Protein AF-0000000080785583 (afdb_homodimer)

Sequence (856 aa):
MGLNGSRRPHVKSRNGCAQCKARRIKCDELPPRCRNCQKRRIRCDYEDLFGLTSQVPTSAKPPEPNLKIYIHPLSGVTSGVSSKTQEQALSRAVSQAACLNVPLERSLGPSPFSSEDMELIHHYATITSLTLAEDGRKRKLWQHAIPQQAQLFPFLLNNLLSLAALHLAHLRPSEQERFTYLAAKHQSQCIKAAQRRKPGITHENCSAVIVCSGLLLLHELAVLHPSYFVHARSTDPLDEFLDKVLLMRRILILWKMGMPMFKTGPVRDLVLHSYKMHGARSPVLRDARAATEQLRELNACLTGGENERAAYAAAIDRLWECYEEALCIPSDWVMTISWPFYVPELYIELLTQKRPLALVIIAHFVTLLSFPANRWWANGWPGPVVRALARNVEGPWRVALEWPARMVGVEICKEGFGTEEKQSLIVIMGLNGSRRPHVKSRNGCAQCKARRIKCDELPPRCRNCQKRRIRCDYEDLFGLTSQVPTSAKPPEPNLKIYIHPLSGVTSGVSSKTQEQALSRAVSQAACLNVPLERSLGPSPFSSEDMELIHHYATITSLTLAEDGRKRKLWQHAIPQQAQLFPFLLNNLLSLAALHLAHLRPSEQERFTYLAAKHQSQCIKAAQRRKPGITHENCSAVIVCSGLLLLHELAVLHPSYFVHARSTDPLDEFLDKVLLMRRILILWKMGMPMFKTGPVRDLVLHSYKMHGARSPVLRDARAATEQLRELNACLTGGENERAAYAAAIDRLWECYEEALCIPSDWVMTISWPFYVPELYIELLTQKRPLALVIIAHFVTLLSFPANRWWANGWPGPVVRALARNVEGPWRVALEWPARMVGVEICKEGFGTEEKQSLIVI

Secondary structure (DSSP, 8-state):
-------------TT--HHHHHTT------SSS-HHHHHHT---TTSBTT-------TT-----S------SGGG-SS------GGGHHHHHHHHHHTTS-----S--S---B-HHHHHHHHHHHHTGGGGS-SSHHHHHIIIIIHHHHHHH-HHHHHHHHHHHHHHHHHH-GGGHHHHHHHHHHHHHHHHHHHHHSPSS--TTTHHHHHHHHHHHHHHHHHTT-TTTTTTT--S-HHHHHHHHHHHHHHHHHHHHHHHHHHTTSTTGGGGBPPP-------HHHHHHHHHHHHHHHHHHHH---HHHHHHHHHHHHHHHHHHHHHHHSTT-HHHHHTHHHHS-HHHHHHHHTT-HHHHHHHHHHHHHHT-STT-GGGSSSHHHHHHHHHHT--GGGGGGGHHHHHHHT-------------------/-------------TT--HHHHHTT------SSS-HHHHHHT---TTSBTT-------TTS----S------SGGG--S------GGGHHHHHHHHHHTTS-----S--S---B-HHHHHHHHHHHHTGGGGS-SSHHHHHIIIIIHHHHHHH-HHHHHHHHHHHHHHHHHH-GGGHHHHHHHHHHHHHHHHHHHHHSPSS--TTTHHHHHHHHHHHHHHHHHTT-TTTTTTT--S-HHHHHHHHHHHHHHHHHHHHHHHHHHTTSTTGGGGBPPP-------HHHHHHHHHHHHHHHHHHHH---HHHHHHHHHHHHHHHHHHHHHHHSTT-HHHHHTHHHHS-HHHHHHHHTT-HHHHHHHHHHHHHHT-STT-GGGSSSHHHHHHHHHHT--GGGGGGGHHHHHHHT-------------------

Nearest PDB structures (foldseek):
  7vpu-assembly1_A  TM=6.423E-01  e=1.027E-04  Lachancea thermotolerans CBS 6340
  7vpu-assembly2_C  TM=6.369E-01  e=2.341E-04  Lachancea thermotolerans CBS 6340
  7vpr-assembly1_B  TM=5.992E-01  e=1.616E-04  Nakaseomyces glabratus CBS 138
  4n9n-assembly1_B  TM=4.649E-01  e=4.370E-03  Saccharomyces cerevisiae S288C
  7vpu-assembly1_A  TM=6.433E-01  e=1.096E-04  Lachancea thermotolerans CBS 6340

Organism: Coccidioides immitis (strain RS) (NCBI:txid246410)

InterPro domains:
  IPR001138 Zn(2)Cys(6) fungal-type DNA-binding domain [PF00172] (16-48)
  IPR001138 Zn(2)Cys(6) fungal-type DNA-binding domain [PS00463] (16-44)
  IPR001138 Zn(2)Cys(6) fungal-type DNA-binding domain [PS50048] (16-46)
  IPR001138 Zn(2)Cys(6) fungal-type DNA-binding domain [SM00066] (11-55)
  IPR001138 Zn(2)Cys(6) fungal-type DNA-binding domain [cd00067] (12-46)
  IPR036864 Zn(2)-C6 fungal-type DNA-binding domain superfamily [G3DSA:4.10.240.10] (10-71)
  IPR036864 Zn(2)-C6 fungal-type DNA-binding domain superfamily [SSF57701] (7-49)
  IPR053157 Sterol Uptake Control Transcription Regulator [PTHR47784] (5-409)

Foldseek 3Di:
DDDPPPPPPPDADPQAWPVCVVVVHHFPNDPDATPVCVVVVHDTLNNFLPPPPDPLPPPPPQPDLCCVLVQPLVPPPDDPDDDPDPVPVSVVLNVPVVPPPPPPPPDPPPPDDDVLLVVLLVQQLPPVLCLLFPDPVSSCCSNPVQVVLCVVQVLLSLLSSLLSLLVVLLVPVVCVQVSLVSNVVSNVVSVVSVVPDDGDDDLSCLQSVLVSLVSSLLSLLLCLACVHPVVSDPDQLQVSVLVSLVSLQSSVSSCVVSLVSLCPHDSNSNRRDDPQQQDDPPPVLVLLVVLLVVLLVCLVPPPDDPVVSVLLNQLSVLLNVLSVVCVRRVSNLNSLSNSSNRGDPVLSVCVVVLPQSSLLSVLSSLLSNCPPVPSSSSPRNSQSNLQSSLVSHDDPNNVSSVSSNVSVPHDRDDPPPPPPPPPPPPPD/DDPPPDPPPPDADPQAWPVCVVVVHHFPNDPPATPVCVVVVHDTLNNFLPPPPDPLPPPPPQPDLCLVLCQPLVPVPDDPDDDPDPVPPSVVLNVVVVPPPPPPPPDPPPPDDDVLLVVLLVQQQPPVLCLLFPDPVSSCCSNPVQVVLCVVQVLLSLLSSLLSLLVVLLVPVVCVQVSLVSNVVSNVVSVVSVVPDDGDDDLSCLQSVLVSLVSSLLSLLLCLACVHPVVSDPDQLQVSVLVSLVSLQSSVSSCVVSLVSLCPHDSNSNRRDDPQQQDDPPPVLVVLVVLLVVLLVCLVPPPDDPVVSVLSNQLSVLLNVLSVVCRRRVSNLNSLSNSSNRGDPVLSVCVVVLPQSSLLSVLSSLLSNCPPVPSSSSPRNSQSNLQSSLVSHDDPNNVSSVSSNVSVVHDRDDPPPPPPPPPPPPDD

pLDDT: mean 75.41, std 24.4, range [24.88, 98.25]

Solvent-accessible surface area (backbone atoms only — not comparable to full-atom values): 48387 Å² total; per-residue (Å²): 134,77,81,74,74,75,77,70,80,77,72,74,46,89,73,35,33,56,60,28,56,74,66,70,44,76,35,75,58,39,75,51,49,23,65,68,27,55,75,64,71,45,87,28,32,44,29,52,65,80,60,62,77,72,76,66,73,84,76,66,68,73,71,64,88,73,65,69,72,74,54,68,80,80,64,66,66,69,80,75,82,72,84,73,73,84,56,56,70,63,51,53,56,54,49,63,73,55,57,66,78,67,83,77,75,67,81,85,56,84,71,50,39,51,70,66,48,52,51,22,43,35,42,20,48,69,49,51,22,55,72,69,28,72,52,67,69,46,21,47,38,50,40,48,53,46,56,56,50,19,70,77,34,63,27,37,37,24,41,50,36,13,45,23,19,44,50,46,19,70,76,35,65,92,48,25,69,62,23,47,48,49,16,52,52,25,42,53,50,15,52,55,44,52,64,72,43,78,84,76,82,43,73,84,46,28,46,52,52,51,50,38,52,53,53,47,52,47,42,61,46,33,59,53,18,68,84,45,61,55,88,64,63,80,66,54,54,44,62,55,47,54,51,50,46,54,47,39,22,55,52,48,52,51,42,64,72,42,38,75,48,25,65,71,33,94,63,31,65,68,46,37,44,68,72,66,44,82,53,71,88,46,70,62,57,56,52,48,50,53,51,49,48,51,50,51,50,48,39,70,72,66,46,80,50,68,69,58,33,51,27,49,48,51,35,51,53,48,47,50,50,32,51,56,49,24,65,31,32,56,55,42,59,66,53,43,60,42,49,58,54,73,37,45,70,64,37,54,52,40,40,75,67,55,37,43,66,48,43,43,53,46,35,48,48,46,45,49,54,39,53,56,80,84,40,75,42,45,45,76,28,51,35,59,32,43,51,42,43,53,73,62,36,68,73,86,59,50,70,69,40,50,62,35,28,56,74,54,69,40,86,77,85,73,79,72,78,81,75,80,74,82,77,76,84,75,77,122,134,78,82,75,75,74,77,70,80,77,73,73,45,88,70,34,35,58,60,28,57,74,66,70,46,76,34,76,59,39,74,51,49,23,66,69,28,54,74,64,71,45,84,28,33,44,28,52,64,79,60,63,77,73,76,65,73,84,77,65,67,72,72,62,90,74,64,67,72,73,52,74,72,82,69,63,67,69,83,74,83,73,84,72,74,86,55,55,71,65,52,51,60,53,47,62,74,54,58,65,77,69,83,75,76,66,81,84,57,86,72,49,37,51,69,66,51,52,51,23,42,36,43,22,47,70,48,51,24,56,72,69,28,72,51,68,70,47,21,46,37,49,40,48,53,47,55,57,50,20,69,78,33,61,26,36,37,24,40,50,36,14,45,23,20,44,51,45,19,67,77,35,65,94,48,25,69,61,22,46,49,49,16,51,52,25,42,53,48,15,51,54,44,50,63,72,42,78,86,76,82,41,72,86,46,28,46,53,51,51,50,38,53,53,52,46,51,46,40,60,45,35,58,54,19,66,83,48,62,56,90,67,61,80,66,56,55,43,62,54,48,53,50,52,46,54,48,41,22,55,51,47,51,50,43,63,72,41,39,75,48,25,63,72,30,95,63,32,66,67,47,35,41,69,73,67,44,82,51,70,88,47,70,63,55,56,52,48,49,53,52,50,49,50,49,52,52,48,40,71,72,67,46,80,51,69,69,58,33,51,27,49,49,51,34,50,55,48,48,51,51,32,51,55,50,25,64,30,31,56,55,43,59,65,52,45,59,41,49,58,55,76,37,45,71,65,38,54,53,39,39,76,68,55,35,44,67,48,44,45,51,47,35,49,49,46,43,48,54,39,53,56,80,83,39,75,41,45,44,76,29,50,35,60,31,42,53,44,41,52,73,62,36,68,72,84,60,48,68,67,41,49,61,36,28,55,73,53,70,42,85,76,85,73,78,72,76,84,75,80,74,79,77,75,79,75,84,121

Radius of gyration: 34.78 Å; Cα contacts (8 Å, |Δi|>4): 963; chains: 2; bounding box: 86×132×92 Å

Structure (mmCIF, N/CA/C/O backbone):
data_AF-0000000080785583-model_v1
#
loop_
_entity.id
_entity.type
_entity.pdbx_description
1 polymer 'Fungal Zn binuclear cluster domain-containing protein'
#
loop_
_atom_site.group_PDB
_atom_site.id
_atom_site.type_symbol
_atom_site.label_atom_id
_atom_site.label_alt_id
_atom_site.label_comp_id
_atom_site.label_asym_id
_atom_site.label_entity_id
_atom_site.label_seq_id
_atom_site.pdbx_PDB_ins_code
_atom_site.Cartn_x
_atom_site.Cartn_y
_atom_site.Cartn_z
_atom_site.occupancy
_atom_site.B_iso_or_equiv
_atom_site.auth_seq_id
_atom_site.auth_comp_id
_atom_site.auth_asym_id
_atom_site.auth_atom_id
_atom_site.pdbx_PDB_model_num
ATOM 1 N N . MET A 1 1 ? -17.734 -31.359 50.625 1 28.64 1 MET A N 1
ATOM 2 C CA . MET A 1 1 ? -17 -31.156 49.375 1 28.64 1 MET A CA 1
ATOM 3 C C . MET A 1 1 ? -17.641 -30.047 48.531 1 28.64 1 MET A C 1
ATOM 5 O O . MET A 1 1 ? -18.781 -30.172 48.094 1 28.64 1 MET A O 1
ATOM 9 N N . GLY A 1 2 ? -17.359 -28.812 48.812 1 33.47 2 GLY A N 1
ATOM 10 C CA . GLY A 1 2 ? -18.031 -27.578 48.406 1 33.47 2 GLY A CA 1
ATOM 11 C C . GLY A 1 2 ? -18.016 -27.375 46.906 1 33.47 2 GLY A C 1
ATOM 12 O O . GLY A 1 2 ? -17.172 -27.938 46.188 1 33.47 2 GLY A O 1
ATOM 13 N N . LEU A 1 3 ? -19.25 -27.25 46.281 1 36.94 3 LEU A N 1
ATOM 14 C CA . LEU A 1 3 ? -19.547 -27.016 44.875 1 36.94 3 LEU A CA 1
ATOM 15 C C . LEU A 1 3 ? -18.641 -25.953 44.281 1 36.94 3 LEU A C 1
ATOM 17 O O . LEU A 1 3 ? -18.531 -24.859 44.812 1 36.94 3 LEU A O 1
ATOM 21 N N . ASN A 1 4 ? -17.438 -26.422 43.812 1 34.19 4 ASN A N 1
ATOM 22 C CA . ASN A 1 4 ? -16.484 -25.562 43.125 1 34.19 4 ASN A CA 1
ATOM 23 C C . ASN A 1 4 ? -17.156 -24.703 42.062 1 34.19 4 ASN A C 1
ATOM 25 O O . ASN A 1 4 ? -17.844 -25.219 41.188 1 34.19 4 ASN A O 1
ATOM 29 N N . GLY A 1 5 ? -17.766 -23.594 42.469 1 39.06 5 GLY A N 1
ATOM 30 C CA . GLY A 1 5 ? -18.375 -22.562 41.656 1 39.06 5 GLY A CA 1
ATOM 31 C C . GLY A 1 5 ? -17.641 -22.328 40.344 1 39.06 5 GLY A C 1
ATOM 32 O O . GLY A 1 5 ? -16.422 -22.141 40.344 1 39.06 5 GLY A O 1
ATOM 33 N N . SER A 1 6 ? -18.047 -23.062 39.312 1 38.09 6 SER A N 1
ATOM 34 C CA . SER A 1 6 ? -17.562 -22.938 37.938 1 38.09 6 SER A CA 1
ATOM 35 C C . SER A 1 6 ? -17.453 -21.469 37.531 1 38.09 6 SER A C 1
ATOM 37 O O . SER A 1 6 ? -18.406 -20.703 37.656 1 38.09 6 SER A O 1
ATOM 39 N N . ARG A 1 7 ? -16.25 -20.859 37.688 1 41.38 7 ARG A N 1
ATOM 40 C CA . ARG A 1 7 ? -16 -19.516 37.188 1 41.38 7 ARG A CA 1
ATOM 41 C C . ARG A 1 7 ? -16.547 -19.344 35.75 1 41.38 7 ARG A C 1
ATOM 43 O O . ARG A 1 7 ? -16.234 -20.141 34.875 1 41.38 7 ARG A O 1
ATOM 50 N N . ARG A 1 8 ? -17.703 -18.766 35.625 1 44.31 8 ARG A N 1
ATOM 51 C CA . ARG A 1 8 ? -18.281 -18.391 34.312 1 44.31 8 ARG A CA 1
ATOM 52 C C . ARG A 1 8 ? -17.234 -17.734 33.438 1 44.31 8 ARG A C 1
ATOM 54 O O . ARG A 1 8 ? -16.438 -16.922 33.875 1 44.31 8 ARG A O 1
ATOM 61 N N . PRO A 1 9 ? -16.953 -18.406 32.281 1 44.66 9 PRO A N 1
ATOM 62 C CA . PRO A 1 9 ? -15.977 -17.828 31.375 1 44.66 9 PRO A CA 1
ATOM 63 C C . PRO A 1 9 ? -16.312 -16.375 31 1 44.66 9 PRO A C 1
ATOM 65 O O . PRO A 1 9 ? -17.484 -16.031 30.828 1 44.66 9 PRO A O 1
ATOM 68 N N . HIS A 1 10 ? -15.719 -15.422 31.609 1 47.59 10 HIS A N 1
ATOM 69 C CA . HIS A 1 10 ? -15.906 -14.008 31.297 1 47.59 10 HIS A CA 1
ATOM 70 C C . HIS A 1 10 ? -15.742 -13.758 29.797 1 47.59 10 HIS A C 1
ATOM 72 O O . HIS A 1 10 ? -14.75 -14.172 29.203 1 47.59 10 HIS A O 1
ATOM 78 N N . VAL A 1 11 ? -16.75 -13.656 29.047 1 48.88 11 VAL A N 1
ATOM 79 C CA . VAL A 1 11 ? -16.75 -13.25 27.656 1 48.88 11 VAL A CA 1
ATOM 80 C C . VAL A 1 11 ? -16.109 -11.875 27.5 1 48.88 11 VAL A C 1
ATOM 82 O O . VAL A 1 11 ? -16.562 -10.898 28.109 1 48.88 11 VAL A O 1
ATOM 85 N N . LYS A 1 12 ? -14.891 -11.812 27.047 1 54.09 12 LYS A N 1
ATOM 86 C CA . LYS A 1 12 ? -14.156 -10.578 26.781 1 54.09 12 LYS A CA 1
ATOM 87 C C . LYS A 1 12 ? -14.852 -9.734 25.719 1 54.09 12 LYS A C 1
ATOM 89 O O . LYS A 1 12 ? -15.391 -10.273 24.75 1 54.09 12 LYS A O 1
ATOM 94 N N . SER A 1 13 ? -15.242 -8.57 26.125 1 58.81 13 SER A N 1
ATOM 95 C CA . SER A 1 13 ? -15.82 -7.656 25.141 1 58.81 13 SER A CA 1
ATOM 96 C C . SER A 1 13 ? -14.836 -7.336 24.031 1 58.81 13 SER A C 1
ATOM 98 O O . SER A 1 13 ? -13.703 -6.945 24.281 1 58.81 13 SER A O 1
ATOM 100 N N . ARG A 1 14 ? -15.016 -7.785 22.859 1 63.03 14 ARG A N 1
ATOM 101 C CA . ARG A 1 14 ? -14.117 -7.672 21.719 1 63.03 14 ARG A CA 1
ATOM 102 C C . ARG A 1 14 ? -13.875 -6.211 21.359 1 63.03 14 ARG A C 1
ATOM 104 O O . ARG A 1 14 ? -12.766 -5.844 20.938 1 63.03 14 ARG A O 1
ATOM 111 N N . ASN A 1 15 ? -14.859 -5.336 21.547 1 61.62 15 ASN A N 1
ATOM 112 C CA . ASN A 1 15 ? -14.773 -3.932 21.141 1 61.62 15 ASN A CA 1
ATOM 113 C C . ASN A 1 15 ? -14.789 -3.008 22.359 1 61.62 15 ASN A C 1
ATOM 115 O O . ASN A 1 15 ? -15.32 -1.897 22.297 1 61.62 15 ASN A O 1
ATOM 119 N N . GLY A 1 16 ? -14.289 -3.504 23.375 1 69.31 16 GLY A N 1
ATOM 120 C CA . GLY A 1 16 ? -14.281 -2.699 24.594 1 69.31 16 GLY A CA 1
ATOM 121 C C . GLY A 1 16 ? -13.32 -1.526 24.531 1 69.31 16 GLY A C 1
ATOM 122 O O . GLY A 1 16 ? -12.359 -1.546 23.75 1 69.31 16 GLY A O 1
ATOM 123 N N . CYS A 1 17 ? -13.719 -0.432 25.344 1 68.31 17 CYS A N 1
ATOM 124 C CA . CYS A 1 17 ? -12.859 0.745 25.391 1 68.31 17 CYS A CA 1
ATOM 125 C C . CYS A 1 17 ? -11.508 0.411 26.016 1 68.31 17 CYS A C 1
ATOM 127 O O . CYS A 1 17 ? -11.391 -0.569 26.766 1 68.31 17 CYS A O 1
ATOM 129 N N . ALA A 1 18 ? -10.484 1.098 25.688 1 72.12 18 ALA A N 1
ATOM 130 C CA . ALA A 1 18 ? -9.133 0.813 26.141 1 72.12 18 ALA A CA 1
ATOM 131 C C . ALA A 1 18 ? -9.062 0.828 27.672 1 72.12 18 ALA A C 1
ATOM 133 O O . ALA A 1 18 ? -8.297 0.063 28.266 1 72.12 18 ALA A O 1
ATOM 134 N N . GLN A 1 19 ? -9.852 1.617 28.328 1 73.31 19 GLN A N 1
ATOM 135 C CA . GLN A 1 19 ? -9.852 1.712 29.781 1 73.31 19 GLN A CA 1
ATOM 136 C C . GLN A 1 19 ? -10.375 0.426 30.422 1 73.31 19 GLN A C 1
ATOM 138 O O . GLN A 1 19 ? -9.797 -0.073 31.375 1 73.31 19 GLN A O 1
ATOM 143 N N . CYS A 1 20 ? -11.328 -0.08 29.781 1 75.56 20 CYS A N 1
ATOM 144 C CA . CYS A 1 20 ? -11.914 -1.31 30.297 1 75.56 20 CYS A CA 1
ATOM 145 C C . CYS A 1 20 ? -11.008 -2.506 30.031 1 75.56 20 CYS A C 1
ATOM 147 O O . CYS A 1 20 ? -10.844 -3.377 30.875 1 75.56 20 CYS A O 1
ATOM 149 N N . LYS A 1 21 ? -10.352 -2.443 28.891 1 74.69 21 LYS A N 1
ATOM 150 C CA . LYS A 1 21 ? -9.43 -3.518 28.547 1 74.69 21 LYS A CA 1
ATOM 151 C C . LYS A 1 21 ? -8.211 -3.516 29.453 1 74.69 21 LYS A C 1
ATOM 153 O O . LYS A 1 21 ? -7.77 -4.57 29.922 1 74.69 21 LYS A O 1
ATOM 158 N N . ALA A 1 22 ? -7.77 -2.324 29.766 1 72.75 22 ALA A N 1
ATOM 159 C CA . ALA A 1 22 ? -6.629 -2.174 30.672 1 72.75 22 ALA A CA 1
ATOM 160 C C . ALA A 1 22 ? -6.965 -2.672 32.062 1 72.75 22 ALA A C 1
ATOM 162 O O . ALA A 1 22 ? -6.117 -3.248 32.75 1 72.75 22 ALA A O 1
ATOM 163 N N . ARG A 1 23 ? -8.148 -2.518 32.406 1 75.31 23 ARG A N 1
ATOM 164 C CA . ARG A 1 23 ? -8.602 -2.869 33.75 1 75.31 23 ARG A CA 1
ATOM 165 C C . ARG A 1 23 ? -9.18 -4.281 33.781 1 75.31 23 ARG A C 1
ATOM 167 O O . ARG A 1 23 ? -9.555 -4.781 34.844 1 75.31 23 ARG A O 1
ATOM 174 N N . ARG A 1 24 ? -9.156 -4.828 32.562 1 74.06 24 ARG A N 1
ATOM 175 C CA . ARG A 1 24 ? -9.594 -6.211 32.406 1 74.06 24 ARG A CA 1
ATOM 176 C C . ARG A 1 24 ? -11.008 -6.402 32.906 1 74.06 24 ARG A C 1
ATOM 178 O O . ARG A 1 24 ? -11.289 -7.383 33.625 1 74.06 24 ARG A O 1
ATOM 185 N N . ILE A 1 25 ? -11.828 -5.367 32.781 1 80.5 25 ILE A N 1
ATOM 186 C CA . ILE A 1 25 ? -13.242 -5.465 33.125 1 80.5 25 ILE A CA 1
ATOM 187 C C . ILE A 1 25 ? -14.078 -5.492 31.859 1 80.5 25 ILE A C 1
ATOM 189 O O . ILE A 1 25 ? -13.641 -5.027 30.812 1 80.5 25 ILE A O 1
ATOM 193 N N . LYS A 1 26 ? -15.18 -6.117 31.859 1 77.12 26 LYS A N 1
ATOM 194 C CA . LYS A 1 26 ? -16.078 -6.195 30.719 1 77.12 26 LYS A CA 1
ATOM 195 C C . LYS A 1 26 ? -16.625 -4.816 30.344 1 77.12 26 LYS A C 1
ATOM 197 O O . LYS A 1 26 ? -17.109 -4.082 31.219 1 77.12 26 LYS A O 1
ATOM 202 N N . CYS A 1 27 ? -16.469 -4.352 29.125 1 74.44 27 CYS A N 1
ATOM 203 C CA . CYS A 1 27 ? -16.969 -3.092 28.578 1 74.44 27 CYS A CA 1
ATOM 204 C C . CYS A 1 27 ? -18.344 -3.281 27.938 1 74.44 27 CYS A C 1
ATOM 206 O O . CYS A 1 27 ? -18.594 -4.309 27.312 1 74.44 27 CYS A O 1
ATOM 208 N N . ASP A 1 28 ? -19.266 -2.514 28.203 1 76 28 ASP A N 1
ATOM 209 C CA . ASP A 1 28 ? -20.578 -2.615 27.594 1 76 28 ASP A CA 1
ATOM 210 C C . ASP A 1 28 ? -20.562 -2.104 26.156 1 76 28 ASP A C 1
ATOM 212 O O . ASP A 1 28 ? -21.578 -2.164 25.469 1 76 28 ASP A O 1
ATOM 216 N N . GLU A 1 29 ? -19.484 -1.515 25.672 1 70.12 29 GLU A N 1
ATOM 217 C CA . GLU A 1 29 ? -19.203 -1.101 24.312 1 70.12 29 GLU A CA 1
ATOM 218 C C . GLU A 1 29 ? -20.219 -0.07 23.812 1 70.12 29 GLU A C 1
ATOM 220 O O . GLU A 1 29 ? -20.5 0.005 22.625 1 70.12 29 GLU A O 1
ATOM 225 N N . LEU A 1 30 ? -20.75 0.736 24.719 1 67.94 30 LEU A N 1
ATOM 226 C CA . LEU A 1 30 ? -21.781 1.698 24.344 1 67.94 30 LEU A CA 1
ATOM 227 C C . LEU A 1 30 ? -21.219 3.111 24.281 1 67.94 30 LEU A C 1
ATOM 229 O O . LEU A 1 30 ? -20.656 3.604 25.266 1 67.94 30 LEU A O 1
ATOM 233 N N . PRO A 1 31 ? -21.188 3.791 23.062 1 64.25 31 PRO A N 1
ATOM 234 C CA . PRO A 1 31 ? -20.859 5.219 23 1 64.25 31 PRO A CA 1
ATOM 235 C C . PRO A 1 31 ? -21.922 6.094 23.656 1 64.25 31 PRO A C 1
ATOM 237 O O . PRO A 1 31 ? -23.031 5.633 23.938 1 64.25 31 PRO A O 1
ATOM 240 N N . PRO A 1 32 ? -21.609 7.324 24.203 1 64.06 32 PRO A N 1
ATOM 241 C CA . PRO A 1 32 ? -20.328 8.008 24.031 1 64.06 32 PRO A CA 1
ATOM 242 C C . PRO A 1 32 ? -19.312 7.625 25.109 1 64.06 32 PRO A C 1
ATOM 244 O O . PRO A 1 32 ? -18.109 7.816 24.938 1 64.06 32 PRO A O 1
ATOM 247 N N . ARG A 1 33 ? -19.797 7.137 26.25 1 71.88 33 ARG A N 1
ATOM 248 C CA . ARG A 1 33 ? -18.984 6.668 27.359 1 71.88 33 ARG A CA 1
ATOM 249 C C . ARG A 1 33 ? -19.484 5.32 27.875 1 71.88 33 ARG A C 1
ATOM 251 O O . ARG A 1 33 ? -20.672 5.156 28.156 1 71.88 33 ARG A O 1
ATOM 258 N N . CYS A 1 34 ? -18.578 4.34 27.875 1 73.69 34 CYS A N 1
ATOM 259 C CA . CYS A 1 34 ? -19.031 3.074 28.438 1 73.69 34 CYS A CA 1
ATOM 260 C C . CYS A 1 34 ? -19.391 3.227 29.906 1 73.69 34 CYS A C 1
ATOM 262 O O . CYS A 1 34 ? -18.953 4.172 30.562 1 73.69 34 CYS A O 1
ATOM 264 N N . ARG A 1 35 ? -20.297 2.422 30.359 1 77.31 35 ARG A N 1
ATOM 265 C CA . ARG A 1 35 ? -20.828 2.496 31.719 1 77.31 35 ARG A CA 1
ATOM 266 C C . ARG A 1 35 ? -19.703 2.484 32.75 1 77.31 35 ARG A C 1
ATOM 268 O O . ARG A 1 35 ? -19.766 3.195 33.75 1 77.31 35 ARG A O 1
ATOM 275 N N . ASN A 1 36 ? -18.703 1.771 32.406 1 77.62 36 ASN A N 1
ATOM 276 C CA . ASN A 1 36 ? -17.609 1.643 33.344 1 77.62 36 ASN A CA 1
ATOM 277 C C . ASN A 1 36 ? -16.797 2.936 33.438 1 77.62 36 ASN A C 1
ATOM 279 O O . ASN A 1 36 ? -16.453 3.367 34.531 1 77.62 36 ASN A O 1
ATOM 283 N N . CYS A 1 37 ? -16.625 3.523 32.375 1 73.25 37 CYS A N 1
ATOM 284 C CA . CYS A 1 37 ? -15.867 4.77 32.344 1 73.25 37 CYS A CA 1
ATOM 285 C C . CYS A 1 37 ? -16.688 5.93 32.875 1 73.25 37 CYS A C 1
ATOM 287 O O . CYS A 1 37 ? -16.156 6.824 33.531 1 73.25 37 CYS A O 1
ATOM 289 N N . GLN A 1 38 ? -17.922 5.895 32.719 1 76.06 38 GLN A N 1
ATOM 290 C CA . GLN A 1 38 ? -18.844 6.883 33.25 1 76.06 38 GLN A CA 1
ATOM 291 C C . GLN A 1 38 ? -18.875 6.844 34.781 1 76.06 38 GLN A C 1
ATOM 293 O O . GLN A 1 38 ? -18.844 7.891 35.438 1 76.06 38 GLN A O 1
ATOM 298 N N . LYS A 1 39 ? -18.938 5.684 35.25 1 76.5 39 LYS A N 1
ATOM 299 C CA . LYS A 1 39 ? -19 5.516 36.688 1 76.5 39 LYS A CA 1
ATOM 300 C C . LYS A 1 39 ? -17.75 6.043 37.375 1 76.5 39 LYS A C 1
ATOM 302 O O . LYS A 1 39 ? -17.812 6.641 38.469 1 76.5 39 LYS A O 1
ATOM 307 N N . ARG A 1 40 ? -16.734 5.926 36.656 1 72.94 40 ARG A N 1
ATOM 308 C CA . ARG A 1 40 ? -15.461 6.309 37.25 1 72.94 40 ARG A CA 1
ATOM 309 C C . ARG A 1 40 ? -15.039 7.699 36.781 1 72.94 40 ARG A C 1
ATOM 311 O O . ARG A 1 40 ? -13.984 8.195 37.188 1 72.94 40 ARG A O 1
ATOM 318 N N . ARG A 1 41 ? -15.797 8.273 35.938 1 64.5 41 ARG A N 1
ATOM 319 C CA . ARG A 1 41 ? -15.555 9.617 35.438 1 64.5 41 ARG A CA 1
ATOM 320 C C . ARG A 1 41 ? -14.164 9.719 34.812 1 64.5 41 ARG A C 1
ATOM 322 O O . ARG A 1 41 ? -13.438 10.68 35.062 1 64.5 41 ARG A O 1
ATOM 329 N N . ILE A 1 42 ? -13.82 8.609 34.156 1 68.81 42 ILE A N 1
ATOM 330 C CA . ILE A 1 42 ? -12.555 8.602 33.438 1 68.81 42 ILE A CA 1
ATOM 331 C C . ILE A 1 42 ? -12.836 8.695 31.938 1 68.81 42 ILE A C 1
ATOM 333 O O . ILE A 1 42 ? -13.945 8.422 31.484 1 68.81 42 ILE A O 1
ATOM 337 N N . ARG A 1 43 ? -11.914 9.109 31.297 1 62.97 43 ARG A N 1
ATOM 338 C CA . ARG A 1 43 ? -12.047 9.273 29.859 1 62.97 43 ARG A CA 1
ATOM 339 C C . ARG A 1 43 ? -12.219 7.93 29.156 1 62.97 43 ARG A C 1
ATOM 341 O O . ARG A 1 43 ? -11.484 6.98 29.438 1 62.97 43 ARG A O 1
ATOM 348 N N . CYS A 1 44 ? -13.32 7.84 28.391 1 65.31 44 CYS A N 1
ATOM 349 C CA . CYS A 1 44 ? -13.68 6.613 27.688 1 65.31 44 CYS A CA 1
ATOM 350 C C . CYS A 1 44 ? -13.273 6.691 26.219 1 65.31 44 CYS A C 1
ATOM 352 O O . CYS A 1 44 ? -13.312 7.762 25.625 1 65.31 44 CYS A O 1
ATOM 354 N N . ASP A 1 45 ? -12.742 5.641 25.75 1 61.34 45 ASP A N 1
ATOM 355 C CA . ASP A 1 45 ? -12.289 5.551 24.375 1 61.34 45 ASP A CA 1
ATOM 356 C C . ASP A 1 45 ? -13.414 5.902 23.391 1 61.34 45 ASP A C 1
ATOM 358 O O . ASP A 1 45 ? -13.156 6.305 22.266 1 61.34 45 ASP A O 1
ATOM 362 N N . TYR A 1 46 ? -14.609 5.82 23.938 1 56.53 46 TYR A N 1
ATOM 363 C CA . TYR A 1 46 ? -15.773 6.09 23.094 1 56.53 46 TYR A CA 1
ATOM 364 C C . TYR A 1 46 ? -16.094 7.578 23.078 1 56.53 46 TYR A C 1
ATOM 366 O O . TYR A 1 46 ? -16.953 8.023 22.297 1 56.53 46 TYR A O 1
ATOM 374 N N . GLU A 1 47 ? -15.523 8.258 23.953 1 53.53 47 GLU A N 1
ATOM 375 C CA . GLU A 1 47 ? -15.789 9.688 24.031 1 53.53 47 GLU A CA 1
ATOM 376 C C . GLU A 1 47 ? -15.219 10.43 22.828 1 53.53 47 GLU A C 1
ATOM 378 O O . GLU A 1 47 ? -14.102 10.133 22.391 1 53.53 47 GLU A O 1
ATOM 383 N N . ASP A 1 48 ? -16.125 11.047 22.156 1 50.06 48 ASP A N 1
ATOM 384 C CA . ASP A 1 48 ? -15.82 11.82 20.953 1 50.06 48 ASP A CA 1
ATOM 385 C C . ASP A 1 48 ? -14.734 12.859 21.219 1 50.06 48 ASP A C 1
ATOM 387 O O . ASP A 1 48 ? -14.719 13.484 22.281 1 50.06 48 ASP A O 1
ATOM 391 N N . LEU A 1 49 ? -13.672 12.82 20.609 1 46 49 LEU A N 1
ATOM 392 C CA . LEU A 1 49 ? -12.617 13.82 20.656 1 46 49 LEU A CA 1
ATOM 393 C C . LEU A 1 49 ? -13.203 15.227 20.734 1 46 49 LEU A C 1
ATOM 395 O O . LEU A 1 49 ? -12.633 16.109 21.375 1 46 49 LEU A O 1
ATOM 399 N N . PHE A 1 50 ? -14.219 15.547 20 1 43.84 50 PHE A N 1
ATOM 400 C CA . PHE A 1 50 ? -14.758 16.891 19.859 1 43.84 50 PHE A CA 1
ATOM 401 C C . PHE A 1 50 ? -15.891 17.125 20.859 1 43.84 50 PHE A C 1
ATOM 403 O O . PHE A 1 50 ? -16.531 18.188 20.844 1 43.84 50 PHE A O 1
ATOM 410 N N . GLY A 1 51 ? -16.281 16.141 21.594 1 40.88 51 GLY A N 1
ATOM 411 C CA . GLY A 1 51 ? -17.266 16.375 22.641 1 40.88 51 GLY A CA 1
ATOM 412 C C . GLY A 1 51 ? -16.766 17.297 23.734 1 40.88 51 GLY A C 1
ATOM 413 O O . GLY A 1 51 ? -17.312 17.297 24.844 1 40.88 51 GLY A O 1
ATOM 414 N N . LEU A 1 52 ? -15.633 17.734 23.656 1 36.69 52 LEU A N 1
ATOM 415 C CA . LEU A 1 52 ? -15.281 18.641 24.734 1 36.69 52 LEU A CA 1
ATOM 416 C C . LEU A 1 52 ? -16.406 19.625 25.016 1 36.69 52 LEU A C 1
ATOM 418 O O . LEU A 1 52 ? -17 20.188 24.078 1 36.69 52 LEU A O 1
ATOM 422 N N . THR A 1 53 ? -17.094 19.5 26.062 1 35.62 53 THR A N 1
ATOM 423 C CA . THR A 1 53 ? -18.078 20.328 26.734 1 35.62 53 THR A CA 1
ATOM 424 C C . THR A 1 53 ? -17.812 21.812 26.484 1 35.62 53 THR A C 1
ATOM 426 O O . THR A 1 53 ? -18.484 22.672 27.047 1 35.62 53 THR A O 1
ATOM 429 N N . SER A 1 54 ? -16.578 22.312 26.281 1 35.72 54 SER A N 1
ATOM 430 C CA . SER A 1 54 ? -16.484 23.75 26.484 1 35.72 54 SER A CA 1
ATOM 431 C C . SER A 1 54 ? -17.344 24.5 25.469 1 35.72 54 SER A C 1
ATOM 433 O O . SER A 1 54 ? -17.359 24.156 24.281 1 35.72 54 SER A O 1
ATOM 435 N N . GLN A 1 55 ? -18.312 25.375 25.844 1 33.97 55 GLN A N 1
ATOM 436 C CA . GLN A 1 55 ? -19.188 26.359 25.219 1 33.97 55 GLN A CA 1
ATOM 437 C C . GLN A 1 55 ? -18.5 27.062 24.047 1 33.97 55 GLN A C 1
ATOM 439 O O . GLN A 1 55 ? -17.438 27.672 24.219 1 33.97 55 GLN A O 1
ATOM 444 N N . VAL A 1 56 ? -18.469 26.516 22.906 1 38.59 56 VAL A N 1
ATOM 445 C CA . VAL A 1 56 ? -18.203 27.375 21.75 1 38.59 56 VAL A CA 1
ATOM 446 C C . VAL A 1 56 ? -18.766 28.781 22.016 1 38.59 56 VAL A C 1
ATOM 448 O O . VAL A 1 56 ? -19.891 28.938 22.5 1 38.59 56 VAL A O 1
ATOM 451 N N . PRO A 1 57 ? -18.062 29.781 22.234 1 33.91 57 PRO A N 1
ATOM 452 C CA . PRO A 1 57 ? -18.781 31.047 22.359 1 33.91 57 PRO A CA 1
ATOM 453 C C . PRO A 1 57 ? -19.922 31.188 21.359 1 33.91 57 PRO A C 1
ATOM 455 O O . PRO A 1 57 ? -19.812 30.734 20.219 1 33.91 57 PRO A O 1
ATOM 458 N N . THR A 1 58 ? -21.234 31.188 21.781 1 33.91 58 THR A N 1
ATOM 459 C CA . THR A 1 58 ? -22.531 31.406 21.141 1 33.91 58 THR A CA 1
ATOM 460 C C . THR A 1 58 ? -22.375 32.344 19.953 1 33.91 58 THR A C 1
ATOM 462 O O . THR A 1 58 ? -23.266 32.406 19.094 1 33.91 58 THR A O 1
ATOM 465 N N . SER A 1 59 ? -21.547 33.406 20 1 33.69 59 SER A N 1
ATOM 466 C CA . SER A 1 59 ? -21.641 34.5 19.031 1 33.69 59 SER A CA 1
ATOM 467 C C . SER A 1 59 ? -21.047 34.094 17.688 1 33.69 59 SER A C 1
ATOM 469 O O . SER A 1 59 ? -20.859 34.938 16.812 1 33.69 59 SER A O 1
ATOM 471 N N . ALA A 1 60 ? -20.344 33.031 17.594 1 37.31 60 ALA A N 1
ATOM 472 C CA . ALA A 1 60 ? -19.734 32.875 16.266 1 37.31 60 ALA A CA 1
ATOM 473 C C . ALA A 1 60 ? -20.781 32.562 15.211 1 37.31 60 ALA A C 1
ATOM 475 O O . ALA A 1 60 ? -21.531 31.594 15.344 1 37.31 60 ALA A O 1
ATOM 476 N N . LYS A 1 61 ? -21.375 33.531 14.531 1 35.34 61 LYS A N 1
ATOM 477 C CA . LYS A 1 61 ? -22.266 33.375 13.383 1 35.34 61 LYS A CA 1
ATOM 478 C C . LYS A 1 61 ? -21.812 32.25 12.469 1 35.34 61 LYS A C 1
ATOM 480 O O . LYS A 1 61 ? -20.625 32.094 12.211 1 35.34 61 LYS A O 1
ATOM 485 N N . PRO A 1 62 ? -22.656 31.234 12.328 1 34.78 62 PRO A N 1
ATOM 486 C CA . PRO A 1 62 ? -22.328 30.172 11.367 1 34.78 62 PRO A CA 1
ATOM 487 C C . PRO A 1 62 ? -21.641 30.719 10.117 1 34.78 62 PRO A C 1
ATOM 489 O O . PRO A 1 62 ? -21.969 31.812 9.648 1 34.78 62 PRO A O 1
ATOM 492 N N . PRO A 1 63 ? -20.406 30.406 9.914 1 33 63 PRO A N 1
ATOM 493 C CA . PRO A 1 63 ? -19.891 30.938 8.656 1 33 63 PRO A CA 1
ATOM 494 C C . PRO A 1 63 ? -20.891 30.844 7.512 1 33 63 PRO A C 1
ATOM 496 O O . PRO A 1 63 ? -21.797 30 7.539 1 33 63 PRO A O 1
ATOM 499 N N . GLU A 1 64 ? -21.281 31.875 6.879 1 31.89 64 GLU A N 1
ATOM 500 C CA . GLU A 1 64 ? -22.109 31.812 5.668 1 31.89 64 GLU A CA 1
ATOM 501 C C . GLU A 1 64 ? -21.844 30.531 4.891 1 31.89 64 GLU A C 1
ATOM 503 O O . GLU A 1 64 ? -20.719 30.016 4.902 1 31.89 64 GLU A O 1
ATOM 508 N N . PRO A 1 65 ? -22.906 29.719 4.699 1 34.12 65 PRO A N 1
ATOM 509 C CA . PRO A 1 65 ? -22.875 28.438 3.99 1 34.12 65 PRO A CA 1
ATOM 510 C C . PRO A 1 65 ? -21.766 28.359 2.955 1 34.12 65 PRO A C 1
ATOM 512 O O . PRO A 1 65 ? -21.5 27.281 2.406 1 34.12 65 PRO A O 1
ATOM 515 N N . ASN A 1 66 ? -21.5 29.453 2.215 1 30.14 66 ASN A N 1
ATOM 516 C CA . ASN A 1 66 ? -20.531 29.406 1.124 1 30.14 66 ASN A CA 1
ATOM 517 C C . ASN A 1 66 ? -19.109 29.266 1.646 1 30.14 66 ASN A C 1
ATOM 519 O O . ASN A 1 66 ? -18.406 30.266 1.818 1 30.14 66 ASN A O 1
ATOM 523 N N . LEU A 1 67 ? -19.047 28.609 2.635 1 32.94 67 LEU A N 1
ATOM 524 C CA . LEU A 1 67 ? -17.672 28.359 3.053 1 32.94 67 LEU A CA 1
ATOM 525 C C . LEU A 1 67 ? -16.766 28.141 1.844 1 32.94 67 LEU A C 1
ATOM 527 O O . LEU A 1 67 ? -16.828 27.078 1.211 1 32.94 67 LEU A O 1
ATOM 531 N N . LYS A 1 68 ? -16.609 29.156 1.13 1 32 68 LYS A N 1
ATOM 532 C CA . LYS A 1 68 ? -15.57 29.078 0.103 1 32 68 LYS A CA 1
ATOM 533 C C . LYS A 1 68 ? -14.242 28.625 0.697 1 32 68 LYS A C 1
ATOM 535 O O . LYS A 1 68 ? -13.609 29.359 1.46 1 32 68 LYS A O 1
ATOM 540 N N . ILE A 1 69 ? -14.297 27.469 1.154 1 32.03 69 ILE A N 1
ATOM 541 C CA . ILE A 1 69 ? -12.992 26.922 1.498 1 32.03 69 ILE A CA 1
ATOM 542 C C . ILE A 1 69 ? -11.969 27.312 0.435 1 32.03 69 ILE A C 1
ATOM 544 O O . ILE A 1 69 ? -12.055 26.875 -0.715 1 32.03 69 ILE A O 1
ATOM 548 N N . TYR A 1 70 ? -11.602 28.578 0.407 1 29.08 70 TYR A N 1
ATOM 549 C CA . TYR A 1 70 ? -10.469 28.953 -0.435 1 29.08 70 TYR A CA 1
ATOM 550 C C . TYR A 1 70 ? -9.281 28.031 -0.182 1 29.08 70 TYR A C 1
ATOM 552 O O . TYR A 1 70 ? -8.68 28.062 0.895 1 29.08 70 TYR A O 1
ATOM 560 N N . ILE A 1 71 ? -9.477 26.859 -0.387 1 30.89 71 ILE A N 1
ATOM 561 C CA . ILE A 1 71 ? -8.367 25.922 -0.288 1 30.89 71 ILE A CA 1
ATOM 562 C C . ILE A 1 71 ? -7.094 26.578 -0.826 1 30.89 71 ILE A C 1
ATOM 564 O O . ILE A 1 71 ? -7.148 27.656 -1.431 1 30.89 71 ILE A O 1
ATOM 568 N N . HIS A 1 72 ? -6.203 25.969 -1.452 1 30.58 72 HIS A N 1
ATOM 569 C CA . HIS A 1 72 ? -4.926 26.5 -1.915 1 30.58 72 HIS A CA 1
ATOM 570 C C . HIS A 1 72 ? -5.129 27.719 -2.811 1 30.58 72 HIS A C 1
ATOM 572 O O . HIS A 1 72 ? -6.094 27.766 -3.576 1 30.58 72 HIS A O 1
ATOM 578 N N . PRO A 1 73 ? -4.582 28.922 -2.41 1 31.08 73 PRO A N 1
ATOM 579 C CA . PRO A 1 73 ? -4.547 30.156 -3.205 1 31.08 73 PRO A CA 1
ATOM 580 C C . PRO A 1 73 ? -4.527 29.891 -4.707 1 31.08 73 PRO A C 1
ATOM 582 O O . PRO A 1 73 ? -4.594 30.828 -5.508 1 31.08 73 PRO A O 1
ATOM 585 N N . LEU A 1 74 ? -4.059 28.75 -5.18 1 28.48 74 LEU A N 1
ATOM 586 C CA . LEU A 1 74 ? -4.055 28.734 -6.637 1 28.48 74 LEU A CA 1
ATOM 587 C C . LEU A 1 74 ? -5.477 28.734 -7.184 1 28.48 74 LEU A C 1
ATOM 589 O O . LEU A 1 74 ? -5.68 28.812 -8.398 1 28.48 74 LEU A O 1
ATOM 593 N N . SER A 1 75 ? -6.43 28.25 -6.426 1 29.59 75 SER A N 1
ATOM 594 C CA . SER A 1 75 ? -7.723 28.281 -7.102 1 29.59 75 SER A CA 1
ATOM 595 C C . SER A 1 75 ? -8.391 29.641 -6.965 1 29.59 75 SER A C 1
ATOM 597 O O . SER A 1 75 ? -9.328 29.797 -6.176 1 29.59 75 SER A O 1
ATOM 599 N N . GLY A 1 76 ? -7.676 30.703 -6.73 1 28.78 76 GLY A N 1
ATOM 600 C CA . GLY A 1 76 ? -8.305 31.984 -7 1 28.78 76 GLY A CA 1
ATOM 601 C C . GLY A 1 76 ? -9.117 31.984 -8.281 1 28.78 76 GLY A C 1
ATOM 602 O O . GLY A 1 76 ? -9.469 33.062 -8.797 1 28.78 76 GLY A O 1
ATOM 603 N N . VAL A 1 77 ? -9.055 30.938 -9.148 1 25.66 77 VAL A N 1
ATOM 604 C CA . VAL A 1 77 ? -9.633 31.25 -10.445 1 25.66 77 VAL A CA 1
ATOM 605 C C . VAL A 1 77 ? -11.133 31.484 -10.305 1 25.66 77 VAL A C 1
ATOM 607 O O . VAL A 1 77 ? -11.75 32.156 -11.141 1 25.66 77 VAL A O 1
ATOM 610 N N . THR A 1 78 ? -11.898 30.656 -9.703 1 25.53 78 THR A N 1
ATOM 611 C CA . THR A 1 78 ? -13.211 30.75 -10.336 1 25.53 78 THR A CA 1
ATOM 612 C C . THR A 1 78 ? -13.969 31.969 -9.82 1 25.53 78 THR A C 1
ATOM 614 O O . THR A 1 78 ? -14.844 32.5 -10.508 1 25.53 78 THR A O 1
ATOM 617 N N . SER A 1 79 ? -14.273 32.156 -8.562 1 26.14 79 SER A N 1
ATOM 618 C CA . SER A 1 79 ? -15.531 32.906 -8.477 1 26.14 79 SER A CA 1
ATOM 619 C C . SER A 1 79 ? -15.305 34.375 -8.734 1 26.14 79 SER A C 1
ATOM 621 O O . SER A 1 79 ? -14.25 34.906 -8.391 1 26.14 79 SER A O 1
ATOM 623 N N . GLY A 1 80 ? -15.953 35.062 -9.656 1 25.42 80 GLY A N 1
ATOM 624 C CA . GLY A 1 80 ? -16.297 36.406 -10.086 1 25.42 80 GLY A CA 1
ATOM 625 C C . GLY A 1 80 ? -16.578 37.344 -8.922 1 25.42 80 GLY A C 1
ATOM 626 O O . GLY A 1 80 ? -17.234 38.375 -9.094 1 25.42 80 GLY A O 1
ATOM 627 N N . VAL A 1 81 ? -16.562 37.125 -7.672 1 26.69 81 VAL A N 1
ATOM 628 C CA . VAL A 1 81 ? -17.078 38.312 -7.02 1 26.69 81 VAL A CA 1
ATOM 629 C C . VAL A 1 81 ? -16.109 39.469 -7.234 1 26.69 81 VAL A C 1
ATOM 631 O O . VAL A 1 81 ? -14.898 39.281 -7.254 1 26.69 81 VAL A O 1
ATOM 634 N N . SER A 1 82 ? -16.453 40.844 -7.707 1 26.36 82 SER A N 1
ATOM 635 C CA . SER A 1 82 ? -16.062 42.219 -8.055 1 26.36 82 SER A CA 1
ATOM 636 C C . SER A 1 82 ? -15.258 42.844 -6.938 1 26.36 82 SER A C 1
ATOM 638 O O . SER A 1 82 ? -14.891 44.031 -7.027 1 26.36 82 SER A O 1
ATOM 640 N N . SER A 1 83 ? -15.25 42.688 -5.629 1 27.31 83 SER A N 1
ATOM 641 C CA . SER A 1 83 ? -14.656 43.906 -5.055 1 27.31 83 SER A CA 1
ATOM 642 C C . SER A 1 83 ? -13.172 44 -5.387 1 27.31 83 SER A C 1
ATOM 644 O O . SER A 1 83 ? -12.484 42.969 -5.469 1 27.31 83 SER A O 1
ATOM 646 N N . LYS A 1 84 ? -12.43 45.219 -5.949 1 29.72 84 LYS A N 1
ATOM 647 C CA . LYS A 1 84 ? -11.266 45.781 -6.625 1 29.72 84 LYS A CA 1
ATOM 648 C C . LYS A 1 84 ? -9.969 45.344 -5.949 1 29.72 84 LYS A C 1
ATOM 650 O O . LYS A 1 84 ? -8.992 45 -6.621 1 29.72 84 LYS A O 1
ATOM 655 N N . THR A 1 85 ? -9.656 45.844 -4.707 1 26.86 85 THR A N 1
ATOM 656 C CA . THR A 1 85 ? -8.281 46.062 -4.266 1 26.86 85 THR A CA 1
ATOM 657 C C . THR A 1 85 ? -7.539 44.75 -4.117 1 26.86 85 THR A C 1
ATOM 659 O O . THR A 1 85 ? -6.379 44.625 -4.523 1 26.86 85 THR A O 1
ATOM 662 N N . GLN A 1 86 ? -7.953 43.906 -3.277 1 26.2 86 GLN A N 1
ATOM 663 C CA . GLN A 1 86 ? -7.07 42.812 -2.834 1 26.2 86 GLN A CA 1
ATOM 664 C C . GLN A 1 86 ? -6.922 41.75 -3.912 1 26.2 86 GLN A C 1
ATOM 666 O O . GLN A 1 86 ? -6.395 40.656 -3.652 1 26.2 86 GLN A O 1
ATOM 671 N N . GLU A 1 87 ? -7.484 41.812 -5.133 1 30.55 87 GLU A N 1
ATOM 672 C CA . GLU A 1 87 ? -7.426 41.062 -6.391 1 30.55 87 GLU A CA 1
ATOM 673 C C . GLU A 1 87 ? -6.016 41.062 -6.969 1 30.55 87 GLU A C 1
ATOM 675 O O . GLU A 1 87 ? -5.613 40.125 -7.652 1 30.55 87 GLU A O 1
ATOM 680 N N . GLN A 1 88 ? -5.305 42.156 -6.926 1 27.44 88 GLN A N 1
ATOM 681 C CA . GLN A 1 88 ? -4.059 42.438 -7.633 1 27.44 88 GLN A CA 1
ATOM 682 C C . GLN A 1 88 ? -2.947 41.5 -7.176 1 27.44 88 GLN A C 1
ATOM 684 O O . GLN A 1 88 ? -2.133 41.062 -7.988 1 27.44 88 GLN A O 1
ATOM 689 N N . ALA A 1 89 ? -2.732 41.438 -5.91 1 27.25 89 ALA A N 1
ATOM 690 C CA . ALA A 1 89 ? -1.489 40.812 -5.473 1 27.25 89 ALA A CA 1
ATOM 691 C C . ALA A 1 89 ? -1.499 39.312 -5.781 1 27.25 89 ALA A C 1
ATOM 693 O O . ALA A 1 89 ? -0.46 38.719 -6.109 1 27.25 89 ALA A O 1
ATOM 694 N N . LEU A 1 90 ? -2.635 38.75 -5.781 1 28.5 90 LEU A N 1
ATOM 695 C CA . LEU A 1 90 ? -2.787 37.312 -6.043 1 28.5 90 LEU A CA 1
ATOM 696 C C . LEU A 1 90 ? -2.564 37.031 -7.52 1 28.5 90 LEU A C 1
ATOM 698 O O . LEU A 1 90 ? -2.084 35.938 -7.867 1 28.5 90 LEU A O 1
ATOM 702 N N . SER A 1 91 ? -2.879 37.938 -8.445 1 29 91 SER A N 1
ATOM 703 C CA . SER A 1 91 ? -2.67 37.844 -9.883 1 29 91 SER A CA 1
ATOM 704 C C . SER A 1 91 ? -1.193 37.656 -10.219 1 29 91 SER A C 1
ATOM 706 O O . SER A 1 91 ? -0.849 37.094 -11.258 1 29 91 SER A O 1
ATOM 708 N N . ARG A 1 92 ? -0.408 38.344 -9.539 1 28.48 92 ARG A N 1
ATOM 709 C CA . ARG A 1 92 ? 0.98 38.406 -9.984 1 28.48 92 ARG A CA 1
ATOM 710 C C . ARG A 1 92 ? 1.676 37.062 -9.742 1 28.48 92 ARG A C 1
ATOM 712 O O . ARG A 1 92 ? 2.498 36.625 -10.555 1 28.48 92 ARG A O 1
ATOM 719 N N . ALA A 1 93 ? 1.489 36.469 -8.633 1 27.42 93 ALA A N 1
ATOM 720 C CA . ALA A 1 93 ? 2.324 35.312 -8.359 1 27.42 93 ALA A CA 1
ATOM 721 C C . ALA A 1 93 ? 1.844 34.094 -9.156 1 27.42 93 ALA A C 1
ATOM 723 O O . ALA A 1 93 ? 2.637 33.219 -9.5 1 27.42 93 ALA A O 1
ATOM 724 N N . VAL A 1 94 ? 0.56 33.969 -9.547 1 28.66 94 VAL A N 1
ATOM 725 C CA . VAL A 1 94 ? 0.07 33 -10.523 1 28.66 94 VAL A CA 1
ATOM 726 C C . VAL A 1 94 ? 0.687 33.281 -11.891 1 28.66 94 VAL A C 1
ATOM 728 O O . VAL A 1 94 ? 0.911 32.344 -12.68 1 28.66 94 VAL A O 1
ATOM 731 N N . SER A 1 95 ? 0.837 34.5 -12.266 1 26.58 95 SER A N 1
ATOM 732 C CA . SER A 1 95 ? 1.429 34.875 -13.547 1 26.58 95 SER A CA 1
ATOM 733 C C . SER A 1 95 ? 2.832 34.281 -13.695 1 26.58 95 SER A C 1
ATOM 735 O O . SER A 1 95 ? 3.234 33.906 -14.789 1 26.58 95 SER A O 1
ATOM 737 N N . GLN A 1 96 ? 3.641 34.5 -12.688 1 26.42 96 GLN A N 1
ATOM 738 C CA . GLN A 1 96 ? 5.02 34.125 -13 1 26.42 96 GLN A CA 1
ATOM 739 C C . GLN A 1 96 ? 5.184 32.625 -13.078 1 26.42 96 GLN A C 1
ATOM 741 O O . GLN A 1 96 ? 6.008 32.125 -13.852 1 26.42 96 GLN A O 1
ATOM 746 N N . ALA A 1 97 ? 4.641 31.828 -12.117 1 27.16 97 ALA A N 1
ATOM 747 C CA . ALA A 1 97 ? 4.895 30.406 -12.336 1 27.16 97 ALA A CA 1
ATOM 748 C C . ALA A 1 97 ? 4.043 29.875 -13.477 1 27.16 97 ALA A C 1
ATOM 750 O O . ALA A 1 97 ? 4.234 28.734 -13.914 1 27.16 97 ALA A O 1
ATOM 751 N N . ALA A 1 98 ? 2.814 30.391 -13.922 1 27.59 98 ALA A N 1
ATOM 752 C CA . ALA A 1 98 ? 2.096 30.219 -15.18 1 27.59 98 ALA A CA 1
ATOM 753 C C . ALA A 1 98 ? 3.02 30.438 -16.375 1 27.59 98 ALA A C 1
ATOM 755 O O . ALA A 1 98 ? 2.58 30.391 -17.531 1 27.59 98 ALA A O 1
ATOM 756 N N . CYS A 1 99 ? 3.982 31.156 -16.328 1 26.11 99 CYS A N 1
ATOM 757 C CA . CYS A 1 99 ? 4.68 31.406 -17.578 1 26.11 99 CYS A CA 1
ATOM 758 C C . CYS A 1 99 ? 5.137 30.094 -18.219 1 26.11 99 CYS A C 1
ATOM 760 O O . CYS A 1 99 ? 5.883 30.094 -19.188 1 26.11 99 CYS A O 1
ATOM 762 N N . LEU A 1 100 ? 5.324 29.016 -17.469 1 26.58 100 LEU A N 1
ATOM 763 C CA . LEU A 1 100 ? 5.688 28 -18.469 1 26.58 100 LEU A CA 1
ATOM 764 C C . LEU A 1 100 ? 4.492 27.641 -19.344 1 26.58 100 LEU A C 1
ATOM 766 O O . LEU A 1 100 ? 3.373 27.5 -18.844 1 26.58 100 LEU A O 1
ATOM 770 N N . ASN A 1 101 ? 4.273 27.984 -20.609 1 24.89 101 ASN A N 1
ATOM 771 C CA . ASN A 1 101 ? 3.426 27.859 -21.797 1 24.89 101 ASN A CA 1
ATOM 772 C C . ASN A 1 101 ? 2.836 26.453 -21.906 1 24.89 101 ASN A C 1
ATOM 774 O O . ASN A 1 101 ? 3.191 25.703 -22.812 1 24.89 101 ASN A O 1
ATOM 778 N N . VAL A 1 102 ? 2.896 25.547 -20.938 1 28.12 102 VAL A N 1
ATOM 779 C CA . VAL A 1 102 ? 2.322 24.312 -21.453 1 28.12 102 VAL A CA 1
ATOM 780 C C . VAL A 1 102 ? 0.837 24.5 -21.75 1 28.12 102 VAL A C 1
ATOM 782 O O . VAL A 1 102 ? 0.111 25.078 -20.938 1 28.12 102 VAL A O 1
ATOM 785 N N . PRO A 1 103 ? 0.302 24.484 -22.953 1 26.59 103 PRO A N 1
ATOM 786 C CA . PRO A 1 103 ? -1.09 24.609 -23.391 1 26.59 103 PRO A CA 1
ATOM 787 C C . PRO A 1 103 ? -2.061 23.828 -22.5 1 26.59 103 PRO A C 1
ATOM 789 O O . PRO A 1 103 ? -1.93 22.609 -22.375 1 26.59 103 PRO A O 1
ATOM 792 N N . LEU A 1 104 ? -2.498 24.25 -21.391 1 28.55 104 LEU A N 1
ATOM 793 C CA . LEU A 1 104 ? -3.531 23.875 -20.422 1 28.55 104 LEU A CA 1
ATOM 794 C C . LEU A 1 104 ? -4.812 23.469 -21.156 1 28.55 104 LEU A C 1
ATOM 796 O O . LEU A 1 104 ? -5.809 23.125 -20.516 1 28.55 104 LEU A O 1
ATOM 800 N N . GLU A 1 105 ? -5.203 23.938 -22.359 1 27.95 105 GLU A N 1
ATOM 801 C CA . GLU A 1 105 ? -6.531 23.797 -22.953 1 27.95 105 GLU A CA 1
ATOM 802 C C . GLU A 1 105 ? -6.934 22.328 -23.062 1 27.95 105 GLU A C 1
ATOM 804 O O . GLU A 1 105 ? -7.988 22.016 -23.625 1 27.95 105 GLU A O 1
ATOM 809 N N . ARG A 1 106 ? -6.016 21.453 -23.297 1 31.02 106 ARG A N 1
ATOM 810 C CA . ARG A 1 106 ? -6.664 20.312 -23.938 1 31.02 106 ARG A CA 1
ATOM 811 C C . ARG A 1 106 ? -7.816 19.781 -23.094 1 31.02 106 ARG A C 1
ATOM 813 O O . ARG A 1 106 ? -7.969 20.172 -21.938 1 31.02 106 ARG A O 1
ATOM 820 N N . SER A 1 107 ? -8.25 18.328 -23.109 1 30.88 107 SER A N 1
ATOM 821 C CA . SER A 1 107 ? -9.508 17.625 -22.938 1 30.88 107 SER A CA 1
ATOM 822 C C . SER A 1 107 ? -9.922 17.594 -21.469 1 30.88 107 SER A C 1
ATOM 824 O O . SER A 1 107 ? -9.125 17.234 -20.609 1 30.88 107 SER A O 1
ATOM 826 N N . LEU A 1 108 ? -10.727 18.391 -20.844 1 32.69 108 LEU A N 1
ATOM 827 C CA . LEU A 1 108 ? -11.531 18.516 -19.641 1 32.69 108 LEU A CA 1
ATOM 828 C C . LEU A 1 108 ? -11.836 17.141 -19.047 1 32.69 108 LEU A C 1
ATOM 830 O O . LEU A 1 108 ? -12.609 17.031 -18.094 1 32.69 108 LEU A O 1
ATOM 834 N N . GLY A 1 109 ? -11.805 16.047 -19.719 1 36.44 109 GLY A N 1
ATOM 835 C CA . GLY A 1 109 ? -12.148 14.781 -19.109 1 36.44 109 GLY A CA 1
ATOM 836 C C . GLY A 1 109 ? -11.188 14.375 -18 1 36.44 109 GLY A C 1
ATOM 837 O O . GLY A 1 109 ? -10.133 14.984 -17.828 1 36.44 109 GLY A O 1
ATOM 838 N N . PRO A 1 110 ? -11.688 13.836 -16.859 1 43.5 110 PRO A N 1
ATOM 839 C CA . PRO A 1 110 ? -10.789 13.375 -15.797 1 43.5 110 PRO A CA 1
ATOM 840 C C . PRO A 1 110 ? -9.43 12.93 -16.328 1 43.5 110 PRO A C 1
ATOM 842 O O . PRO A 1 110 ? -9.352 12.227 -17.344 1 43.5 110 PRO A O 1
ATOM 845 N N . SER A 1 111 ? -8.492 13.758 -16.359 1 48.97 111 SER A N 1
ATOM 846 C CA . SER A 1 111 ? -7.137 13.469 -16.828 1 48.97 111 SER A CA 1
ATOM 847 C C . SER A 1 111 ? -6.688 12.078 -16.391 1 48.97 111 SER A C 1
ATOM 849 O O . SER A 1 111 ? -6.859 11.703 -15.219 1 48.97 111 SER A O 1
ATOM 851 N N . PRO A 1 112 ? -6.418 11.18 -17.281 1 61.38 112 PRO A N 1
ATOM 852 C CA . PRO A 1 112 ? -5.934 9.828 -17.016 1 61.38 112 PRO A CA 1
ATOM 853 C C . PRO A 1 112 ? -4.727 9.812 -16.078 1 61.38 112 PRO A C 1
ATOM 855 O O . PRO A 1 112 ? -3.912 10.734 -16.094 1 61.38 112 PRO A O 1
ATOM 858 N N . PHE A 1 113 ? -4.777 9.195 -14.992 1 73.38 113 PHE A N 1
ATOM 859 C CA . PHE A 1 113 ? -3.662 9.016 -14.062 1 73.38 113 PHE A CA 1
ATOM 860 C C . PHE A 1 113 ? -2.445 8.453 -14.789 1 73.38 113 PHE A C 1
ATOM 862 O O . PHE A 1 113 ? -2.584 7.75 -15.797 1 73.38 113 PHE A O 1
ATOM 869 N N . SER A 1 114 ? -1.313 8.93 -14.422 1 77.69 114 SER A N 1
ATOM 870 C CA . SER A 1 114 ? -0.032 8.523 -14.992 1 77.69 114 SER A CA 1
ATOM 871 C C . SER A 1 114 ? 0.66 7.488 -14.109 1 77.69 114 SER A C 1
ATOM 873 O O . SER A 1 114 ? 0.149 7.133 -13.047 1 77.69 114 SER A O 1
ATOM 875 N N . SER A 1 115 ? 1.795 7.004 -14.594 1 81.88 115 SER A N 1
ATOM 876 C CA . SER A 1 115 ? 2.631 6.105 -13.805 1 81.88 115 SER A CA 1
ATOM 877 C C . SER A 1 115 ? 3.109 6.773 -12.523 1 81.88 115 SER A C 1
ATOM 879 O O . SER A 1 115 ? 3.295 6.109 -11.5 1 81.88 115 SER A O 1
ATOM 881 N N . GLU A 1 116 ? 3.236 8.07 -12.586 1 87.88 116 GLU A N 1
ATOM 882 C CA . GLU A 1 116 ? 3.625 8.828 -11.398 1 87.88 116 GLU A CA 1
ATOM 883 C C . GLU A 1 116 ? 2.535 8.781 -10.336 1 87.88 116 GLU A C 1
ATOM 885 O O . GLU A 1 116 ? 2.832 8.711 -9.141 1 87.88 116 GLU A O 1
ATOM 890 N N . ASP A 1 117 ? 1.365 8.773 -10.82 1 91.69 117 ASP A N 1
ATOM 891 C CA . ASP A 1 117 ? 0.247 8.703 -9.883 1 91.69 117 ASP A CA 1
ATOM 892 C C . ASP A 1 117 ? 0.201 7.34 -9.195 1 91.69 117 ASP A C 1
ATOM 894 O O . ASP A 1 117 ? -0.176 7.246 -8.023 1 91.69 117 ASP A O 1
ATOM 898 N N . MET A 1 118 ? 0.636 6.32 -9.969 1 93 118 MET A N 1
ATOM 899 C CA . MET A 1 118 ? 0.702 4.984 -9.375 1 93 118 MET A CA 1
ATOM 900 C C . MET A 1 118 ? 1.748 4.934 -8.273 1 93 118 MET A C 1
ATOM 902 O O . MET A 1 118 ? 1.547 4.27 -7.25 1 93 118 MET A O 1
ATOM 906 N N . GLU A 1 119 ? 2.828 5.625 -8.508 1 93.88 119 GLU A N 1
ATOM 907 C CA . GLU A 1 119 ? 3.867 5.719 -7.484 1 93.88 119 GLU A CA 1
ATOM 908 C C . GLU A 1 119 ? 3.348 6.414 -6.23 1 93.88 119 GLU A C 1
ATOM 910 O O . GLU A 1 119 ? 3.646 5.992 -5.109 1 93.88 119 GLU A O 1
ATOM 915 N N . LEU A 1 120 ? 2.557 7.426 -6.434 1 96.62 120 LEU A N 1
ATOM 916 C CA . LEU A 1 120 ? 2.045 8.219 -5.32 1 96.62 120 LEU A CA 1
ATOM 917 C C . LEU A 1 120 ? 1.078 7.402 -4.473 1 96.62 120 LEU A C 1
ATOM 919 O O . LEU A 1 120 ? 1.154 7.426 -3.24 1 96.62 120 LEU A O 1
ATOM 923 N N . ILE A 1 121 ? 0.138 6.715 -5.137 1 96.56 121 ILE A N 1
ATOM 924 C CA . ILE A 1 121 ? -0.837 5.949 -4.371 1 96.56 121 ILE A CA 1
ATOM 925 C C . ILE A 1 121 ? -0.141 4.785 -3.664 1 96.56 121 ILE A C 1
ATOM 927 O O . ILE A 1 121 ? -0.517 4.414 -2.551 1 96.56 121 ILE A O 1
ATOM 931 N N . HIS A 1 122 ? 0.824 4.16 -4.316 1 96.19 122 HIS A N 1
ATOM 932 C CA . HIS A 1 122 ? 1.623 3.129 -3.668 1 96.19 122 HIS A CA 1
ATOM 933 C C . HIS A 1 122 ? 2.336 3.676 -2.436 1 96.19 122 HIS A C 1
ATOM 935 O O . HIS A 1 122 ? 2.338 3.039 -1.379 1 96.19 122 HIS A O 1
ATOM 941 N N . HIS A 1 123 ? 2.965 4.82 -2.592 1 97.19 123 HIS A N 1
ATOM 942 C CA . HIS A 1 123 ? 3.668 5.457 -1.485 1 97.19 123 HIS A CA 1
ATOM 943 C C . HIS A 1 123 ? 2.709 5.809 -0.351 1 97.19 123 HIS A C 1
ATOM 945 O O . HIS A 1 123 ? 3.025 5.594 0.822 1 97.19 123 HIS A O 1
ATOM 951 N N . TYR A 1 124 ? 1.598 6.348 -0.699 1 97.81 124 TYR A N 1
ATOM 952 C CA . TYR A 1 124 ? 0.6 6.621 0.329 1 97.81 124 TYR A CA 1
ATOM 953 C C . TYR A 1 124 ? 0.263 5.359 1.113 1 97.81 124 TYR A C 1
ATOM 955 O O . TYR A 1 124 ? 0.26 5.371 2.346 1 97.81 124 TYR A O 1
ATOM 963 N N . ALA A 1 125 ? -0.057 4.324 0.383 1 97.06 125 ALA A N 1
ATOM 964 C CA . ALA A 1 125 ? -0.585 3.092 0.96 1 97.06 125 ALA A CA 1
ATOM 965 C C . ALA A 1 125 ? 0.444 2.43 1.873 1 97.06 125 ALA A C 1
ATOM 967 O O . ALA A 1 125 ? 0.084 1.812 2.879 1 97.06 125 ALA A O 1
ATOM 968 N N . THR A 1 126 ? 1.709 2.604 1.556 1 95.44 126 THR A N 1
ATOM 969 C CA . THR A 1 126 ? 2.707 1.787 2.236 1 95.44 126 THR A CA 1
ATOM 970 C C . THR A 1 126 ? 3.49 2.619 3.246 1 95.44 126 THR A C 1
ATOM 972 O O . THR A 1 126 ? 4.062 2.078 4.195 1 95.44 126 THR A O 1
ATOM 975 N N . ILE A 1 127 ? 3.539 3.992 3.031 1 96.19 127 ILE A N 1
ATOM 976 C CA . ILE A 1 127 ? 4.418 4.777 3.891 1 96.19 127 ILE A CA 1
ATOM 977 C C . ILE A 1 127 ? 3.648 5.961 4.473 1 96.19 127 ILE A C 1
ATOM 979 O O . ILE A 1 127 ? 3.51 6.078 5.695 1 96.19 127 ILE A O 1
ATOM 983 N N . THR A 1 128 ? 3.041 6.824 3.652 1 97.25 128 THR A N 1
ATOM 984 C CA . THR A 1 128 ? 2.416 8.062 4.109 1 97.25 128 THR A CA 1
ATOM 985 C C . THR A 1 128 ? 1.291 7.762 5.094 1 97.25 128 THR A C 1
ATOM 987 O O . THR A 1 128 ? 1.182 8.414 6.133 1 97.25 128 THR A O 1
ATOM 990 N N . SER A 1 129 ? 0.418 6.797 4.758 1 96.44 129 SER A N 1
ATOM 991 C CA . SER A 1 129 ? -0.741 6.492 5.59 1 96.44 129 SER A CA 1
ATOM 992 C C . SER A 1 129 ? -0.319 6.09 6.996 1 96.44 129 SER A C 1
ATOM 994 O O . SER A 1 129 ? -0.996 6.422 7.973 1 96.44 129 SER A O 1
ATOM 996 N N . LEU A 1 130 ? 0.815 5.488 7.105 1 93.81 130 LEU A N 1
ATOM 997 C CA . LEU A 1 130 ? 1.28 4.961 8.383 1 93.81 130 LEU A CA 1
ATOM 998 C C . LEU A 1 130 ? 1.85 6.074 9.258 1 93.81 130 LEU A C 1
ATOM 1000 O O . LEU A 1 130 ? 2.016 5.898 10.469 1 93.81 130 LEU A O 1
ATOM 1004 N N . THR A 1 131 ? 2.135 7.223 8.727 1 93.75 131 THR A N 1
ATOM 1005 C CA . THR A 1 131 ? 2.668 8.352 9.477 1 93.75 131 THR A CA 1
ATOM 1006 C C . THR A 1 131 ? 1.537 9.172 10.102 1 93.75 131 THR A C 1
ATOM 1008 O O . THR A 1 131 ? 1.783 10.047 10.922 1 93.75 131 THR A O 1
ATOM 1011 N N . LEU A 1 132 ? 0.29 8.891 9.797 1 92.38 132 LEU A N 1
ATOM 1012 C CA . LEU A 1 132 ? -0.827 9.758 10.148 1 92.38 132 LEU A CA 1
ATOM 1013 C C . LEU A 1 132 ? -1.427 9.352 11.492 1 92.38 132 LEU A C 1
ATOM 1015 O O . LEU A 1 132 ? -2.246 10.086 12.055 1 92.38 132 LEU A O 1
ATOM 1019 N N . ALA A 1 133 ? -1.035 8.188 11.93 1 87.81 133 ALA A N 1
ATOM 1020 C CA . ALA A 1 133 ? -1.487 7.719 13.242 1 87.81 133 ALA A CA 1
ATOM 1021 C C . ALA A 1 133 ? -0.52 6.691 13.82 1 87.81 133 ALA A C 1
ATOM 1023 O O . ALA A 1 133 ? 0.237 6.055 13.086 1 87.81 133 ALA A O 1
ATOM 1024 N N . GLU A 1 134 ? -0.572 6.57 15.055 1 80.5 134 GLU A N 1
ATOM 1025 C CA . GLU A 1 134 ? 0.271 5.57 15.703 1 80.5 134 GLU A CA 1
ATOM 1026 C C . GLU A 1 134 ? -0.55 4.367 16.156 1 80.5 134 GLU A C 1
ATOM 1028 O O . GLU A 1 134 ? -0.031 3.252 16.234 1 80.5 134 GLU A O 1
ATOM 1033 N N . ASP A 1 135 ? -1.76 4.668 16.469 1 81.44 135 ASP A N 1
ATOM 1034 C CA . ASP A 1 135 ? -2.652 3.594 16.891 1 81.44 135 ASP A CA 1
ATOM 1035 C C . ASP A 1 135 ? -3.01 2.682 15.719 1 81.44 135 ASP A C 1
ATOM 1037 O O . ASP A 1 135 ? -3.215 3.152 14.602 1 81.44 135 ASP A O 1
ATOM 1041 N N . GLY A 1 136 ? -3.07 1.406 15.984 1 83.81 136 GLY A N 1
ATOM 1042 C CA . GLY A 1 136 ? -3.307 0.409 14.953 1 83.81 136 GLY A CA 1
ATOM 1043 C C . GLY A 1 136 ? -4.648 0.571 14.266 1 83.81 136 GLY A C 1
ATOM 1044 O O . GLY A 1 136 ? -4.75 0.403 13.047 1 83.81 136 GLY A O 1
ATOM 1045 N N . ARG A 1 137 ? -5.621 0.879 14.992 1 84.81 137 ARG A N 1
ATOM 1046 C CA . ARG A 1 137 ? -6.961 1.014 14.438 1 84.81 137 ARG A CA 1
ATOM 1047 C C . ARG A 1 137 ? -7.035 2.188 13.469 1 84.81 137 ARG A C 1
ATOM 1049 O O . ARG A 1 137 ? -7.582 2.059 12.367 1 84.81 137 ARG A O 1
ATOM 1056 N N . LYS A 1 138 ? -6.523 3.312 13.883 1 89.19 138 LYS A N 1
ATOM 1057 C CA . LYS A 1 138 ? -6.535 4.496 13.023 1 89.19 138 LYS A CA 1
ATOM 1058 C C . LYS A 1 138 ? -5.633 4.305 11.812 1 89.19 138 LYS A C 1
ATOM 1060 O O . LYS A 1 138 ? -5.941 4.781 10.719 1 89.19 138 LYS A O 1
ATOM 1065 N N . ARG A 1 139 ? -4.582 3.605 12.031 1 91.62 139 ARG A N 1
ATOM 1066 C CA . ARG A 1 139 ? -3.68 3.312 10.922 1 91.62 139 ARG A CA 1
ATOM 1067 C C . ARG A 1 139 ? -4.391 2.506 9.844 1 91.62 139 ARG A C 1
ATOM 1069 O O . ARG A 1 139 ? -4.203 2.758 8.648 1 91.62 139 ARG A O 1
ATOM 1076 N N . LYS A 1 140 ? -5.16 1.58 10.273 1 93.06 140 LYS A N 1
ATOM 1077 C CA . LYS A 1 140 ? -5.91 0.762 9.328 1 93.06 140 LYS A CA 1
ATOM 1078 C C . LYS A 1 140 ? -6.918 1.605 8.547 1 93.06 140 LYS A C 1
ATOM 1080 O O . LYS A 1 140 ? -7.141 1.372 7.355 1 93.06 140 LYS A O 1
ATOM 1085 N N . LEU A 1 141 ? -7.492 2.537 9.18 1 94.38 141 LEU A N 1
ATOM 1086 C CA . LEU A 1 141 ? -8.445 3.418 8.508 1 94.38 141 LEU A CA 1
ATOM 1087 C C . LEU A 1 141 ? -7.75 4.27 7.449 1 94.38 141 LEU A C 1
ATOM 1089 O O . LEU A 1 141 ? -8.203 4.336 6.305 1 94.38 141 LEU A O 1
ATOM 1093 N N . TRP A 1 142 ? -6.633 4.832 7.867 1 95.94 142 TRP A N 1
ATOM 1094 C CA . TRP A 1 142 ? -5.891 5.676 6.934 1 95.94 142 TRP A CA 1
ATOM 1095 C C . TRP A 1 142 ? -5.379 4.863 5.75 1 95.94 142 TRP A C 1
ATOM 1097 O O . TRP A 1 142 ? -5.344 5.352 4.621 1 95.94 142 TRP A O 1
ATOM 1107 N N . GLN A 1 143 ? -5.051 3.668 6 1 96.38 143 GLN A N 1
ATOM 1108 C CA . GLN A 1 143 ? -4.391 2.842 4.996 1 96.38 143 GLN A CA 1
ATOM 1109 C C . GLN A 1 143 ? -5.406 2.17 4.078 1 96.38 143 GLN A C 1
ATOM 1111 O O . GLN A 1 143 ? -5.133 1.952 2.895 1 96.38 143 GLN A O 1
ATOM 1116 N N . HIS A 1 144 ? -6.57 1.805 4.621 1 94.25 144 HIS A N 1
ATOM 1117 C CA . HIS A 1 144 ? -7.484 0.964 3.85 1 94.25 144 HIS A CA 1
ATOM 1118 C C . HIS A 1 144 ? -8.828 1.657 3.639 1 94.25 144 HIS A C 1
ATOM 1120 O O . HIS A 1 144 ? -9.25 1.858 2.498 1 94.25 144 HIS A O 1
ATOM 1126 N N . ALA A 1 145 ? -9.461 2.123 4.621 1 95.19 145 ALA A N 1
ATOM 1127 C CA . ALA A 1 145 ? -10.82 2.645 4.535 1 95.19 145 ALA A CA 1
ATOM 1128 C C . ALA A 1 145 ? -10.859 3.965 3.768 1 95.19 145 ALA A C 1
ATOM 1130 O O . ALA A 1 145 ? -11.781 4.215 2.99 1 95.19 145 ALA A O 1
ATOM 1131 N N . ILE A 1 146 ? -9.867 4.801 4.016 1 96.81 146 ILE A N 1
ATOM 1132 C CA . ILE A 1 146 ? -9.867 6.125 3.406 1 96.81 146 ILE A CA 1
ATOM 1133 C C . ILE A 1 146 ? -9.633 6 1.903 1 96.81 146 ILE A C 1
ATOM 1135 O O . ILE A 1 146 ? -10.336 6.621 1.104 1 96.81 146 ILE A O 1
ATOM 1139 N N . PRO A 1 147 ? -8.664 5.191 1.485 1 96 147 PRO A N 1
ATOM 1140 C CA . PRO A 1 147 ? -8.539 4.988 0.04 1 96 147 PRO A CA 1
ATOM 1141 C C . PRO A 1 147 ? -9.797 4.387 -0.582 1 96 147 PRO A C 1
ATOM 1143 O O . PRO A 1 147 ? -10.125 4.68 -1.735 1 96 147 PRO A O 1
ATOM 1146 N N . GLN A 1 148 ? -10.492 3.562 0.159 1 92.88 148 GLN A N 1
ATOM 1147 C CA . GLN A 1 148 ? -11.766 3.041 -0.342 1 92.88 148 GLN A CA 1
ATOM 1148 C C . GLN A 1 148 ? -12.773 4.164 -0.556 1 92.88 148 GLN A C 1
ATOM 1150 O O . GLN A 1 148 ? -13.484 4.18 -1.562 1 92.88 148 GLN A O 1
ATOM 1155 N N . GLN A 1 149 ? -12.828 5.117 0.369 1 93.69 149 GLN A N 1
ATOM 1156 C CA . GLN A 1 149 ? -13.672 6.293 0.213 1 93.69 149 GLN A CA 1
ATOM 1157 C C . GLN A 1 149 ? -13.227 7.141 -0.972 1 93.69 149 GLN A C 1
ATOM 1159 O O . GLN A 1 149 ? -14.055 7.738 -1.666 1 93.69 149 GLN A O 1
ATOM 1164 N N . ALA A 1 150 ? -11.953 7.172 -1.161 1 94.69 150 ALA A N 1
ATOM 1165 C CA . ALA A 1 150 ? -11.367 7.984 -2.225 1 94.69 150 ALA A CA 1
ATOM 1166 C C . ALA A 1 150 ? -11.773 7.461 -3.6 1 94.69 150 ALA A C 1
ATOM 1168 O O . ALA A 1 150 ? -11.742 8.203 -4.586 1 94.69 150 ALA A O 1
ATOM 1169 N N . GLN A 1 151 ? -12.133 6.184 -3.695 1 89.5 151 GLN A N 1
ATOM 1170 C CA . GLN A 1 151 ? -12.617 5.625 -4.953 1 89.5 151 GLN A CA 1
ATOM 1171 C C . GLN A 1 151 ? -13.977 6.211 -5.324 1 89.5 151 GLN A C 1
ATOM 1173 O O . GLN A 1 151 ? -14.305 6.336 -6.508 1 89.5 151 GLN A O 1
ATOM 1178 N N . LEU A 1 152 ? -14.734 6.602 -4.32 1 88.38 152 LEU A N 1
ATOM 1179 C CA . LEU A 1 152 ? -16.078 7.133 -4.516 1 88.38 152 LEU A CA 1
ATOM 1180 C C . LEU A 1 152 ? -16.047 8.648 -4.691 1 88.38 152 LEU A C 1
ATOM 1182 O O . LEU A 1 152 ? -16.938 9.219 -5.316 1 88.38 152 LEU A O 1
ATOM 1186 N N . PHE A 1 153 ? -15.008 9.25 -4.152 1 90.94 153 PHE A N 1
ATOM 1187 C CA . PHE A 1 153 ? -14.93 10.703 -4.152 1 90.94 153 PHE A CA 1
ATOM 1188 C C . PHE A 1 153 ? -13.602 11.172 -4.742 1 90.94 153 PHE A C 1
ATOM 1190 O O . PHE A 1 153 ? -12.617 11.312 -4.023 1 90.94 153 PHE A O 1
ATOM 1197 N N . PRO A 1 154 ? -13.57 11.625 -5.961 1 89.25 154 PRO A N 1
ATOM 1198 C CA . PRO A 1 154 ? -12.336 11.961 -6.676 1 89.25 154 PRO A CA 1
ATOM 1199 C C . PRO A 1 154 ? -11.539 13.062 -5.984 1 89.25 154 PRO A C 1
ATOM 1201 O O . PRO A 1 154 ? -10.305 13.078 -6.051 1 89.25 154 PRO A O 1
ATOM 1204 N N . PHE A 1 155 ? -12.219 14.023 -5.371 1 90.69 155 PHE A N 1
ATOM 1205 C CA . PHE A 1 155 ? -11.477 15.07 -4.691 1 90.69 155 PHE A CA 1
ATOM 1206 C C . PHE A 1 155 ? -10.609 14.492 -3.578 1 90.69 155 PHE A C 1
ATOM 1208 O O . PHE A 1 155 ? -9.5 14.969 -3.344 1 90.69 155 PHE A O 1
ATOM 1215 N N . LEU A 1 156 ? -11.094 13.469 -2.902 1 95.06 156 LEU A N 1
ATOM 1216 C CA . LEU A 1 156 ? -10.328 12.828 -1.84 1 95.06 156 LEU A CA 1
ATOM 1217 C C . LEU A 1 156 ? -9.125 12.078 -2.412 1 95.06 156 LEU A C 1
ATOM 1219 O O . LEU A 1 156 ? -8.055 12.062 -1.812 1 95.06 156 LEU A O 1
ATOM 1223 N N . LEU A 1 157 ? -9.328 11.453 -3.549 1 95.38 157 LEU A N 1
ATOM 1224 C CA . LEU A 1 157 ? -8.227 10.734 -4.184 1 95.38 157 LEU A CA 1
ATOM 1225 C C . LEU A 1 157 ? -7.102 11.695 -4.551 1 95.38 157 LEU A C 1
ATOM 1227 O O . LEU A 1 157 ? -5.934 11.422 -4.27 1 95.38 157 LEU A O 1
ATOM 1231 N N . ASN A 1 158 ? -7.457 12.766 -5.137 1 94.19 158 ASN A N 1
ATOM 1232 C CA . ASN A 1 158 ? -6.461 13.766 -5.5 1 94.19 158 ASN A CA 1
ATOM 1233 C C . ASN A 1 158 ? -5.773 14.344 -4.266 1 94.19 158 ASN A C 1
ATOM 1235 O O . ASN A 1 158 ? -4.582 14.656 -4.305 1 94.19 158 ASN A O 1
ATOM 1239 N N . ASN A 1 159 ? -6.539 14.477 -3.27 1 96.25 159 ASN A N 1
ATOM 1240 C CA . ASN A 1 159 ? -5.98 14.945 -2.006 1 96.25 159 ASN A CA 1
ATOM 1241 C C . ASN A 1 159 ? -4.941 13.977 -1.454 1 96.25 159 ASN A C 1
ATOM 1243 O O . ASN A 1 159 ? -3.885 14.398 -0.978 1 96.25 159 ASN A O 1
ATOM 1247 N N . LEU A 1 160 ? -5.25 12.688 -1.508 1 97.56 160 LEU A N 1
ATOM 1248 C CA . LEU A 1 160 ? -4.312 11.664 -1.056 1 97.56 160 LEU A CA 1
ATOM 1249 C C . LEU A 1 160 ? -3.027 11.703 -1.873 1 97.56 160 LEU A C 1
ATOM 1251 O O . LEU A 1 160 ? -1.931 11.609 -1.317 1 97.56 160 LEU A O 1
ATOM 1255 N N . LEU A 1 161 ? -3.191 11.852 -3.139 1 96.88 161 LEU A N 1
ATOM 1256 C CA . LEU A 1 161 ? -2.035 11.891 -4.027 1 96.88 161 LEU A CA 1
ATOM 1257 C C . LEU A 1 161 ? -1.186 13.133 -3.764 1 96.88 161 LEU A C 1
ATOM 1259 O O . LEU A 1 161 ? 0.045 13.055 -3.76 1 96.88 161 LEU A O 1
ATOM 1263 N N . SER A 1 162 ? -1.851 14.203 -3.551 1 96.5 162 SER A N 1
ATOM 1264 C CA . SER A 1 162 ? -1.151 15.445 -3.25 1 96.5 162 SER A CA 1
ATOM 1265 C C . SER A 1 162 ? -0.327 15.32 -1.973 1 96.5 162 SER A C 1
ATOM 1267 O O . SER A 1 162 ? 0.834 15.734 -1.935 1 96.5 162 SER A O 1
ATOM 1269 N N . LEU A 1 163 ? -0.894 14.758 -0.972 1 97.81 163 LEU A N 1
ATOM 1270 C CA . LEU A 1 163 ? -0.209 14.594 0.305 1 97.81 163 LEU A CA 1
ATOM 1271 C C . LEU A 1 163 ? 0.972 13.633 0.166 1 97.81 163 LEU A C 1
ATOM 1273 O O . LEU A 1 163 ? 2.041 13.875 0.729 1 97.81 163 LEU A O 1
ATOM 1277 N N . ALA A 1 164 ? 0.708 12.578 -0.534 1 98.19 164 ALA A N 1
ATOM 1278 C CA . ALA A 1 164 ? 1.779 11.609 -0.761 1 98.19 164 ALA A CA 1
ATOM 1279 C C . ALA A 1 164 ? 2.951 12.25 -1.498 1 98.19 164 ALA A C 1
ATOM 1281 O O . ALA A 1 164 ? 4.113 11.961 -1.203 1 98.19 164 ALA A O 1
ATOM 1282 N N . ALA A 1 165 ? 2.662 13.078 -2.449 1 97.5 165 ALA A N 1
ATOM 1283 C CA . ALA A 1 165 ? 3.701 13.773 -3.207 1 97.5 165 ALA A CA 1
ATOM 1284 C C . ALA A 1 165 ? 4.543 14.664 -2.299 1 97.5 165 ALA A C 1
ATOM 1286 O O . ALA A 1 165 ? 5.77 14.695 -2.416 1 97.5 165 ALA A O 1
ATOM 1287 N N . LEU A 1 166 ? 3.908 15.32 -1.399 1 97.44 166 LEU A N 1
ATOM 1288 C CA . LEU A 1 166 ? 4.645 16.172 -0.474 1 97.44 166 LEU A CA 1
ATOM 1289 C C . LEU A 1 166 ? 5.512 15.336 0.464 1 97.44 166 LEU A C 1
ATOM 1291 O O . LEU A 1 166 ? 6.617 15.75 0.825 1 97.44 166 LEU A O 1
ATOM 1295 N N . HIS A 1 167 ? 4.961 14.273 0.909 1 98.06 167 HIS A N 1
ATOM 1296 C CA . HIS A 1 167 ? 5.758 13.383 1.749 1 98.06 167 HIS A CA 1
ATOM 1297 C C . HIS A 1 167 ? 6.992 12.891 1.009 1 98.06 167 HIS A C 1
ATOM 1299 O O . HIS A 1 167 ? 8.078 12.805 1.589 1 98.06 167 HIS A O 1
ATOM 1305 N N . LEU A 1 168 ? 6.805 12.555 -0.219 1 97.56 168 LEU A N 1
ATOM 1306 C CA . LEU A 1 168 ? 7.938 12.117 -1.029 1 97.56 168 LEU A CA 1
ATOM 1307 C C . LEU A 1 168 ? 8.945 13.242 -1.21 1 97.56 168 LEU A C 1
ATOM 1309 O O . LEU A 1 168 ? 10.156 13.008 -1.223 1 97.56 168 LEU A O 1
ATOM 1313 N N . ALA A 1 169 ? 8.461 14.43 -1.411 1 96.31 169 ALA A N 1
ATOM 1314 C CA . ALA A 1 169 ? 9.352 15.578 -1.52 1 96.31 169 ALA A CA 1
ATOM 1315 C C . ALA A 1 169 ? 10.227 15.719 -0.273 1 96.31 169 ALA A C 1
ATOM 1317 O O . ALA A 1 169 ? 11.391 16.094 -0.364 1 96.31 169 ALA A O 1
ATOM 1318 N N . HIS A 1 170 ? 9.648 15.438 0.861 1 96.5 170 HIS A N 1
ATOM 1319 C CA . HIS A 1 170 ? 10.367 15.484 2.133 1 96.5 170 HIS A CA 1
ATOM 1320 C C . HIS A 1 170 ? 11.398 14.375 2.227 1 96.5 170 HIS A C 1
ATOM 1322 O O . HIS A 1 170 ? 12.523 14.594 2.682 1 96.5 170 HIS A O 1
ATOM 1328 N N . LEU A 1 171 ? 11.023 13.141 1.785 1 96.5 171 LEU A N 1
ATOM 1329 C CA . LEU A 1 171 ? 11.867 11.961 1.941 1 96.5 171 LEU A CA 1
ATOM 1330 C C . LEU A 1 171 ? 12.969 11.945 0.888 1 96.5 171 LEU A C 1
ATOM 1332 O O . LEU A 1 171 ? 14.039 11.359 1.109 1 96.5 171 LEU A O 1
ATOM 1336 N N . ARG A 1 172 ? 12.688 12.57 -0.235 1 95.69 172 ARG A N 1
ATOM 1337 C CA . ARG A 1 172 ? 13.633 12.57 -1.346 1 95.69 172 ARG A CA 1
ATOM 1338 C C . ARG A 1 172 ? 13.961 14 -1.785 1 95.69 172 ARG A C 1
ATOM 1340 O O . ARG A 1 172 ? 13.586 14.414 -2.883 1 95.69 172 ARG A O 1
ATOM 1347 N N . PRO A 1 173 ? 14.852 14.633 -1.131 1 92.69 173 PRO A N 1
ATOM 1348 C CA . PRO A 1 173 ? 15.156 16.047 -1.395 1 92.69 173 PRO A CA 1
ATOM 1349 C C . PRO A 1 173 ? 15.727 16.266 -2.791 1 92.69 173 PRO A C 1
ATOM 1351 O O . PRO A 1 173 ? 15.539 17.344 -3.371 1 92.69 173 PRO A O 1
ATOM 1354 N N . SER A 1 174 ? 16.375 15.25 -3.373 1 94.12 174 SER A N 1
ATOM 1355 C CA . SER A 1 174 ? 16.938 15.383 -4.707 1 94.12 174 SER A CA 1
ATOM 1356 C C . SER A 1 174 ? 15.859 15.531 -5.766 1 94.12 174 SER A C 1
ATOM 1358 O O . SER A 1 174 ? 16.109 16.078 -6.84 1 94.12 174 SER A O 1
ATOM 1360 N N . GLU A 1 175 ? 14.656 15.062 -5.461 1 94.88 175 GLU A N 1
ATOM 1361 C CA . GLU A 1 175 ? 13.531 15.141 -6.395 1 94.88 175 GLU A CA 1
ATOM 1362 C C . GLU A 1 175 ? 12.43 16.047 -5.867 1 94.88 175 GLU A C 1
ATOM 1364 O O . GLU A 1 175 ? 11.266 15.898 -6.227 1 94.88 175 GLU A O 1
ATOM 1369 N N . GLN A 1 176 ? 12.781 16.922 -5.027 1 94.12 176 GLN A N 1
ATOM 1370 C CA . GLN A 1 176 ? 11.828 17.766 -4.316 1 94.12 176 GLN A CA 1
ATOM 1371 C C . GLN A 1 176 ? 11 18.594 -5.289 1 94.12 176 GLN A C 1
ATOM 1373 O O . GLN A 1 176 ? 9.789 18.734 -5.117 1 94.12 176 GLN A O 1
ATOM 1378 N N . GLU A 1 177 ? 11.555 19.141 -6.297 1 89.5 177 GLU A N 1
ATOM 1379 C CA . GLU A 1 177 ? 10.859 19.984 -7.258 1 89.5 177 GLU A CA 1
ATOM 1380 C C . GLU A 1 177 ? 9.773 19.203 -7.996 1 89.5 177 GLU A C 1
ATOM 1382 O O . GLU A 1 177 ? 8.664 19.703 -8.195 1 89.5 177 GLU A O 1
ATOM 1387 N N . ARG A 1 178 ? 10.141 18.016 -8.398 1 92.38 178 ARG A N 1
ATOM 1388 C CA . ARG A 1 178 ? 9.188 17.156 -9.102 1 92.38 178 ARG A CA 1
ATOM 1389 C C . ARG A 1 178 ? 7.977 16.859 -8.227 1 92.38 178 ARG A C 1
ATOM 1391 O O . ARG A 1 178 ? 6.836 17.016 -8.656 1 92.38 178 ARG A O 1
ATOM 1398 N N . PHE A 1 179 ? 8.211 16.469 -7.023 1 95.31 179 PHE A N 1
ATOM 1399 C CA . PHE A 1 179 ? 7.125 16.016 -6.156 1 95.31 179 PHE A CA 1
ATOM 1400 C C . PHE A 1 179 ? 6.305 17.203 -5.652 1 95.31 179 PHE A C 1
ATOM 1402 O O . PHE A 1 179 ? 5.094 17.078 -5.453 1 95.31 179 PHE A O 1
ATOM 1409 N N . THR A 1 180 ? 6.922 18.359 -5.441 1 92.06 180 THR A N 1
ATOM 1410 C CA . THR A 1 180 ? 6.148 19.531 -5.07 1 92.06 180 THR A CA 1
ATOM 1411 C C . THR A 1 180 ? 5.242 19.969 -6.223 1 92.06 180 THR A C 1
ATOM 1413 O O . THR A 1 180 ? 4.129 20.438 -5.996 1 92.06 180 THR A O 1
ATOM 1416 N N . TYR A 1 181 ? 5.727 19.812 -7.418 1 90 181 TYR A N 1
ATOM 1417 C CA . TYR A 1 181 ? 4.895 20.094 -8.578 1 90 181 TYR A CA 1
ATOM 1418 C C . TYR A 1 181 ? 3.691 19.156 -8.633 1 90 181 TYR A C 1
ATOM 1420 O O . TYR A 1 181 ? 2.562 19.594 -8.859 1 90 181 TYR A O 1
ATOM 1428 N N . LEU A 1 182 ? 3.959 17.875 -8.445 1 92.5 182 LEU A N 1
ATOM 1429 C CA . LEU A 1 182 ? 2.879 16.891 -8.445 1 92.5 182 LEU A CA 1
ATOM 1430 C C . LEU A 1 182 ? 1.873 17.188 -7.34 1 92.5 182 LEU A C 1
ATOM 1432 O O . LEU A 1 182 ? 0.667 17.016 -7.527 1 92.5 182 LEU A O 1
ATOM 1436 N N . ALA A 1 183 ? 2.41 17.562 -6.188 1 94.31 183 ALA A N 1
ATOM 1437 C CA . ALA A 1 183 ? 1.53 17.922 -5.078 1 94.31 183 ALA A CA 1
ATOM 1438 C C . ALA A 1 183 ? 0.604 19.078 -5.457 1 94.31 183 ALA A C 1
ATOM 1440 O O . ALA A 1 183 ? -0.601 19.016 -5.203 1 94.31 183 ALA A O 1
ATOM 1441 N N . ALA A 1 184 ? 1.151 20.062 -6.074 1 88.5 184 ALA A N 1
ATOM 1442 C CA . ALA A 1 184 ? 0.369 21.219 -6.504 1 88.5 184 ALA A CA 1
ATOM 1443 C C . ALA A 1 184 ? -0.649 20.828 -7.57 1 88.5 184 ALA A C 1
ATOM 1445 O O . ALA A 1 184 ? -1.79 21.297 -7.551 1 88.5 184 ALA A O 1
ATOM 1446 N N . LYS A 1 185 ? -0.185 20.047 -8.484 1 88.38 185 LYS A N 1
ATOM 1447 C CA . LYS A 1 185 ? -1.067 19.562 -9.547 1 88.38 185 LYS A CA 1
ATOM 1448 C C . LYS A 1 185 ? -2.277 18.828 -8.977 1 88.38 185 LYS A C 1
ATOM 1450 O O . LYS A 1 185 ? -3.418 19.141 -9.336 1 88.38 185 LYS A O 1
ATOM 1455 N N . HIS A 1 186 ? -2.074 17.875 -8.117 1 92.31 186 HIS A N 1
ATOM 1456 C CA . HIS A 1 186 ? -3.16 17.094 -7.547 1 92.31 186 HIS A CA 1
ATOM 1457 C C . HIS A 1 186 ? -4.023 17.938 -6.613 1 92.31 186 HIS A C 1
ATOM 1459 O O . HIS A 1 186 ? -5.23 17.703 -6.5 1 92.31 186 HIS A O 1
ATOM 1465 N N . GLN A 1 187 ? -3.404 18.906 -5.973 1 89.38 187 GLN A N 1
ATOM 1466 C CA . GLN A 1 187 ? -4.199 19.828 -5.156 1 89.38 187 GLN A CA 1
ATOM 1467 C C . GLN A 1 187 ? -5.168 20.625 -6.016 1 89.38 187 GLN A C 1
ATOM 1469 O O . GLN A 1 187 ? -6.32 20.844 -5.633 1 89.38 187 GLN A O 1
ATOM 1474 N N . SER A 1 188 ? -4.664 21.109 -7.129 1 85 188 SER A N 1
ATOM 1475 C CA . SER A 1 188 ? -5.523 21.812 -8.062 1 85 188 SER A CA 1
ATOM 1476 C C . SER A 1 188 ? -6.668 20.938 -8.547 1 85 188 SER A C 1
ATOM 1478 O O . SER A 1 188 ? -7.809 21.391 -8.664 1 85 188 SER A O 1
ATOM 1480 N N . GLN A 1 189 ? -6.383 19.719 -8.844 1 86.69 189 GLN A N 1
ATOM 1481 C CA . GLN A 1 189 ? -7.402 18.781 -9.281 1 86.69 189 GLN A CA 1
ATOM 1482 C C . GLN A 1 189 ? -8.391 18.469 -8.164 1 86.69 189 GLN A C 1
ATOM 1484 O O . GLN A 1 189 ? -9.578 18.25 -8.422 1 86.69 189 GLN A O 1
ATOM 1489 N N . CYS A 1 190 ? -7.891 18.391 -6.945 1 89.5 190 CYS A N 1
ATOM 1490 C CA . CYS A 1 19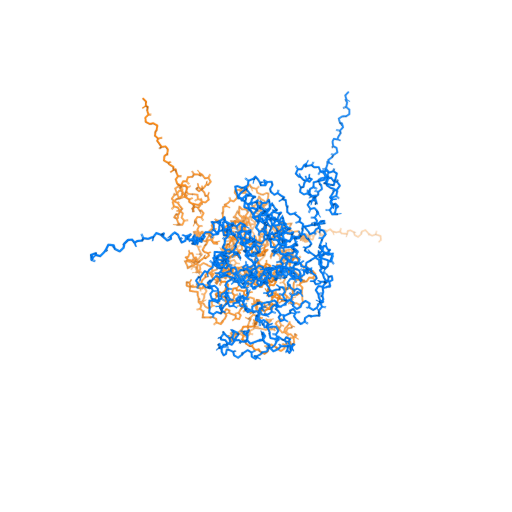0 ? -8.742 18.203 -5.777 1 89.5 190 CYS A CA 1
ATOM 1491 C C . CYS A 1 190 ? -9.805 19.297 -5.691 1 89.5 190 CYS A C 1
ATOM 1493 O O . CYS A 1 190 ? -10.992 19 -5.535 1 89.5 190 CYS A O 1
ATOM 1495 N N . ILE A 1 191 ? -9.359 20.469 -5.871 1 82.25 191 ILE A N 1
ATOM 1496 C CA . ILE A 1 191 ? -10.25 21.625 -5.777 1 82.25 191 ILE A CA 1
ATOM 1497 C C . ILE A 1 191 ? -11.266 21.578 -6.914 1 82.25 191 ILE A C 1
ATOM 1499 O O . ILE A 1 191 ? -12.461 21.766 -6.688 1 82.25 191 ILE A O 1
ATOM 1503 N N . LYS A 1 192 ? -10.82 21.312 -8.109 1 79.81 192 LYS A N 1
ATOM 1504 C CA . LYS A 1 192 ? -11.695 21.234 -9.273 1 79.81 192 LYS A CA 1
ATOM 1505 C C . LYS A 1 192 ? -12.742 20.141 -9.094 1 79.81 192 LYS A C 1
ATOM 1507 O O . LYS A 1 192 ? -13.922 20.328 -9.406 1 79.81 192 LYS A O 1
ATOM 1512 N N . ALA A 1 193 ? -12.281 19.047 -8.578 1 82.5 193 ALA A N 1
ATOM 1513 C CA . ALA A 1 193 ? -13.188 17.922 -8.359 1 82.5 193 ALA A CA 1
ATOM 1514 C C . ALA A 1 193 ? -14.227 18.25 -7.289 1 82.5 193 ALA A C 1
ATOM 1516 O O . ALA A 1 193 ? -15.383 17.859 -7.391 1 82.5 193 ALA A O 1
ATOM 1517 N N . ALA A 1 194 ? -13.82 18.922 -6.262 1 81.69 194 ALA A N 1
ATOM 1518 C CA . ALA A 1 194 ? -14.727 19.312 -5.188 1 81.69 194 ALA A CA 1
ATOM 1519 C C . ALA A 1 194 ? -15.766 20.328 -5.688 1 81.69 194 ALA A C 1
ATOM 1521 O O . ALA A 1 194 ? -16.922 20.281 -5.281 1 81.69 194 ALA A O 1
ATOM 1522 N N . GLN A 1 195 ? -15.383 21.125 -6.586 1 77.69 195 GLN A N 1
ATOM 1523 C CA . GLN A 1 195 ? -16.25 22.172 -7.117 1 77.69 195 GLN A CA 1
ATOM 1524 C C . GLN A 1 195 ? -17.312 21.594 -8.039 1 77.69 195 GLN A C 1
ATOM 1526 O O . GLN A 1 195 ? -18.391 22.172 -8.203 1 77.69 195 GLN A O 1
ATOM 1531 N N . ARG A 1 196 ? -17.031 20.516 -8.633 1 75.81 196 ARG A N 1
ATOM 1532 C CA . ARG A 1 196 ? -17.969 19.891 -9.555 1 75.81 196 ARG A CA 1
ATOM 1533 C C . ARG A 1 196 ? -19.094 19.188 -8.797 1 75.81 196 ARG A C 1
ATOM 1535 O O . ARG A 1 196 ? -20.156 18.922 -9.367 1 75.81 196 ARG A O 1
ATOM 1542 N N . ARG A 1 197 ? -18.906 19.078 -7.59 1 76.88 197 ARG A N 1
ATOM 1543 C CA . ARG A 1 197 ? -19.922 18.391 -6.801 1 76.88 197 ARG A CA 1
ATOM 1544 C C . ARG A 1 197 ? -20.938 19.375 -6.234 1 76.88 197 ARG A C 1
ATOM 1546 O O . ARG A 1 197 ? -20.641 20.562 -6.078 1 76.88 197 ARG A O 1
ATOM 1553 N N . LYS A 1 198 ? -22.141 18.812 -6.043 1 66.25 198 LYS A N 1
ATOM 1554 C CA . LYS A 1 198 ? -23.141 19.625 -5.379 1 66.25 198 LYS A CA 1
ATOM 1555 C C . LYS A 1 198 ? -22.656 20.125 -4.027 1 66.25 198 LYS A C 1
ATOM 1557 O O . LYS A 1 198 ? -22.031 19.375 -3.273 1 66.25 198 LYS A O 1
ATOM 1562 N N . PRO A 1 199 ? -22.953 21.297 -3.801 1 68.31 199 PRO A N 1
ATOM 1563 C CA . PRO A 1 199 ? -22.5 21.875 -2.531 1 68.31 199 PRO A CA 1
ATOM 1564 C C . PRO A 1 199 ? -23.234 21.297 -1.325 1 68.31 199 PRO A C 1
ATOM 1566 O O . PRO A 1 199 ? -24.359 20.812 -1.456 1 68.31 199 PRO A O 1
ATOM 1569 N N . GLY A 1 200 ? -22.484 21.172 -0.225 1 76.88 200 GLY A N 1
ATOM 1570 C CA . GLY A 1 200 ? -23.109 20.766 1.024 1 76.88 200 GLY A CA 1
ATOM 1571 C C . GLY A 1 200 ? -22.609 19.438 1.536 1 76.88 200 GLY A C 1
ATOM 1572 O O . GLY A 1 200 ? -22.172 18.594 0.752 1 76.88 200 GLY A O 1
ATOM 1573 N N . ILE A 1 201 ? -22.625 19.328 2.748 1 83 201 ILE A N 1
ATOM 1574 C CA . ILE A 1 201 ? -22.234 18.094 3.428 1 83 201 ILE A CA 1
ATOM 1575 C C . ILE A 1 201 ? -23.453 17.203 3.633 1 83 201 ILE A C 1
ATOM 1577 O O . ILE A 1 201 ? -24.484 17.656 4.129 1 83 201 ILE A O 1
ATOM 1581 N N . THR A 1 202 ? -23.391 16.078 3.123 1 83.06 202 THR A N 1
ATOM 1582 C CA . THR A 1 202 ? -24.438 15.07 3.287 1 83.06 202 THR A CA 1
ATOM 1583 C C . THR A 1 202 ? -23.906 13.844 4.02 1 83.06 202 THR A C 1
ATOM 1585 O O . THR A 1 202 ? -22.688 13.719 4.223 1 83.06 202 THR A O 1
ATOM 1588 N N . HIS A 1 203 ? -24.812 13.016 4.398 1 87.69 203 HIS A N 1
ATOM 1589 C CA . HIS A 1 203 ? -24.406 11.789 5.078 1 87.69 203 HIS A CA 1
ATOM 1590 C C . HIS A 1 203 ? -23.484 10.945 4.199 1 87.69 203 HIS A C 1
ATOM 1592 O O . HIS A 1 203 ? -22.609 10.258 4.707 1 87.69 203 HIS A O 1
ATOM 1598 N N . GLU A 1 204 ? -23.625 11.078 2.955 1 87.06 204 GLU A N 1
ATOM 1599 C CA . GLU A 1 204 ? -22.875 10.258 2.01 1 87.06 204 GLU A CA 1
ATOM 1600 C C . GLU A 1 204 ? -21.453 10.781 1.836 1 87.06 204 GLU A C 1
ATOM 1602 O O . GLU A 1 204 ? -20.516 9.992 1.694 1 87.06 204 GLU A O 1
ATOM 1607 N N . ASN A 1 205 ? -21.328 12.055 1.883 1 88.81 205 ASN A N 1
ATOM 1608 C CA . ASN A 1 205 ? -20.031 12.609 1.524 1 88.81 205 ASN A CA 1
ATOM 1609 C C . ASN A 1 205 ? -19.297 13.164 2.744 1 88.81 205 ASN A C 1
ATOM 1611 O O . ASN A 1 205 ? -18.125 13.555 2.654 1 88.81 205 ASN A O 1
ATOM 1615 N N . CYS A 1 206 ? -19.891 13.148 3.895 1 90.44 206 CYS A N 1
ATOM 1616 C CA . CYS A 1 206 ? -19.359 13.82 5.078 1 90.44 206 CYS A CA 1
ATOM 1617 C C . CYS A 1 206 ? -18 13.266 5.457 1 90.44 206 CYS A C 1
ATOM 1619 O O . CYS A 1 206 ? -17.062 14.031 5.711 1 90.44 206 CYS A O 1
ATOM 1621 N N . SER A 1 207 ? -17.891 11.945 5.488 1 93.62 207 SER A N 1
ATOM 1622 C CA . SER A 1 207 ? -16.625 11.32 5.836 1 93.62 207 SER A CA 1
ATOM 1623 C C . SER A 1 207 ? -15.5 11.773 4.902 1 93.62 207 SER A C 1
ATOM 1625 O O . SER A 1 207 ? -14.414 12.133 5.352 1 93.62 207 SER A O 1
ATOM 1627 N N . ALA A 1 208 ? -15.836 11.82 3.621 1 93.06 208 ALA A N 1
ATOM 1628 C CA . ALA A 1 208 ? -14.844 12.195 2.619 1 93.06 208 ALA A CA 1
ATOM 1629 C C . ALA A 1 208 ? -14.461 13.664 2.754 1 93.06 208 ALA A C 1
ATOM 1631 O O . ALA A 1 208 ? -13.281 14.016 2.662 1 93.06 208 ALA A O 1
ATOM 1632 N N . VAL A 1 209 ? -15.414 14.477 3.014 1 91 209 VAL A N 1
ATOM 1633 C CA . VAL A 1 209 ? -15.188 15.914 3.102 1 91 209 VAL A CA 1
ATOM 1634 C C . VAL A 1 209 ? -14.352 16.234 4.336 1 91 209 VAL A C 1
ATOM 1636 O O . VAL A 1 209 ? -13.383 17 4.254 1 91 209 VAL A O 1
ATOM 1639 N N . ILE A 1 210 ? -14.648 15.641 5.402 1 90.88 210 ILE A N 1
ATOM 1640 C CA . ILE A 1 210 ? -13.953 15.914 6.656 1 90.88 210 ILE A CA 1
ATOM 1641 C C . ILE A 1 210 ? -12.523 15.375 6.582 1 90.88 210 ILE A C 1
ATOM 1643 O O . ILE A 1 210 ? -11.578 16.062 6.957 1 90.88 210 ILE A O 1
ATOM 1647 N N . VAL A 1 211 ? -12.398 14.195 6.059 1 94.69 211 VAL A N 1
ATOM 1648 C CA . VAL A 1 211 ? -11.07 13.609 5.918 1 94.69 211 VAL A CA 1
ATOM 1649 C C . VAL A 1 211 ? -10.234 14.453 4.953 1 94.69 211 VAL A C 1
ATOM 1651 O O . VAL A 1 211 ? -9.07 14.75 5.23 1 94.69 211 VAL A O 1
ATOM 1654 N N . CYS A 1 212 ? -10.812 14.805 3.9 1 94.38 212 CYS A N 1
ATOM 1655 C CA . CYS A 1 212 ? -10.125 15.633 2.912 1 94.38 212 CYS A CA 1
ATOM 1656 C C . CYS A 1 212 ? -9.672 16.953 3.521 1 94.38 212 CYS A C 1
ATOM 1658 O O . CYS A 1 212 ? -8.547 17.406 3.287 1 94.38 212 CYS A O 1
ATOM 1660 N N . SER A 1 213 ? -10.539 17.531 4.262 1 91.88 213 SER A N 1
ATOM 1661 C CA . SER A 1 213 ? -10.195 18.812 4.887 1 91.88 213 SER A CA 1
ATOM 1662 C C . SER A 1 213 ? -9.062 18.641 5.895 1 91.88 213 SER A C 1
ATOM 1664 O O . SER A 1 213 ? -8.219 19.531 6.039 1 91.88 213 SER A O 1
ATOM 1666 N N . GLY A 1 214 ? -9.031 17.547 6.613 1 92.44 214 GLY A N 1
ATOM 1667 C CA . GLY A 1 214 ? -7.926 17.266 7.508 1 92.44 214 GLY A CA 1
ATOM 1668 C C . GLY A 1 214 ? -6.602 17.094 6.785 1 92.44 214 GLY A C 1
ATOM 1669 O O . GLY A 1 214 ? -5.586 17.656 7.203 1 92.44 214 GLY A O 1
ATOM 1670 N N . LEU A 1 215 ? -6.656 16.359 5.73 1 95.19 215 LEU A N 1
ATOM 1671 C CA . LEU A 1 215 ? -5.449 16.141 4.938 1 95.19 215 LEU A CA 1
ATOM 1672 C C . LEU A 1 215 ? -4.988 17.438 4.285 1 95.19 215 LEU A C 1
ATOM 1674 O O . LEU A 1 215 ? -3.787 17.656 4.117 1 95.19 215 LEU A O 1
ATOM 1678 N N . LEU A 1 216 ? -5.926 18.234 3.971 1 92.94 216 LEU A N 1
ATOM 1679 C CA . LEU A 1 216 ? -5.613 19.547 3.408 1 92.94 216 LEU A CA 1
ATOM 1680 C C . LEU A 1 216 ? -4.84 20.391 4.41 1 92.94 216 LEU A C 1
ATOM 1682 O O . LEU A 1 216 ? -3.918 21.125 4.035 1 92.94 216 LEU A O 1
ATOM 1686 N N . LEU A 1 217 ? -5.199 20.328 5.625 1 92.88 217 LEU A N 1
ATOM 1687 C CA . LEU A 1 217 ? -4.484 21.078 6.66 1 92.88 217 LEU A CA 1
ATOM 1688 C C . LEU A 1 217 ? -3.033 20.625 6.746 1 92.88 217 LEU A C 1
ATOM 1690 O O . LEU A 1 217 ? -2.123 21.453 6.828 1 92.88 217 LEU A O 1
ATOM 1694 N N . LEU A 1 218 ? -2.834 19.328 6.75 1 95.06 218 LEU A N 1
ATOM 1695 C CA . LEU A 1 218 ? -1.474 18.812 6.781 1 95.06 218 LEU A CA 1
ATOM 1696 C C . LEU A 1 218 ? -0.691 19.25 5.551 1 95.06 218 LEU A C 1
ATOM 1698 O O . LEU A 1 218 ? 0.483 19.609 5.656 1 95.06 218 LEU A O 1
ATOM 1702 N N . HIS A 1 219 ? -1.394 19.188 4.488 1 94.44 219 HIS A N 1
ATOM 1703 C CA . HIS A 1 219 ? -0.797 19.656 3.244 1 94.44 219 HIS A CA 1
ATOM 1704 C C . HIS A 1 219 ? -0.37 21.125 3.354 1 94.44 219 HIS A C 1
ATOM 1706 O O . HIS A 1 219 ? 0.748 21.469 2.971 1 94.44 219 HIS A O 1
ATOM 1712 N N . GLU A 1 220 ? -1.237 21.953 3.846 1 92.31 220 GLU A N 1
ATOM 1713 C CA . GLU A 1 220 ? -0.992 23.391 3.949 1 92.31 220 GLU A CA 1
ATOM 1714 C C . GLU A 1 220 ? 0.159 23.672 4.906 1 92.31 220 GLU A C 1
ATOM 1716 O O . GLU A 1 220 ? 0.906 24.641 4.711 1 92.31 220 GLU A O 1
ATOM 1721 N N . LEU A 1 221 ? 0.32 22.891 5.863 1 94.62 221 LEU A N 1
ATOM 1722 C CA . LEU A 1 221 ? 1.443 23.062 6.773 1 94.62 221 LEU A CA 1
ATOM 1723 C C . LEU A 1 221 ? 2.742 22.578 6.137 1 94.62 221 LEU A C 1
ATOM 1725 O O . LEU A 1 221 ? 3.785 23.219 6.281 1 94.62 221 LEU A O 1
ATOM 1729 N N . ALA A 1 222 ? 2.66 21.516 5.438 1 95.12 222 ALA A N 1
ATOM 1730 C CA . ALA A 1 222 ? 3.85 20.953 4.801 1 95.12 222 ALA A CA 1
ATOM 1731 C C . ALA A 1 222 ? 4.414 21.906 3.75 1 95.12 222 ALA A C 1
ATOM 1733 O O . ALA A 1 222 ? 5.629 22 3.58 1 95.12 222 ALA A O 1
ATOM 1734 N N . VAL A 1 223 ? 3.582 22.641 3.088 1 92.12 223 VAL A N 1
ATOM 1735 C CA . VAL A 1 223 ? 4.004 23.484 1.982 1 92.12 223 VAL A CA 1
ATOM 1736 C C . VAL A 1 223 ? 4.773 24.688 2.521 1 92.12 223 VAL A C 1
ATOM 1738 O O . VAL A 1 223 ? 5.492 25.359 1.775 1 92.12 223 VAL A O 1
ATOM 1741 N N . LEU A 1 224 ? 4.711 24.969 3.838 1 92 224 LEU A N 1
ATOM 1742 C CA . LEU A 1 224 ? 5.406 26.094 4.449 1 92 224 LEU A CA 1
ATOM 1743 C C . LEU A 1 224 ? 6.914 25.859 4.445 1 92 224 LEU A C 1
ATOM 1745 O O . LEU A 1 224 ? 7.688 26.797 4.695 1 92 224 LEU A O 1
ATOM 1749 N N . HIS A 1 225 ? 7.336 24.672 4.176 1 91.75 225 HIS A N 1
ATOM 1750 C CA . HIS A 1 225 ? 8.766 24.406 4.133 1 91.75 225 HIS A CA 1
ATOM 1751 C C . HIS A 1 225 ? 9.492 25.422 3.242 1 91.75 225 HIS A C 1
ATOM 1753 O O . HIS A 1 225 ? 9.078 25.656 2.105 1 91.75 225 HIS A O 1
ATOM 1759 N N . PRO A 1 226 ? 10.562 25.938 3.738 1 88.69 226 PRO A N 1
ATOM 1760 C CA . PRO A 1 226 ? 11.203 27.047 3.033 1 88.69 226 PRO A CA 1
ATOM 1761 C C . PRO A 1 226 ? 11.773 26.641 1.676 1 88.69 226 PRO A C 1
ATOM 1763 O O . PRO A 1 226 ? 11.906 27.469 0.777 1 88.69 226 PRO A O 1
ATOM 1766 N N . SER A 1 227 ? 12.078 25.391 1.511 1 88.56 227 SER A N 1
ATOM 1767 C CA . SER A 1 227 ? 12.695 24.953 0.267 1 88.56 227 SER A CA 1
ATOM 1768 C C . SER A 1 227 ? 11.641 24.641 -0.793 1 88.56 227 SER A C 1
ATOM 1770 O O . SER A 1 227 ? 11.977 24.328 -1.938 1 88.56 227 SER A O 1
ATOM 1772 N N . TYR A 1 228 ? 10.406 24.672 -0.335 1 87.56 228 TYR A N 1
ATOM 1773 C CA . TYR A 1 228 ? 9.352 24.359 -1.286 1 87.56 228 TYR A CA 1
ATOM 1774 C C . TYR A 1 228 ? 8.852 25.609 -1.996 1 87.56 228 TYR A C 1
ATOM 1776 O O . TYR A 1 228 ? 8.75 26.672 -1.386 1 87.56 228 TYR A O 1
ATOM 1784 N N . PHE A 1 229 ? 8.617 25.531 -3.27 1 76 229 PHE A N 1
ATOM 1785 C CA . PHE A 1 229 ? 8.016 26.594 -4.078 1 76 229 PHE A CA 1
ATOM 1786 C C . PHE A 1 229 ? 8.789 27.891 -3.93 1 76 229 PHE A C 1
ATOM 1788 O O . PHE A 1 229 ? 8.195 28.969 -3.795 1 76 229 PHE A O 1
ATOM 1795 N N . VAL A 1 230 ? 10.055 27.844 -3.777 1 70.31 230 VAL A N 1
ATOM 1796 C CA . VAL A 1 230 ? 10.953 28.969 -3.494 1 70.31 230 VAL A CA 1
ATOM 1797 C C . VAL A 1 230 ? 10.68 30.109 -4.473 1 70.31 230 VAL A C 1
ATOM 1799 O O . VAL A 1 230 ? 10.664 31.281 -4.082 1 70.31 230 VAL A O 1
ATOM 1802 N N . HIS A 1 231 ? 10.414 29.781 -5.535 1 63.97 231 HIS A N 1
ATOM 1803 C CA . HIS A 1 231 ? 10.258 30.812 -6.555 1 63.97 231 HIS A CA 1
ATOM 1804 C C . HIS A 1 231 ? 8.883 31.469 -6.473 1 63.97 231 HIS A C 1
ATOM 1806 O O . HIS A 1 231 ? 8.695 32.594 -6.957 1 63.97 231 HIS A O 1
ATOM 1812 N N . ALA A 1 232 ? 8.039 30.812 -5.773 1 58.25 232 ALA A N 1
ATOM 1813 C CA . ALA A 1 232 ? 6.664 31.297 -5.734 1 58.25 232 ALA A CA 1
ATOM 1814 C C . ALA A 1 232 ? 6.371 32 -4.414 1 58.25 232 ALA A C 1
ATOM 1816 O O . ALA A 1 232 ? 5.391 32.75 -4.297 1 58.25 232 ALA A O 1
ATOM 1817 N N . ARG A 1 233 ? 7.277 32 -3.529 1 65 233 ARG A N 1
ATOM 1818 C CA . ARG A 1 233 ? 6.961 32.469 -2.184 1 65 233 ARG A CA 1
ATOM 1819 C C . ARG A 1 233 ? 7.305 33.938 -2.018 1 65 233 ARG A C 1
ATOM 1821 O O . ARG A 1 233 ? 8.469 34.344 -2.141 1 65 233 ARG A O 1
ATOM 1828 N N . SER A 1 234 ? 6.414 34.75 -2.168 1 60.28 234 SER A N 1
ATOM 1829 C CA . SER A 1 234 ? 6.598 36.188 -2.031 1 60.28 234 SER A CA 1
ATOM 1830 C C . SER A 1 234 ? 6.16 36.688 -0.654 1 60.28 234 SER A C 1
ATOM 1832 O O . SER A 1 234 ? 6.441 37.812 -0.273 1 60.28 234 SER A O 1
ATOM 1834 N N . THR A 1 235 ? 5.645 35.844 0.052 1 68.12 235 THR A N 1
ATOM 1835 C CA . THR A 1 235 ? 4.969 36.344 1.247 1 68.12 235 THR A CA 1
ATOM 1836 C C . THR A 1 235 ? 5.852 36.156 2.479 1 68.12 235 THR A C 1
ATOM 1838 O O . THR A 1 235 ? 6.688 35.25 2.523 1 68.12 235 THR A O 1
ATOM 1841 N N . ASP A 1 236 ? 5.785 37.062 3.275 1 83.94 236 ASP A N 1
ATOM 1842 C CA . ASP A 1 236 ? 6.375 37 4.609 1 83.94 236 ASP A CA 1
ATOM 1843 C C . ASP A 1 236 ? 5.926 35.75 5.359 1 83.94 236 ASP A C 1
ATOM 1845 O O . ASP A 1 236 ? 4.742 35.406 5.332 1 83.94 236 ASP A O 1
ATOM 1849 N N . PRO A 1 237 ? 6.871 35.031 5.906 1 89.38 237 PRO A N 1
ATOM 1850 C CA . PRO A 1 237 ? 6.543 33.812 6.621 1 89.38 237 PRO A CA 1
ATOM 1851 C C . PRO A 1 237 ? 5.477 34 7.699 1 89.38 237 PRO A C 1
ATOM 1853 O O . PRO A 1 237 ? 4.676 33.125 7.961 1 89.38 237 PRO A O 1
ATOM 1856 N N . LEU A 1 238 ? 5.508 35.156 8.312 1 91.56 238 LEU A N 1
ATOM 1857 C CA . LEU A 1 238 ? 4.52 35.438 9.336 1 91.56 238 LEU A CA 1
ATOM 1858 C C . LEU A 1 238 ? 3.117 35.5 8.75 1 91.56 238 LEU A C 1
ATOM 1860 O O . LEU A 1 238 ? 2.207 34.812 9.234 1 91.56 238 LEU A O 1
ATOM 1864 N N . ASP A 1 239 ? 2.945 36.25 7.703 1 88.62 239 ASP A N 1
ATOM 1865 C CA . ASP A 1 239 ? 1.632 36.406 7.086 1 88.62 239 ASP A CA 1
ATOM 1866 C C . ASP A 1 239 ? 1.131 35.062 6.539 1 88.62 239 ASP A C 1
ATOM 1868 O O . ASP A 1 239 ? -0.056 34.75 6.645 1 88.62 239 ASP A O 1
ATOM 1872 N N . GLU A 1 240 ? 2.004 34.344 5.988 1 89.31 240 GLU A N 1
ATOM 1873 C CA . GLU A 1 240 ? 1.635 33.062 5.445 1 89.31 240 GLU A CA 1
ATOM 1874 C C . GLU A 1 240 ? 1.14 32.125 6.543 1 89.31 240 GLU A C 1
ATOM 1876 O O . GLU A 1 240 ? 0.155 31.391 6.355 1 89.31 240 GLU A O 1
ATOM 1881 N N . PHE A 1 241 ? 1.834 32.125 7.598 1 94.19 241 PHE A N 1
ATOM 1882 C CA . PHE A 1 241 ? 1.438 31.234 8.688 1 94.19 241 PHE A CA 1
ATOM 1883 C C . PHE A 1 241 ? 0.123 31.688 9.305 1 94.19 241 PHE A C 1
ATOM 1885 O O . PHE A 1 241 ? -0.708 30.859 9.695 1 94.19 241 PHE A O 1
ATOM 1892 N N . LEU A 1 242 ? -0.027 32.969 9.516 1 92.5 242 LEU A N 1
ATOM 1893 C CA . LEU A 1 242 ? -1.278 33.469 10.07 1 92.5 242 LEU A CA 1
ATOM 1894 C C . LEU A 1 242 ? -2.465 33.062 9.211 1 92.5 242 LEU A C 1
ATOM 1896 O O . LEU A 1 242 ? -3.533 32.719 9.734 1 92.5 242 LEU A O 1
ATOM 1900 N N . ASP A 1 243 ? -2.225 33 7.914 1 88.06 243 ASP A N 1
ATOM 1901 C CA . ASP A 1 243 ? -3.26 32.531 7.012 1 88.06 243 ASP A CA 1
ATOM 1902 C C . ASP A 1 243 ? -3.613 31.062 7.316 1 88.06 243 ASP A C 1
ATOM 1904 O O . ASP A 1 243 ? -4.781 30.672 7.242 1 88.06 243 ASP A O 1
ATOM 1908 N N . LYS A 1 244 ? -2.627 30.25 7.598 1 93.5 244 LYS A N 1
ATOM 1909 C CA . LYS A 1 244 ? -2.857 28.844 7.93 1 93.5 244 LYS A CA 1
ATOM 1910 C C . LYS A 1 244 ? -3.635 28.719 9.234 1 93.5 244 LYS A C 1
ATOM 1912 O O . LYS A 1 244 ? -4.461 27.812 9.375 1 93.5 244 LYS A O 1
ATOM 1917 N N . VAL A 1 245 ? -3.363 29.594 10.172 1 94.56 245 VAL A N 1
ATOM 1918 C CA . VAL A 1 245 ? -4.07 29.562 11.453 1 94.56 245 VAL A CA 1
ATOM 1919 C C . VAL A 1 245 ? -5.559 29.844 11.227 1 94.56 245 VAL A C 1
ATOM 1921 O O . VAL A 1 245 ? -6.41 29.156 11.797 1 94.56 245 VAL A O 1
ATOM 1924 N N . LEU A 1 246 ? -5.805 30.828 10.406 1 89.56 246 LEU A N 1
ATOM 1925 C CA . LEU A 1 246 ? -7.191 31.156 10.102 1 89.56 246 LEU A CA 1
ATOM 1926 C C . LEU A 1 246 ? -7.867 30.016 9.359 1 89.56 246 LEU A C 1
ATOM 1928 O O . LEU A 1 246 ? -9.039 29.719 9.594 1 89.56 246 LEU A O 1
ATOM 1932 N N . LEU A 1 247 ? -7.141 29.391 8.516 1 89.62 247 LEU A N 1
ATOM 1933 C CA . LEU A 1 247 ? -7.648 28.219 7.797 1 89.62 247 LEU A CA 1
ATOM 1934 C C . LEU A 1 247 ? -7.988 27.094 8.766 1 89.62 247 LEU A C 1
ATOM 1936 O O . LEU A 1 247 ? -9.023 26.438 8.625 1 89.62 247 LEU A O 1
ATOM 1940 N N . MET A 1 248 ? -7.137 26.875 9.711 1 93.31 248 MET A N 1
ATOM 1941 C CA . MET A 1 248 ? -7.387 25.859 10.734 1 93.31 248 MET A CA 1
ATOM 1942 C C . MET A 1 248 ? -8.711 26.125 11.445 1 93.31 248 MET A C 1
ATOM 1944 O O . MET A 1 248 ? -9.508 25.203 11.633 1 93.31 248 MET A O 1
ATOM 1948 N N . ARG A 1 249 ? -8.859 27.344 11.773 1 89.56 249 ARG A N 1
ATOM 1949 C CA . ARG A 1 249 ? -10.086 27.719 12.477 1 89.56 249 ARG A CA 1
ATOM 1950 C C . ARG A 1 249 ? -11.312 27.422 11.625 1 89.56 249 ARG A C 1
ATOM 1952 O O . ARG A 1 249 ? -12.281 26.828 12.109 1 89.56 249 ARG A O 1
ATOM 1959 N N . ARG A 1 250 ? -11.273 27.766 10.383 1 84.38 250 ARG A N 1
ATOM 1960 C CA . ARG A 1 250 ? -12.406 27.562 9.477 1 84.38 250 ARG A CA 1
ATOM 1961 C C . ARG A 1 250 ? -12.695 26.078 9.289 1 84.38 250 ARG A C 1
ATOM 1963 O O . ARG A 1 250 ? -13.859 25.672 9.289 1 84.38 250 ARG A O 1
ATOM 1970 N N . ILE A 1 251 ? -11.664 25.297 9.125 1 87.5 251 ILE A N 1
ATOM 1971 C CA . ILE A 1 251 ? -11.82 23.859 8.875 1 87.5 251 ILE A CA 1
ATOM 1972 C C . ILE A 1 251 ? -12.359 23.172 10.125 1 87.5 251 ILE A C 1
ATOM 1974 O O . ILE A 1 251 ? -13.195 22.266 10.031 1 87.5 251 ILE A O 1
ATOM 1978 N N . LEU A 1 252 ? -11.898 23.594 11.234 1 86.5 252 LEU A N 1
ATOM 1979 C CA . LEU A 1 252 ? -12.359 22.969 12.469 1 86.5 252 LEU A CA 1
ATOM 1980 C C . LEU A 1 252 ? -13.82 23.297 12.742 1 86.5 252 LEU A C 1
ATOM 1982 O O . LEU A 1 252 ? -14.547 22.484 13.305 1 86.5 252 LEU A O 1
ATOM 1986 N N . ILE A 1 253 ? -14.211 24.469 12.32 1 80.44 253 ILE A N 1
ATOM 1987 C CA . ILE A 1 253 ? -15.633 24.797 12.398 1 80.44 253 ILE A CA 1
ATOM 1988 C C . ILE A 1 253 ? -16.438 23.844 11.516 1 80.44 253 ILE A C 1
ATOM 1990 O O . ILE A 1 253 ? -17.484 23.344 11.922 1 80.44 253 ILE A O 1
ATOM 1994 N N . LEU A 1 254 ? -15.938 23.578 10.359 1 81.81 254 LEU A N 1
ATOM 1995 C CA . LEU A 1 254 ? -16.547 22.609 9.461 1 81.81 254 LEU A CA 1
ATOM 1996 C C . LEU A 1 254 ? -16.625 21.234 10.117 1 81.81 254 LEU A C 1
ATOM 1998 O O . LEU A 1 254 ? -17.641 20.531 9.969 1 81.81 254 LEU A O 1
ATOM 2002 N N . TRP A 1 255 ? -15.609 20.891 10.797 1 86.12 255 TRP A N 1
ATOM 2003 C CA . TRP A 1 255 ? -15.594 19.609 11.492 1 86.12 255 TRP A CA 1
ATOM 2004 C C . TRP A 1 255 ? -16.703 19.547 12.539 1 86.12 255 TRP A C 1
ATOM 2006 O O . TRP A 1 255 ? -17.406 18.531 12.656 1 86.12 255 TRP A O 1
ATOM 2016 N N . LYS A 1 256 ? -16.812 20.578 13.273 1 82.12 256 LYS A N 1
ATOM 2017 C CA . LYS A 1 256 ? -17.828 20.625 14.305 1 82.12 256 LYS A CA 1
ATOM 2018 C C . LYS A 1 256 ? -19.234 20.469 13.703 1 82.12 256 LYS A C 1
ATOM 2020 O O . LYS A 1 256 ? -20.047 19.719 14.227 1 82.12 256 LYS A O 1
ATOM 2025 N N . MET A 1 257 ? -19.469 21.109 12.602 1 79.94 257 MET A N 1
ATOM 2026 C CA . MET A 1 257 ? -20.781 21.078 11.945 1 79.94 257 MET A CA 1
ATOM 2027 C C . MET A 1 257 ? -21.062 19.688 11.375 1 79.94 257 MET A C 1
ATOM 2029 O O . MET A 1 257 ? -22.203 19.234 11.383 1 79.94 257 MET A O 1
ATOM 2033 N N . GLY A 1 258 ? -20.078 19.062 10.891 1 84.06 258 GLY A N 1
ATOM 2034 C CA . GLY A 1 258 ? -20.25 17.781 10.227 1 84.06 258 GLY A CA 1
ATOM 2035 C C . GLY A 1 258 ? -20.109 16.594 11.156 1 84.06 258 GLY A C 1
ATOM 2036 O O . GLY A 1 258 ? -20.391 15.461 10.781 1 84.06 258 GLY A O 1
ATOM 2037 N N . MET A 1 259 ? -19.781 16.844 12.367 1 86.94 259 MET A N 1
ATOM 2038 C CA . MET A 1 259 ? -19.375 15.789 13.289 1 86.94 259 MET A CA 1
ATOM 2039 C C . MET A 1 259 ? -20.531 14.82 13.555 1 86.94 259 MET A C 1
ATOM 2041 O O . MET A 1 259 ? -20.328 13.609 13.594 1 86.94 259 MET A O 1
ATOM 2045 N N . PRO A 1 260 ? -21.781 15.289 13.68 1 86.88 260 PRO A N 1
ATOM 2046 C CA . PRO A 1 260 ? -22.891 14.344 13.891 1 86.88 260 PRO A CA 1
ATOM 2047 C C . PRO A 1 260 ? -23.031 13.336 12.75 1 86.88 260 PRO A C 1
ATOM 2049 O O . PRO A 1 260 ? -23.281 12.148 13 1 86.88 260 PRO A O 1
ATOM 2052 N N . MET A 1 261 ? -22.828 13.789 11.586 1 89.44 261 MET A N 1
ATOM 2053 C CA . MET A 1 261 ? -22.891 12.906 10.422 1 89.44 261 MET A CA 1
ATOM 2054 C C . MET A 1 261 ? -21.641 12.031 10.336 1 89.44 261 MET A C 1
ATOM 2056 O O . MET A 1 261 ? -21.734 10.852 10 1 89.44 261 MET A O 1
ATOM 2060 N N . PHE A 1 262 ? -20.531 12.586 10.703 1 90.81 262 PHE A N 1
ATOM 2061 C CA . PHE A 1 262 ? -19.25 11.867 10.633 1 90.81 262 PHE A CA 1
ATOM 2062 C C . PHE A 1 262 ? -19.25 10.672 11.57 1 90.81 262 PHE A C 1
ATOM 2064 O O . PHE A 1 262 ? -18.734 9.602 11.219 1 90.81 262 PHE A O 1
ATOM 2071 N N . LYS A 1 263 ? -19.828 10.828 12.656 1 88.94 263 LYS A N 1
ATOM 2072 C CA . LYS A 1 263 ? -19.812 9.812 13.711 1 88.94 263 LYS A CA 1
ATOM 2073 C C . LYS A 1 263 ? -20.641 8.586 13.305 1 88.94 263 LYS A C 1
ATOM 2075 O O . LYS A 1 263 ? -20.5 7.523 13.914 1 88.94 263 LYS A O 1
ATOM 2080 N N . THR A 1 264 ? -21.359 8.734 12.352 1 89.75 264 THR A N 1
ATOM 2081 C CA . THR A 1 264 ? -22.156 7.609 11.859 1 89.75 264 THR A CA 1
ATOM 2082 C C . THR A 1 264 ? -21.625 7.125 10.508 1 89.75 264 THR A C 1
ATOM 2084 O O . THR A 1 264 ? -22.234 6.27 9.867 1 89.75 264 THR A O 1
ATOM 2087 N N . GLY A 1 265 ? -20.562 7.633 10.125 1 91.06 265 GLY A N 1
ATOM 2088 C CA . GLY A 1 265 ? -20.016 7.312 8.812 1 91.06 265 GLY A CA 1
ATOM 2089 C C . GLY A 1 265 ? -19.016 6.168 8.844 1 91.06 265 GLY A C 1
ATOM 2090 O O . GLY A 1 265 ? -18.75 5.602 9.906 1 91.06 265 GLY A O 1
ATOM 2091 N N . PRO A 1 266 ? -18.438 5.84 7.719 1 92.19 266 PRO A N 1
ATOM 2092 C CA . PRO A 1 266 ? -17.594 4.645 7.57 1 92.19 266 PRO A CA 1
ATOM 2093 C C . PRO A 1 266 ? -16.25 4.781 8.258 1 92.19 266 PRO A C 1
ATOM 2095 O O . PRO A 1 266 ? -15.586 3.775 8.539 1 92.19 266 PRO A O 1
ATOM 2098 N N . VAL A 1 267 ? -15.82 5.992 8.5 1 94.12 267 VAL A N 1
ATOM 2099 C CA . VAL A 1 267 ? -14.508 6.16 9.117 1 94.12 267 VAL A CA 1
ATOM 2100 C C . VAL A 1 267 ? -14.648 6.859 10.461 1 94.12 267 VAL A C 1
ATOM 2102 O O . VAL A 1 267 ? -13.758 7.605 10.883 1 94.12 267 VAL A O 1
ATOM 2105 N N . ARG A 1 268 ? -15.672 6.613 11.148 1 89.12 268 ARG A N 1
ATOM 2106 C CA . ARG A 1 268 ? -16.047 7.262 12.406 1 89.12 268 ARG A CA 1
ATOM 2107 C C . ARG A 1 268 ? -14.992 7.004 13.477 1 89.12 268 ARG A C 1
ATOM 2109 O O . ARG A 1 268 ? -14.789 7.832 14.375 1 89.12 268 ARG A O 1
ATOM 2116 N N . ASP A 1 269 ? -14.234 5.984 13.359 1 87.31 269 ASP A N 1
ATOM 2117 C CA . ASP A 1 269 ? -13.305 5.59 14.406 1 87.31 269 ASP A CA 1
ATOM 2118 C C . ASP A 1 269 ? -12.086 6.508 14.43 1 87.31 269 ASP A C 1
ATOM 2120 O O . ASP A 1 269 ? -11.297 6.477 15.375 1 87.31 269 ASP A O 1
ATOM 2124 N N . LEU A 1 270 ? -11.984 7.352 13.453 1 87.62 270 LEU A N 1
ATOM 2125 C CA . LEU A 1 270 ? -10.883 8.305 13.438 1 87.62 270 LEU A CA 1
ATOM 2126 C C . LEU A 1 270 ? -11.008 9.305 14.586 1 87.62 270 LEU A C 1
ATOM 2128 O O . LEU A 1 270 ? -10.016 9.922 14.984 1 87.62 270 LEU A O 1
ATOM 2132 N N . VAL A 1 271 ? -12.188 9.469 15.07 1 78.94 271 VAL A N 1
ATOM 2133 C CA . VAL A 1 271 ? -12.398 10.484 16.094 1 78.94 271 VAL A CA 1
ATOM 2134 C C . VAL A 1 271 ? -12.422 9.836 17.469 1 78.94 271 VAL A C 1
ATOM 2136 O O . VAL A 1 271 ? -12.484 10.523 18.5 1 78.94 271 VAL A O 1
ATOM 2139 N N . LEU A 1 272 ? -12.211 8.594 17.422 1 71.06 272 LEU A N 1
ATOM 2140 C CA . LEU A 1 272 ? -12.18 7.918 18.719 1 71.06 272 LEU A CA 1
ATOM 2141 C C . LEU A 1 272 ? -10.859 8.188 19.422 1 71.06 272 LEU A C 1
ATOM 2143 O O . LEU A 1 272 ? -9.82 8.352 18.781 1 71.06 272 LEU A O 1
ATOM 2147 N N . HIS A 1 273 ? -10.938 8.445 20.672 1 62.91 273 HIS A N 1
ATOM 2148 C CA . HIS A 1 273 ? -9.742 8.727 21.453 1 62.91 273 HIS A CA 1
ATOM 2149 C C . HIS A 1 273 ? -8.773 7.543 21.438 1 62.91 273 HIS A C 1
ATOM 2151 O O . HIS A 1 273 ? -9.195 6.387 21.531 1 62.91 273 HIS A O 1
ATOM 2157 N N . SER A 1 274 ? -7.633 7.918 21 1 59.78 274 SER A N 1
ATOM 2158 C CA . SER A 1 274 ? -6.578 6.918 21.141 1 59.78 274 SER A CA 1
ATOM 2159 C C . SER A 1 274 ? -6.199 6.695 22.594 1 59.78 274 SER A C 1
ATOM 2161 O O . SER A 1 274 ? -6.477 7.543 23.453 1 59.78 274 SER A O 1
ATOM 2163 N N . TYR A 1 275 ? -5.746 5.531 22.922 1 52.03 275 TYR A N 1
ATOM 2164 C CA . TYR A 1 275 ? -5.301 5.227 24.281 1 52.03 275 TYR A CA 1
ATOM 2165 C C . TYR A 1 275 ? -4.25 6.23 24.75 1 52.03 275 TYR A C 1
ATOM 2167 O O . TYR A 1 275 ? -3.346 6.59 23.984 1 52.03 275 TYR A O 1
ATOM 2175 N N . LYS A 1 276 ? -4.656 6.879 25.812 1 56.94 276 LYS A N 1
ATOM 2176 C CA . LYS A 1 276 ? -3.709 7.785 26.453 1 56.94 276 LYS A CA 1
ATOM 2177 C C . LYS A 1 276 ? -2.412 7.062 26.812 1 56.94 276 LYS A C 1
ATOM 2179 O O . LYS A 1 276 ? -2.443 5.965 27.375 1 56.94 276 LYS A O 1
ATOM 2184 N N . MET A 1 277 ? -1.516 7.148 26.062 1 52.28 277 MET A N 1
ATOM 2185 C CA . MET A 1 277 ? -0.236 6.684 26.594 1 52.28 277 MET A CA 1
ATOM 2186 C C . MET A 1 277 ? 0.141 7.457 27.859 1 52.28 277 MET A C 1
ATOM 2188 O O . MET A 1 277 ? 0.023 8.68 27.891 1 52.28 277 MET A O 1
ATOM 2192 N N . HIS A 1 278 ? -0.342 6.852 29 1 49.75 278 HIS A N 1
ATOM 2193 C CA . HIS A 1 278 ? 0.085 7.473 30.25 1 49.75 278 HIS A CA 1
ATOM 2194 C C . HIS A 1 278 ? 1.474 8.086 30.109 1 49.75 278 HIS A C 1
ATOM 2196 O O . HIS A 1 278 ? 2.48 7.379 30.172 1 49.75 278 HIS A O 1
ATOM 2202 N N . GLY A 1 279 ? 1.732 8.664 29.188 1 48.22 279 GLY A N 1
ATOM 2203 C CA . GLY A 1 279 ? 3.09 9.172 29.078 1 48.22 279 GLY A CA 1
ATOM 2204 C C . GLY A 1 279 ? 3.508 10.023 30.266 1 48.22 279 GLY A C 1
ATOM 2205 O O . GLY A 1 279 ? 2.672 10.688 30.875 1 48.22 279 GLY A O 1
ATOM 2206 N N . ALA A 1 280 ? 4.414 9.508 31 1 48.56 280 ALA A N 1
ATOM 2207 C CA . ALA A 1 280 ? 5.273 10.203 31.953 1 48.56 280 ALA A CA 1
ATOM 2208 C C . ALA A 1 280 ? 5.461 11.664 31.562 1 48.56 280 ALA A C 1
ATOM 2210 O O . ALA A 1 280 ? 5.441 12 30.375 1 48.56 280 ALA A O 1
ATOM 2211 N N . ARG A 1 281 ? 5.344 12.531 32.531 1 56.25 281 ARG A N 1
ATOM 2212 C CA . ARG A 1 281 ? 5.672 13.953 32.625 1 56.25 281 ARG A CA 1
ATOM 2213 C C . ARG A 1 281 ? 6.922 14.281 31.828 1 56.25 281 ARG A C 1
ATOM 2215 O O . ARG A 1 281 ? 8.039 14.039 32.281 1 56.25 281 ARG A O 1
ATOM 2222 N N . SER A 1 282 ? 6.848 14.406 30.359 1 68.12 282 SER A N 1
ATOM 2223 C CA . SER A 1 282 ? 7.949 14.773 29.484 1 68.12 282 SER A CA 1
ATOM 2224 C C . SER A 1 282 ? 8.547 16.125 29.875 1 68.12 282 SER A C 1
ATOM 2226 O O . SER A 1 282 ? 7.852 16.984 30.438 1 68.12 282 SER A O 1
ATOM 2228 N N . PRO A 1 283 ? 9.766 16.219 30.172 1 78.62 283 PRO A N 1
ATOM 2229 C CA . PRO A 1 283 ? 10.398 17.531 30.422 1 78.62 283 PRO A CA 1
ATOM 2230 C C . PRO A 1 283 ? 9.812 18.641 29.547 1 78.62 283 PRO A C 1
ATOM 2232 O O . PRO A 1 283 ? 9.711 19.781 29.984 1 78.62 283 PRO A O 1
ATOM 2235 N N . VAL A 1 284 ? 9.297 18.281 28.5 1 81.12 284 VAL A N 1
ATOM 2236 C CA . VAL A 1 284 ? 8.734 19.281 27.578 1 81.12 284 VAL A CA 1
ATOM 2237 C C . VAL A 1 284 ? 7.418 19.812 28.141 1 81.12 284 VAL A C 1
ATOM 2239 O O . VAL A 1 284 ? 7.109 21 28 1 81.12 284 VAL A O 1
ATOM 2242 N N . LEU A 1 285 ? 6.707 18.938 28.781 1 84.38 285 LEU A N 1
ATOM 2243 C CA . LEU A 1 285 ? 5.441 19.359 29.359 1 84.38 285 LEU A CA 1
ATOM 2244 C C . LEU A 1 285 ? 5.672 20.344 30.5 1 84.38 285 LEU A C 1
ATOM 2246 O O . LEU A 1 285 ? 4.914 21.312 30.656 1 84.38 285 LEU A O 1
ATOM 2250 N N . ARG A 1 286 ? 6.668 20.078 31.25 1 88.06 286 ARG A N 1
ATOM 2251 C CA . ARG A 1 286 ? 7.02 20.984 32.344 1 88.06 286 ARG A CA 1
ATOM 2252 C C . ARG A 1 286 ? 7.43 22.344 31.797 1 88.06 286 ARG A C 1
ATOM 2254 O O . ARG A 1 286 ? 7.027 23.375 32.344 1 88.06 286 ARG A O 1
ATOM 2261 N N . ASP A 1 287 ? 8.227 22.344 30.828 1 90.62 287 ASP A N 1
ATOM 2262 C CA . ASP A 1 287 ? 8.664 23.594 30.203 1 90.62 287 ASP A CA 1
ATOM 2263 C C . ASP A 1 287 ? 7.484 24.359 29.609 1 90.62 287 ASP A C 1
ATOM 2265 O O . ASP A 1 287 ? 7.418 25.578 29.688 1 90.62 287 ASP A O 1
ATOM 2269 N N . ALA A 1 288 ? 6.621 23.625 29.047 1 90.88 288 ALA A N 1
ATOM 2270 C CA . ALA A 1 288 ? 5.438 24.234 28.438 1 90.88 288 ALA A CA 1
ATOM 2271 C C . ALA A 1 288 ? 4.551 24.875 29.5 1 90.88 288 ALA A C 1
ATOM 2273 O O . ALA A 1 288 ? 3.973 25.938 29.281 1 90.88 288 ALA A O 1
ATOM 2274 N N . ARG A 1 289 ? 4.445 24.219 30.578 1 91.75 289 ARG A N 1
ATOM 2275 C CA . ARG A 1 289 ? 3.668 24.781 31.688 1 91.75 289 ARG A CA 1
ATOM 2276 C C . ARG A 1 289 ? 4.277 26.078 32.188 1 91.75 289 ARG A C 1
ATOM 2278 O O . ARG A 1 289 ? 3.568 27.078 32.375 1 91.75 289 ARG A O 1
ATOM 2285 N N . ALA A 1 290 ? 5.562 26 32.375 1 94.94 290 ALA A N 1
ATOM 2286 C CA . ALA A 1 290 ? 6.266 27.188 32.844 1 94.94 290 ALA A CA 1
ATOM 2287 C C . ALA A 1 290 ? 6.113 28.328 31.844 1 94.94 290 ALA A C 1
ATOM 2289 O O . ALA A 1 290 ? 5.938 29.484 32.219 1 94.94 290 ALA A O 1
ATOM 2290 N N . ALA A 1 291 ? 6.23 28.062 30.625 1 95.12 291 ALA A N 1
ATOM 2291 C CA . ALA A 1 291 ? 6.113 29.062 29.562 1 95.12 291 ALA A CA 1
ATOM 2292 C C . ALA A 1 291 ? 4.707 29.656 29.531 1 95.12 291 ALA A C 1
ATOM 2294 O O . ALA A 1 291 ? 4.543 30.859 29.344 1 95.12 291 ALA A O 1
ATOM 2295 N N . THR A 1 292 ? 3.711 28.797 29.703 1 95.06 292 THR A N 1
ATOM 2296 C CA . THR A 1 292 ? 2.332 29.281 29.688 1 95.06 292 THR A CA 1
ATOM 2297 C C . THR A 1 292 ? 2.047 30.125 30.922 1 95.06 292 THR A C 1
ATOM 2299 O O . THR A 1 292 ? 1.302 31.109 30.859 1 95.06 292 THR A O 1
ATOM 2302 N N . GLU A 1 293 ? 2.678 29.75 31.984 1 96.31 293 GLU A N 1
ATOM 2303 C CA . GLU A 1 293 ? 2.543 30.547 33.188 1 96.31 293 GLU A CA 1
ATOM 2304 C C . GLU A 1 293 ? 3.188 31.922 33.031 1 96.31 293 GLU A C 1
ATOM 2306 O O . GLU A 1 293 ? 2.662 32.938 33.531 1 96.31 293 GLU A O 1
ATOM 2311 N N . GLN A 1 294 ? 4.254 31.938 32.438 1 96.62 294 GLN A N 1
ATOM 2312 C CA . GLN A 1 294 ? 4.914 33.219 32.156 1 96.62 294 GLN A CA 1
ATOM 2313 C C . GLN A 1 294 ? 4.035 34.094 31.281 1 96.62 294 GLN A C 1
ATOM 2315 O O . GLN A 1 294 ? 3.945 35.312 31.5 1 96.62 294 GLN A O 1
ATOM 2320 N N . LEU A 1 295 ? 3.381 33.531 30.266 1 97.31 295 LEU A N 1
ATOM 2321 C CA . LEU A 1 295 ? 2.463 34.281 29.406 1 97.31 295 LEU A CA 1
ATOM 2322 C C . LEU A 1 295 ? 1.313 34.875 30.219 1 97.31 295 LEU A C 1
ATOM 2324 O O . LEU A 1 295 ? 0.92 36 30 1 97.31 295 LEU A O 1
ATOM 2328 N N . ARG A 1 296 ? 0.777 34.062 31.125 1 96.88 296 ARG A N 1
ATOM 2329 C CA . ARG A 1 296 ? -0.325 34.5 31.969 1 96.88 296 ARG A CA 1
ATOM 2330 C C . ARG A 1 296 ? 0.085 35.688 32.844 1 96.88 296 ARG A C 1
ATOM 2332 O O . ARG A 1 296 ? -0.694 36.625 33 1 96.88 296 ARG A O 1
ATOM 2339 N N . GLU A 1 297 ? 1.282 35.594 33.344 1 96.44 297 GLU A N 1
ATOM 2340 C CA . GLU A 1 297 ? 1.798 36.688 34.188 1 96.44 297 GLU A CA 1
ATOM 2341 C C . GLU A 1 297 ? 2.006 37.969 33.406 1 96.44 297 GLU A C 1
ATOM 2343 O O . GLU A 1 297 ? 1.651 39.031 33.844 1 96.44 297 GLU A O 1
ATOM 2348 N N . LEU A 1 298 ? 2.553 37.875 32.25 1 95.25 298 LEU A N 1
ATOM 2349 C CA . LEU A 1 298 ? 2.775 39.031 31.406 1 95.25 298 LEU A CA 1
ATOM 2350 C C . LEU A 1 298 ? 1.452 39.656 30.984 1 95.25 298 LEU A C 1
ATOM 2352 O O . LEU A 1 298 ? 1.326 40.875 30.984 1 95.25 298 LEU A O 1
ATOM 2356 N N . ASN A 1 299 ? 0.488 38.844 30.656 1 97.06 299 ASN A N 1
ATOM 2357 C CA . ASN A 1 299 ? -0.837 39.312 30.281 1 97.06 299 ASN A CA 1
ATOM 2358 C C . ASN A 1 299 ? -1.488 40.094 31.438 1 97.06 299 ASN A C 1
ATOM 2360 O O . ASN A 1 299 ? -2.072 41.156 31.219 1 97.06 299 ASN A O 1
ATOM 2364 N N . ALA A 1 300 ? -1.354 39.594 32.656 1 95.5 300 ALA A N 1
ATOM 2365 C CA . ALA A 1 300 ? -1.948 40.188 33.844 1 95.5 300 ALA A CA 1
ATOM 2366 C C . ALA A 1 300 ? -1.298 41.531 34.125 1 95.5 300 ALA A C 1
ATOM 2368 O O . ALA A 1 300 ? -1.976 42.5 34.531 1 95.5 300 ALA A O 1
ATOM 2369 N N . CYS A 1 301 ? -0.023 41.719 33.781 1 94.5 301 CYS A N 1
ATOM 2370 C CA . CYS A 1 301 ? 0.749 42.875 34.188 1 94.5 301 CYS A CA 1
ATOM 2371 C C . CYS A 1 301 ? 0.775 43.938 33.094 1 94.5 301 CYS A C 1
ATOM 2373 O O . CYS A 1 301 ? 0.758 45.125 33.375 1 94.5 301 CYS A O 1
ATOM 2375 N N . LEU A 1 302 ? 0.739 43.469 31.891 1 93 302 LEU A N 1
ATOM 2376 C CA . LEU A 1 302 ? 1.115 44.406 30.844 1 93 302 LEU A CA 1
ATOM 2377 C C . LEU A 1 302 ? -0.087 44.781 29.969 1 93 302 LEU A C 1
ATOM 2379 O O . LEU A 1 302 ? -0.11 45.812 29.328 1 93 302 LEU A O 1
ATOM 2383 N N . THR A 1 303 ? -1.105 43.906 29.969 1 93.31 303 THR A N 1
ATOM 2384 C CA . THR A 1 303 ? -2.244 44.156 29.094 1 93.31 303 THR A CA 1
ATOM 2385 C C . THR A 1 303 ? -3.223 45.125 29.75 1 93.31 303 THR A C 1
ATOM 2387 O O . THR A 1 303 ? -3.742 44.844 30.828 1 93.31 303 THR A O 1
ATOM 2390 N N . GLY A 1 304 ? -3.451 46.219 29.156 1 88.56 304 GLY A N 1
ATOM 2391 C CA . GLY A 1 304 ? -4.25 47.281 29.734 1 88.56 304 GLY A CA 1
ATOM 2392 C C . GLY A 1 304 ? -5.742 47.062 29.625 1 88.56 304 GLY A C 1
ATOM 2393 O O . GLY A 1 304 ? -6.473 47.188 30.609 1 88.56 304 GLY A O 1
ATOM 2394 N N . GLY A 1 305 ? -6.301 46.688 28.484 1 92.19 305 GLY A N 1
ATOM 2395 C CA . GLY A 1 305 ? -7.73 46.531 28.281 1 92.19 305 GLY A CA 1
ATOM 2396 C C . GLY A 1 305 ? -8.258 45.219 28.875 1 92.19 305 GLY A C 1
ATOM 2397 O O . GLY A 1 305 ? -7.664 44.156 28.703 1 92.19 305 GLY A O 1
ATOM 2398 N N . GLU A 1 306 ? -9.336 45.344 29.688 1 93.56 306 GLU A N 1
ATOM 2399 C CA . GLU A 1 306 ? -9.914 44.188 30.359 1 93.56 306 GLU A CA 1
ATOM 2400 C C . GLU A 1 306 ? -10.367 43.125 29.359 1 93.56 306 GLU A C 1
ATOM 2402 O O . GLU A 1 306 ? -10.141 41.938 29.578 1 93.56 306 GLU A O 1
ATOM 2407 N N . ASN A 1 307 ? -11.023 43.594 28.312 1 95.12 307 ASN A N 1
ATOM 2408 C CA . ASN A 1 307 ? -11.492 42.656 27.297 1 95.12 307 ASN A CA 1
ATOM 2409 C C . ASN A 1 307 ? -10.336 41.969 26.578 1 95.12 307 ASN A C 1
ATOM 2411 O O . ASN A 1 307 ? -10.383 40.75 26.312 1 95.12 307 ASN A O 1
ATOM 2415 N N . GLU A 1 308 ? -9.336 42.75 26.266 1 96.12 308 GLU A N 1
ATOM 2416 C CA . GLU A 1 308 ? -8.148 42.188 25.625 1 96.12 308 GLU A CA 1
ATOM 2417 C C . GLU A 1 308 ? -7.438 41.188 26.547 1 96.12 308 GLU A C 1
ATOM 2419 O O . GLU A 1 308 ? -7.016 40.125 26.109 1 96.12 308 GLU A O 1
ATOM 2424 N N . ARG A 1 309 ? -7.328 41.562 27.797 1 97.25 309 ARG A N 1
ATOM 2425 C CA . ARG A 1 309 ? -6.691 40.719 28.781 1 97.25 309 ARG A CA 1
ATOM 2426 C C . ARG A 1 309 ? -7.43 39.375 28.922 1 97.25 309 ARG A C 1
ATOM 2428 O O . ARG A 1 309 ? -6.805 38.312 29.016 1 97.25 309 ARG A O 1
ATOM 2435 N N . ALA A 1 310 ? -8.719 39.469 28.953 1 97.06 310 ALA A N 1
ATOM 2436 C CA . ALA A 1 310 ? -9.539 38.281 29.062 1 97.06 310 ALA A CA 1
ATOM 2437 C C . ALA A 1 310 ? -9.383 37.375 27.828 1 97.06 310 ALA A C 1
ATOM 2439 O O . ALA A 1 310 ? -9.367 36.156 27.953 1 97.06 310 ALA A O 1
ATOM 2440 N N . ALA A 1 311 ? -9.352 37.938 26.656 1 97.31 311 ALA A N 1
ATOM 2441 C CA . ALA A 1 311 ? -9.188 37.188 25.406 1 97.31 311 ALA A CA 1
ATOM 2442 C C . ALA A 1 311 ? -7.844 36.469 25.375 1 97.31 311 ALA A C 1
ATOM 2444 O O . ALA A 1 311 ? -7.773 35.312 24.984 1 97.31 311 ALA A O 1
ATOM 2445 N N . TYR A 1 312 ? -6.797 37.188 25.781 1 98 312 TYR A N 1
ATOM 2446 C CA . TYR A 1 312 ? -5.48 36.562 25.844 1 98 312 TYR A CA 1
ATOM 2447 C C . TYR A 1 312 ? -5.461 35.438 26.859 1 98 312 TYR A C 1
ATOM 2449 O O . TYR A 1 312 ? -4.887 34.375 26.609 1 98 312 TYR A O 1
ATOM 2457 N N . ALA A 1 313 ? -6.035 35.688 28 1 97.69 313 ALA A N 1
ATOM 2458 C CA . ALA A 1 313 ? -6.066 34.688 29.062 1 97.69 313 ALA A CA 1
ATOM 2459 C C . ALA A 1 313 ? -6.742 33.406 28.578 1 97.69 313 ALA A C 1
ATOM 2461 O O . ALA A 1 313 ? -6.258 32.312 28.828 1 97.69 313 ALA A O 1
ATOM 2462 N N . ALA A 1 314 ? -7.836 33.594 27.953 1 97.06 314 ALA A N 1
ATOM 2463 C CA . ALA A 1 314 ? -8.562 32.438 27.422 1 97.06 314 ALA A CA 1
ATOM 2464 C C . ALA A 1 314 ? -7.723 31.688 26.391 1 97.06 314 ALA A C 1
ATOM 2466 O O . ALA A 1 314 ? -7.703 30.453 26.375 1 97.06 314 ALA A O 1
ATOM 2467 N N . ALA A 1 315 ? -7.098 32.406 25.469 1 97.81 315 ALA A N 1
ATOM 2468 C CA . ALA A 1 315 ? -6.246 31.797 24.438 1 97.81 315 ALA A CA 1
ATOM 2469 C C . ALA A 1 315 ? -5.098 31.016 25.078 1 97.81 315 ALA A C 1
ATOM 2471 O O . ALA A 1 315 ? -4.766 29.922 24.625 1 97.81 315 ALA A O 1
ATOM 2472 N N . ILE A 1 316 ? -4.465 31.562 26.094 1 97.94 316 ILE A N 1
ATOM 2473 C CA . ILE A 1 316 ? -3.342 30.953 26.781 1 97.94 316 ILE A CA 1
ATOM 2474 C C . ILE A 1 316 ? -3.812 29.672 27.484 1 97.94 316 ILE A C 1
ATOM 2476 O O . ILE A 1 316 ? -3.135 28.641 27.453 1 97.94 316 ILE A O 1
ATOM 2480 N N . ASP A 1 317 ? -4.938 29.719 28.141 1 96 317 ASP A N 1
ATOM 2481 C CA . ASP A 1 317 ? -5.48 28.562 28.859 1 96 317 ASP A CA 1
ATOM 2482 C C . ASP A 1 317 ? -5.754 27.422 27.891 1 96 317 ASP A C 1
ATOM 2484 O O . ASP A 1 317 ? -5.43 26.266 28.188 1 96 317 ASP A O 1
ATOM 2488 N N . ARG A 1 318 ? -6.328 27.75 26.797 1 94.69 318 ARG A N 1
ATOM 2489 C CA . ARG A 1 318 ? -6.625 26.734 25.812 1 94.69 318 ARG A CA 1
ATOM 2490 C C . ARG A 1 318 ? -5.344 26.156 25.219 1 94.69 318 ARG A C 1
ATOM 2492 O O . ARG A 1 318 ? -5.289 24.969 24.875 1 94.69 318 ARG A O 1
ATOM 2499 N N . LEU A 1 319 ? -4.363 26.984 24.984 1 95.38 319 LEU A N 1
ATOM 2500 C CA . LEU A 1 319 ? -3.074 26.516 24.484 1 95.38 319 LEU A CA 1
ATOM 2501 C C . LEU A 1 319 ? -2.463 25.484 25.422 1 95.38 319 LEU A C 1
ATOM 2503 O O . LEU A 1 319 ? -1.952 24.453 24.984 1 95.38 319 LEU A O 1
ATOM 2507 N N . TRP A 1 320 ? -2.574 25.797 26.688 1 92.31 320 TRP A N 1
ATOM 2508 C CA . TRP A 1 320 ? -2.076 24.859 27.688 1 92.31 320 TRP A CA 1
ATOM 2509 C C . TRP A 1 320 ? -2.82 23.531 27.609 1 92.31 320 TRP A C 1
ATOM 2511 O O . TRP A 1 320 ? -2.213 22.469 27.703 1 92.31 320 TRP A O 1
ATOM 2521 N N . GLU A 1 321 ? -4.02 23.562 27.438 1 88.5 321 GLU A N 1
ATOM 2522 C CA . GLU A 1 321 ? -4.824 22.344 27.328 1 88.5 321 GLU A CA 1
A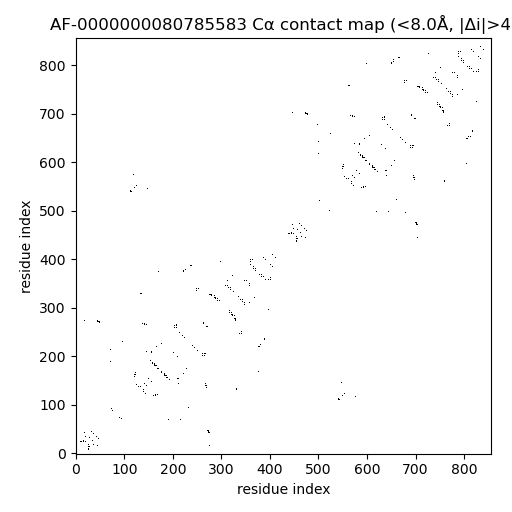TOM 2523 C C . GLU A 1 321 ? -4.406 21.516 26.109 1 88.5 321 GLU A C 1
ATOM 2525 O O . GLU A 1 321 ? -4.363 20.281 26.172 1 88.5 321 GLU A O 1
ATOM 2530 N N . CYS A 1 322 ? -4.172 22.203 25.047 1 89.06 322 CYS A N 1
ATOM 2531 C CA . CYS A 1 322 ? -3.715 21.516 23.859 1 89.06 322 CYS A CA 1
ATOM 2532 C C . CYS A 1 322 ? -2.369 20.844 24.094 1 89.06 322 CYS A C 1
ATOM 2534 O O . CYS A 1 322 ? -2.145 19.719 23.656 1 89.06 322 CYS A O 1
ATOM 2536 N N . TYR A 1 323 ? -1.44 21.531 24.797 1 88.88 323 TYR A N 1
ATOM 2537 C CA . TYR A 1 323 ? -0.151 20.938 25.141 1 88.88 323 TYR A CA 1
ATOM 2538 C C . TYR A 1 323 ? -0.334 19.672 25.969 1 88.88 323 TYR A C 1
ATOM 2540 O O . TYR A 1 323 ? 0.322 18.656 25.719 1 88.88 323 TYR A O 1
ATOM 2548 N N . GLU A 1 324 ? -1.191 19.75 26.875 1 83.12 324 GLU A N 1
ATOM 2549 C CA . GLU A 1 324 ? -1.432 18.625 27.766 1 83.12 324 GLU A CA 1
ATOM 2550 C C . GLU A 1 324 ? -1.969 17.422 26.984 1 83.12 324 GLU A C 1
ATOM 2552 O O . GLU A 1 324 ? -1.547 16.281 27.219 1 83.12 324 GLU A O 1
ATOM 2557 N N . GLU A 1 325 ? -2.785 17.75 26.172 1 78.31 325 GLU A N 1
ATOM 2558 C CA . GLU A 1 325 ? -3.404 16.672 25.406 1 78.31 325 GLU A CA 1
ATOM 2559 C C . GLU A 1 325 ? -2.432 16.109 24.375 1 78.31 325 GLU A C 1
ATOM 2561 O O . GLU A 1 325 ? -2.365 14.891 24.188 1 78.31 325 GLU A O 1
ATOM 2566 N N . ALA A 1 326 ? -1.788 16.969 23.656 1 78.69 326 ALA A N 1
ATOM 2567 C CA . ALA A 1 326 ? -0.887 16.562 22.578 1 78.69 326 ALA A CA 1
ATOM 2568 C C . ALA A 1 326 ? 0.281 15.742 23.125 1 78.69 326 ALA A C 1
ATOM 2570 O O . ALA A 1 326 ? 0.77 14.828 22.453 1 78.69 326 ALA A O 1
ATOM 2571 N N . LEU A 1 327 ? 0.692 16.047 24.266 1 73.81 327 LEU A N 1
ATOM 2572 C CA . LEU A 1 327 ? 1.867 15.359 24.797 1 73.81 327 LEU A CA 1
ATOM 2573 C C . LEU A 1 327 ? 1.479 14.055 25.469 1 73.81 327 LEU A C 1
ATOM 2575 O O . LEU A 1 327 ? 2.318 13.164 25.656 1 73.81 327 LEU A O 1
ATOM 2579 N N . CYS A 1 328 ? 0.249 13.961 25.812 1 71.5 328 CYS A N 1
ATOM 2580 C CA . CYS A 1 328 ? -0.225 12.695 26.375 1 71.5 328 CYS A CA 1
ATOM 2581 C C . CYS A 1 328 ? -0.559 11.703 25.266 1 71.5 328 CYS A C 1
ATOM 2583 O O . CYS A 1 328 ? -0.455 10.492 25.469 1 71.5 328 CYS A O 1
ATOM 2585 N N . ILE A 1 329 ? -0.925 12.266 24.188 1 69.88 329 ILE A N 1
ATOM 2586 C CA . ILE A 1 329 ? -1.195 11.43 23.016 1 69.88 329 ILE A CA 1
ATOM 2587 C C . ILE A 1 329 ? -0.504 12.023 21.781 1 69.88 329 ILE A C 1
ATOM 2589 O O . ILE A 1 329 ? -1.165 12.531 20.875 1 69.88 329 ILE A O 1
ATOM 2593 N N . PRO A 1 330 ? 0.715 11.852 21.719 1 57.81 330 PRO A N 1
ATOM 2594 C CA . PRO A 1 330 ? 1.487 12.609 20.734 1 57.81 330 PRO A CA 1
ATOM 2595 C C . PRO A 1 330 ? 1.109 12.258 19.297 1 57.81 330 PRO A C 1
ATOM 2597 O O . PRO A 1 330 ? 1.307 13.07 18.391 1 57.81 330 PRO A O 1
ATOM 2600 N N . SER A 1 331 ? 0.529 11.133 19.141 1 61.5 331 SER A N 1
ATOM 2601 C CA . SER A 1 331 ? 0.261 10.727 17.766 1 61.5 331 SER A CA 1
ATOM 2602 C C . SER A 1 331 ? -1.008 11.383 17.234 1 61.5 331 SER A C 1
ATOM 2604 O O . SER A 1 331 ? -1.263 11.359 16.031 1 61.5 331 SER A O 1
ATOM 2606 N N . ASP A 1 332 ? -1.581 12.141 18.016 1 74.69 332 ASP A N 1
ATOM 2607 C CA . ASP A 1 332 ? -2.83 12.766 17.578 1 74.69 332 ASP A CA 1
ATOM 2608 C C . ASP A 1 332 ? -2.602 14.203 17.141 1 74.69 332 ASP A C 1
ATOM 2610 O O . ASP A 1 332 ? -2.562 15.117 17.969 1 74.69 332 ASP A O 1
ATOM 2614 N N . TRP A 1 333 ? -2.455 14.43 15.898 1 82.44 333 TRP A N 1
ATOM 2615 C CA . TRP A 1 333 ? -2.168 15.75 15.367 1 82.44 333 TRP A CA 1
ATOM 2616 C C . TRP A 1 333 ? -3.428 16.609 15.328 1 82.44 333 TRP A C 1
ATOM 2618 O O . TRP A 1 333 ? -3.348 17.844 15.273 1 82.44 333 TRP A O 1
ATOM 2628 N N . VAL A 1 334 ? -4.582 16.062 15.414 1 82.44 334 VAL A N 1
ATOM 2629 C CA . VAL A 1 334 ? -5.828 16.812 15.383 1 82.44 334 VAL A CA 1
ATOM 2630 C C . VAL A 1 334 ? -5.906 17.75 16.594 1 82.44 334 VAL A C 1
ATOM 2632 O O . VAL A 1 334 ? -6.289 18.906 16.469 1 82.44 334 VAL A O 1
ATOM 2635 N N . MET A 1 335 ? -5.496 17.25 17.719 1 79.06 335 MET A N 1
ATOM 2636 C CA . MET A 1 335 ? -5.535 18.062 18.922 1 79.06 335 MET A CA 1
ATOM 2637 C C . MET A 1 335 ? -4.543 19.203 18.844 1 79.06 335 MET A C 1
ATOM 2639 O O . MET A 1 335 ? -4.824 20.312 19.328 1 79.06 335 MET A O 1
ATOM 2643 N N . THR A 1 336 ? -3.471 18.938 18.266 1 85.25 336 THR A N 1
ATOM 2644 C CA . THR A 1 336 ? -2.422 19.953 18.156 1 85.25 336 THR A CA 1
ATOM 2645 C C . THR A 1 336 ? -2.863 21.094 17.25 1 85.25 336 THR A C 1
ATOM 2647 O O . THR A 1 336 ? -2.59 22.266 17.547 1 85.25 336 THR A O 1
ATOM 2650 N N . ILE A 1 337 ? -3.629 20.781 16.266 1 90.88 337 ILE A N 1
ATOM 2651 C CA . ILE A 1 337 ? -3.969 21.797 15.266 1 90.88 337 ILE A CA 1
ATOM 2652 C C . ILE A 1 337 ? -5.273 22.484 15.648 1 90.88 337 ILE A C 1
ATOM 2654 O O . ILE A 1 337 ? -5.652 23.484 15.039 1 90.88 337 ILE A O 1
ATOM 2658 N N . SER A 1 338 ? -5.934 22.109 16.734 1 89.75 338 SER A N 1
ATOM 2659 C CA . SER A 1 338 ? -7.297 22.531 17.031 1 89.75 338 SER A CA 1
ATOM 2660 C C . SER A 1 338 ? -7.312 23.844 17.812 1 89.75 338 SER A C 1
ATOM 2662 O O . SER A 1 338 ? -8.359 24.469 17.953 1 89.75 338 SER A O 1
ATOM 2664 N N . TRP A 1 339 ? -6.215 24.297 18.281 1 94.56 339 TRP A N 1
ATOM 2665 C CA . TRP A 1 339 ? -6.129 25.438 19.188 1 94.56 339 TRP A CA 1
ATOM 2666 C C . TRP A 1 339 ? -6.836 26.656 18.609 1 94.56 339 TRP A C 1
ATOM 2668 O O . TRP A 1 339 ? -7.629 27.297 19.297 1 94.56 339 TRP A O 1
ATOM 2678 N N . PRO A 1 340 ? -6.656 27 17.297 1 94.25 340 PRO A N 1
ATOM 2679 C CA . PRO A 1 340 ? -7.289 28.203 16.75 1 94.25 340 PRO A CA 1
ATOM 2680 C C . PRO A 1 340 ? -8.812 28.156 16.812 1 94.25 340 PRO A C 1
ATOM 2682 O O . PRO A 1 340 ? -9.469 29.188 16.75 1 94.25 340 PRO A O 1
ATOM 2685 N N . PHE A 1 341 ? -9.25 27.016 16.906 1 89.75 341 PHE A N 1
ATOM 2686 C CA . PHE A 1 341 ? -10.695 26.844 16.984 1 89.75 341 PHE A CA 1
ATOM 2687 C C . PHE A 1 341 ? -11.242 27.312 18.328 1 89.75 341 PHE A C 1
ATOM 2689 O O . PHE A 1 341 ? -12.359 27.828 18.406 1 89.75 341 PHE A O 1
ATOM 2696 N N . TYR A 1 342 ? -10.516 27.156 19.359 1 91 342 TYR A N 1
ATOM 2697 C CA . TYR A 1 342 ? -11.016 27.359 20.719 1 91 342 TYR A CA 1
ATOM 2698 C C . TYR A 1 342 ? -10.766 28.797 21.172 1 91 342 TYR A C 1
ATOM 2700 O O . TYR A 1 342 ? -11.336 29.234 22.188 1 91 342 TYR A O 1
ATOM 2708 N N . VAL A 1 343 ? -10.016 29.562 20.5 1 95.19 343 VAL A N 1
ATOM 2709 C CA . VAL A 1 343 ? -9.672 30.891 20.969 1 95.19 343 VAL A CA 1
ATOM 2710 C C . VAL A 1 343 ? -10.812 31.859 20.656 1 95.19 343 VAL A C 1
ATOM 2712 O O . VAL A 1 343 ? -11.547 31.672 19.688 1 95.19 343 VAL A O 1
ATOM 2715 N N . PRO A 1 344 ? -10.977 32.875 21.516 1 94.94 344 PRO A N 1
ATOM 2716 C CA . PRO A 1 344 ? -12.047 33.844 21.297 1 94.94 344 PRO A CA 1
ATOM 2717 C C . PRO A 1 344 ? -11.875 34.625 20.016 1 94.94 344 PRO A C 1
ATOM 2719 O O . PRO A 1 344 ? -10.75 34.812 19.547 1 94.94 344 PRO A O 1
ATOM 2722 N N . GLU A 1 345 ? -13.047 35.125 19.5 1 93.31 345 GLU A N 1
ATOM 2723 C CA . GLU A 1 345 ? -13.039 35.969 18.297 1 93.31 345 GLU A CA 1
ATOM 2724 C C . GLU A 1 345 ? -12.188 37.219 18.469 1 93.31 345 GLU A C 1
ATOM 2726 O O . GLU A 1 345 ? -11.523 37.656 17.531 1 93.31 345 GLU A O 1
ATOM 2731 N N . LEU A 1 346 ? -12.266 37.75 19.609 1 95.62 346 LEU A N 1
ATOM 2732 C CA . LEU A 1 346 ? -11.477 38.938 19.875 1 95.62 346 LEU A CA 1
ATOM 2733 C C . LEU A 1 346 ? -9.984 38.656 19.734 1 95.62 346 LEU A C 1
ATOM 2735 O O . LEU A 1 346 ? -9.227 39.5 19.266 1 95.62 346 LEU A O 1
ATOM 2739 N N . TYR A 1 347 ? -9.539 37.562 20.172 1 97.19 347 TYR A N 1
ATOM 2740 C CA . TYR A 1 347 ? -8.133 37.188 20 1 97.19 347 TYR A CA 1
ATOM 2741 C C . TYR A 1 347 ? -7.742 37.188 18.531 1 97.19 347 TYR A C 1
ATOM 2743 O O . TYR A 1 347 ? -6.656 37.625 18.172 1 97.19 347 TYR A O 1
ATOM 2751 N N . ILE A 1 348 ? -8.617 36.594 17.719 1 95.12 348 ILE A N 1
ATOM 2752 C CA . ILE A 1 348 ? -8.352 36.5 16.281 1 95.12 348 ILE A CA 1
ATOM 2753 C C . ILE A 1 348 ? -8.242 37.938 15.711 1 95.12 348 ILE A C 1
ATOM 2755 O O . ILE A 1 348 ? -7.398 38.188 14.844 1 95.12 348 ILE A O 1
ATOM 2759 N N . GLU A 1 349 ? -9.062 38.781 16.156 1 94.38 349 GLU A N 1
ATOM 2760 C CA . GLU A 1 349 ? -8.984 40.188 15.727 1 94.38 349 GLU A CA 1
ATOM 2761 C C . GLU A 1 349 ? -7.652 40.812 16.125 1 94.38 349 GLU A C 1
ATOM 2763 O O . GLU A 1 349 ? -7.02 41.5 15.32 1 94.38 349 GLU A O 1
ATOM 2768 N N . LEU A 1 350 ? -7.25 40.562 17.359 1 96.19 350 LEU A N 1
ATOM 2769 C CA . LEU A 1 350 ? -5.984 41.094 17.859 1 96.19 350 LEU A CA 1
ATOM 2770 C C . LEU A 1 350 ? -4.809 40.5 17.078 1 96.19 350 LEU A C 1
ATOM 2772 O O . LEU A 1 350 ? -3.812 41.188 16.844 1 96.19 350 LEU A O 1
ATOM 2776 N N . LEU A 1 351 ? -4.953 39.281 16.719 1 96.25 351 LEU A N 1
ATOM 2777 C CA . LEU A 1 351 ? -3.932 38.594 15.938 1 96.25 351 LEU A CA 1
ATOM 2778 C C . LEU A 1 351 ? -3.807 39.188 14.547 1 96.25 351 LEU A C 1
ATOM 2780 O O . LEU A 1 351 ? -2.697 39.406 14.055 1 96.25 351 LEU A O 1
ATOM 2784 N N . THR A 1 352 ? -4.922 39.469 13.93 1 92.38 352 THR A N 1
ATOM 2785 C CA . THR A 1 352 ? -4.934 40.094 12.602 1 92.38 352 THR A CA 1
ATOM 2786 C C . THR A 1 352 ? -4.328 41.5 12.648 1 92.38 352 THR A C 1
ATOM 2788 O O . THR A 1 352 ? -3.729 41.938 11.672 1 92.38 352 THR A O 1
ATOM 2791 N N . GLN A 1 353 ? -4.445 42.125 13.805 1 93.88 353 GLN A N 1
ATOM 2792 C CA . GLN A 1 353 ? -3.852 43.438 14.008 1 93.88 353 GLN A CA 1
ATOM 2793 C C . GLN A 1 353 ? -2.379 43.312 14.383 1 93.88 353 GLN A C 1
ATOM 2795 O O . GLN A 1 353 ? -1.691 44.344 14.531 1 93.88 353 GLN A O 1
ATOM 2800 N N . LYS A 1 354 ? -1.872 42.125 14.539 1 94.75 354 LYS A N 1
ATOM 2801 C CA . LYS A 1 354 ? -0.482 41.812 14.867 1 94.75 354 LYS A CA 1
ATOM 2802 C C . LYS A 1 354 ? -0.07 42.469 16.188 1 94.75 354 LYS A C 1
ATOM 2804 O O . LYS A 1 354 ? 1.002 43.062 16.266 1 94.75 354 LYS A O 1
ATOM 2809 N N . ARG A 1 355 ? -1.04 42.406 17.125 1 94.56 355 ARG A N 1
ATOM 2810 C CA . ARG A 1 355 ? -0.689 42.844 18.469 1 94.56 355 ARG A CA 1
ATOM 2811 C C . ARG A 1 355 ? 0.411 41.969 19.078 1 94.56 355 ARG A C 1
ATOM 2813 O O . ARG A 1 355 ? 0.429 40.75 18.859 1 94.56 355 ARG A O 1
ATOM 2820 N N . PRO A 1 356 ? 1.342 42.531 19.797 1 94.5 356 PRO A N 1
ATOM 2821 C CA . PRO A 1 356 ? 2.553 41.844 20.234 1 94.5 356 PRO A CA 1
ATOM 2822 C C . PRO A 1 356 ? 2.248 40.562 21.016 1 94.5 356 PRO A C 1
ATOM 2824 O O . PRO A 1 356 ? 2.773 39.5 20.688 1 94.5 356 PRO A O 1
ATOM 2827 N N . LEU A 1 357 ? 1.372 40.656 22.047 1 95.94 357 LEU A N 1
ATOM 2828 C CA . LEU A 1 357 ? 1.124 39.469 22.859 1 95.94 357 LEU A CA 1
ATOM 2829 C C . LEU A 1 357 ? 0.407 38.375 22.047 1 95.94 357 LEU A C 1
ATOM 2831 O O . LEU A 1 357 ? 0.619 37.188 22.281 1 95.94 357 LEU A O 1
ATOM 2835 N N . ALA A 1 358 ? -0.494 38.781 21.125 1 97.19 358 ALA A N 1
ATOM 2836 C CA . ALA A 1 358 ? -1.146 37.844 20.25 1 97.19 358 ALA A CA 1
ATOM 2837 C C . ALA A 1 358 ? -0.118 37.062 19.422 1 97.19 358 ALA A C 1
ATOM 2839 O O . ALA A 1 358 ? -0.227 35.844 19.281 1 97.19 358 ALA A O 1
ATOM 2840 N N . LEU A 1 359 ? 0.883 37.719 18.953 1 97.75 359 LEU A N 1
ATOM 2841 C CA . LEU A 1 359 ? 1.935 37.125 18.141 1 97.75 359 LEU A CA 1
ATOM 2842 C C . LEU A 1 359 ? 2.805 36.188 19 1 97.75 359 LEU A C 1
ATOM 2844 O O . LEU A 1 359 ? 3.24 35.125 18.531 1 97.75 359 LEU A O 1
ATOM 2848 N N . VAL A 1 360 ? 3.09 36.625 20.203 1 97.81 360 VAL A N 1
ATOM 2849 C CA . VAL A 1 360 ? 3.889 35.812 21.109 1 97.81 360 VAL A CA 1
ATOM 2850 C C . VAL A 1 360 ? 3.176 34.5 21.375 1 97.81 360 VAL A C 1
ATOM 2852 O O . VAL A 1 360 ? 3.809 33.438 21.406 1 97.81 360 VAL A O 1
ATOM 2855 N N . ILE A 1 361 ? 1.867 34.531 21.594 1 98.25 361 ILE A N 1
ATOM 2856 C CA . ILE A 1 361 ? 1.087 33.312 21.828 1 98.25 361 ILE A CA 1
ATOM 2857 C C . ILE A 1 361 ? 1.155 32.406 20.609 1 98.25 361 ILE A C 1
ATOM 2859 O O . ILE A 1 361 ? 1.257 31.172 20.75 1 98.25 361 ILE A O 1
ATOM 2863 N N . ILE A 1 362 ? 1.175 32.938 19.422 1 98.12 362 ILE A N 1
ATOM 2864 C CA . ILE A 1 362 ? 1.299 32.156 18.188 1 98.12 362 ILE A CA 1
ATOM 2865 C C . ILE A 1 362 ? 2.641 31.438 18.156 1 98.12 362 ILE A C 1
ATOM 2867 O O . ILE A 1 362 ? 2.73 30.312 17.688 1 98.12 362 ILE A O 1
ATOM 2871 N N . ALA A 1 363 ? 3.678 32.094 18.609 1 97.75 363 ALA A N 1
ATOM 2872 C CA . ALA A 1 363 ? 4.98 31.453 18.656 1 97.75 363 ALA A CA 1
ATOM 2873 C C . ALA A 1 363 ? 4.918 30.172 19.5 1 97.75 363 ALA A C 1
ATOM 2875 O O . ALA A 1 363 ? 5.551 29.172 19.156 1 97.75 363 ALA A O 1
ATOM 2876 N N . HIS A 1 364 ? 4.203 30.234 20.562 1 97.19 364 HIS A N 1
ATOM 2877 C CA . HIS A 1 364 ? 4.023 29.062 21.406 1 97.19 364 HIS A CA 1
ATOM 2878 C C . HIS A 1 364 ? 3.184 28 20.703 1 97.19 364 HIS A C 1
ATOM 2880 O O . HIS A 1 364 ? 3.41 26.797 20.875 1 97.19 364 HIS A O 1
ATOM 2886 N N . PHE A 1 365 ? 2.242 28.438 19.953 1 97 365 PHE A N 1
ATOM 2887 C CA . PHE A 1 365 ? 1.439 27.5 19.156 1 97 365 PHE A CA 1
ATOM 2888 C C . PHE A 1 365 ? 2.293 26.812 18.094 1 97 365 PHE A C 1
ATOM 2890 O O . PHE A 1 365 ? 2.141 25.625 17.859 1 97 365 PHE A O 1
ATOM 2897 N N . VAL A 1 366 ? 3.168 27.547 17.484 1 96.94 366 VAL A N 1
ATOM 2898 C CA . VAL A 1 366 ? 4.102 26.969 16.531 1 96.94 366 VAL A CA 1
ATOM 2899 C C . VAL A 1 366 ? 4.914 25.859 17.188 1 96.94 366 VAL A C 1
ATOM 2901 O O . VAL A 1 366 ? 5.152 24.812 16.578 1 96.94 366 VAL A O 1
ATOM 2904 N N . THR A 1 367 ? 5.32 26.094 18.375 1 93.81 367 THR A N 1
ATOM 2905 C CA . THR A 1 367 ? 6.062 25.094 19.125 1 93.81 367 THR A CA 1
ATOM 2906 C C . THR A 1 367 ? 5.227 23.828 19.344 1 93.81 367 THR A C 1
ATOM 2908 O O . THR A 1 367 ? 5.734 22.719 19.219 1 93.81 367 THR A O 1
ATOM 2911 N N . LEU A 1 368 ? 4.008 24.016 19.625 1 93.12 368 LEU A N 1
ATOM 2912 C CA . LEU A 1 368 ? 3.092 22.891 19.781 1 93.12 368 LEU A CA 1
ATOM 2913 C C . LEU A 1 368 ? 2.984 22.078 18.5 1 93.12 368 LEU A C 1
ATOM 2915 O O . LEU A 1 368 ? 2.998 20.844 18.531 1 93.12 368 LEU A O 1
ATOM 2919 N N . LEU A 1 369 ? 2.889 22.75 17.391 1 93.38 369 LEU A N 1
ATOM 2920 C CA . LEU A 1 369 ? 2.746 22.094 16.094 1 93.38 369 LEU A CA 1
ATOM 2921 C C . LEU A 1 369 ? 4.008 21.328 15.734 1 93.38 369 LEU A C 1
ATOM 2923 O O . LEU A 1 369 ? 3.943 20.328 15.008 1 93.38 369 LEU A O 1
ATOM 2927 N N . SER A 1 370 ? 5.094 21.75 16.234 1 89 370 SER A N 1
ATOM 2928 C CA . SER A 1 370 ? 6.383 21.172 15.867 1 89 370 SER A CA 1
ATOM 2929 C C . SER A 1 370 ? 6.688 19.938 16.688 1 89 370 SER A C 1
ATOM 2931 O O . SER A 1 370 ? 7.664 19.219 16.422 1 89 370 SER A O 1
ATOM 2933 N N . PHE A 1 371 ? 5.797 19.734 17.672 1 80.88 371 PHE A N 1
ATOM 2934 C CA . PHE A 1 371 ? 6.004 18.562 18.531 1 80.88 371 PHE A CA 1
ATOM 2935 C C . PHE A 1 371 ? 5.008 17.469 18.188 1 80.88 371 PHE A C 1
ATOM 2937 O O . PHE A 1 371 ? 3.828 17.734 17.953 1 80.88 371 PHE A O 1
ATOM 2944 N N . PRO A 1 372 ? 5.453 16.141 18 1 79 372 PRO A N 1
ATOM 2945 C CA . PRO A 1 372 ? 6.832 15.68 18.156 1 79 372 PRO A CA 1
ATOM 2946 C C . PRO A 1 372 ? 7.699 16 16.938 1 79 372 PRO A C 1
ATOM 2948 O O . PRO A 1 372 ? 7.18 16.375 15.891 1 79 372 PRO A O 1
ATOM 2951 N N . ALA A 1 373 ? 9 15.898 17.109 1 73.81 373 ALA A N 1
ATOM 2952 C CA . ALA A 1 373 ? 9.977 16.344 16.109 1 73.81 373 ALA A CA 1
ATOM 2953 C C . ALA A 1 373 ? 9.891 15.5 14.844 1 73.81 373 ALA A C 1
ATOM 2955 O O . ALA A 1 373 ? 10.352 15.922 13.781 1 73.81 373 ALA A O 1
ATOM 2956 N N . ASN A 1 374 ? 9.234 14.461 14.812 1 79.38 374 ASN A N 1
ATOM 2957 C CA . ASN A 1 374 ? 9.312 13.562 13.664 1 79.38 374 ASN A CA 1
ATOM 2958 C C . ASN A 1 374 ? 8.125 13.75 12.727 1 79.38 374 ASN A C 1
ATOM 2960 O O . ASN A 1 374 ? 7.895 12.922 11.836 1 79.38 374 ASN A O 1
ATOM 2964 N N . ARG A 1 375 ? 7.461 14.914 12.852 1 90.25 375 ARG A N 1
ATOM 2965 C CA . ARG A 1 375 ? 6.367 15.211 11.93 1 90.25 375 ARG A CA 1
ATOM 2966 C C . ARG A 1 375 ? 6.887 15.844 10.648 1 90.25 375 ARG A C 1
ATOM 2968 O O . ARG A 1 375 ? 7.312 17 10.648 1 90.25 375 ARG A O 1
ATOM 2975 N N . TRP A 1 376 ? 6.723 15.117 9.539 1 94.94 376 TRP A N 1
ATOM 2976 C CA . TRP A 1 376 ? 7.312 15.578 8.289 1 94.94 376 TRP A CA 1
ATOM 2977 C C . TRP A 1 376 ? 6.613 16.844 7.793 1 94.94 376 TRP A C 1
ATOM 2979 O O . TRP A 1 376 ? 7.227 17.672 7.129 1 94.94 376 TRP A O 1
ATOM 2989 N N . TRP A 1 377 ? 5.324 17.031 8.125 1 95 377 TRP A N 1
ATOM 2990 C CA . TRP A 1 377 ? 4.574 18.188 7.633 1 95 377 TRP A CA 1
ATOM 2991 C C . TRP A 1 377 ? 4.887 19.422 8.453 1 95 377 TRP A C 1
ATOM 2993 O O . TRP A 1 377 ? 4.453 20.531 8.109 1 95 377 TRP A O 1
ATOM 3003 N N . ALA A 1 378 ? 5.602 19.297 9.57 1 94.5 378 ALA A N 1
ATOM 3004 C CA . ALA A 1 378 ? 6.023 20.422 10.398 1 94.5 378 ALA A CA 1
ATOM 3005 C C . ALA A 1 378 ? 7.527 20.656 10.281 1 94.5 378 ALA A C 1
ATOM 3007 O O . ALA A 1 378 ? 8.125 21.344 11.109 1 94.5 378 ALA A O 1
ATOM 3008 N N . ASN A 1 379 ? 8.125 20.156 9.312 1 93.31 379 ASN A N 1
ATOM 3009 C CA . ASN A 1 379 ? 9.57 20.203 9.148 1 93.31 379 ASN A CA 1
ATOM 3010 C C . ASN A 1 379 ? 10.016 21.5 8.484 1 93.31 379 ASN A C 1
ATOM 3012 O O . ASN A 1 379 ? 9.414 21.938 7.5 1 93.31 379 ASN A O 1
ATOM 3016 N N . GLY A 1 380 ? 11 22.172 9.133 1 92.44 380 GLY A N 1
ATOM 3017 C CA . GLY A 1 380 ? 11.75 23.219 8.453 1 92.44 380 GLY A CA 1
ATOM 3018 C C . GLY A 1 380 ? 11.172 24.609 8.664 1 92.44 380 GLY A C 1
ATOM 3019 O O . GLY A 1 380 ? 11.906 25.594 8.703 1 92.44 380 GLY A O 1
ATOM 3020 N N . TRP A 1 381 ? 9.836 24.672 8.758 1 94.06 381 TRP A N 1
ATOM 3021 C CA . TRP A 1 381 ? 9.242 26 8.672 1 94.06 381 TRP A CA 1
ATOM 3022 C C . TRP A 1 381 ? 9.07 26.625 10.055 1 94.06 381 TRP A C 1
ATOM 3024 O O . TRP A 1 381 ? 8.984 27.844 10.188 1 94.06 381 TRP A O 1
ATOM 3034 N N . PRO A 1 382 ? 9.062 25.875 11.195 1 96 382 PRO A N 1
ATOM 3035 C CA . PRO A 1 382 ? 8.859 26.516 12.5 1 96 382 PRO A CA 1
ATOM 3036 C C . PRO A 1 382 ? 9.922 27.562 12.812 1 96 382 PRO A C 1
ATOM 3038 O O . PRO A 1 382 ? 9.602 28.625 13.336 1 96 382 PRO A O 1
ATOM 3041 N N . GLY A 1 383 ? 11.125 27.391 12.492 1 94.12 383 GLY A N 1
ATOM 3042 C CA . GLY A 1 383 ? 12.203 28.328 12.75 1 94.12 383 GLY A CA 1
ATOM 3043 C C . GLY A 1 383 ? 11.992 29.672 12.07 1 94.12 383 GLY A C 1
ATOM 3044 O O . GLY A 1 383 ? 11.875 30.703 12.742 1 94.12 383 GLY A O 1
ATOM 3045 N N . PRO A 1 384 ? 11.867 29.641 10.797 1 93.5 384 PRO A N 1
ATOM 3046 C CA . PRO A 1 384 ? 11.617 30.891 10.062 1 93.5 384 PRO A CA 1
ATOM 3047 C C . PRO A 1 384 ? 10.367 31.609 10.539 1 93.5 384 PRO A C 1
ATOM 3049 O O . PRO A 1 384 ? 10.344 32.844 10.578 1 93.5 384 PRO A O 1
ATOM 3052 N N . VAL A 1 385 ? 9.344 30.906 10.883 1 95.56 385 VAL A N 1
ATOM 3053 C CA . VAL A 1 385 ? 8.102 31.516 11.328 1 95.56 385 VAL A CA 1
ATOM 3054 C C . VAL A 1 385 ? 8.32 32.188 12.68 1 95.56 385 VAL A C 1
ATOM 3056 O O . VAL A 1 385 ? 7.906 33.344 12.883 1 95.56 385 VAL A O 1
ATOM 3059 N N . VAL A 1 386 ? 9 31.547 13.602 1 96.31 386 VAL A N 1
ATOM 3060 C CA . VAL A 1 386 ? 9.258 32.125 14.922 1 96.31 386 VAL A CA 1
ATOM 3061 C C . VAL A 1 386 ? 10.172 33.344 14.805 1 96.31 386 VAL A C 1
ATOM 3063 O O . VAL A 1 386 ? 10 34.312 15.508 1 96.31 386 VAL A O 1
ATOM 3066 N N . ARG A 1 387 ? 11.125 33.281 13.898 1 94.25 387 ARG A N 1
ATOM 3067 C CA . ARG A 1 387 ? 11.984 34.438 13.656 1 94.25 387 ARG A CA 1
ATOM 3068 C C . ARG A 1 387 ? 11.188 35.625 13.148 1 94.25 387 ARG A C 1
ATOM 3070 O O . ARG A 1 387 ? 11.422 36.781 13.57 1 94.25 387 ARG A O 1
ATOM 3077 N N . ALA A 1 388 ? 10.32 35.312 12.25 1 93.56 388 ALA A N 1
ATOM 3078 C CA . ALA A 1 388 ? 9.477 36.375 11.711 1 93.56 388 ALA A CA 1
ATOM 3079 C C . ALA A 1 388 ? 8.586 36.969 12.797 1 93.56 388 ALA A C 1
ATOM 3081 O O . ALA A 1 388 ? 8.352 38.188 12.828 1 93.56 388 ALA A O 1
ATOM 3082 N N . LEU A 1 389 ? 8.062 36.125 13.648 1 95.5 389 LEU A N 1
ATOM 3083 C CA . LEU A 1 389 ? 7.246 36.594 14.773 1 95.5 389 LEU A CA 1
ATOM 3084 C C . LEU A 1 389 ? 8.062 37.469 15.703 1 95.5 389 LEU A C 1
ATOM 3086 O O . LEU A 1 389 ? 7.59 38.531 16.125 1 95.5 389 LEU A O 1
ATOM 3090 N N . ALA A 1 390 ? 9.258 37.125 15.961 1 94.19 390 ALA A N 1
ATOM 3091 C CA . ALA A 1 390 ? 10.141 37.844 16.875 1 94.19 390 ALA A CA 1
ATOM 3092 C C . ALA A 1 390 ? 10.453 39.25 16.328 1 94.19 390 ALA A C 1
ATOM 3094 O O . ALA A 1 390 ? 10.594 40.188 17.094 1 94.19 390 ALA A O 1
ATOM 3095 N N . ARG A 1 391 ? 10.531 39.344 15.055 1 92.06 391 ARG A N 1
ATOM 3096 C CA . ARG A 1 391 ? 10.82 40.625 14.422 1 92.06 391 ARG A CA 1
ATOM 3097 C C . ARG A 1 391 ? 9.656 41.594 14.57 1 92.06 391 ARG A C 1
ATOM 3099 O O . ARG A 1 391 ? 9.836 42.812 14.539 1 92.06 391 ARG A O 1
ATOM 3106 N N . ASN A 1 392 ? 8.484 41.031 14.789 1 92.62 392 ASN A N 1
ATOM 3107 C CA . ASN A 1 392 ? 7.285 41.844 14.852 1 92.62 392 ASN A CA 1
ATOM 3108 C C . ASN A 1 392 ? 6.848 42.094 16.297 1 92.62 392 ASN A C 1
ATOM 3110 O O . ASN A 1 392 ? 5.785 42.656 16.531 1 92.62 392 ASN A O 1
ATOM 3114 N N . VAL A 1 393 ? 7.594 41.562 17.219 1 94.19 393 VAL A N 1
ATOM 3115 C CA . VAL A 1 393 ? 7.266 41.719 18.625 1 94.19 393 VAL A CA 1
ATOM 3116 C C . VAL A 1 393 ? 8.32 42.625 19.297 1 94.19 393 VAL A C 1
ATOM 3118 O O . VAL A 1 393 ? 9.516 42.312 19.25 1 94.19 393 VAL A O 1
ATOM 3121 N N . GLU A 1 394 ? 7.832 43.719 19.812 1 87.38 394 GLU A N 1
ATOM 3122 C CA . GLU A 1 394 ? 8.711 44.625 20.531 1 87.38 394 GLU A CA 1
ATOM 3123 C C . GLU A 1 394 ? 8.297 44.75 22 1 87.38 394 GLU A C 1
ATOM 3125 O O . GLU A 1 394 ? 7.199 44.344 22.375 1 87.38 394 GLU A O 1
ATOM 3130 N N . GLY A 1 395 ? 9.32 45.156 22.844 1 86.31 395 GLY A N 1
ATOM 3131 C CA . GLY A 1 395 ? 8.992 45.469 24.234 1 86.31 395 GLY A CA 1
ATOM 3132 C C . GLY A 1 395 ? 9.133 44.281 25.172 1 86.31 395 GLY A C 1
ATOM 3133 O O . GLY A 1 395 ? 9.914 43.375 24.922 1 86.31 395 GLY A O 1
ATOM 3134 N N . PRO A 1 396 ? 8.453 44.344 26.25 1 88.94 396 PRO A N 1
ATOM 3135 C CA . PRO A 1 396 ? 8.648 43.406 27.359 1 88.94 396 PRO A CA 1
ATOM 3136 C C . PRO A 1 396 ? 8.102 42.031 27.031 1 88.94 396 PRO A C 1
ATOM 3138 O O . PRO A 1 396 ? 8.469 41.031 27.688 1 88.94 396 PRO A O 1
ATOM 3141 N N . TRP A 1 397 ? 7.375 41.969 25.969 1 91.31 397 TRP A N 1
ATOM 3142 C CA . TRP A 1 397 ? 6.75 40.719 25.625 1 91.31 397 TRP A CA 1
ATOM 3143 C C . TRP A 1 397 ? 7.785 39.719 25.078 1 91.31 397 TRP A C 1
ATOM 3145 O O . TRP A 1 397 ? 7.547 38.531 25.062 1 91.31 397 TRP A O 1
ATOM 3155 N N . ARG A 1 398 ? 8.93 40.094 24.656 1 91.81 398 ARG A N 1
ATOM 3156 C CA . ARG A 1 398 ? 9.93 39.312 23.938 1 91.81 398 ARG A CA 1
ATOM 3157 C C . ARG A 1 398 ? 10.484 38.188 24.812 1 91.81 398 ARG A C 1
ATOM 3159 O O . ARG A 1 398 ? 10.93 37.156 24.297 1 91.81 398 ARG A O 1
ATOM 3166 N N . VAL A 1 399 ? 10.477 38.438 26.109 1 92.62 399 VAL A N 1
ATOM 3167 C CA . VAL A 1 399 ? 11 37.438 27.031 1 92.62 399 VAL A CA 1
ATOM 3168 C C . VAL A 1 399 ? 10.234 36.125 26.875 1 92.62 399 VAL A C 1
ATOM 3170 O O . VAL A 1 399 ? 10.812 35.031 27 1 92.62 399 VAL A O 1
ATOM 3173 N N . ALA A 1 400 ? 8.969 36.25 26.531 1 95.75 400 ALA A N 1
ATOM 3174 C CA . ALA A 1 400 ? 8.117 35.062 26.406 1 95.75 400 ALA A CA 1
ATOM 3175 C C . ALA A 1 400 ? 8.352 34.344 25.094 1 95.75 400 ALA A C 1
ATOM 3177 O O . ALA A 1 400 ? 7.828 33.25 24.859 1 95.75 400 ALA A O 1
ATOM 3178 N N . LEU A 1 401 ? 9.219 34.875 24.203 1 96.38 401 LEU A N 1
ATOM 3179 C CA . LEU A 1 401 ? 9.555 34.219 22.938 1 96.38 401 LEU A CA 1
ATOM 3180 C C . LEU A 1 401 ? 10.758 33.312 23.078 1 96.38 401 LEU A C 1
ATOM 3182 O O . LEU A 1 401 ? 11.047 32.5 22.203 1 96.38 401 LEU A O 1
ATOM 3186 N N . GLU A 1 402 ? 11.438 33.375 24.188 1 94.12 402 GLU A N 1
ATOM 3187 C CA . GLU A 1 402 ? 12.695 32.688 24.359 1 94.12 402 GLU A CA 1
ATOM 3188 C C . GLU A 1 402 ? 12.492 31.172 24.312 1 94.12 402 GLU A C 1
ATOM 3190 O O . GLU A 1 402 ? 13.234 30.453 23.641 1 94.12 402 GLU A O 1
ATOM 3195 N N . TRP A 1 403 ? 11.5 30.719 25.016 1 95.31 403 TRP A N 1
ATOM 3196 C CA . TRP A 1 403 ? 11.273 29.281 25.078 1 95.31 403 TRP A CA 1
ATOM 3197 C C . TRP A 1 403 ? 10.883 28.734 23.703 1 95.31 403 TRP A C 1
ATOM 3199 O O . TRP A 1 403 ? 11.461 27.75 23.234 1 95.31 403 TRP A O 1
ATOM 3209 N N . PRO A 1 404 ? 9.852 29.312 23.016 1 95.75 404 PRO A N 1
ATOM 3210 C CA . PRO A 1 404 ? 9.547 28.844 21.656 1 95.75 404 PRO A CA 1
ATOM 3211 C C . PRO A 1 404 ? 10.758 28.875 20.734 1 95.75 404 PRO A C 1
ATOM 3213 O O . PRO A 1 404 ? 10.953 27.938 19.938 1 95.75 404 PRO A O 1
ATOM 3216 N N . ALA A 1 405 ? 11.562 29.906 20.812 1 95.56 405 ALA A N 1
ATOM 3217 C CA . ALA A 1 405 ? 12.75 30.031 19.969 1 95.56 405 ALA A CA 1
ATOM 3218 C C . ALA A 1 405 ? 13.734 28.891 20.234 1 95.56 405 ALA A C 1
ATOM 3220 O O . ALA A 1 405 ? 14.297 28.297 19.312 1 95.56 405 ALA A O 1
ATOM 3221 N N . ARG A 1 406 ? 13.938 28.609 21.453 1 93.69 406 ARG A N 1
ATOM 3222 C CA . ARG A 1 406 ? 14.828 27.516 21.828 1 93.69 406 ARG A CA 1
ATOM 3223 C C . ARG A 1 406 ? 14.289 26.172 21.344 1 93.69 406 ARG A C 1
ATOM 3225 O O . ARG A 1 406 ? 15.047 25.328 20.859 1 93.69 406 ARG A O 1
ATOM 3232 N N . MET A 1 407 ? 13.008 25.969 21.484 1 92.31 407 MET A N 1
ATOM 3233 C CA . MET A 1 407 ? 12.383 24.703 21.141 1 92.31 407 MET A CA 1
ATOM 3234 C C . MET A 1 407 ? 12.477 24.438 19.641 1 92.31 407 MET A C 1
ATOM 3236 O O . MET A 1 407 ? 12.602 23.281 19.219 1 92.31 407 MET A O 1
ATOM 3240 N N . VAL A 1 408 ? 12.359 25.5 18.812 1 93 408 VAL A N 1
ATOM 3241 C CA . VAL A 1 408 ? 12.398 25.297 17.375 1 93 408 VAL A CA 1
ATOM 3242 C C . VAL A 1 408 ? 13.828 25.484 16.875 1 93 408 VAL A C 1
ATOM 3244 O O . VAL A 1 408 ? 14.086 25.391 15.664 1 93 408 VAL A O 1
ATOM 3247 N N . GLY A 1 409 ? 14.75 25.859 17.719 1 90.88 409 GLY A N 1
ATOM 3248 C CA . GLY A 1 409 ? 16.172 25.891 17.406 1 90.88 409 GLY A CA 1
ATOM 3249 C C . GLY A 1 409 ? 16.625 27.156 16.719 1 90.88 409 GLY A C 1
ATOM 3250 O O . GLY A 1 409 ? 17.406 27.125 15.781 1 90.88 409 GLY A O 1
ATOM 3251 N N . VAL A 1 410 ? 15.992 28.266 17.094 1 91.75 410 VAL A N 1
ATOM 3252 C CA . VAL A 1 410 ? 16.406 29.516 16.484 1 91.75 410 VAL A CA 1
ATOM 3253 C C . VAL A 1 410 ? 16.844 30.5 17.578 1 91.75 410 VAL A C 1
ATOM 3255 O O . VAL A 1 410 ? 16.438 30.375 18.734 1 91.75 410 VAL A O 1
ATOM 3258 N N . GLU A 1 411 ? 17.75 31.438 17.203 1 88.75 411 GLU A N 1
ATOM 3259 C CA . GLU A 1 411 ? 18.203 32.5 18.109 1 88.75 411 GLU A CA 1
ATOM 3260 C C . GLU A 1 411 ? 17.484 33.812 17.812 1 88.75 411 GLU A C 1
ATOM 3262 O O . GLU A 1 411 ? 17.312 34.188 16.656 1 88.75 411 GLU A O 1
ATOM 3267 N N . ILE A 1 412 ? 16.875 34.375 18.812 1 85.38 412 ILE A N 1
ATOM 3268 C CA . ILE A 1 412 ? 16.172 35.656 18.641 1 85.38 412 ILE A CA 1
ATOM 3269 C C . ILE A 1 412 ? 16.984 36.781 19.297 1 85.38 412 ILE A C 1
ATOM 3271 O O . ILE A 1 412 ? 17.609 36.562 20.328 1 85.38 412 ILE A O 1
ATOM 3275 N N . CYS A 1 413 ? 17.766 37.781 18.438 1 67.25 413 CYS A N 1
ATOM 3276 C CA . CYS A 1 413 ? 18.609 38.844 18.906 1 67.25 413 CYS A CA 1
ATOM 3277 C C . CYS A 1 413 ? 17.969 39.594 20.094 1 67.25 413 CYS A C 1
ATOM 3279 O O . CYS A 1 413 ? 16.781 39.875 20.062 1 67.25 413 CYS A O 1
ATOM 3281 N N . LYS A 1 414 ? 18.625 39.594 21.297 1 60.12 414 LYS A N 1
ATOM 3282 C CA . LYS A 1 414 ? 18.219 40.375 22.469 1 60.12 414 LYS A CA 1
ATOM 3283 C C . LYS A 1 414 ? 18.266 41.875 22.172 1 60.12 414 LYS A C 1
ATOM 3285 O O . LYS A 1 414 ? 19.219 42.375 21.594 1 60.12 414 LYS A O 1
ATOM 3290 N N . GLU A 1 415 ? 17.375 42.594 21.688 1 50.59 415 GLU A N 1
ATOM 3291 C CA . GLU A 1 415 ? 17.531 44.031 21.688 1 50.59 415 GLU A CA 1
ATOM 3292 C C . GLU A 1 415 ? 18.25 44.531 22.938 1 50.59 415 GLU A C 1
ATOM 3294 O O . GLU A 1 415 ? 17.875 44.156 24.062 1 50.59 415 GLU A O 1
ATOM 3299 N N . GLY A 1 416 ? 19.594 44.812 22.859 1 40.72 416 GLY A N 1
ATOM 3300 C CA . GLY A 1 416 ? 20.297 45.594 23.859 1 40.72 416 GLY A CA 1
ATOM 3301 C C . GLY A 1 416 ? 19.5 46.781 24.344 1 40.72 416 GLY A C 1
ATOM 3302 O O . GLY A 1 416 ? 18.844 47.469 23.562 1 40.72 416 GLY A O 1
ATOM 3303 N N . PHE A 1 417 ? 19.016 46.906 25.562 1 37.97 417 PHE A N 1
ATOM 3304 C CA . PHE A 1 417 ? 18.828 48.219 26.156 1 37.97 417 PHE A CA 1
ATOM 3305 C C . PHE A 1 417 ? 19.969 49.156 25.75 1 37.97 417 PHE A C 1
ATOM 3307 O O . PHE A 1 417 ? 21.141 48.75 25.75 1 37.97 417 PHE A O 1
ATOM 3314 N N . GLY A 1 418 ? 19.891 50.094 24.797 1 34.56 418 GLY A N 1
ATOM 3315 C CA . GLY A 1 418 ? 20.734 51.25 24.562 1 34.56 418 GLY A CA 1
ATOM 3316 C C . GLY A 1 418 ? 21.375 51.812 25.812 1 34.56 418 GLY A C 1
ATOM 3317 O O . GLY A 1 418 ? 20.766 52.562 26.562 1 34.56 418 GLY A O 1
ATOM 3318 N N . THR A 1 419 ? 22.172 51.094 26.609 1 32.09 419 THR A N 1
ATOM 3319 C CA . THR A 1 419 ? 23.141 51.812 27.438 1 32.09 419 THR A CA 1
ATOM 3320 C C . THR A 1 419 ? 24.031 52.719 26.562 1 32.09 419 THR A C 1
ATOM 3322 O O . THR A 1 419 ? 24.703 52.25 25.656 1 32.09 419 THR A O 1
ATOM 3325 N N . GLU A 1 420 ? 23.672 54.062 26.375 1 32.72 420 GLU A N 1
ATOM 3326 C CA . GLU A 1 420 ? 24.469 55.281 26.172 1 32.72 420 GLU A CA 1
ATOM 3327 C C . GLU A 1 420 ? 25.781 55.219 26.953 1 32.72 420 GLU A C 1
ATOM 3329 O O . GLU A 1 420 ? 25.781 55.438 28.172 1 32.72 420 GLU A O 1
ATOM 3334 N N . GLU A 1 421 ? 26.578 54.25 26.984 1 29.22 421 GLU A N 1
ATOM 3335 C CA . GLU A 1 421 ? 27.953 54.594 27.375 1 29.22 421 GLU A CA 1
ATOM 3336 C C . GLU A 1 421 ? 28.516 55.688 26.469 1 29.22 421 GLU A C 1
ATOM 3338 O O . GLU A 1 421 ? 28.516 55.531 25.25 1 29.22 421 GLU A O 1
ATOM 3343 N N . LYS A 1 422 ? 28.703 57.062 27.031 1 33.47 422 LYS A N 1
ATOM 3344 C CA . LYS A 1 422 ? 29.531 58.25 26.875 1 33.47 422 LYS A CA 1
ATOM 3345 C C . LYS A 1 422 ? 30.984 57.875 26.547 1 33.47 422 LYS A C 1
ATOM 3347 O O . LYS A 1 422 ? 31.703 57.344 27.406 1 33.47 422 LYS A O 1
ATOM 3352 N N . GLN A 1 423 ? 31.234 57.25 25.469 1 27.06 423 GLN A N 1
ATOM 3353 C CA . GLN A 1 423 ? 32.625 57.375 25.031 1 27.06 423 GLN A CA 1
ATOM 3354 C C . GLN A 1 423 ? 33.062 58.844 25.047 1 27.06 423 GLN A C 1
ATOM 3356 O O . GLN A 1 423 ? 32.406 59.719 24.453 1 27.06 423 GLN A O 1
ATOM 3361 N N . SER A 1 424 ? 33.844 59.344 26.109 1 27.11 424 SER A N 1
ATOM 3362 C CA . SER A 1 424 ? 34.844 60.406 26.234 1 27.11 424 SER A CA 1
ATOM 3363 C C . SER A 1 424 ? 35.656 60.562 24.969 1 27.11 424 SER A C 1
ATOM 3365 O O . SER A 1 424 ? 36.062 59.562 24.359 1 27.11 424 SER A O 1
ATOM 3367 N N . LEU A 1 425 ? 35.531 61.688 24.266 1 27.27 425 LEU A N 1
ATOM 3368 C CA . LEU A 1 425 ? 36.344 62.438 23.297 1 27.27 425 LEU A CA 1
ATOM 3369 C C . LEU A 1 425 ? 37.812 62.375 23.688 1 27.27 425 LEU A C 1
ATOM 3371 O O . LEU A 1 425 ? 38.25 63.094 24.594 1 27.27 425 LEU A O 1
ATOM 3375 N N . ILE A 1 426 ? 38.438 61.219 24.125 1 26.3 426 ILE A N 1
ATOM 3376 C CA . ILE A 1 426 ? 39.875 61.438 24.047 1 26.3 426 ILE A CA 1
ATOM 3377 C C . ILE A 1 426 ? 40.281 61.688 22.594 1 26.3 426 ILE A C 1
ATOM 3379 O O . ILE A 1 426 ? 40.031 60.844 21.734 1 26.3 426 ILE A O 1
ATOM 3383 N N . VAL A 1 427 ? 40.531 62.969 22.234 1 27.2 427 VAL A N 1
ATOM 3384 C CA . VAL A 1 427 ? 41.281 63.781 21.266 1 27.2 427 VAL A CA 1
ATOM 3385 C C . VAL A 1 427 ? 42.656 63.188 21.016 1 27.2 427 VAL A C 1
ATOM 3387 O O . VAL A 1 427 ? 43.312 63.531 20.047 1 27.2 427 VAL A O 1
ATOM 3390 N N . ILE A 1 428 ? 42.906 61.844 20.859 1 24.97 428 ILE A N 1
ATOM 3391 C CA . ILE A 1 428 ? 44.156 61.875 20.062 1 24.97 428 ILE A CA 1
ATOM 3392 C C . ILE A 1 428 ? 43.812 61.969 18.578 1 24.97 428 ILE A C 1
ATOM 3394 O O . ILE A 1 428 ? 42.875 61.281 18.109 1 24.97 428 ILE A O 1
ATOM 3398 N N . MET B 1 1 ? 45.938 -13.047 40.438 1 28.38 1 MET B N 1
ATOM 3399 C CA . MET B 1 1 ? 44.812 -12.242 40.031 1 28.38 1 MET B CA 1
ATOM 3400 C C . MET B 1 1 ? 44.656 -12.266 38.5 1 28.38 1 MET B C 1
ATOM 3402 O O . MET B 1 1 ? 45.5 -11.742 37.781 1 28.38 1 MET B O 1
ATOM 3406 N N . GLY B 1 2 ? 44.156 -13.344 37.938 1 34.12 2 GLY B N 1
ATOM 3407 C CA . GLY B 1 2 ? 44.156 -13.75 36.531 1 34.12 2 GLY B CA 1
ATOM 3408 C C . GLY B 1 2 ? 43.438 -12.781 35.625 1 34.12 2 GLY B C 1
ATOM 3409 O O . GLY B 1 2 ? 42.531 -12.07 36.062 1 34.12 2 GLY B O 1
ATOM 3410 N N . LEU B 1 3 ? 44.188 -12.164 34.625 1 37.31 3 LEU B N 1
ATOM 3411 C CA . LEU B 1 3 ? 43.75 -11.219 33.594 1 37.31 3 LEU B CA 1
ATOM 3412 C C . LEU B 1 3 ? 42.406 -11.641 33 1 37.31 3 LEU B C 1
ATOM 3414 O O . LEU B 1 3 ? 42.281 -12.773 32.531 1 37.31 3 LEU B O 1
ATOM 3418 N N . ASN B 1 4 ? 41.312 -11.242 33.656 1 33.53 4 ASN B N 1
ATOM 3419 C CA . ASN B 1 4 ? 39.938 -11.453 33.125 1 33.53 4 ASN B CA 1
ATOM 3420 C C . ASN B 1 4 ? 39.844 -11.086 31.656 1 33.53 4 ASN B C 1
ATOM 3422 O O . ASN B 1 4 ? 40.188 -9.977 31.266 1 33.53 4 ASN B O 1
ATOM 3426 N N . GLY B 1 5 ? 40.25 -12.008 30.781 1 39.88 5 GLY B N 1
ATOM 3427 C CA . GLY B 1 5 ? 40.188 -11.906 29.328 1 39.88 5 GLY B CA 1
ATOM 3428 C C . GLY B 1 5 ? 38.906 -11.211 28.859 1 39.88 5 GLY B C 1
ATOM 3429 O O . GLY B 1 5 ? 37.812 -11.508 29.328 1 39.88 5 GLY B O 1
ATOM 3430 N N . SER B 1 6 ? 39 -9.914 28.609 1 40.09 6 SER B N 1
ATOM 3431 C CA . SER B 1 6 ? 38 -9.031 28.047 1 40.09 6 SER B CA 1
ATOM 3432 C C . SER B 1 6 ? 37.25 -9.703 26.891 1 40.09 6 SER B C 1
ATOM 3434 O O . SER B 1 6 ? 37.906 -10.227 25.969 1 40.09 6 SER B O 1
ATOM 3436 N N . ARG B 1 7 ? 36.094 -10.312 27.125 1 43.78 7 ARG B N 1
ATOM 3437 C CA . ARG B 1 7 ? 35.25 -10.852 26.078 1 43.78 7 ARG B CA 1
ATOM 3438 C C . ARG B 1 7 ? 35.094 -9.859 24.922 1 43.78 7 ARG B C 1
ATOM 3440 O O . ARG B 1 7 ? 34.719 -8.703 25.141 1 43.78 7 ARG B O 1
ATOM 3447 N N . ARG B 1 8 ? 35.875 -9.891 23.938 1 44.56 8 ARG B N 1
ATOM 3448 C CA . ARG B 1 8 ? 35.719 -9.125 22.703 1 44.56 8 ARG B CA 1
ATOM 3449 C C . ARG B 1 8 ? 34.25 -9.125 22.266 1 44.56 8 ARG B C 1
ATOM 3451 O O . ARG B 1 8 ? 33.594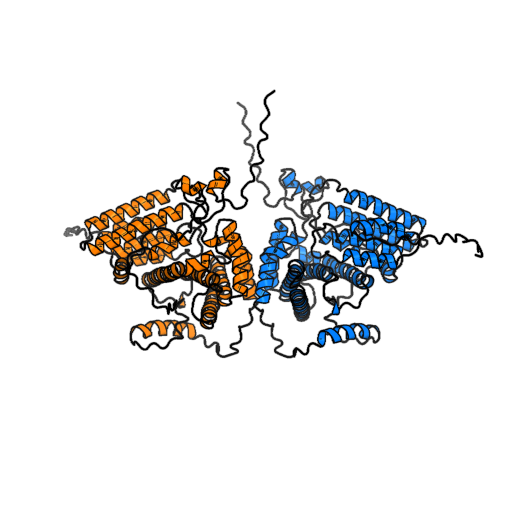 -10.164 22.297 1 44.56 8 ARG B O 1
ATOM 3458 N N . PRO B 1 9 ? 33.656 -7.898 22.281 1 45 9 PRO B N 1
ATOM 3459 C CA . PRO B 1 9 ? 32.281 -7.812 21.828 1 45 9 PRO B CA 1
ATOM 3460 C C . PRO B 1 9 ? 32.062 -8.445 20.453 1 45 9 PRO B C 1
ATOM 3462 O O . PRO B 1 9 ? 32.906 -8.305 19.578 1 45 9 PRO B O 1
ATOM 3465 N N . HIS B 1 10 ? 31.578 -9.617 20.359 1 47.88 10 HIS B N 1
ATOM 3466 C CA . HIS B 1 10 ? 31.25 -10.281 19.109 1 47.88 10 HIS B CA 1
ATOM 3467 C C . HIS B 1 10 ? 30.375 -9.406 18.234 1 47.88 10 HIS B C 1
ATOM 3469 O O . HIS B 1 10 ? 29.328 -8.93 18.672 1 47.88 10 HIS B O 1
ATOM 3475 N N . VAL B 1 11 ? 30.891 -8.695 17.344 1 49.12 11 VAL B N 1
ATOM 3476 C CA . VAL B 1 11 ? 30.156 -7.941 16.328 1 49.12 11 VAL B CA 1
ATOM 3477 C C . VAL B 1 11 ? 29.25 -8.883 15.539 1 49.12 11 VAL B C 1
ATOM 3479 O O . VAL B 1 11 ? 29.719 -9.859 14.953 1 49.12 11 VAL B O 1
ATOM 3482 N N . LYS B 1 12 ? 27.984 -8.828 15.789 1 54.81 12 LYS B N 1
ATOM 3483 C CA . LYS B 1 12 ? 26.953 -9.602 15.086 1 54.81 12 LYS B CA 1
ATOM 3484 C C . LYS B 1 12 ? 26.891 -9.211 13.609 1 54.81 12 LYS B C 1
ATOM 3486 O O . LYS B 1 12 ? 27.031 -8.031 13.266 1 54.81 12 LYS B O 1
ATOM 3491 N N . SER B 1 13 ? 27.141 -10.195 12.797 1 58.88 13 SER B N 1
ATOM 3492 C CA . SER B 1 13 ? 26.984 -9.938 11.367 1 58.88 13 SER B CA 1
ATOM 3493 C C . SER B 1 13 ? 25.562 -9.547 11.023 1 58.88 13 SER B C 1
ATOM 3495 O O . SER B 1 13 ? 24.609 -10.234 11.398 1 58.88 13 SER B O 1
ATOM 3497 N N . ARG B 1 14 ? 25.25 -8.367 10.656 1 62.78 14 ARG B N 1
ATOM 3498 C CA . ARG B 1 14 ? 23.922 -7.809 10.406 1 62.78 14 ARG B CA 1
ATOM 3499 C C . ARG B 1 14 ? 23.219 -8.555 9.273 1 62.78 14 ARG B C 1
ATOM 3501 O O . ARG B 1 14 ? 22 -8.734 9.305 1 62.78 14 ARG B O 1
ATOM 3508 N N . ASN B 1 15 ? 23.969 -9.055 8.281 1 61.88 15 ASN B N 1
ATOM 3509 C CA . ASN B 1 15 ? 23.406 -9.703 7.105 1 61.88 15 ASN B CA 1
ATOM 3510 C C . ASN B 1 15 ? 23.766 -11.18 7.051 1 61.88 15 ASN B C 1
ATOM 3512 O O . ASN B 1 15 ? 23.953 -11.742 5.969 1 61.88 15 ASN B O 1
ATOM 3516 N N . GLY B 1 16 ? 23.906 -11.703 8.164 1 69.25 16 GLY B N 1
ATOM 3517 C CA . GLY B 1 16 ? 24.281 -13.109 8.203 1 69.25 16 GLY B CA 1
ATOM 3518 C C . GLY B 1 16 ? 23.172 -14.039 7.754 1 69.25 16 GLY B C 1
ATOM 3519 O O . GLY B 1 16 ? 22 -13.672 7.801 1 69.25 16 GLY B O 1
ATOM 3520 N N . CYS B 1 17 ? 23.656 -15.25 7.203 1 68.19 17 CYS B N 1
ATOM 3521 C CA . CYS B 1 17 ? 22.672 -16.234 6.766 1 68.19 17 CYS B CA 1
ATOM 3522 C C . CYS B 1 17 ? 21.859 -16.766 7.941 1 68.19 17 CYS B C 1
ATOM 3524 O O . CYS B 1 17 ? 22.297 -16.688 9.094 1 68.19 17 CYS B O 1
ATOM 3526 N N . ALA B 1 18 ? 20.688 -17.203 7.746 1 71.94 18 ALA B N 1
ATOM 3527 C CA . ALA B 1 18 ? 19.781 -17.641 8.805 1 71.94 18 ALA B CA 1
ATOM 3528 C C . ALA B 1 18 ? 20.406 -18.766 9.625 1 71.94 18 ALA B C 1
ATOM 3530 O O . ALA B 1 18 ? 20.188 -18.859 10.836 1 71.94 18 ALA B O 1
ATOM 3531 N N . GLN B 1 19 ? 21.219 -19.578 9.016 1 73.25 19 GLN B N 1
ATOM 3532 C CA . GLN B 1 19 ? 21.859 -20.703 9.711 1 73.25 19 GLN B CA 1
ATOM 3533 C C . GLN B 1 19 ? 22.875 -20.203 10.734 1 73.25 19 GLN B C 1
ATOM 3535 O O . GLN B 1 19 ? 22.922 -20.688 11.867 1 73.25 19 GLN B O 1
ATOM 3540 N N . CYS B 1 20 ? 23.531 -19.203 10.359 1 75.44 20 CYS B N 1
ATOM 3541 C CA . CYS B 1 20 ? 24.531 -18.641 11.25 1 75.44 20 CYS B CA 1
ATOM 3542 C C . CYS B 1 20 ? 23.875 -17.859 12.375 1 75.44 20 CYS B C 1
ATOM 3544 O O . CYS B 1 20 ? 24.312 -17.938 13.531 1 75.44 20 CYS B O 1
ATOM 3546 N N . LYS B 1 21 ? 22.781 -17.219 12.039 1 74.5 21 LYS B N 1
ATOM 3547 C CA . LYS B 1 21 ? 22.047 -16.469 13.055 1 74.5 21 LYS B CA 1
ATOM 3548 C C . LYS B 1 21 ? 21.406 -17.391 14.078 1 74.5 21 LYS B C 1
ATOM 3550 O O . LYS B 1 21 ? 21.453 -17.125 15.281 1 74.5 21 LYS B O 1
ATOM 3555 N N . ALA B 1 22 ? 20.922 -18.5 13.586 1 72.56 22 ALA B N 1
ATOM 3556 C CA . ALA B 1 22 ? 20.312 -19.5 14.461 1 72.56 22 ALA B CA 1
ATOM 3557 C C . ALA B 1 22 ? 21.344 -20.109 15.398 1 72.56 22 ALA B C 1
ATOM 3559 O O . ALA B 1 22 ? 21.047 -20.406 16.562 1 72.56 22 ALA B O 1
ATOM 3560 N N . ARG B 1 23 ? 22.484 -20.203 14.93 1 75.19 23 ARG B N 1
ATOM 3561 C CA . ARG B 1 23 ? 23.562 -20.828 15.68 1 75.19 23 ARG B CA 1
ATOM 3562 C C . ARG B 1 23 ? 24.375 -19.812 16.453 1 75.19 23 ARG B C 1
ATOM 3564 O O . ARG B 1 23 ? 25.297 -20.156 17.203 1 75.19 23 ARG B O 1
ATOM 3571 N N . ARG B 1 24 ? 23.906 -18.562 16.219 1 74.19 24 ARG B N 1
ATOM 3572 C CA . ARG B 1 24 ? 24.5 -17.438 16.938 1 74.19 24 ARG B CA 1
ATOM 3573 C C . ARG B 1 24 ? 26.016 -17.391 16.703 1 74.19 24 ARG B C 1
ATOM 3575 O O . ARG B 1 24 ? 26.781 -17.188 17.656 1 74.19 24 ARG B O 1
ATOM 3582 N N . ILE B 1 25 ? 26.453 -17.797 15.516 1 80.31 25 ILE B N 1
ATOM 3583 C CA . ILE B 1 25 ? 27.859 -17.672 15.125 1 80.31 25 ILE B CA 1
ATOM 3584 C C . ILE B 1 25 ? 28 -16.547 14.102 1 80.31 25 ILE B C 1
ATOM 3586 O O . ILE B 1 25 ? 27.031 -16.188 13.414 1 80.31 25 ILE B O 1
ATOM 3590 N N . LYS B 1 26 ? 29.078 -15.906 14.055 1 77 26 LYS B N 1
ATOM 3591 C CA . LYS B 1 26 ? 29.344 -14.828 13.102 1 77 26 LYS B CA 1
ATOM 3592 C C . LYS B 1 26 ? 29.344 -15.352 11.672 1 77 26 LYS B C 1
ATOM 3594 O O . LYS B 1 26 ? 30.016 -16.344 11.367 1 77 26 LYS B O 1
ATOM 3599 N N . CYS B 1 27 ? 28.562 -14.797 10.75 1 74.25 27 CYS B N 1
ATOM 3600 C CA . CYS B 1 27 ? 28.484 -15.125 9.336 1 74.25 27 CYS B CA 1
ATOM 3601 C C . CYS B 1 27 ? 29.422 -14.242 8.516 1 74.25 27 CYS B C 1
ATOM 3603 O O . CYS B 1 27 ? 29.578 -13.055 8.812 1 74.25 27 CYS B O 1
ATOM 3605 N N . ASP B 1 28 ? 30.188 -14.719 7.699 1 75.94 28 ASP B N 1
ATOM 3606 C CA . ASP B 1 28 ? 31.062 -13.93 6.855 1 75.94 28 ASP B CA 1
ATOM 3607 C C . ASP B 1 28 ? 30.297 -13.234 5.738 1 75.94 28 ASP B C 1
ATOM 3609 O O . ASP B 1 28 ? 30.859 -12.477 4.949 1 75.94 28 ASP B O 1
ATOM 3613 N N . GLU B 1 29 ? 29 -13.516 5.535 1 69.44 29 GLU B N 1
ATOM 3614 C CA . GLU B 1 29 ? 28.047 -12.867 4.648 1 69.44 29 GLU B CA 1
ATOM 3615 C C . GLU B 1 29 ? 28.469 -12.977 3.189 1 69.44 29 GLU B C 1
ATOM 3617 O O . GLU B 1 29 ? 28.156 -12.109 2.375 1 69.44 29 GLU B O 1
ATOM 3622 N N . LEU B 1 30 ? 29.203 -14.039 2.842 1 67.44 30 LEU B N 1
ATOM 3623 C CA . LEU B 1 30 ? 29.719 -14.18 1.485 1 67.44 30 LEU B CA 1
ATOM 3624 C C . LEU B 1 30 ? 28.891 -15.188 0.693 1 67.44 30 LEU B C 1
ATOM 3626 O O . LEU B 1 30 ? 28.75 -16.344 1.106 1 67.44 30 LEU B O 1
ATOM 3630 N N . PRO B 1 31 ? 28.172 -14.773 -0.418 1 63.84 31 PRO B N 1
ATOM 3631 C CA . PRO B 1 31 ? 27.547 -15.734 -1.336 1 63.84 31 PRO B CA 1
ATOM 3632 C C . PRO B 1 31 ? 28.578 -16.562 -2.104 1 63.84 31 PRO B C 1
ATOM 3634 O O . PRO B 1 31 ? 29.766 -16.203 -2.133 1 63.84 31 PRO B O 1
ATOM 3637 N N . PRO B 1 32 ? 28.297 -17.812 -2.578 1 63.84 32 PRO B N 1
ATOM 3638 C CA . PRO B 1 32 ? 26.969 -18.438 -2.578 1 63.84 32 PRO B CA 1
ATOM 3639 C C . PRO B 1 32 ? 26.656 -19.172 -1.277 1 63.84 32 PRO B C 1
ATOM 3641 O O . PRO B 1 32 ? 25.484 -19.422 -0.968 1 63.84 32 PRO B O 1
ATOM 3644 N N . ARG B 1 33 ? 27.703 -19.578 -0.536 1 71.94 33 ARG B N 1
ATOM 3645 C CA . ARG B 1 33 ? 27.594 -20.234 0.761 1 71.94 33 ARG B CA 1
ATOM 3646 C C . ARG B 1 33 ? 28.547 -19.609 1.772 1 71.94 33 ARG B C 1
ATOM 3648 O O . ARG B 1 33 ? 29.734 -19.438 1.49 1 71.94 33 ARG B O 1
ATOM 3655 N N . CYS B 1 34 ? 27.969 -19.141 2.889 1 73.44 34 CYS B N 1
ATOM 3656 C CA . CYS B 1 34 ? 28.891 -18.609 3.881 1 73.44 34 CYS B CA 1
ATOM 3657 C C . CYS B 1 34 ? 29.859 -19.688 4.375 1 73.44 34 CYS B C 1
ATOM 3659 O O . CYS B 1 34 ? 29.578 -20.875 4.227 1 73.44 34 CYS B O 1
ATOM 3661 N N . ARG B 1 35 ? 31.016 -19.297 4.777 1 77.12 35 ARG B N 1
ATOM 3662 C CA . ARG B 1 35 ? 32.094 -20.219 5.188 1 77.12 35 ARG B CA 1
ATOM 3663 C C . ARG B 1 35 ? 31.578 -21.188 6.246 1 77.12 35 ARG B C 1
ATOM 3665 O O . ARG B 1 35 ? 31.938 -22.375 6.23 1 77.12 35 ARG B O 1
ATOM 3672 N N . ASN B 1 36 ? 30.719 -20.672 7.035 1 77.69 36 ASN B N 1
ATOM 3673 C CA . ASN B 1 36 ? 30.219 -21.516 8.125 1 77.69 36 ASN B CA 1
ATOM 3674 C C . ASN B 1 36 ? 29.297 -22.609 7.613 1 77.69 36 ASN B C 1
ATOM 3676 O O . ASN B 1 36 ? 29.406 -23.766 8.039 1 77.69 36 ASN B O 1
ATOM 3680 N N . CYS B 1 37 ? 28.531 -22.281 6.707 1 73.19 37 CYS B N 1
ATOM 3681 C CA . CYS B 1 37 ? 27.578 -23.219 6.125 1 73.19 37 CYS B CA 1
ATOM 3682 C C . CYS B 1 37 ? 28.297 -24.203 5.195 1 73.19 37 CYS B C 1
ATOM 3684 O O . CYS B 1 37 ? 27.938 -25.375 5.137 1 73.19 37 CYS B O 1
ATOM 3686 N N . GLN B 1 38 ? 29.312 -23.812 4.582 1 76.06 38 GLN B N 1
ATOM 3687 C CA . GLN B 1 38 ? 30.141 -24.656 3.73 1 76.06 38 GLN B CA 1
ATOM 3688 C C . GLN B 1 38 ? 30.859 -25.719 4.547 1 76.06 38 GLN B C 1
ATOM 3690 O O . GLN B 1 38 ? 30.906 -26.891 4.152 1 76.06 38 GLN B O 1
ATOM 3695 N N . LYS B 1 39 ? 31.359 -25.266 5.609 1 76.56 39 LYS B N 1
ATOM 3696 C CA . LYS B 1 39 ? 32.125 -26.188 6.461 1 76.56 39 LYS B CA 1
ATOM 3697 C C . LYS B 1 39 ? 31.219 -27.297 7.004 1 76.56 39 LYS B C 1
ATOM 3699 O O . LYS B 1 39 ? 31.641 -28.453 7.109 1 76.56 39 LYS B O 1
ATOM 3704 N N . ARG B 1 40 ? 30.062 -26.906 7.16 1 73.44 40 ARG B N 1
ATOM 3705 C CA . ARG B 1 40 ? 29.156 -27.875 7.777 1 73.44 40 ARG B CA 1
ATOM 3706 C C . ARG B 1 40 ? 28.281 -28.547 6.73 1 73.44 40 ARG B C 1
ATOM 3708 O O . ARG B 1 40 ? 27.438 -29.391 7.062 1 73.44 40 ARG B O 1
ATOM 3715 N N . ARG B 1 41 ? 28.438 -28.156 5.531 1 64.62 41 ARG B N 1
ATOM 3716 C CA . ARG B 1 41 ? 27.688 -28.719 4.402 1 64.62 41 ARG B CA 1
ATOM 3717 C C . ARG B 1 41 ? 26.188 -28.641 4.637 1 64.62 41 ARG B C 1
ATOM 3719 O O . ARG B 1 41 ? 25.469 -29.609 4.398 1 64.62 41 ARG B O 1
ATOM 3726 N N . ILE B 1 42 ? 25.812 -27.531 5.238 1 69.19 42 ILE B N 1
ATOM 3727 C CA . ILE B 1 42 ? 24.391 -27.266 5.434 1 69.19 42 ILE B CA 1
ATOM 3728 C C . ILE B 1 42 ? 23.938 -26.188 4.457 1 69.19 42 ILE B C 1
ATOM 3730 O O . ILE B 1 42 ? 24.75 -25.438 3.91 1 69.19 42 ILE B O 1
ATOM 3734 N N . ARG B 1 43 ? 22.766 -26.203 4.25 1 63 43 ARG B N 1
ATOM 3735 C CA . ARG B 1 43 ? 22.188 -25.25 3.322 1 63 43 ARG B CA 1
ATOM 3736 C C . ARG B 1 43 ? 22.312 -23.828 3.857 1 63 43 ARG B C 1
ATOM 3738 O O . ARG B 1 43 ? 22.031 -23.562 5.027 1 63 43 ARG B O 1
ATOM 3745 N N . CYS B 1 44 ? 22.922 -22.969 3.016 1 65.25 44 CYS B N 1
ATOM 3746 C CA . CYS B 1 44 ? 23.172 -21.578 3.367 1 65.25 44 CYS B CA 1
ATOM 3747 C C . CYS B 1 44 ? 22.141 -20.656 2.732 1 65.25 44 CYS B C 1
ATOM 3749 O O . CYS B 1 44 ? 21.656 -20.922 1.626 1 65.25 44 CYS B O 1
ATOM 3751 N N . ASP B 1 45 ? 21.688 -19.75 3.486 1 61 45 ASP B N 1
ATOM 3752 C CA . ASP B 1 45 ? 20.672 -18.797 3.033 1 61 45 ASP B CA 1
ATOM 3753 C C . ASP B 1 45 ? 21.141 -18.078 1.766 1 61 45 ASP B C 1
ATOM 3755 O O . ASP B 1 45 ? 20.312 -17.578 1 1 61 45 ASP B O 1
ATOM 3759 N N . TYR B 1 46 ? 22.438 -18.156 1.558 1 56.5 46 TYR B N 1
ATOM 3760 C CA . TYR B 1 46 ? 23 -17.469 0.399 1 56.5 46 TYR B CA 1
ATOM 3761 C C . TYR B 1 46 ? 22.953 -18.359 -0.835 1 56.5 46 TYR B C 1
ATOM 3763 O O . TYR B 1 46 ? 23.25 -17.906 -1.944 1 56.5 46 TYR B O 1
ATOM 3771 N N . GLU B 1 47 ? 22.719 -19.562 -0.611 1 53 47 GLU B N 1
ATOM 3772 C CA . GLU B 1 47 ? 22.688 -20.5 -1.726 1 53 47 GLU B CA 1
ATOM 3773 C C . GLU B 1 47 ? 21.484 -20.25 -2.637 1 53 47 GLU B C 1
ATOM 3775 O O . GLU B 1 47 ? 20.375 -19.984 -2.156 1 53 47 GLU B O 1
ATOM 3780 N N . ASP B 1 48 ? 21.828 -19.969 -3.857 1 49.94 48 ASP B N 1
ATOM 3781 C CA . ASP B 1 48 ? 20.859 -19.672 -4.914 1 49.94 48 ASP B CA 1
ATOM 3782 C C . ASP B 1 48 ? 19.828 -20.766 -5.035 1 49.94 48 ASP B C 1
ATOM 3784 O O . ASP B 1 48 ? 20.156 -21.953 -4.93 1 49.94 48 ASP B O 1
ATOM 3788 N N . LEU B 1 49 ? 18.625 -20.531 -4.848 1 46.28 49 LEU B N 1
ATOM 3789 C CA . LEU B 1 49 ? 17.516 -21.453 -5.066 1 46.28 49 LEU B CA 1
ATOM 3790 C C . LEU B 1 49 ? 17.75 -22.297 -6.32 1 46.28 49 LEU B C 1
ATOM 3792 O O . LEU B 1 49 ? 17.359 -23.469 -6.371 1 46.28 49 LEU B O 1
ATOM 3796 N N . PHE B 1 50 ? 18.234 -21.75 -7.395 1 43.75 50 PHE B N 1
ATOM 3797 C CA . PHE B 1 50 ? 18.344 -22.422 -8.688 1 43.75 50 PHE B CA 1
ATOM 3798 C C . PHE B 1 50 ? 19.719 -23.062 -8.852 1 43.75 50 PHE B C 1
ATOM 3800 O O . PHE B 1 50 ? 20.016 -23.625 -9.898 1 43.75 50 PHE B O 1
ATOM 3807 N N . GLY B 1 51 ? 20.594 -22.859 -7.934 1 40.72 51 GLY B N 1
ATOM 3808 C CA . GLY B 1 51 ? 21.875 -23.562 -8 1 40.72 51 GLY B CA 1
ATOM 3809 C C . GLY B 1 51 ? 21.75 -25.062 -7.852 1 40.72 51 GLY B C 1
ATOM 3810 O O . GLY B 1 51 ? 22.719 -25.734 -7.535 1 40.72 51 GLY B O 1
ATOM 3811 N N . LEU B 1 52 ? 20.625 -25.531 -7.645 1 36.78 52 LEU B N 1
ATOM 3812 C CA . LEU B 1 52 ? 20.625 -26.984 -7.562 1 36.78 52 LEU B CA 1
ATOM 3813 C C . LEU B 1 52 ? 21.453 -27.594 -8.703 1 36.78 52 LEU B C 1
ATOM 3815 O O . LEU B 1 52 ? 21.328 -27.172 -9.852 1 36.78 52 LEU B O 1
ATOM 3819 N N . THR B 1 53 ? 22.562 -28.125 -8.438 1 35.72 53 THR B N 1
ATOM 3820 C CA . THR B 1 53 ? 23.531 -28.906 -9.195 1 35.72 53 THR B CA 1
ATOM 3821 C C . THR B 1 53 ? 22.828 -29.766 -10.242 1 35.72 53 THR B C 1
ATOM 3823 O O . THR B 1 53 ? 23.453 -30.609 -10.891 1 35.72 53 THR B O 1
ATOM 3826 N N . SER B 1 54 ? 21.562 -30.188 -10.117 1 35.59 54 SER B N 1
ATOM 3827 C CA . SER B 1 54 ? 21.266 -31.297 -11.016 1 35.59 54 SER B CA 1
ATOM 3828 C C . SER B 1 54 ? 21.391 -30.875 -12.477 1 35.59 54 SER B C 1
ATOM 3830 O O . SER B 1 54 ? 21 -29.766 -12.844 1 35.59 54 SER B O 1
ATOM 3832 N N . GLN B 1 55 ? 22.234 -31.516 -13.328 1 33.94 55 GLN B N 1
ATOM 3833 C CA . GLN B 1 55 ? 22.516 -31.531 -14.758 1 33.94 55 GLN B CA 1
ATOM 3834 C C . GLN B 1 55 ? 21.234 -31.297 -15.57 1 33.94 55 GLN B C 1
ATOM 3836 O O . GLN B 1 55 ? 20.266 -32.031 -15.453 1 33.94 55 GLN B O 1
ATOM 3841 N N . VAL B 1 56 ? 20.812 -30.125 -15.773 1 38.31 56 VAL B N 1
ATOM 3842 C CA . VAL B 1 56 ? 19.891 -29.922 -16.891 1 38.31 56 VAL B CA 1
ATOM 3843 C C . VAL B 1 56 ? 20.203 -30.906 -18 1 38.31 56 VAL B C 1
ATOM 3845 O O . VAL B 1 56 ? 21.359 -31.109 -18.359 1 38.31 56 VAL B O 1
ATOM 3848 N N . PRO B 1 57 ? 19.484 -31.875 -18.312 1 34.03 57 PRO B N 1
ATOM 3849 C CA . PRO B 1 57 ? 19.906 -32.656 -19.484 1 34.03 57 PRO B CA 1
ATOM 3850 C C . PRO B 1 57 ? 20.438 -31.75 -20.609 1 34.03 57 PRO B C 1
ATOM 3852 O O . PRO B 1 57 ? 19.938 -30.656 -20.812 1 34.03 57 PRO B O 1
ATOM 3855 N N . THR B 1 58 ? 21.797 -31.797 -20.953 1 33.84 58 THR B N 1
ATOM 3856 C CA . THR B 1 58 ? 22.578 -31.188 -22 1 33.84 58 THR B CA 1
ATOM 3857 C C . THR B 1 58 ? 21.734 -30.938 -23.25 1 33.84 58 THR B C 1
ATOM 3859 O O . THR B 1 58 ? 22.094 -30.141 -24.109 1 33.84 58 THR B O 1
ATOM 3862 N N . SER B 1 59 ? 20.828 -31.844 -23.641 1 33.34 59 SER B N 1
ATOM 3863 C CA . SER B 1 59 ? 20.266 -31.812 -24.984 1 33.34 59 SER B CA 1
ATOM 3864 C C . SER B 1 59 ? 19.234 -30.703 -25.141 1 33.34 59 SER B C 1
ATOM 3866 O O . SER B 1 59 ? 18.516 -30.656 -26.141 1 33.34 59 SER B O 1
ATOM 3868 N N . ALA B 1 60 ? 18.812 -30.094 -24.094 1 35.59 60 ALA B N 1
ATOM 3869 C CA . ALA B 1 60 ? 17.719 -29.172 -24.422 1 35.59 60 ALA B CA 1
ATOM 3870 C C . ALA B 1 60 ? 18.234 -27.953 -25.188 1 35.59 60 ALA B C 1
ATOM 3872 O O . ALA B 1 60 ? 19.172 -27.297 -24.734 1 35.59 60 ALA B O 1
ATOM 3873 N N . LYS B 1 61 ? 18.281 -27.984 -26.484 1 34.56 61 LYS B N 1
ATOM 3874 C CA . LYS B 1 61 ? 18.594 -26.859 -27.359 1 34.56 61 LYS B CA 1
ATOM 3875 C C . LYS B 1 61 ? 18.047 -25.547 -26.797 1 34.56 61 LYS B C 1
ATOM 3877 O O . LYS B 1 61 ? 16.938 -25.5 -26.281 1 34.56 61 LYS B O 1
ATOM 3882 N N . PRO B 1 62 ? 18.938 -24.656 -26.469 1 34.03 62 PRO B N 1
ATOM 3883 C CA . PRO B 1 62 ? 18.484 -23.328 -26.062 1 34.03 62 PRO B CA 1
ATOM 3884 C C . PRO B 1 62 ? 17.234 -22.875 -26.812 1 34.03 62 PRO B C 1
ATOM 3886 O O . PRO B 1 62 ? 17.078 -23.172 -28 1 34.03 62 PRO B O 1
ATOM 3889 N N . PRO B 1 63 ? 16.125 -22.797 -26.156 1 32.41 63 PRO B N 1
ATOM 3890 C CA . PRO B 1 63 ? 15.023 -22.297 -26.984 1 32.41 63 PRO B CA 1
ATOM 3891 C C . PRO B 1 63 ? 15.461 -21.188 -27.938 1 32.41 63 PRO B C 1
ATOM 3893 O O . PRO B 1 63 ? 16.438 -20.484 -27.672 1 32.41 63 PRO B O 1
ATOM 3896 N N . GLU B 1 64 ? 15.336 -21.297 -29.203 1 31.44 64 GLU B N 1
ATOM 3897 C CA . GLU B 1 64 ? 15.57 -20.203 -30.125 1 31.44 64 GLU B CA 1
ATOM 3898 C C . GLU B 1 64 ? 15.289 -18.844 -29.469 1 31.44 64 GLU B C 1
ATOM 3900 O O . GLU B 1 64 ? 14.438 -18.75 -28.594 1 31.44 64 GLU B O 1
ATOM 3905 N N . PRO B 1 65 ? 16.312 -17.969 -29.438 1 33.56 65 PRO B N 1
ATOM 3906 C CA . PRO B 1 65 ? 16.266 -16.625 -28.859 1 33.56 65 PRO B CA 1
ATOM 3907 C C . PRO B 1 65 ? 14.852 -16.031 -28.828 1 33.56 65 PRO B C 1
ATOM 3909 O O . PRO B 1 65 ? 14.625 -15 -28.203 1 33.56 65 PRO B O 1
ATOM 3912 N N . ASN B 1 66 ? 14.055 -16.281 -29.891 1 29.59 66 ASN B N 1
ATOM 3913 C CA . ASN B 1 66 ? 12.734 -15.672 -29.984 1 29.59 66 ASN B CA 1
ATOM 3914 C C . ASN B 1 66 ? 11.773 -16.25 -28.953 1 29.59 66 ASN B C 1
ATOM 3916 O O . ASN B 1 66 ? 11.023 -17.188 -29.25 1 29.59 66 ASN B O 1
ATOM 3920 N N . LEU B 1 67 ? 12.32 -16.578 -27.922 1 32.34 67 LEU B N 1
ATOM 3921 C CA . LEU B 1 67 ? 11.383 -16.984 -26.891 1 32.34 67 LEU B CA 1
ATOM 3922 C C . LEU B 1 67 ? 10.109 -16.156 -26.938 1 32.34 67 LEU B C 1
ATOM 3924 O O . LEU B 1 67 ? 10.102 -14.992 -26.547 1 32.34 67 LEU B O 1
ATOM 3928 N N . LYS B 1 68 ? 9.422 -16.344 -28 1 31.45 68 LYS B N 1
ATOM 3929 C CA . LYS B 1 68 ? 8.078 -15.773 -28 1 31.45 68 LYS B CA 1
ATOM 3930 C C . LYS B 1 68 ? 7.293 -16.203 -26.766 1 31.45 68 LYS B C 1
ATOM 3932 O O . LYS B 1 68 ? 6.949 -17.375 -26.625 1 31.45 68 LYS B O 1
ATOM 3937 N N . ILE B 1 69 ? 7.82 -15.805 -25.688 1 31.83 69 ILE B N 1
ATOM 3938 C CA . ILE B 1 69 ? 6.949 -15.977 -24.531 1 31.83 69 ILE B CA 1
ATOM 3939 C C . ILE B 1 69 ? 5.5 -15.719 -24.938 1 31.83 69 ILE B C 1
ATOM 3941 O O . ILE B 1 69 ? 5.133 -14.594 -25.281 1 31.83 69 ILE B O 1
ATOM 3945 N N . TYR B 1 70 ? 4.945 -16.641 -25.672 1 28.72 70 TYR B N 1
ATOM 3946 C CA . TYR B 1 70 ? 3.504 -16.562 -25.875 1 28.72 70 TYR B CA 1
ATOM 3947 C C . TYR B 1 70 ? 2.764 -16.406 -24.562 1 28.72 70 TYR B C 1
ATOM 3949 O O . TYR B 1 70 ? 2.742 -17.328 -23.734 1 28.72 70 TYR B O 1
ATOM 3957 N N . ILE B 1 71 ? 3.033 -15.461 -23.859 1 30.53 71 ILE B N 1
ATOM 3958 C CA . ILE B 1 71 ? 2.217 -15.156 -22.703 1 30.53 71 ILE B CA 1
ATOM 3959 C C . ILE B 1 71 ? 0.756 -15.5 -22.984 1 30.53 71 ILE B C 1
ATOM 3961 O O . ILE B 1 71 ? 0.36 -15.633 -24.141 1 30.53 71 ILE B O 1
ATOM 3965 N N . HIS B 1 72 ? -0.197 -15.359 -22.312 1 29.7 72 HIS B N 1
ATOM 3966 C CA . HIS B 1 72 ? -1.592 -15.664 -22.609 1 29.7 72 HIS B CA 1
ATOM 3967 C C . HIS B 1 72 ? -1.948 -15.281 -24.047 1 29.7 72 HIS B C 1
ATOM 3969 O O . HIS B 1 72 ? -1.476 -14.266 -24.562 1 29.7 72 HIS B O 1
ATOM 3975 N N . PRO B 1 73 ? -2.367 -16.328 -24.922 1 30.66 73 PRO B N 1
ATOM 3976 C CA . PRO B 1 73 ? -2.867 -16.266 -26.297 1 30.66 73 PRO B CA 1
ATOM 3977 C C . PRO B 1 73 ? -3.617 -14.969 -26.594 1 30.66 73 PRO B C 1
ATOM 3979 O O . PRO B 1 73 ? -4.152 -14.805 -27.703 1 30.66 73 PRO B O 1
ATOM 3982 N N . LEU B 1 74 ? -4.082 -14.195 -25.672 1 28.22 74 LEU B N 1
ATOM 3983 C CA . LEU B 1 74 ? -4.758 -13.07 -26.297 1 28.22 74 LEU B CA 1
ATOM 3984 C C . LEU B 1 74 ? -3.789 -12.266 -27.156 1 28.22 74 LEU B C 1
ATOM 3986 O O . LEU B 1 74 ? -4.203 -11.367 -27.891 1 28.22 74 LEU B O 1
ATOM 3990 N N . SER B 1 75 ? -2.533 -12.227 -26.766 1 28.86 75 SER B N 1
ATOM 3991 C CA . SER B 1 75 ? -1.736 -11.438 -27.703 1 28.86 75 SER B CA 1
ATOM 3992 C C . SER B 1 75 ? -1.253 -12.289 -28.875 1 28.86 75 SER B C 1
ATOM 3994 O O . SER B 1 75 ? -0.123 -12.781 -28.859 1 28.86 75 SER B O 1
ATOM 3996 N N . GLY B 1 76 ? -1.956 -13.375 -29.234 1 28.78 76 GLY B N 1
ATOM 3997 C CA . GLY B 1 76 ? -1.709 -13.977 -30.531 1 28.78 76 GLY B CA 1
ATOM 3998 C C . GLY B 1 76 ? -1.513 -12.953 -31.625 1 28.78 76 GLY B C 1
ATOM 3999 O O . GLY B 1 76 ? -1.6 -13.281 -32.812 1 28.78 76 GLY B O 1
ATOM 4000 N N . VAL B 1 77 ? -1.736 -11.641 -31.453 1 25.72 77 VAL B N 1
ATOM 4001 C CA . VAL B 1 77 ? -1.871 -10.93 -32.719 1 25.72 77 VAL B CA 1
ATOM 4002 C C . VAL B 1 77 ? -0.547 -10.969 -33.469 1 25.72 77 VAL B C 1
ATOM 4004 O O . VAL B 1 77 ? -0.506 -10.695 -34.688 1 25.72 77 VAL B O 1
ATOM 4007 N N . THR B 1 78 ? 0.557 -10.742 -32.906 1 25.34 78 THR B N 1
ATOM 4008 C CA . THR B 1 78 ? 1.368 -10.125 -33.938 1 25.34 78 THR B CA 1
ATOM 4009 C C . THR B 1 78 ? 1.861 -11.172 -34.938 1 25.34 78 THR B C 1
ATOM 4011 O O . THR B 1 78 ? 1.84 -10.945 -36.156 1 25.34 78 THR B O 1
ATOM 4014 N N . SER B 1 79 ? 2.818 -12.031 -34.656 1 25.36 79 SER B N 1
ATOM 4015 C CA . SER B 1 79 ? 3.734 -12.266 -35.75 1 25.36 79 SER B CA 1
ATOM 4016 C C . SER B 1 79 ? 3.141 -13.25 -36.781 1 25.36 79 SER B C 1
ATOM 4018 O O . SER B 1 79 ? 2.344 -14.117 -36.406 1 25.36 79 SER B O 1
ATOM 4020 N N . GLY B 1 80 ? 3.082 -13.016 -38.094 1 25.2 80 GLY B N 1
ATOM 4021 C CA . GLY B 1 80 ? 2.869 -13.578 -39.406 1 25.2 80 GLY B CA 1
ATOM 4022 C C . GLY B 1 80 ? 3.457 -14.969 -39.562 1 25.2 80 GLY B C 1
ATOM 4023 O O . GLY B 1 80 ? 3.701 -15.422 -40.688 1 25.2 80 GLY B O 1
ATOM 4024 N N . VAL B 1 81 ? 4.059 -15.695 -38.719 1 26.25 81 VAL B N 1
ATOM 4025 C CA . VAL B 1 81 ? 4.562 -16.844 -39.469 1 26.25 81 VAL B CA 1
ATOM 4026 C C . VAL B 1 81 ? 3.389 -17.688 -39.969 1 26.25 81 VAL B C 1
ATOM 4028 O O . VAL B 1 81 ? 2.361 -17.797 -39.281 1 26.25 81 VAL B O 1
ATOM 4031 N N . SER B 1 82 ? 3.182 -18.172 -41.344 1 25.94 82 SER B N 1
ATOM 4032 C CA . SER B 1 82 ? 2.389 -18.922 -42.312 1 25.94 82 SER B CA 1
ATOM 4033 C C . SER B 1 82 ? 2.066 -20.328 -41.812 1 25.94 82 SER B C 1
ATOM 4035 O O . SER B 1 82 ? 1.439 -21.109 -42.531 1 25.94 82 SER B O 1
ATOM 4037 N N . SER B 1 83 ? 2.701 -21.141 -41 1 27.09 83 SER B N 1
ATOM 4038 C CA . SER B 1 83 ? 2.199 -22.484 -41.281 1 27.09 83 SER B CA 1
ATOM 4039 C C . SER B 1 83 ? 0.747 -22.625 -40.844 1 27.09 83 SER B C 1
ATOM 4041 O O . SER B 1 83 ? 0.334 -22.031 -39.844 1 27.09 83 SER B O 1
ATOM 4043 N N . LYS B 1 84 ? -0.405 -23.188 -41.656 1 29.58 84 LYS B N 1
ATOM 4044 C CA . LYS B 1 84 ? -1.837 -23.328 -41.906 1 29.58 84 LYS B CA 1
ATOM 4045 C C . LYS B 1 84 ? -2.57 -23.797 -40.656 1 29.58 84 LYS B C 1
ATOM 4047 O O . LYS B 1 84 ? -3.645 -23.297 -40.344 1 29.58 84 LYS B O 1
ATOM 4052 N N . THR B 1 85 ? -2.4 -25.094 -40.219 1 26.92 85 THR B N 1
ATOM 4053 C CA . THR B 1 85 ? -3.459 -25.844 -39.562 1 26.92 85 THR B CA 1
ATOM 4054 C C . THR B 1 85 ? -3.793 -25.234 -38.188 1 26.92 85 THR B C 1
ATOM 4056 O O . THR B 1 85 ? -4.965 -25.078 -37.844 1 26.92 85 THR B O 1
ATOM 4059 N N . GLN B 1 86 ? -2.934 -25.281 -37.281 1 26.08 86 GLN B N 1
ATOM 4060 C CA . GLN B 1 86 ? -3.338 -25.094 -35.875 1 26.08 86 GLN B CA 1
ATOM 4061 C C . GLN B 1 86 ? -3.648 -23.625 -35.594 1 26.08 86 GLN B C 1
ATOM 4063 O O . GLN B 1 86 ? -3.678 -23.203 -34.438 1 26.08 86 GLN B O 1
ATOM 4068 N N . GLU B 1 87 ? -3.65 -22.656 -36.5 1 30.47 87 GLU B N 1
ATOM 4069 C CA . GLU B 1 87 ? -4.039 -21.25 -36.594 1 30.47 87 GLU B CA 1
ATOM 4070 C C . GLU B 1 87 ? -5.516 -21.062 -36.25 1 30.47 87 GLU B C 1
ATOM 4072 O O . GLU B 1 87 ? -5.922 -20.016 -35.75 1 30.47 87 GLU B O 1
ATOM 4077 N N . GLN B 1 88 ? -6.391 -21.953 -36.719 1 27.77 88 GLN B N 1
ATOM 4078 C CA . GLN B 1 88 ? -7.844 -21.812 -36.75 1 27.77 88 GLN B CA 1
ATOM 4079 C C . GLN B 1 88 ? -8.406 -21.734 -35.312 1 27.77 88 GLN B C 1
ATOM 4081 O O . GLN B 1 88 ? -9.352 -20.984 -35.062 1 27.77 88 GLN B O 1
ATOM 4086 N N . ALA B 1 89 ? -8.062 -22.672 -34.5 1 28.34 89 ALA B N 1
ATOM 4087 C CA . ALA B 1 89 ? -8.82 -22.812 -33.281 1 28.34 89 ALA B CA 1
ATOM 4088 C C . ALA B 1 89 ? -8.594 -21.625 -32.344 1 28.34 89 ALA B C 1
ATOM 4090 O O . ALA B 1 89 ? -9.469 -21.266 -31.562 1 28.34 89 ALA B O 1
ATOM 4091 N N . LEU B 1 90 ? -7.449 -21.078 -32.438 1 28.44 90 LEU B N 1
ATOM 4092 C CA . LEU B 1 90 ? -7.102 -19.938 -31.594 1 28.44 90 LEU B CA 1
ATOM 4093 C C . LEU B 1 90 ? -7.82 -18.672 -32.062 1 28.44 90 LEU B C 1
ATOM 4095 O O . LEU B 1 90 ? -8.086 -17.781 -31.25 1 28.44 90 LEU B O 1
ATOM 4099 N N . SER B 1 91 ? -8.117 -18.516 -33.375 1 29.33 91 SER B N 1
ATOM 4100 C CA . SER B 1 91 ? -8.875 -17.422 -33.969 1 29.33 91 SER B CA 1
ATOM 4101 C C . SER B 1 91 ? -10.289 -17.344 -33.406 1 29.33 91 SER B C 1
ATOM 4103 O O . SER B 1 91 ? -10.883 -16.266 -33.344 1 29.33 91 SER B O 1
ATOM 4105 N N . ARG B 1 92 ? -10.844 -18.453 -33.25 1 28.78 92 ARG B N 1
ATOM 4106 C CA . ARG B 1 92 ? -12.273 -18.422 -32.938 1 28.78 92 ARG B CA 1
ATOM 4107 C C . ARG B 1 92 ? -12.508 -17.891 -31.516 1 28.78 92 ARG B C 1
ATOM 4109 O O . ARG B 1 92 ? -13.477 -17.172 -31.266 1 28.78 92 ARG B O 1
ATOM 4116 N N . ALA B 1 93 ? -11.773 -18.344 -30.578 1 27.62 93 ALA B N 1
ATOM 4117 C CA . ALA B 1 93 ? -12.141 -17.953 -29.219 1 27.62 93 ALA B CA 1
ATOM 4118 C C . ALA B 1 93 ? -11.797 -16.484 -28.938 1 27.62 93 ALA B C 1
ATOM 4120 O O . ALA B 1 93 ? -12.453 -15.828 -28.125 1 27.62 93 ALA B O 1
ATOM 4121 N N . VAL B 1 94 ? -10.789 -15.859 -29.578 1 28.61 94 VAL B N 1
ATOM 4122 C CA . VAL B 1 94 ? -10.562 -14.414 -29.609 1 28.61 94 VAL B CA 1
ATOM 4123 C C . VAL B 1 94 ? -11.742 -13.727 -30.297 1 28.61 94 VAL B C 1
ATOM 4125 O O . VAL B 1 94 ? -12.117 -12.609 -29.938 1 28.61 94 VAL B O 1
ATOM 4128 N N . SER B 1 95 ? -12.258 -14.297 -31.359 1 26.88 95 SER B N 1
ATOM 4129 C CA . SER B 1 95 ? -13.391 -13.719 -32.062 1 26.88 95 SER B CA 1
ATOM 4130 C C . SER B 1 95 ? -14.586 -13.531 -31.156 1 26.88 95 SER B C 1
ATOM 4132 O O . SER B 1 95 ? -15.336 -12.562 -31.297 1 26.88 95 SER B O 1
ATOM 4134 N N . GLN B 1 96 ? -14.914 -14.57 -30.422 1 26.8 96 GLN B N 1
ATOM 4135 C CA . GLN B 1 96 ? -16.188 -14.398 -29.734 1 26.8 96 GLN B CA 1
ATOM 4136 C C . GLN B 1 96 ? -16.078 -13.375 -28.609 1 26.8 96 GLN B C 1
ATOM 4138 O O . GLN B 1 96 ? -17.062 -12.695 -28.281 1 26.8 96 GLN B O 1
ATOM 4143 N N . ALA B 1 97 ? -15.039 -13.438 -27.766 1 27.52 97 ALA B N 1
ATOM 4144 C CA . ALA B 1 97 ? -15.055 -12.375 -26.766 1 27.52 97 ALA B CA 1
ATOM 4145 C C . ALA B 1 97 ? -14.711 -11.023 -27.391 1 27.52 97 ALA B C 1
ATOM 4147 O O . ALA B 1 97 ? -14.828 -9.984 -26.734 1 27.52 97 ALA B O 1
ATOM 4148 N N . ALA B 1 98 ? -13.977 -10.797 -28.562 1 27.77 98 ALA B N 1
ATOM 4149 C CA . ALA B 1 98 ? -13.883 -9.633 -29.438 1 27.77 98 ALA B CA 1
ATOM 4150 C C . ALA B 1 98 ? -15.273 -9.133 -29.828 1 27.77 98 ALA B C 1
ATOM 4152 O O . ALA B 1 98 ? -15.406 -8.18 -30.609 1 27.77 98 ALA B O 1
ATOM 4153 N N . CYS B 1 99 ? -16.234 -9.875 -29.891 1 26.66 99 CYS B N 1
ATOM 4154 C CA . CYS B 1 99 ? -17.453 -9.32 -30.469 1 26.66 99 CYS B CA 1
ATOM 4155 C C . CYS B 1 99 ? -17.922 -8.109 -29.656 1 26.66 99 CYS B C 1
ATOM 4157 O O . CYS B 1 99 ? -19.031 -7.609 -29.891 1 26.66 99 CYS B O 1
ATOM 4159 N N . LEU B 1 100 ? -17.578 -7.953 -28.422 1 26.17 100 LEU B N 1
ATOM 4160 C CA . LEU B 1 100 ? -18.156 -6.66 -28.062 1 26.17 100 LEU B CA 1
ATOM 4161 C C . LEU B 1 100 ? -17.438 -5.531 -28.781 1 26.17 100 LEU B C 1
ATOM 4163 O O . LEU B 1 100 ? -16.203 -5.523 -28.859 1 26.17 100 LEU B O 1
ATOM 4167 N N . ASN B 1 101 ? -17.844 -4.836 -29.844 1 24.89 101 ASN B N 1
ATOM 4168 C CA . ASN B 1 101 ? -17.641 -3.699 -30.734 1 24.89 101 ASN B CA 1
ATOM 4169 C C . ASN B 1 101 ? -17.016 -2.518 -30 1 24.89 101 ASN B C 1
ATOM 4171 O O . ASN B 1 101 ? -17.656 -1.481 -29.812 1 24.89 101 ASN B O 1
ATOM 4175 N N . VAL B 1 102 ? -16.5 -2.602 -28.797 1 28.17 102 VAL B N 1
ATOM 4176 C CA . VAL B 1 102 ? -16.078 -1.266 -28.391 1 28.17 102 VAL B CA 1
ATOM 4177 C C . VAL B 1 102 ? -14.945 -0.784 -29.297 1 28.17 102 VAL B C 1
ATOM 4179 O O . VAL B 1 102 ? -14.023 -1.542 -29.609 1 28.17 102 VAL B O 1
ATOM 4182 N N . PRO B 1 103 ? -15.062 0.247 -30.109 1 26.38 103 PRO B N 1
ATOM 4183 C CA . PRO B 1 103 ? -14.094 0.868 -31.016 1 26.38 103 PRO B CA 1
ATOM 4184 C C . PRO B 1 103 ? -12.703 0.984 -30.391 1 26.38 103 PRO B C 1
ATOM 4186 O O . PRO B 1 103 ? -12.539 1.643 -29.359 1 26.38 103 PRO B O 1
ATOM 4189 N N . LEU B 1 104 ? -11.898 0.046 -30.297 1 28.61 104 LEU B N 1
ATOM 4190 C CA . LEU B 1 104 ? -10.492 -0.118 -29.922 1 28.61 104 LEU B CA 1
ATOM 4191 C C . LEU B 1 104 ? -9.633 0.96 -30.562 1 28.61 104 LEU B C 1
ATOM 4193 O O . LEU B 1 104 ? -8.406 0.969 -30.391 1 28.61 104 LEU B O 1
ATOM 4197 N N . GLU B 1 105 ? -9.922 1.577 -31.734 1 28 105 GLU B N 1
ATOM 4198 C CA . GLU B 1 105 ? -9 2.408 -32.5 1 28 105 GLU B CA 1
ATOM 4199 C C . GLU B 1 105 ? -8.445 3.551 -31.656 1 28 105 GLU B C 1
ATOM 4201 O O . GLU B 1 105 ? -7.68 4.379 -32.156 1 28 105 GLU B O 1
ATOM 4206 N N . ARG B 1 106 ? -9.234 4.148 -30.812 1 30.67 106 ARG B N 1
ATOM 4207 C CA . ARG B 1 106 ? -8.781 5.523 -30.609 1 30.67 106 ARG B CA 1
ATOM 4208 C C . ARG B 1 106 ? -7.32 5.559 -30.188 1 30.67 106 ARG B C 1
ATOM 4210 O O . ARG B 1 106 ? -6.73 4.523 -29.875 1 30.67 106 ARG B O 1
ATOM 4217 N N . SER B 1 107 ? -6.773 6.582 -29.188 1 30.78 107 SER B N 1
ATOM 4218 C CA . SER B 1 107 ? -5.492 7.262 -29.031 1 30.78 107 SER B CA 1
ATOM 4219 C C . SER B 1 107 ? -4.438 6.324 -28.453 1 30.78 107 SER B C 1
ATOM 4221 O O . SER B 1 107 ? -4.637 5.727 -27.391 1 30.78 107 SER B O 1
ATOM 4223 N N . LEU B 1 108 ? -3.658 5.539 -29.094 1 32.91 108 LEU B N 1
ATOM 4224 C CA . LEU B 1 108 ? -2.432 4.77 -28.922 1 32.91 108 LEU B CA 1
ATOM 4225 C C . LEU B 1 108 ? -1.612 5.309 -27.75 1 32.91 108 LEU B C 1
ATOM 4227 O O . LEU B 1 108 ? -0.46 4.914 -27.562 1 32.91 108 LEU B O 1
ATOM 4231 N N . GLY B 1 109 ? -1.734 6.477 -27.281 1 36.56 109 GLY B N 1
ATOM 4232 C CA . GLY B 1 109 ? -0.91 6.945 -26.172 1 36.56 109 GLY B CA 1
ATOM 4233 C C . GLY B 1 109 ? -1.152 6.191 -24.891 1 36.56 109 GLY B C 1
ATOM 4234 O O . GLY B 1 109 ? -2.094 5.398 -24.781 1 36.56 109 GLY B O 1
ATOM 4235 N N . PRO B 1 110 ? -0.094 5.785 -24.125 1 43.31 110 PRO B N 1
ATOM 4236 C CA . PRO B 1 110 ? -0.296 5.098 -22.844 1 43.31 110 PRO B CA 1
ATOM 4237 C C . PRO B 1 110 ? -1.631 5.449 -22.188 1 43.31 110 PRO B C 1
ATOM 4239 O O . PRO B 1 110 ? -2.018 6.621 -22.156 1 43.31 110 PRO B O 1
ATOM 4242 N N . SER B 1 111 ? -2.643 4.719 -22.406 1 49.19 111 SER B N 1
ATOM 4243 C CA . SER B 1 111 ? -3.967 4.926 -21.828 1 49.19 111 SER B CA 1
ATOM 4244 C C . SER B 1 111 ? -3.873 5.402 -20.391 1 49.19 111 SER B C 1
ATOM 4246 O O . SER B 1 111 ? -3.115 4.84 -19.594 1 49.19 111 SER B O 1
ATOM 4248 N N . PRO B 1 112 ? -4.34 6.574 -20.078 1 61.84 112 PRO B N 1
ATOM 4249 C CA . PRO B 1 112 ? -4.355 7.148 -18.734 1 61.84 112 PRO B CA 1
ATOM 4250 C C . PRO B 1 112 ? -4.973 6.211 -17.703 1 61.84 112 PRO B C 1
ATOM 4252 O O . PRO B 1 112 ? -5.879 5.438 -18.016 1 61.84 112 PRO B O 1
ATOM 4255 N N . PHE B 1 113 ? -4.316 5.82 -16.719 1 73.25 113 PHE B N 1
ATOM 4256 C CA . PHE B 1 113 ? -4.824 5.02 -15.617 1 73.25 113 PHE B CA 1
ATOM 4257 C C . PHE B 1 113 ? -6.086 5.645 -15.031 1 73.25 113 PHE B C 1
ATOM 4259 O O . PHE B 1 113 ? -6.27 6.863 -15.102 1 73.25 113 PHE B O 1
ATOM 4266 N N . SER B 1 114 ? -7 4.828 -14.688 1 77.69 114 SER B N 1
ATOM 4267 C CA . SER B 1 114 ? -8.273 5.227 -14.109 1 77.69 114 SER B CA 1
ATOM 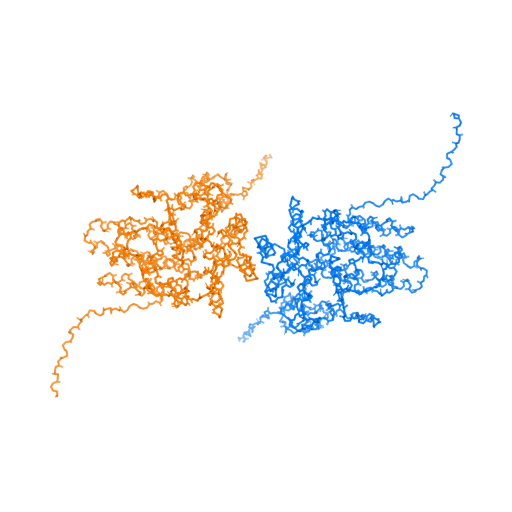4268 C C . SER B 1 114 ?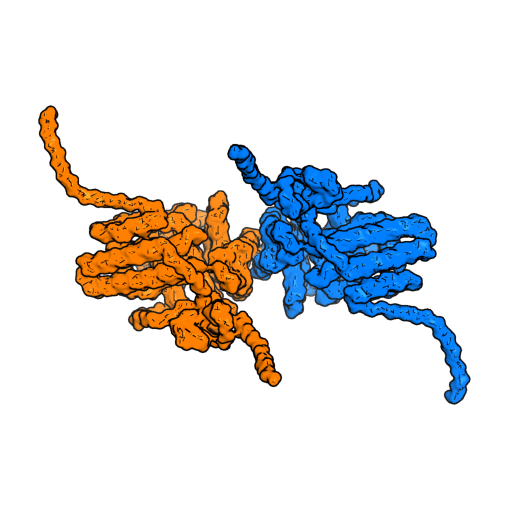 -8.258 5.102 -12.594 1 77.69 114 SER B C 1
ATOM 4270 O O . SER B 1 114 ? -7.258 4.672 -12.008 1 77.69 114 SER B O 1
ATOM 4272 N N . SER B 1 115 ? -9.359 5.52 -11.977 1 82.06 115 SER B N 1
ATOM 4273 C CA . SER B 1 115 ? -9.531 5.352 -10.539 1 82.06 115 SER B CA 1
ATOM 4274 C C . SER B 1 115 ? -9.516 3.875 -10.148 1 82.06 115 SER B C 1
ATOM 4276 O O . SER B 1 115 ? -9.078 3.523 -9.055 1 82.06 115 SER B O 1
ATOM 4278 N N . GLU B 1 116 ? -9.93 3.057 -11.07 1 88.06 116 GLU B N 1
ATOM 4279 C CA . GLU B 1 116 ? -9.891 1.615 -10.836 1 88.06 116 GLU B CA 1
ATOM 4280 C C . GLU B 1 116 ? -8.461 1.11 -10.734 1 88.06 116 GLU B C 1
ATOM 4282 O O . GLU B 1 116 ? -8.164 0.223 -9.93 1 88.06 116 GLU B O 1
ATOM 4287 N N . ASP B 1 117 ? -7.668 1.717 -11.516 1 91.75 117 ASP B N 1
ATOM 4288 C CA . ASP B 1 117 ? -6.258 1.33 -11.477 1 91.75 117 ASP B CA 1
ATOM 4289 C C . ASP B 1 117 ? -5.617 1.726 -10.148 1 91.75 117 ASP B C 1
ATOM 4291 O O . ASP B 1 117 ? -4.742 1.02 -9.641 1 91.75 117 ASP B O 1
ATOM 4295 N N . MET B 1 118 ? -6.129 2.867 -9.617 1 93 118 MET B N 1
ATOM 4296 C CA . MET B 1 118 ? -5.633 3.295 -8.312 1 93 118 MET B CA 1
ATOM 4297 C C . MET B 1 118 ? -6.027 2.299 -7.227 1 93 118 MET B C 1
ATOM 4299 O O . MET B 1 118 ? -5.254 2.035 -6.309 1 93 118 MET B O 1
ATOM 4303 N N . GLU B 1 119 ? -7.219 1.776 -7.359 1 93.94 119 GLU B N 1
ATOM 4304 C CA . GLU B 1 119 ? -7.676 0.748 -6.43 1 93.94 119 GLU B CA 1
ATOM 4305 C C . GLU B 1 119 ? -6.805 -0.503 -6.52 1 93.94 119 GLU B C 1
ATOM 4307 O O . GLU B 1 119 ? -6.469 -1.104 -5.496 1 93.94 119 GLU B O 1
ATOM 4312 N N . LEU B 1 120 ? -6.434 -0.85 -7.715 1 96.62 120 LEU B N 1
ATOM 4313 C CA . LEU B 1 120 ? -5.656 -2.062 -7.945 1 96.62 120 LEU B CA 1
ATOM 4314 C C . LEU B 1 120 ? -4.258 -1.934 -7.348 1 96.62 120 LEU B C 1
ATOM 4316 O O . LEU B 1 120 ? -3.773 -2.854 -6.688 1 96.62 120 LEU B O 1
ATOM 4320 N N . ILE B 1 121 ? -3.592 -0.808 -7.609 1 96.5 121 ILE B N 1
ATOM 4321 C CA . ILE B 1 121 ? -2.234 -0.648 -7.094 1 96.5 121 ILE B CA 1
ATOM 4322 C C . ILE B 1 121 ? -2.27 -0.548 -5.57 1 96.5 121 ILE B C 1
ATOM 4324 O O . ILE B 1 121 ? -1.358 -1.027 -4.891 1 96.5 121 ILE B O 1
ATOM 4328 N N . HIS B 1 122 ? -3.275 0.133 -5.027 1 96.19 122 HIS B N 1
ATOM 4329 C CA . HIS B 1 122 ? -3.451 0.162 -3.58 1 96.19 122 HIS B CA 1
ATOM 4330 C C . HIS B 1 122 ? -3.627 -1.245 -3.02 1 96.19 122 HIS B C 1
ATOM 4332 O O . HIS B 1 122 ? -3.012 -1.596 -2.008 1 96.19 122 HIS B O 1
ATOM 4338 N N . HIS B 1 123 ? -4.48 -2.016 -3.637 1 97.25 123 HIS B N 1
ATOM 4339 C CA . HIS B 1 123 ? -4.727 -3.387 -3.205 1 97.25 123 HIS B CA 1
ATOM 4340 C C . HIS B 1 123 ? -3.459 -4.23 -3.303 1 97.25 123 HIS B C 1
ATOM 4342 O O . HIS B 1 123 ? -3.156 -5.008 -2.396 1 97.25 123 HIS B O 1
ATOM 4348 N N . TYR B 1 124 ? -2.777 -4.047 -4.43 1 98.12 124 TYR B N 1
ATOM 4349 C CA . TYR B 1 124 ? -1.51 -4.762 -4.543 1 98.12 124 TYR B CA 1
ATOM 4350 C C . TYR B 1 124 ? -0.592 -4.438 -3.371 1 98.12 124 TYR B C 1
ATOM 4352 O O . TYR B 1 124 ? -0.032 -5.34 -2.746 1 98.12 124 TYR B O 1
ATOM 4360 N N . ALA B 1 125 ? -0.427 -3.191 -3.074 1 97.19 125 ALA B N 1
ATOM 4361 C CA . ALA B 1 125 ? 0.557 -2.693 -2.115 1 97.19 125 ALA B CA 1
ATOM 4362 C C . ALA B 1 125 ? 0.223 -3.15 -0.699 1 97.19 125 ALA B C 1
ATOM 4364 O O . ALA B 1 125 ? 1.123 -3.4 0.107 1 97.19 125 ALA B O 1
ATOM 4365 N N . THR B 1 126 ? -1.041 -3.301 -0.44 1 95.5 126 THR B N 1
ATOM 4366 C CA . THR B 1 126 ? -1.421 -3.475 0.957 1 95.5 126 THR B CA 1
ATOM 4367 C C . THR B 1 126 ? -1.826 -4.918 1.231 1 95.5 126 THR B C 1
ATOM 4369 O O . THR B 1 126 ? -1.775 -5.379 2.375 1 95.5 126 THR B O 1
ATOM 4372 N N . ILE B 1 127 ? -2.262 -5.668 0.152 1 96.25 127 ILE B N 1
ATOM 4373 C CA . ILE B 1 127 ? -2.807 -6.992 0.427 1 96.25 127 ILE B CA 1
ATOM 4374 C C . ILE B 1 127 ? -2.131 -8.023 -0.475 1 96.25 127 ILE B C 1
ATOM 4376 O O . ILE B 1 127 ? -1.487 -8.961 0.012 1 96.25 127 ILE B O 1
ATOM 4380 N N . THR B 1 128 ? -2.156 -7.867 -1.803 1 97.31 128 THR B N 1
ATOM 4381 C CA . THR B 1 128 ? -1.679 -8.875 -2.744 1 97.31 128 THR B CA 1
ATOM 4382 C C . THR B 1 128 ? -0.195 -9.156 -2.527 1 97.31 128 THR B C 1
ATOM 4384 O O . THR B 1 128 ? 0.226 -10.32 -2.512 1 97.31 128 THR B O 1
ATOM 4387 N N . SER B 1 129 ? 0.611 -8.086 -2.4 1 96.56 129 SER B N 1
ATOM 4388 C CA . SER B 1 129 ? 2.057 -8.242 -2.268 1 96.56 129 SER B CA 1
ATOM 4389 C C . SER B 1 129 ? 2.412 -9.094 -1.053 1 96.56 129 SER B C 1
ATOM 4391 O O . SER B 1 129 ? 3.365 -9.875 -1.092 1 96.56 129 SER B O 1
ATOM 4393 N N . LEU B 1 130 ? 1.612 -9.023 -0.049 1 93.88 130 LEU B N 1
ATOM 4394 C CA . LEU B 1 130 ? 1.898 -9.703 1.208 1 93.88 130 LEU B CA 1
ATOM 4395 C C . LEU B 1 130 ? 1.555 -11.188 1.111 1 93.88 130 LEU B C 1
ATOM 4397 O O . LEU B 1 130 ? 1.989 -11.984 1.945 1 93.88 130 LEU B O 1
ATOM 4401 N N . THR B 1 131 ? 0.819 -11.609 0.131 1 93.81 131 THR B N 1
ATOM 4402 C CA . THR B 1 131 ? 0.454 -13.008 -0.057 1 93.81 131 THR B CA 1
ATOM 4403 C C . THR B 1 131 ? 1.539 -13.75 -0.831 1 93.81 131 THR B C 1
ATOM 4405 O O . THR B 1 131 ? 1.512 -14.977 -0.924 1 93.81 131 THR B O 1
ATOM 4408 N N . LEU B 1 132 ? 2.529 -13.086 -1.358 1 92.31 132 LEU B N 1
ATOM 4409 C CA . LEU B 1 132 ? 3.469 -13.672 -2.309 1 92.31 132 LEU B CA 1
ATOM 4410 C C . LEU B 1 132 ? 4.676 -14.258 -1.588 1 92.31 132 LEU B C 1
ATOM 4412 O O . LEU B 1 132 ? 5.477 -14.977 -2.193 1 92.31 132 LEU B O 1
ATOM 4416 N N . ALA B 1 133 ? 4.797 -13.906 -0.33 1 87.81 133 ALA B N 1
ATOM 4417 C CA . ALA B 1 133 ? 5.879 -14.453 0.482 1 87.81 133 ALA B CA 1
ATOM 4418 C C . ALA B 1 133 ? 5.523 -14.422 1.966 1 87.81 133 ALA B C 1
ATOM 4420 O O . ALA B 1 133 ? 4.676 -13.633 2.389 1 87.81 133 ALA B O 1
ATOM 4421 N N . GLU B 1 134 ? 6.145 -15.219 2.672 1 80.56 134 GLU B N 1
ATOM 4422 C CA . GLU B 1 134 ? 5.93 -15.219 4.113 1 80.56 134 GLU B CA 1
ATOM 4423 C C . GLU B 1 134 ? 7.105 -14.586 4.848 1 80.56 134 GLU B C 1
ATOM 4425 O O . GLU B 1 134 ? 6.938 -14.031 5.938 1 80.56 134 GLU B O 1
ATOM 4430 N N . ASP B 1 135 ? 8.227 -14.734 4.238 1 81.31 135 ASP B N 1
ATOM 4431 C CA . ASP B 1 135 ? 9.43 -14.148 4.82 1 81.31 135 ASP B CA 1
ATOM 4432 C C . ASP B 1 135 ? 9.398 -12.625 4.727 1 81.31 135 ASP B C 1
ATOM 4434 O O . ASP B 1 135 ? 8.969 -12.07 3.717 1 81.31 135 ASP B O 1
ATOM 4438 N N . GLY B 1 136 ? 9.836 -11.984 5.773 1 83.75 136 GLY B N 1
ATOM 4439 C CA . GLY B 1 136 ? 9.789 -10.531 5.855 1 83.75 136 GLY B CA 1
ATOM 4440 C C . GLY B 1 136 ? 10.609 -9.844 4.781 1 83.75 136 GLY B C 1
ATOM 4441 O O . GLY B 1 136 ? 10.188 -8.828 4.223 1 83.75 136 GLY B O 1
ATOM 4442 N N . ARG B 1 137 ? 11.719 -10.367 4.5 1 84.69 137 ARG B N 1
ATOM 4443 C CA . ARG B 1 137 ? 12.602 -9.758 3.51 1 84.69 137 ARG B CA 1
ATOM 4444 C C . ARG B 1 137 ? 11.977 -9.805 2.119 1 84.69 137 ARG B C 1
ATOM 4446 O O . ARG B 1 137 ? 11.984 -8.805 1.397 1 84.69 137 ARG B O 1
ATOM 4453 N N . LYS B 1 138 ? 11.484 -10.953 1.739 1 89.19 138 LYS B N 1
ATOM 4454 C CA . LYS B 1 138 ? 10.859 -11.102 0.43 1 89.19 138 LYS B CA 1
ATOM 4455 C C . LYS B 1 138 ? 9.57 -10.289 0.345 1 89.19 138 LYS B C 1
ATOM 4457 O O . LYS B 1 138 ? 9.242 -9.734 -0.708 1 89.19 138 LYS B O 1
ATOM 4462 N N . ARG B 1 139 ? 8.898 -10.219 1.445 1 91.69 139 ARG B N 1
ATOM 4463 C CA . ARG B 1 139 ? 7.68 -9.414 1.487 1 91.69 139 ARG B CA 1
ATOM 4464 C C . ARG B 1 139 ? 7.98 -7.949 1.193 1 91.69 139 ARG B C 1
ATOM 4466 O O . ARG B 1 139 ? 7.23 -7.289 0.473 1 91.69 139 ARG B O 1
ATOM 4473 N N . LYS B 1 140 ? 9.047 -7.488 1.745 1 93 140 LYS B N 1
ATOM 4474 C CA . LYS B 1 140 ? 9.445 -6.102 1.512 1 93 140 LYS B CA 1
ATOM 4475 C C . LYS B 1 140 ? 9.789 -5.867 0.043 1 93 140 LYS B C 1
ATOM 4477 O O . LYS B 1 140 ? 9.492 -4.801 -0.504 1 93 140 LYS B O 1
ATOM 4482 N N . LEU B 1 141 ? 10.375 -6.816 -0.573 1 94.31 141 LEU B N 1
ATOM 4483 C CA . LEU B 1 141 ? 10.711 -6.699 -1.988 1 94.31 141 LEU B CA 1
ATOM 4484 C C . LEU B 1 141 ? 9.445 -6.633 -2.842 1 94.31 141 LEU B C 1
ATOM 4486 O O . LEU B 1 141 ? 9.305 -5.746 -3.686 1 94.31 141 LEU B O 1
ATOM 4490 N N . TRP B 1 142 ? 8.539 -7.543 -2.535 1 95.94 142 TRP B N 1
ATOM 4491 C CA . TRP B 1 142 ? 7.297 -7.574 -3.299 1 95.94 142 TRP B CA 1
ATOM 4492 C C . TRP B 1 142 ? 6.5 -6.293 -3.09 1 95.94 142 TRP B C 1
ATOM 4494 O O . TRP B 1 142 ? 5.855 -5.797 -4.016 1 95.94 142 TRP B O 1
ATOM 4504 N N . GLN B 1 143 ? 6.582 -5.762 -1.934 1 96.44 143 GLN B N 1
ATOM 4505 C CA . GLN B 1 143 ? 5.734 -4.633 -1.558 1 96.44 143 GLN B CA 1
ATOM 4506 C C . GLN B 1 143 ? 6.352 -3.309 -2.002 1 96.44 143 GLN B C 1
ATOM 4508 O O . GLN B 1 143 ? 5.633 -2.365 -2.338 1 96.44 143 GLN B O 1
ATOM 4513 N N . HIS B 1 144 ? 7.684 -3.221 -1.974 1 94.25 144 HIS B N 1
ATOM 4514 C CA . HIS B 1 144 ? 8.305 -1.918 -2.17 1 94.25 144 HIS B CA 1
ATOM 4515 C C . HIS B 1 144 ? 9.227 -1.925 -3.389 1 94.25 144 HIS B C 1
ATOM 4517 O O . HIS B 1 144 ? 9.047 -1.125 -4.309 1 94.25 144 HIS B O 1
ATOM 4523 N N . ALA B 1 145 ? 10.109 -2.814 -3.518 1 95.12 145 ALA B N 1
ATOM 4524 C CA . ALA B 1 145 ? 11.133 -2.793 -4.555 1 95.12 145 ALA B CA 1
ATOM 4525 C C . ALA B 1 145 ? 10.539 -3.092 -5.926 1 95.12 145 ALA B C 1
ATOM 4527 O O . ALA B 1 145 ? 10.938 -2.494 -6.926 1 95.12 145 ALA B O 1
ATOM 4528 N N . ILE B 1 146 ? 9.617 -4.039 -5.965 1 96.88 146 ILE B N 1
ATOM 4529 C CA . ILE B 1 146 ? 9.062 -4.461 -7.246 1 96.88 146 ILE B CA 1
ATOM 4530 C C . ILE B 1 146 ? 8.211 -3.336 -7.832 1 96.88 146 ILE B C 1
ATOM 4532 O O . ILE B 1 146 ? 8.328 -3.012 -9.016 1 96.88 146 ILE B O 1
ATOM 4536 N N . PRO B 1 147 ? 7.355 -2.707 -7.023 1 96 147 PRO B N 1
ATOM 4537 C CA . PRO B 1 147 ? 6.641 -1.552 -7.57 1 96 147 PRO B CA 1
ATOM 4538 C C . PRO B 1 147 ? 7.582 -0.439 -8.023 1 96 147 PRO B C 1
ATOM 4540 O O . PRO B 1 147 ? 7.281 0.276 -8.984 1 96 147 PRO B O 1
ATOM 4543 N N . GLN B 1 148 ? 8.695 -0.291 -7.363 1 92.88 148 GLN B N 1
ATOM 4544 C CA . GLN B 1 148 ? 9.688 0.683 -7.82 1 92.88 148 GLN B CA 1
ATOM 4545 C C . GLN B 1 148 ? 10.219 0.321 -9.203 1 92.88 148 GLN B C 1
ATOM 4547 O O . GLN B 1 148 ? 10.383 1.192 -10.055 1 92.88 148 GLN B O 1
ATOM 4552 N N . GLN B 1 149 ? 10.477 -0.963 -9.43 1 93.62 149 GLN B N 1
ATOM 4553 C CA . GLN B 1 149 ? 10.883 -1.438 -10.742 1 93.62 149 GLN B CA 1
ATOM 4554 C C . GLN B 1 149 ? 9.773 -1.226 -11.773 1 93.62 149 GLN B C 1
ATOM 4556 O O . GLN B 1 149 ? 10.047 -0.936 -12.938 1 93.62 149 GLN B O 1
ATOM 4561 N N . ALA B 1 150 ? 8.578 -1.386 -11.32 1 94.62 150 ALA B N 1
ATOM 4562 C CA . ALA B 1 150 ? 7.422 -1.268 -12.195 1 94.62 150 ALA B CA 1
ATOM 4563 C C . ALA B 1 150 ? 7.27 0.16 -12.719 1 94.62 150 ALA B C 1
ATOM 4565 O O . ALA B 1 150 ? 6.641 0.387 -13.75 1 94.62 150 ALA B O 1
ATOM 4566 N N . GLN B 1 151 ? 7.816 1.154 -11.992 1 89.5 151 GLN B N 1
ATOM 4567 C CA . GLN B 1 151 ? 7.793 2.537 -12.461 1 89.5 151 GLN B CA 1
ATOM 4568 C C . GLN B 1 151 ? 8.672 2.717 -13.695 1 89.5 151 GLN B C 1
ATOM 4570 O O . GLN B 1 151 ? 8.391 3.562 -14.547 1 89.5 151 GLN B O 1
ATOM 4575 N N . LEU B 1 152 ? 9.688 1.887 -13.797 1 88.44 152 LEU B N 1
ATOM 4576 C CA . LEU B 1 152 ? 10.648 1.974 -14.891 1 88.44 152 LEU B CA 1
ATOM 4577 C C . LEU B 1 152 ? 10.219 1.108 -16.062 1 88.44 152 LEU B C 1
ATOM 4579 O O . LEU B 1 152 ? 10.586 1.377 -17.203 1 88.44 152 LEU B O 1
ATOM 4583 N N . PHE B 1 153 ? 9.438 0.103 -15.758 1 90.81 153 PHE B N 1
ATOM 4584 C CA . PHE B 1 153 ? 9.055 -0.863 -16.781 1 90.81 153 PHE B CA 1
ATOM 4585 C C . PHE B 1 153 ? 7.539 -1.024 -16.828 1 90.81 153 PHE B C 1
ATOM 4587 O O . PHE B 1 153 ? 6.973 -1.85 -16.109 1 90.81 153 PHE B O 1
ATOM 4594 N N . PRO B 1 154 ? 6.871 -0.445 -17.781 1 89.31 154 PRO B N 1
ATOM 4595 C CA . PRO B 1 154 ? 5.406 -0.413 -17.844 1 89.31 154 PRO B CA 1
ATOM 4596 C C . PRO B 1 154 ? 4.789 -1.807 -17.922 1 89.31 154 PRO B C 1
ATOM 4598 O O . PRO B 1 154 ? 3.689 -2.031 -17.422 1 89.31 154 PRO B O 1
ATOM 4601 N N . PHE B 1 155 ? 5.449 -2.717 -18.609 1 90.94 155 PHE B N 1
ATOM 4602 C CA . PHE B 1 155 ? 4.883 -4.059 -18.688 1 90.94 155 PHE B CA 1
ATOM 4603 C C . PHE B 1 155 ? 4.754 -4.68 -17.297 1 90.94 155 PHE B C 1
ATOM 4605 O O . PHE B 1 155 ? 3.791 -5.395 -17.016 1 90.94 155 PHE B O 1
ATOM 4612 N N . LEU B 1 156 ? 5.695 -4.402 -16.406 1 95 156 LEU B N 1
ATOM 4613 C CA . LEU B 1 156 ? 5.645 -4.926 -15.055 1 95 156 LEU B CA 1
ATOM 4614 C C . LEU B 1 156 ? 4.512 -4.277 -14.266 1 95 156 LEU B C 1
ATOM 4616 O O . LEU B 1 156 ? 3.85 -4.938 -13.461 1 95 156 LEU B O 1
ATOM 4620 N N . LEU B 1 157 ? 4.316 -2.998 -14.477 1 95.38 157 LEU B N 1
ATOM 4621 C CA . LEU B 1 157 ? 3.229 -2.312 -13.797 1 95.38 157 LEU B CA 1
ATOM 4622 C C . LEU B 1 157 ? 1.881 -2.916 -14.18 1 95.38 157 LEU B C 1
ATOM 4624 O O . LEU B 1 157 ? 1.051 -3.191 -13.305 1 95.38 157 LEU B O 1
ATOM 4628 N N . ASN B 1 158 ? 1.698 -3.104 -15.422 1 94.12 158 ASN B N 1
ATOM 4629 C CA . ASN B 1 158 ? 0.457 -3.709 -15.891 1 94.12 158 ASN B CA 1
ATOM 4630 C C . ASN B 1 158 ? 0.292 -5.133 -15.359 1 94.12 158 ASN B C 1
ATOM 4632 O O . ASN B 1 158 ? -0.824 -5.566 -15.07 1 94.12 158 ASN B O 1
ATOM 4636 N N . ASN B 1 159 ? 1.372 -5.777 -15.281 1 96.31 159 ASN B N 1
ATOM 4637 C CA . ASN B 1 159 ? 1.355 -7.125 -14.719 1 96.31 159 ASN B CA 1
ATOM 4638 C C . ASN B 1 159 ? 0.91 -7.117 -13.266 1 96.31 159 ASN B C 1
ATOM 4640 O O . ASN B 1 159 ? 0.105 -7.953 -12.852 1 96.31 159 ASN B O 1
ATOM 4644 N N . LEU B 1 160 ? 1.435 -6.176 -12.492 1 97.56 160 LEU B N 1
ATOM 4645 C CA . LEU B 1 160 ? 1.048 -6.035 -11.094 1 97.56 160 LEU B CA 1
ATOM 4646 C C . LEU B 1 160 ? -0.444 -5.746 -10.969 1 97.56 160 LEU B C 1
ATOM 4648 O O . LEU B 1 160 ? -1.124 -6.324 -10.117 1 97.56 160 LEU B O 1
ATOM 4652 N N . LEU B 1 161 ? -0.896 -4.883 -11.805 1 96.81 161 LEU B N 1
ATOM 4653 C CA . LEU B 1 161 ? -2.305 -4.512 -11.773 1 96.81 161 LEU B CA 1
ATOM 4654 C C . LEU B 1 161 ? -3.189 -5.695 -12.156 1 96.81 161 LEU B C 1
ATOM 4656 O O . LEU B 1 161 ? -4.238 -5.914 -11.547 1 96.81 161 LEU B O 1
ATOM 4660 N N . SER B 1 162 ? -2.758 -6.406 -13.125 1 96.56 162 SER B N 1
ATOM 4661 C CA . SER B 1 162 ? -3.496 -7.59 -13.555 1 96.56 162 SER B CA 1
ATOM 4662 C C . SER B 1 162 ? -3.605 -8.609 -12.43 1 96.56 162 SER B C 1
ATOM 4664 O O . SER B 1 162 ? -4.684 -9.156 -12.18 1 96.56 162 SER B O 1
ATOM 4666 N N . LEU B 1 163 ? -2.547 -8.836 -11.75 1 97.81 163 LEU B N 1
ATOM 4667 C CA . LEU B 1 163 ? -2.527 -9.805 -10.656 1 97.81 163 LEU B CA 1
ATOM 4668 C C . LEU B 1 163 ? -3.408 -9.328 -9.5 1 97.81 163 LEU B C 1
ATOM 4670 O O . LEU B 1 163 ? -4.133 -10.125 -8.906 1 97.81 163 LEU B O 1
ATOM 4674 N N . ALA B 1 164 ? -3.27 -8.078 -9.211 1 98.19 164 ALA B N 1
ATOM 4675 C CA . ALA B 1 164 ? -4.094 -7.512 -8.141 1 98.19 164 ALA B CA 1
ATOM 4676 C C . ALA B 1 164 ? -5.578 -7.652 -8.469 1 98.19 164 ALA B C 1
ATOM 4678 O O . ALA B 1 164 ? -6.391 -7.926 -7.578 1 98.19 164 ALA B O 1
ATOM 4679 N N . ALA B 1 165 ? -5.938 -7.449 -9.703 1 97.5 165 ALA B N 1
ATOM 4680 C CA . ALA B 1 165 ? -7.328 -7.574 -10.133 1 97.5 165 ALA B CA 1
ATOM 4681 C C . ALA B 1 165 ? -7.84 -8.992 -9.93 1 97.5 165 ALA B C 1
ATOM 4683 O O . ALA B 1 165 ? -8.961 -9.195 -9.453 1 97.5 165 ALA B O 1
ATOM 4684 N N . LEU B 1 166 ? -7.027 -9.938 -10.219 1 97.5 166 LEU B N 1
ATOM 4685 C CA . LEU B 1 166 ? -7.43 -11.328 -10.023 1 97.5 166 LEU B CA 1
ATOM 4686 C C . LEU B 1 166 ? -7.578 -11.648 -8.539 1 97.5 166 LEU B C 1
ATOM 4688 O O . LEU B 1 166 ? -8.461 -12.414 -8.156 1 97.5 166 LEU B O 1
ATOM 4692 N N . HIS B 1 167 ? -6.672 -11.156 -7.785 1 98.12 167 HIS B N 1
ATOM 4693 C CA . HIS B 1 167 ? -6.793 -11.352 -6.344 1 98.12 167 HIS B CA 1
ATOM 4694 C C . HIS B 1 167 ? -8.094 -10.758 -5.812 1 98.12 167 HIS B C 1
ATOM 4696 O O . HIS B 1 167 ? -8.758 -11.367 -4.965 1 98.12 167 HIS B O 1
ATOM 4702 N N . LEU B 1 168 ? -8.414 -9.602 -6.289 1 97.56 168 LEU B N 1
ATOM 4703 C CA . LEU B 1 168 ? -9.672 -8.977 -5.883 1 97.56 168 LEU B CA 1
ATOM 4704 C C . LEU B 1 168 ? -10.867 -9.797 -6.348 1 97.56 168 LEU B C 1
ATOM 4706 O O . LEU B 1 168 ? -11.867 -9.898 -5.637 1 97.56 168 LEU B O 1
ATOM 4710 N N . ALA B 1 169 ? -10.789 -10.328 -7.531 1 96.38 169 ALA B N 1
ATOM 4711 C CA . ALA B 1 169 ? -11.859 -11.195 -8.023 1 96.38 169 ALA B CA 1
ATOM 4712 C C . ALA B 1 169 ? -12.086 -12.375 -7.078 1 96.38 169 ALA B C 1
ATOM 4714 O O . ALA B 1 169 ? -13.227 -12.805 -6.875 1 96.38 169 ALA B O 1
ATOM 4715 N N . HIS B 1 170 ? -11.016 -12.883 -6.543 1 96.5 170 HIS B N 1
ATOM 4716 C CA . HIS B 1 170 ? -11.07 -13.992 -5.594 1 96.5 170 HIS B CA 1
ATOM 4717 C C . HIS B 1 170 ? -11.688 -13.547 -4.27 1 96.5 170 HIS B C 1
ATOM 4719 O O . HIS B 1 170 ? -12.508 -14.266 -3.693 1 96.5 170 HIS B O 1
ATOM 4725 N N . LEU B 1 171 ? -11.289 -12.359 -3.777 1 96.56 171 LEU B N 1
ATOM 4726 C CA . LEU B 1 171 ? -11.695 -11.883 -2.459 1 96.56 171 LEU B CA 1
ATOM 4727 C C . LEU B 1 171 ? -13.125 -11.344 -2.494 1 96.56 171 LEU B C 1
ATOM 4729 O O . LEU B 1 171 ? -13.82 -11.352 -1.478 1 96.56 171 LEU B O 1
ATOM 4733 N N . ARG B 1 172 ? -13.516 -10.867 -3.662 1 95.69 172 ARG B N 1
ATOM 4734 C CA . ARG B 1 172 ? -14.836 -10.266 -3.812 1 95.69 172 ARG B CA 1
ATOM 4735 C C . ARG B 1 172 ? -15.625 -10.945 -4.926 1 95.69 172 ARG B C 1
ATOM 4737 O O . ARG B 1 172 ? -15.883 -10.344 -5.969 1 95.69 172 ARG B O 1
ATOM 4744 N N . PRO B 1 173 ? -16.234 -12.039 -4.652 1 92.75 173 PRO B N 1
ATOM 4745 C CA . PRO B 1 173 ? -16.922 -12.828 -5.676 1 92.75 173 PRO B CA 1
ATOM 4746 C C . PRO B 1 173 ? -18.094 -12.086 -6.305 1 92.75 173 PRO B C 1
ATOM 4748 O O . PRO B 1 173 ? -18.422 -12.32 -7.473 1 92.75 173 PRO B O 1
ATOM 4751 N N . SER B 1 174 ? -18.703 -11.141 -5.574 1 94.31 174 SER B N 1
ATOM 4752 C CA . SER B 1 174 ? -19.828 -10.375 -6.102 1 94.31 174 SER B CA 1
ATOM 4753 C C . SER B 1 174 ? -19.391 -9.477 -7.25 1 94.31 174 SER B C 1
ATOM 4755 O O . SER B 1 174 ? -20.219 -9.102 -8.094 1 94.31 174 SER B O 1
ATOM 4757 N N . GLU B 1 175 ? -18.109 -9.141 -7.309 1 95 175 GLU B N 1
ATOM 4758 C CA . GLU B 1 175 ? -17.578 -8.266 -8.352 1 95 175 GLU B CA 1
ATOM 4759 C C . GLU B 1 175 ? -16.594 -9.008 -9.242 1 95 175 GLU B C 1
ATOM 4761 O O . GLU B 1 175 ? -15.703 -8.391 -9.844 1 95 175 GLU B O 1
ATOM 4766 N N . GLN B 1 176 ? -16.688 -10.266 -9.273 1 94.25 176 GLN B N 1
ATOM 4767 C CA . GLN B 1 176 ? -15.719 -11.117 -9.945 1 94.25 176 GLN B CA 1
ATOM 4768 C C . GLN B 1 176 ? -15.617 -10.781 -11.43 1 94.25 176 GLN B C 1
ATOM 4770 O O . GLN B 1 176 ? -14.523 -10.742 -11.992 1 94.25 176 GLN B O 1
ATOM 4775 N N . GLU B 1 177 ? -16.672 -10.523 -12.094 1 89.69 177 GLU B N 1
ATOM 4776 C CA . GLU B 1 177 ? -16.688 -10.234 -13.523 1 89.69 177 GLU B CA 1
ATOM 4777 C C . GLU B 1 177 ? -15.914 -8.953 -13.836 1 89.69 177 GLU B C 1
ATOM 4779 O O . GLU B 1 177 ? -15.148 -8.898 -14.797 1 89.69 177 GLU B O 1
ATOM 4784 N N . ARG B 1 178 ? -16.156 -7.965 -13.016 1 92.5 178 ARG B N 1
ATOM 4785 C CA . ARG B 1 178 ? -15.461 -6.691 -13.188 1 92.5 178 ARG B CA 1
ATOM 4786 C C . ARG B 1 178 ? -13.953 -6.863 -13.055 1 92.5 178 ARG B C 1
ATOM 4788 O O . ARG B 1 178 ? -13.195 -6.41 -13.914 1 92.5 178 ARG B O 1
ATOM 4795 N N . PHE B 1 179 ? -13.531 -7.535 -12.047 1 95.44 179 PHE B N 1
ATOM 4796 C CA . PHE B 1 179 ? -12.109 -7.637 -11.758 1 95.44 179 PHE B CA 1
ATOM 4797 C C . PHE B 1 179 ? -11.43 -8.602 -12.727 1 95.44 179 PHE B C 1
ATOM 4799 O O . PHE B 1 179 ? -10.266 -8.406 -13.078 1 95.44 179 PHE B O 1
ATOM 4806 N N . THR B 1 180 ? -12.109 -9.625 -13.172 1 92.25 180 THR B N 1
ATOM 4807 C CA . THR B 1 180 ? -11.523 -10.5 -14.188 1 92.25 180 THR B CA 1
ATOM 4808 C C . THR B 1 180 ? -11.352 -9.758 -15.508 1 92.25 180 THR B C 1
ATOM 4810 O O . THR B 1 180 ? -10.391 -9.984 -16.234 1 92.25 180 THR B O 1
ATOM 4813 N N . TYR B 1 181 ? -12.281 -8.898 -15.797 1 90.19 181 TYR B N 1
ATOM 4814 C CA . TYR B 1 181 ? -12.148 -8.055 -16.984 1 90.19 181 TYR B CA 1
ATOM 4815 C C . TYR B 1 181 ? -10.922 -7.152 -16.875 1 90.19 181 TYR B C 1
ATOM 4817 O O . TYR B 1 181 ? -10.141 -7.031 -17.812 1 90.19 181 TYR B O 1
ATOM 4825 N N . LEU B 1 182 ? -10.789 -6.504 -15.727 1 92.56 182 LEU B N 1
ATOM 4826 C CA . LEU B 1 182 ? -9.641 -5.633 -15.5 1 92.56 182 LEU B CA 1
ATOM 4827 C C . LEU B 1 182 ? -8.336 -6.414 -15.586 1 92.56 182 LEU B C 1
ATOM 4829 O O . LEU B 1 182 ? -7.336 -5.906 -16.109 1 92.56 182 LEU B O 1
ATOM 4833 N N . ALA B 1 183 ? -8.367 -7.613 -15.031 1 94.31 183 ALA B N 1
ATOM 4834 C CA . ALA B 1 183 ? -7.18 -8.461 -15.102 1 94.31 183 ALA B CA 1
ATOM 4835 C C . ALA B 1 183 ? -6.793 -8.734 -16.562 1 94.31 183 ALA B C 1
ATOM 4837 O O . ALA B 1 183 ? -5.625 -8.625 -16.922 1 94.31 183 ALA B O 1
ATOM 4838 N N . ALA B 1 184 ? -7.758 -9.062 -17.344 1 88.62 184 ALA B N 1
ATOM 4839 C CA . ALA B 1 184 ? -7.52 -9.336 -18.766 1 88.62 184 ALA B CA 1
ATOM 4840 C C . ALA B 1 184 ? -7.031 -8.086 -19.484 1 88.62 184 ALA B C 1
ATOM 4842 O O . ALA B 1 184 ? -6.133 -8.156 -20.328 1 88.62 184 ALA B O 1
ATOM 4843 N N . LYS B 1 185 ? -7.676 -6.996 -19.188 1 88.44 185 LYS B N 1
ATOM 4844 C CA . LYS B 1 185 ? -7.285 -5.727 -19.781 1 88.44 185 LYS B CA 1
ATOM 4845 C C . LYS B 1 185 ? -5.82 -5.406 -19.5 1 88.44 185 LYS B C 1
ATOM 4847 O O . LYS B 1 185 ? -5.059 -5.094 -20.422 1 88.44 185 LYS B O 1
ATOM 4852 N N . HIS B 1 186 ? -5.41 -5.445 -18.266 1 92.44 186 HIS B N 1
ATOM 4853 C CA . HIS B 1 186 ? -4.047 -5.109 -17.891 1 92.44 186 HIS B CA 1
ATOM 4854 C C . HIS B 1 186 ? -3.057 -6.148 -18.406 1 92.44 186 HIS B C 1
ATOM 4856 O O . HIS B 1 186 ? -1.911 -5.82 -18.719 1 92.44 186 HIS B O 1
ATOM 4862 N N . GLN B 1 187 ? -3.508 -7.391 -18.5 1 89.44 187 GLN B N 1
ATOM 4863 C CA . GLN B 1 187 ? -2.646 -8.406 -19.094 1 89.44 187 GLN B CA 1
ATOM 4864 C C . GLN B 1 187 ? -2.373 -8.102 -20.562 1 89.44 187 GLN B C 1
ATOM 4866 O O . GLN B 1 187 ? -1.249 -8.273 -21.031 1 89.44 187 GLN B O 1
ATOM 4871 N N . SER B 1 188 ? -3.414 -7.707 -21.25 1 84.88 188 SER B N 1
ATOM 4872 C CA . SER B 1 188 ? -3.246 -7.309 -22.641 1 84.88 188 SER B CA 1
ATOM 4873 C C . SER B 1 188 ? -2.283 -6.133 -22.766 1 84.88 188 SER B C 1
ATOM 4875 O O . SER B 1 188 ? -1.445 -6.105 -23.672 1 84.88 188 SER B O 1
ATOM 4877 N N . GLN B 1 189 ? -2.402 -5.199 -21.922 1 86.69 189 GLN B N 1
ATOM 4878 C CA . GLN B 1 189 ? -1.516 -4.039 -21.922 1 86.69 189 GLN B CA 1
ATOM 4879 C C . GLN B 1 189 ? -0.087 -4.438 -21.562 1 86.69 189 GLN B C 1
ATOM 4881 O O . GLN B 1 189 ? 0.873 -3.857 -22.078 1 86.69 189 GLN B O 1
ATOM 4886 N N . CYS B 1 190 ? 0.046 -5.383 -20.641 1 89.5 190 CYS B N 1
ATOM 4887 C CA . CYS B 1 190 ? 1.354 -5.918 -20.281 1 89.5 190 CYS B CA 1
ATOM 4888 C C . CYS B 1 190 ? 2.076 -6.469 -21.5 1 89.5 190 CYS B C 1
ATOM 4890 O O . CYS B 1 190 ? 3.238 -6.137 -21.75 1 89.5 190 CYS B O 1
ATOM 4892 N N . ILE B 1 191 ? 1.366 -7.18 -22.25 1 82.38 191 ILE B N 1
ATOM 4893 C CA . ILE B 1 191 ? 1.931 -7.809 -23.438 1 82.38 191 ILE B CA 1
ATOM 4894 C C . ILE B 1 191 ? 2.307 -6.738 -24.453 1 82.38 191 ILE B C 1
ATOM 4896 O O . ILE B 1 191 ? 3.404 -6.766 -25.016 1 82.38 191 ILE B O 1
ATOM 4900 N N . LYS B 1 192 ? 1.436 -5.793 -24.672 1 79.69 192 LYS B N 1
ATOM 4901 C CA . LYS B 1 192 ? 1.688 -4.707 -25.609 1 79.69 192 LYS B CA 1
ATOM 4902 C C . LYS B 1 192 ? 2.91 -3.893 -25.203 1 79.69 192 LYS B C 1
ATOM 4904 O O . LYS B 1 192 ? 3.742 -3.541 -26.031 1 79.69 192 LYS B O 1
ATOM 4909 N N . ALA B 1 193 ? 2.969 -3.664 -23.938 1 82.81 193 ALA B N 1
ATOM 4910 C CA . ALA B 1 193 ? 4.098 -2.893 -23.422 1 82.81 193 ALA B CA 1
ATOM 4911 C C . ALA B 1 193 ? 5.402 -3.666 -23.578 1 82.81 193 ALA B C 1
ATOM 4913 O O . ALA B 1 193 ? 6.449 -3.08 -23.859 1 82.81 193 ALA B O 1
ATOM 4914 N N . ALA B 1 194 ? 5.383 -4.93 -23.344 1 81.81 194 ALA B N 1
ATOM 4915 C CA . ALA B 1 194 ? 6.566 -5.77 -23.484 1 81.81 194 ALA B CA 1
ATOM 4916 C C . ALA B 1 194 ? 7.023 -5.844 -24.938 1 81.81 194 ALA B C 1
ATOM 4918 O O . ALA B 1 194 ? 8.227 -5.852 -25.219 1 81.81 194 ALA B O 1
ATOM 4919 N N . GLN B 1 195 ? 6.117 -5.801 -25.797 1 77.75 195 GLN B N 1
ATOM 4920 C CA . GLN B 1 195 ? 6.406 -5.914 -27.234 1 77.75 195 GLN B CA 1
ATOM 4921 C C . GLN B 1 195 ? 7.039 -4.629 -27.766 1 77.75 195 GLN B C 1
ATOM 4923 O O . GLN B 1 195 ? 7.77 -4.656 -28.75 1 77.75 195 GLN B O 1
ATOM 4928 N N . ARG B 1 196 ? 6.754 -3.568 -27.172 1 76.06 196 ARG B N 1
ATOM 4929 C CA . ARG B 1 196 ? 7.281 -2.279 -27.609 1 76.06 196 ARG B CA 1
ATOM 4930 C C . ARG B 1 196 ? 8.75 -2.131 -27.219 1 76.06 196 ARG B C 1
ATOM 4932 O O . ARG B 1 196 ? 9.469 -1.305 -27.797 1 76.06 196 ARG B O 1
ATOM 4939 N N . ARG B 1 197 ? 9.148 -2.975 -26.422 1 76.88 197 ARG B N 1
ATOM 4940 C CA . ARG B 1 197 ? 10.531 -2.877 -25.969 1 76.88 197 ARG B CA 1
ATOM 4941 C C . ARG B 1 197 ? 11.461 -3.705 -26.844 1 76.88 197 ARG B C 1
ATOM 4943 O O . ARG B 1 197 ? 11.023 -4.652 -27.5 1 76.88 197 ARG B O 1
ATOM 4950 N N . LYS B 1 198 ? 12.711 -3.207 -26.859 1 66 198 LYS B N 1
ATOM 4951 C CA . LYS B 1 198 ? 13.711 -3.998 -27.562 1 66 198 LYS B CA 1
ATOM 4952 C C . LYS B 1 198 ? 13.781 -5.418 -27.016 1 66 198 LYS B C 1
ATOM 4954 O O . LYS B 1 198 ? 13.734 -5.617 -25.797 1 66 198 LYS B O 1
ATOM 4959 N N . PRO B 1 199 ? 13.914 -6.293 -27.891 1 68.06 199 PRO B N 1
ATOM 4960 C CA . PRO B 1 199 ? 13.961 -7.688 -27.438 1 68.06 199 PRO B CA 1
ATOM 4961 C C . PRO B 1 199 ? 15.266 -8.031 -26.719 1 68.06 199 PRO B C 1
ATOM 4963 O O . PRO B 1 199 ? 16.281 -7.371 -26.938 1 68.06 199 PRO B O 1
ATOM 4966 N N . GLY B 1 200 ? 15.133 -8.922 -25.75 1 76.5 200 GLY B N 1
ATOM 4967 C CA . GLY B 1 200 ? 16.328 -9.43 -25.094 1 76.5 200 GLY B CA 1
ATOM 4968 C C . GLY B 1 200 ? 16.406 -9.047 -23.625 1 76.5 200 GLY B C 1
ATOM 4969 O O . GLY B 1 200 ? 15.859 -8.008 -23.219 1 76.5 200 GLY B O 1
ATOM 4970 N N . ILE B 1 201 ? 16.984 -9.859 -22.922 1 82.88 201 ILE B N 1
ATOM 4971 C CA . ILE B 1 201 ? 17.219 -9.641 -21.5 1 82.88 201 ILE B CA 1
ATOM 4972 C C . ILE B 1 201 ? 18.562 -8.945 -21.297 1 82.88 201 ILE B C 1
ATOM 4974 O O . ILE B 1 201 ? 19.578 -9.375 -21.828 1 82.88 201 ILE B O 1
ATOM 4978 N N . THR B 1 202 ? 18.516 -7.844 -20.719 1 82.94 202 THR B N 1
ATOM 4979 C CA . THR B 1 202 ? 19.719 -7.086 -20.375 1 82.94 202 THR B CA 1
ATOM 4980 C C . THR B 1 202 ? 19.844 -6.934 -18.859 1 82.94 202 THR B C 1
ATOM 4982 O O . THR B 1 202 ? 18.922 -7.266 -18.109 1 82.94 202 THR B O 1
ATOM 4985 N N . HIS B 1 203 ? 20.984 -6.465 -18.469 1 87.62 203 HIS B N 1
ATOM 4986 C CA . HIS B 1 203 ? 21.203 -6.25 -17.047 1 87.62 203 HIS B CA 1
ATOM 4987 C C . HIS B 1 203 ? 20.188 -5.266 -16.469 1 87.62 203 HIS B C 1
ATOM 4989 O O . HIS B 1 203 ? 19.797 -5.375 -15.305 1 87.62 203 HIS B O 1
ATOM 4995 N N . GLU B 1 204 ? 19.719 -4.418 -17.266 1 86.94 204 GLU B N 1
ATOM 4996 C CA . GLU B 1 204 ? 18.828 -3.359 -16.828 1 86.94 204 GLU B CA 1
ATOM 4997 C C . GLU B 1 204 ? 17.391 -3.881 -16.656 1 86.94 204 GLU B C 1
ATOM 4999 O O . GLU B 1 204 ? 16.688 -3.473 -15.734 1 86.94 204 GLU B O 1
ATOM 5004 N N . ASN B 1 205 ? 17.031 -4.766 -17.5 1 88.69 205 ASN B N 1
ATOM 5005 C CA . ASN B 1 205 ? 15.625 -5.148 -17.516 1 88.69 205 ASN B CA 1
ATOM 5006 C C . ASN B 1 205 ? 15.422 -6.555 -16.953 1 88.69 205 ASN B C 1
ATOM 5008 O O . ASN B 1 205 ? 14.289 -6.992 -16.766 1 88.69 205 ASN B O 1
ATOM 5012 N N . CYS B 1 206 ? 16.469 -7.254 -16.625 1 90.38 206 CYS B N 1
ATOM 5013 C CA . CYS B 1 206 ? 16.391 -8.664 -16.266 1 90.38 206 CYS B CA 1
ATOM 5014 C C . CYS B 1 206 ? 15.5 -8.875 -15.047 1 90.38 206 CYS B C 1
ATOM 5016 O O . CYS B 1 206 ? 14.641 -9.758 -15.055 1 90.38 206 CYS B O 1
ATOM 5018 N N . SER B 1 207 ? 15.719 -8.062 -14.008 1 93.56 207 SER B N 1
ATOM 5019 C CA . SER B 1 207 ? 14.906 -8.188 -12.797 1 93.56 207 SER B CA 1
ATOM 5020 C C . SER B 1 207 ? 13.422 -8.039 -13.109 1 93.56 207 SER B C 1
ATOM 5022 O O . SER B 1 207 ? 12.602 -8.836 -12.648 1 93.56 207 SER B O 1
ATOM 5024 N N . ALA B 1 208 ? 13.117 -7.055 -13.953 1 93.06 208 ALA B N 1
ATOM 5025 C CA . ALA B 1 208 ? 11.727 -6.785 -14.297 1 93.06 208 ALA B CA 1
ATOM 5026 C C . ALA B 1 208 ? 11.133 -7.926 -15.125 1 93.06 208 ALA B C 1
ATOM 5028 O O . ALA B 1 208 ? 9.992 -8.344 -14.898 1 93.06 208 ALA B O 1
ATOM 5029 N N . VAL B 1 209 ? 11.898 -8.43 -16 1 91.06 209 VAL B N 1
ATOM 5030 C CA . VAL B 1 209 ? 11.43 -9.477 -16.906 1 91.06 209 VAL B CA 1
ATOM 5031 C C . VAL B 1 209 ? 11.188 -10.766 -16.125 1 91.06 209 VAL B C 1
ATOM 5033 O O . VAL B 1 209 ? 10.148 -11.406 -16.281 1 91.06 209 VAL B O 1
ATOM 5036 N N . ILE B 1 210 ? 12.062 -11.094 -15.273 1 91 210 ILE B N 1
ATOM 5037 C CA . ILE B 1 210 ? 11.969 -12.336 -14.508 1 91 210 ILE B CA 1
ATOM 5038 C C . ILE B 1 210 ? 10.812 -12.234 -13.516 1 91 210 ILE B C 1
ATOM 5040 O O . ILE B 1 210 ? 10.008 -13.164 -13.398 1 91 210 ILE B O 1
ATOM 5044 N N . VAL B 1 211 ? 10.711 -11.125 -12.867 1 94.69 211 VAL B N 1
ATOM 5045 C CA . VAL B 1 211 ? 9.625 -10.922 -11.914 1 94.69 211 VAL B CA 1
ATOM 5046 C C . VAL B 1 211 ? 8.281 -10.945 -12.648 1 94.69 211 VAL B C 1
ATOM 5048 O O . VAL B 1 211 ? 7.336 -11.594 -12.203 1 94.69 211 VAL B O 1
ATOM 5051 N N . CYS B 1 212 ? 8.234 -10.281 -13.711 1 94.5 212 CYS B N 1
ATOM 5052 C CA . CYS B 1 212 ? 7.016 -10.25 -14.516 1 94.5 212 CYS B CA 1
ATOM 5053 C C . CYS B 1 212 ? 6.617 -11.648 -14.953 1 94.5 212 CYS B C 1
ATOM 5055 O O . CYS B 1 212 ? 5.441 -12.008 -14.898 1 94.5 212 CYS B O 1
ATOM 5057 N N . SER B 1 213 ? 7.57 -12.383 -15.383 1 92.06 213 SER B N 1
ATOM 5058 C CA . SER B 1 213 ? 7.281 -13.742 -15.836 1 92.06 213 SER B CA 1
ATOM 5059 C C . SER B 1 213 ? 6.785 -14.609 -14.68 1 92.06 213 SER B C 1
ATOM 5061 O O . SER B 1 213 ? 5.926 -15.469 -14.875 1 92.06 213 SER B O 1
ATOM 5063 N N . GLY B 1 214 ? 7.324 -14.422 -13.5 1 92.56 214 GLY B N 1
ATOM 5064 C CA . GLY B 1 214 ? 6.828 -15.125 -12.328 1 92.56 214 GLY B CA 1
ATOM 5065 C C . GLY B 1 214 ? 5.391 -14.773 -11.984 1 92.56 214 GLY B C 1
ATOM 5066 O O . GLY B 1 214 ? 4.574 -15.664 -11.727 1 92.56 214 GLY B O 1
ATOM 5067 N N . LEU B 1 215 ? 5.125 -13.523 -12.016 1 95.25 215 LEU B N 1
ATOM 5068 C CA . LEU B 1 215 ? 3.768 -13.062 -11.727 1 95.25 215 LEU B CA 1
ATOM 5069 C C . LEU B 1 215 ? 2.795 -13.539 -12.805 1 95.25 215 LEU B C 1
ATOM 5071 O O . LEU B 1 215 ? 1.632 -13.82 -12.516 1 95.25 215 LEU B O 1
ATOM 5075 N N . LEU B 1 216 ? 3.295 -13.617 -13.977 1 93 216 LEU B N 1
ATOM 5076 C CA . LEU B 1 216 ? 2.486 -14.133 -15.07 1 93 216 LEU B CA 1
ATOM 5077 C C . LEU B 1 216 ? 2.084 -15.586 -14.82 1 93 216 LEU B C 1
ATOM 5079 O O . LEU B 1 216 ? 0.958 -15.984 -15.133 1 93 216 LEU B O 1
ATOM 5083 N N . LEU B 1 217 ? 2.955 -16.344 -14.312 1 93 217 LEU B N 1
ATOM 5084 C CA . LEU B 1 217 ? 2.637 -17.734 -13.992 1 93 217 LEU B CA 1
ATOM 5085 C C . LEU B 1 217 ? 1.518 -17.812 -12.961 1 93 217 LEU B C 1
ATOM 5087 O O . LEU B 1 217 ? 0.586 -18.609 -13.109 1 93 217 LEU B O 1
ATOM 5091 N N . LEU B 1 218 ? 1.627 -17.031 -11.93 1 95.06 218 LEU B N 1
ATOM 5092 C CA . LEU B 1 218 ? 0.575 -17 -10.922 1 95.06 218 LEU B CA 1
ATOM 5093 C C . LEU B 1 218 ? -0.752 -16.562 -11.531 1 95.06 218 LEU B C 1
ATOM 5095 O O . LEU B 1 218 ? -1.802 -17.125 -11.211 1 95.06 218 LEU B O 1
ATOM 5099 N N . HIS B 1 219 ? -0.608 -15.594 -12.352 1 94.44 219 HIS B N 1
ATOM 5100 C CA . HIS B 1 219 ? -1.787 -15.125 -13.07 1 94.44 219 HIS B CA 1
ATOM 5101 C C . HIS B 1 219 ? -2.424 -16.25 -13.883 1 94.44 219 HIS B C 1
ATOM 5103 O O . HIS B 1 219 ? -3.641 -16.438 -13.836 1 94.44 219 HIS B O 1
ATOM 5109 N N . GLU B 1 220 ? -1.625 -16.953 -14.625 1 92.44 220 GLU B N 1
ATOM 5110 C CA . GLU B 1 220 ? -2.104 -18.031 -15.5 1 92.44 220 GLU B CA 1
ATOM 5111 C C . GLU B 1 220 ? -2.738 -19.156 -14.695 1 92.44 220 GLU B C 1
ATOM 5113 O O . GLU B 1 220 ? -3.684 -19.797 -15.156 1 92.44 220 GLU B O 1
ATOM 5118 N N . LEU B 1 221 ? -2.27 -19.375 -13.562 1 94.56 221 LEU B N 1
ATOM 5119 C CA . LEU B 1 221 ? -2.869 -20.391 -12.703 1 94.56 221 LEU B CA 1
ATOM 5120 C C . LEU B 1 221 ? -4.176 -19.891 -12.102 1 94.56 221 LEU B C 1
ATOM 5122 O O . LEU B 1 221 ? -5.152 -20.641 -12.023 1 94.56 221 LEU B O 1
ATOM 5126 N N . ALA B 1 222 ? -4.188 -18.688 -11.727 1 95.12 222 ALA B N 1
ATOM 5127 C CA . ALA B 1 222 ? -5.383 -18.109 -11.109 1 95.12 222 ALA B CA 1
ATOM 5128 C C . ALA B 1 222 ? -6.551 -18.078 -12.094 1 95.12 222 ALA B C 1
ATOM 5130 O O . ALA B 1 222 ? -7.703 -18.297 -11.703 1 95.12 222 ALA B O 1
ATOM 5131 N N . VAL B 1 223 ? -6.285 -17.875 -13.344 1 92.19 223 VAL B N 1
ATOM 5132 C CA . VAL B 1 223 ? -7.332 -17.719 -14.344 1 92.19 223 VAL B CA 1
ATOM 5133 C C . VAL B 1 223 ? -8.016 -19.062 -14.602 1 92.19 223 VAL B C 1
ATOM 5135 O O . VAL B 1 223 ? -9.117 -19.109 -15.156 1 92.19 223 VAL B O 1
ATOM 5138 N N . LEU B 1 224 ? -7.43 -20.203 -14.141 1 92 224 LEU B N 1
ATOM 5139 C CA . LEU B 1 224 ? -8 -21.531 -14.328 1 92 224 LEU B CA 1
ATOM 5140 C C . LEU B 1 224 ? -9.266 -21.688 -13.492 1 92 224 LEU B C 1
ATOM 5142 O O . LEU B 1 224 ? -10.023 -22.641 -13.688 1 92 224 LEU B O 1
ATOM 5146 N N . HIS B 1 225 ? -9.492 -20.828 -12.57 1 91.81 225 HIS B N 1
ATOM 5147 C CA . HIS B 1 225 ? -10.695 -20.922 -11.75 1 91.81 225 HIS B CA 1
ATOM 5148 C C . HIS B 1 225 ? -11.938 -21.094 -12.609 1 91.81 225 HIS B C 1
ATOM 5150 O O . HIS B 1 225 ? -12.148 -20.328 -13.562 1 91.81 225 HIS B O 1
ATOM 5156 N N . PRO B 1 226 ? -12.75 -22.016 -12.266 1 88.69 226 PRO B N 1
ATOM 5157 C CA . PRO B 1 226 ? -13.867 -22.375 -13.148 1 88.69 226 PRO B CA 1
ATOM 5158 C C . PRO B 1 226 ? -14.875 -21.234 -13.297 1 88.69 226 PRO B C 1
ATOM 5160 O O . PRO B 1 226 ? -15.57 -21.156 -14.312 1 88.69 226 PRO B O 1
ATOM 5163 N N . SER B 1 227 ? -14.961 -20.375 -12.336 1 88.75 227 SER B N 1
ATOM 5164 C CA . SER B 1 227 ? -15.961 -19.312 -12.375 1 88.75 227 SER B CA 1
ATOM 5165 C C . SER B 1 227 ? -15.453 -18.109 -13.18 1 88.75 227 SER B C 1
ATOM 5167 O O . SER B 1 227 ? -16.203 -17.156 -13.406 1 88.75 227 SER B O 1
ATOM 5169 N N . TYR B 1 228 ? -14.188 -18.203 -13.539 1 87.81 228 TYR B N 1
ATOM 5170 C CA . TYR B 1 228 ? -13.625 -17.078 -14.273 1 87.81 228 TYR B CA 1
ATOM 5171 C C . TYR B 1 228 ? -13.781 -17.266 -15.773 1 87.81 228 TYR B C 1
ATOM 5173 O O . TYR B 1 228 ? -13.641 -18.391 -16.281 1 87.81 228 TYR B O 1
ATOM 5181 N N . PHE B 1 229 ? -14.133 -16.25 -16.5 1 76.5 229 PHE B N 1
ATOM 5182 C CA . PHE B 1 229 ? -14.195 -16.219 -17.969 1 76.5 229 PHE B CA 1
ATOM 5183 C C . PHE B 1 229 ? -15.086 -17.344 -18.484 1 76.5 229 PHE B C 1
ATOM 5185 O O . PHE B 1 229 ? -14.734 -18.016 -19.469 1 76.5 229 PHE B O 1
ATOM 5192 N N . VAL B 1 230 ? -16.094 -17.688 -17.797 1 70.44 230 VAL B N 1
ATOM 5193 C CA . VAL B 1 230 ? -16.984 -18.812 -18.062 1 70.44 230 VAL B CA 1
ATOM 5194 C C . VAL B 1 230 ? -17.438 -18.797 -19.516 1 70.44 230 VAL B C 1
ATOM 5196 O O . VAL B 1 230 ? -17.484 -19.844 -20.172 1 70.44 230 VAL B O 1
ATOM 5199 N N . HIS B 1 231 ? -17.625 -17.75 -19.953 1 63.97 231 HIS B N 1
ATOM 5200 C CA . HIS B 1 231 ? -18.172 -17.641 -21.312 1 63.97 231 HIS B CA 1
ATOM 5201 C C . HIS B 1 231 ? -17.078 -17.844 -22.359 1 63.97 231 HIS B C 1
ATOM 5203 O O . HIS B 1 231 ? -17.375 -18.188 -23.5 1 63.97 231 HIS B O 1
ATOM 5209 N N . ALA B 1 232 ? -15.898 -17.719 -21.891 1 58.28 232 ALA B N 1
ATOM 5210 C CA . ALA B 1 232 ? -14.789 -17.781 -22.844 1 58.28 232 ALA B CA 1
ATOM 5211 C C . ALA B 1 232 ? -14.102 -19.141 -22.797 1 58.28 232 ALA B C 1
ATOM 5213 O O . ALA B 1 232 ? -13.352 -19.5 -23.703 1 58.28 232 ALA B O 1
ATOM 5214 N N . ARG B 1 233 ? -14.484 -19.984 -21.938 1 64.81 233 ARG B N 1
ATOM 5215 C CA . ARG B 1 233 ? -13.719 -21.203 -21.703 1 64.81 233 ARG B CA 1
ATOM 5216 C C . ARG B 1 233 ? -14.258 -22.359 -22.547 1 64.81 233 ARG B C 1
ATOM 5218 O O . ARG B 1 233 ? -15.406 -22.766 -22.375 1 64.81 233 ARG B O 1
ATOM 5225 N N . SER B 1 234 ? -13.742 -22.562 -23.625 1 60.47 234 SER B N 1
ATOM 5226 C CA . SER B 1 234 ? -14.148 -23.641 -24.516 1 60.47 234 SER B CA 1
ATOM 5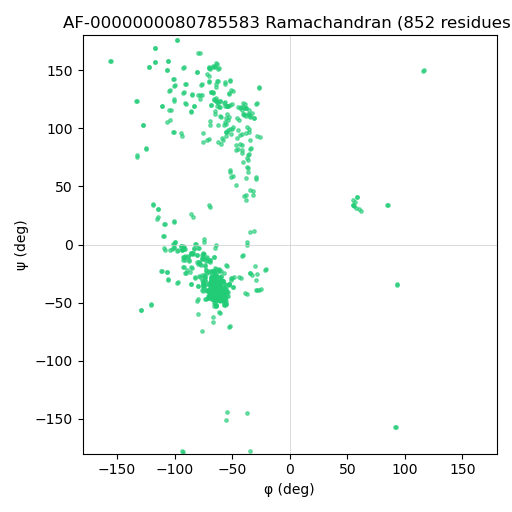227 C C . SER B 1 234 ? -13.258 -24.859 -24.359 1 60.47 234 SER B C 1
ATOM 5229 O O . SER B 1 234 ? -13.578 -25.938 -24.859 1 60.47 234 SER B O 1
ATOM 5231 N N . THR B 1 235 ? -12.312 -24.734 -23.609 1 68 235 THR B N 1
ATOM 5232 C CA . THR B 1 235 ? -11.297 -25.781 -23.656 1 68 235 THR B CA 1
ATOM 5233 C C . THR B 1 235 ? -11.469 -26.75 -22.484 1 68 235 THR B C 1
ATOM 5235 O O . THR B 1 235 ? -11.977 -26.375 -21.422 1 68 235 THR B O 1
ATOM 5238 N N . ASP B 1 236 ? -11.242 -27.922 -22.75 1 84 236 ASP B N 1
ATOM 5239 C CA . ASP B 1 236 ? -11.141 -28.969 -21.75 1 84 236 ASP B CA 1
ATOM 5240 C C . ASP B 1 236 ? -10.141 -28.609 -20.656 1 84 236 ASP B C 1
ATOM 5242 O O . ASP B 1 236 ? -9.055 -28.109 -20.953 1 84 236 ASP B O 1
ATOM 5246 N N . PRO B 1 237 ? -10.562 -28.734 -19.406 1 89.25 237 PRO B N 1
ATOM 5247 C CA . PRO B 1 237 ? -9.688 -28.375 -18.281 1 89.25 237 PRO B CA 1
ATOM 5248 C C . PRO B 1 237 ? -8.328 -29.078 -18.359 1 89.25 237 PRO B C 1
ATOM 5250 O O . PRO B 1 237 ? -7.32 -28.5 -17.938 1 89.25 237 PRO B O 1
ATOM 5253 N N . LEU B 1 238 ? -8.328 -30.266 -18.859 1 91.44 238 LEU B N 1
ATOM 5254 C CA . LEU B 1 238 ? -7.07 -31 -18.984 1 91.44 238 LEU B CA 1
ATOM 5255 C C . LEU B 1 238 ? -6.125 -30.297 -19.953 1 91.44 238 LEU B C 1
ATOM 5257 O O . LEU B 1 238 ? -4.973 -30.016 -19.625 1 91.44 238 LEU B O 1
ATOM 5261 N N . ASP B 1 239 ? -6.602 -30 -21.125 1 88.56 239 ASP B N 1
ATOM 5262 C CA . ASP B 1 239 ? -5.77 -29.359 -22.141 1 88.56 239 ASP B CA 1
ATOM 5263 C C . ASP B 1 239 ? -5.293 -27.984 -21.688 1 88.56 239 ASP B C 1
ATOM 5265 O O . ASP B 1 239 ? -4.148 -27.594 -21.938 1 88.56 239 ASP B O 1
ATOM 5269 N N . GLU B 1 240 ? -6.145 -27.297 -21.062 1 89.25 240 GLU B N 1
ATOM 5270 C CA . GLU B 1 240 ? -5.785 -25.969 -20.562 1 89.25 240 GLU B CA 1
ATOM 5271 C C . GLU B 1 240 ? -4.664 -26.062 -19.531 1 89.25 240 GLU B C 1
ATOM 5273 O O . GLU B 1 240 ? -3.736 -25.25 -19.547 1 89.25 240 GLU B O 1
ATOM 5278 N N . PHE B 1 241 ? -4.793 -26.984 -18.672 1 94.25 241 PHE B N 1
ATOM 5279 C CA . PHE B 1 241 ? -3.77 -27.109 -17.641 1 94.25 241 PHE B CA 1
ATOM 5280 C C . PHE B 1 241 ? -2.451 -27.578 -18.25 1 94.25 241 PHE B C 1
ATOM 5282 O O . PHE B 1 241 ? -1.379 -27.141 -17.812 1 94.25 241 PHE B O 1
ATOM 5289 N N . LEU B 1 242 ? -2.504 -28.531 -19.125 1 92.38 242 LEU B N 1
ATOM 5290 C CA . LEU B 1 242 ? -1.28 -29 -19.781 1 92.38 242 LEU B CA 1
ATOM 5291 C C . LEU B 1 242 ? -0.546 -27.844 -20.453 1 92.38 242 LEU B C 1
ATOM 5293 O O . LEU B 1 242 ? 0.685 -27.781 -20.422 1 92.38 242 LEU B O 1
ATOM 5297 N N . ASP B 1 243 ? -1.327 -26.922 -20.984 1 87.94 243 ASP B N 1
ATOM 5298 C CA . ASP B 1 243 ? -0.73 -25.719 -21.562 1 87.94 243 ASP B CA 1
ATOM 5299 C C . ASP B 1 243 ? 0.028 -24.922 -20.5 1 87.94 243 ASP B C 1
ATOM 5301 O O . ASP B 1 243 ? 1.094 -24.375 -20.781 1 87.94 243 ASP B O 1
ATOM 5305 N N . LYS B 1 244 ? -0.535 -24.812 -19.328 1 93.5 244 LYS B N 1
ATOM 5306 C CA . LYS B 1 244 ? 0.115 -24.078 -18.234 1 93.5 244 LYS B CA 1
ATOM 5307 C C . LYS B 1 244 ? 1.405 -24.781 -17.797 1 93.5 244 LYS B C 1
ATOM 5309 O O . LYS B 1 244 ? 2.381 -24.109 -17.453 1 93.5 244 LYS B O 1
ATOM 5314 N N . VAL B 1 245 ? 1.41 -26.094 -17.844 1 94.62 245 VAL B N 1
ATOM 5315 C CA . VAL B 1 245 ? 2.602 -26.859 -17.469 1 94.62 245 VAL B CA 1
ATOM 5316 C C . VAL B 1 245 ? 3.732 -26.547 -18.453 1 94.62 245 VAL B C 1
ATOM 5318 O O . VAL B 1 245 ? 4.875 -26.328 -18.047 1 94.62 245 VAL B O 1
ATOM 5321 N N . LEU B 1 246 ? 3.363 -26.547 -19.703 1 89.69 246 LEU B N 1
ATOM 5322 C CA . LEU B 1 246 ? 4.363 -26.234 -20.734 1 89.69 246 LEU B CA 1
ATOM 5323 C C . LEU B 1 246 ? 4.859 -24.797 -20.594 1 89.69 246 LEU B C 1
ATOM 5325 O O . LEU B 1 246 ? 6.047 -24.531 -20.781 1 89.69 246 LEU B O 1
ATOM 5329 N N . LEU B 1 247 ? 3.979 -23.938 -20.25 1 89.56 247 LEU B N 1
ATOM 5330 C CA . LEU B 1 247 ? 4.344 -22.547 -20.016 1 89.56 247 LEU B CA 1
ATOM 5331 C C . LEU B 1 247 ? 5.316 -22.438 -18.844 1 89.56 247 LEU B C 1
ATOM 5333 O O . LEU B 1 247 ? 6.293 -21.688 -18.906 1 89.56 247 LEU B O 1
ATOM 5337 N N . MET B 1 248 ? 5.055 -23.172 -17.812 1 93.38 248 MET B N 1
ATOM 5338 C CA . MET B 1 248 ? 5.945 -23.203 -16.656 1 93.38 248 MET B CA 1
ATOM 5339 C C . MET B 1 248 ? 7.355 -23.594 -17.062 1 93.38 248 MET B C 1
ATOM 5341 O O . MET B 1 248 ? 8.328 -22.969 -16.656 1 93.38 248 MET B O 1
ATOM 5345 N N . ARG B 1 249 ? 7.383 -24.594 -17.844 1 89.56 249 ARG B N 1
ATOM 5346 C CA . ARG B 1 249 ? 8.672 -25.094 -18.297 1 89.56 249 ARG B CA 1
ATOM 5347 C C . ARG B 1 249 ? 9.422 -24.016 -19.078 1 89.56 249 ARG B C 1
ATOM 5349 O O . ARG B 1 249 ? 10.609 -23.781 -18.828 1 89.56 249 ARG B O 1
ATOM 5356 N N . ARG B 1 250 ? 8.766 -23.344 -19.969 1 84.38 250 ARG B N 1
ATOM 5357 C CA . ARG B 1 250 ? 9.383 -22.312 -20.797 1 84.38 250 ARG B CA 1
ATOM 5358 C C . ARG B 1 250 ? 9.867 -21.141 -19.953 1 84.38 250 ARG B C 1
ATOM 5360 O O . ARG B 1 250 ? 10.969 -20.625 -20.172 1 84.38 250 ARG B O 1
ATOM 5367 N N . ILE B 1 251 ? 9.062 -20.734 -19 1 87.56 251 ILE B N 1
ATOM 5368 C CA . ILE B 1 251 ? 9.391 -19.594 -18.156 1 87.56 251 ILE B CA 1
ATOM 5369 C C . ILE B 1 251 ? 10.57 -19.938 -17.266 1 87.56 251 ILE B C 1
ATOM 5371 O O . ILE B 1 251 ? 11.445 -19.094 -17.016 1 87.56 251 ILE B O 1
ATOM 5375 N N . LEU B 1 252 ? 10.586 -21.109 -16.781 1 86.5 252 LEU B N 1
ATOM 5376 C CA . LEU B 1 252 ? 11.672 -21.5 -15.883 1 86.5 252 LEU B CA 1
ATOM 5377 C C . LEU B 1 252 ? 12.992 -21.594 -16.641 1 86.5 252 LEU B C 1
ATOM 5379 O O . LEU B 1 252 ? 14.055 -21.328 -16.094 1 86.5 252 LEU B O 1
ATOM 5383 N N . ILE B 1 253 ? 12.898 -21.969 -17.875 1 80.12 253 ILE B N 1
ATOM 5384 C CA . ILE B 1 253 ? 14.086 -21.938 -18.719 1 80.12 253 ILE B CA 1
ATOM 5385 C C . ILE B 1 253 ? 14.594 -20.5 -18.844 1 80.12 253 ILE B C 1
ATOM 5387 O O . ILE B 1 253 ? 15.797 -20.25 -18.75 1 80.12 253 ILE B O 1
ATOM 5391 N N . LEU B 1 254 ? 13.688 -19.594 -19.031 1 81.56 254 LEU B N 1
ATOM 5392 C CA . LEU B 1 254 ? 14.023 -18.172 -19.078 1 81.56 254 LEU B CA 1
ATOM 5393 C C . LEU B 1 254 ? 14.688 -17.734 -17.781 1 81.56 254 LEU B C 1
ATOM 5395 O O . LEU B 1 254 ? 15.641 -16.953 -17.797 1 81.56 254 LEU B O 1
ATOM 5399 N N . TRP B 1 255 ? 14.18 -18.234 -16.703 1 86.12 255 TRP B N 1
ATOM 5400 C CA . TRP B 1 255 ? 14.758 -17.906 -15.406 1 86.12 255 TRP B CA 1
ATOM 5401 C C . TRP B 1 255 ? 16.203 -18.391 -15.312 1 86.12 255 TRP B C 1
ATOM 5403 O O . TRP B 1 255 ? 17.078 -17.656 -14.844 1 86.12 255 TRP B O 1
ATOM 5413 N N . LYS B 1 256 ? 16.391 -19.562 -15.734 1 81.94 256 LYS B N 1
ATOM 5414 C CA . LYS B 1 256 ? 17.75 -20.125 -15.703 1 81.94 256 LYS B CA 1
ATOM 5415 C C . LYS B 1 256 ? 18.719 -19.281 -16.531 1 81.94 256 LYS B C 1
ATOM 5417 O O . LYS B 1 256 ? 19.828 -19 -16.078 1 81.94 256 LYS B O 1
ATOM 5422 N N . MET B 1 257 ? 18.297 -18.859 -17.672 1 79.62 257 MET B N 1
ATOM 5423 C CA . MET B 1 257 ? 19.141 -18.078 -18.578 1 79.62 257 MET B CA 1
ATOM 5424 C C . MET B 1 257 ? 19.438 -16.688 -18 1 79.62 257 MET B C 1
ATOM 5426 O O . MET B 1 257 ? 20.531 -16.156 -18.172 1 79.62 257 MET B O 1
ATOM 5430 N N . GLY B 1 258 ? 18.5 -16.141 -17.344 1 83.81 258 GLY B N 1
ATOM 5431 C CA . GLY B 1 258 ? 18.625 -14.789 -16.844 1 83.81 258 GLY B CA 1
ATOM 5432 C C . GLY B 1 258 ? 19.172 -14.727 -15.438 1 83.81 258 GLY B C 1
ATOM 5433 O O . GLY B 1 258 ? 19.5 -13.648 -14.938 1 83.81 258 GLY B O 1
ATOM 5434 N N . MET B 1 259 ? 19.375 -15.836 -14.836 1 86.81 259 MET B N 1
ATOM 5435 C CA . MET B 1 259 ? 19.672 -15.906 -13.414 1 86.81 259 MET B CA 1
ATOM 5436 C C . MET B 1 259 ? 21 -15.227 -13.094 1 86.81 259 MET B C 1
ATOM 5438 O O . MET B 1 259 ? 21.109 -14.5 -12.102 1 86.81 259 MET B O 1
ATOM 5442 N N . PRO B 1 260 ? 22.047 -15.336 -13.945 1 86.69 260 PRO B N 1
ATOM 5443 C CA . PRO B 1 260 ? 23.297 -14.641 -13.641 1 86.69 260 PRO B CA 1
ATOM 5444 C C . PRO B 1 260 ? 23.125 -13.125 -13.555 1 86.69 260 PRO B C 1
ATOM 5446 O O . PRO B 1 260 ? 23.719 -12.484 -12.688 1 86.69 260 PRO B O 1
ATOM 5449 N N . MET B 1 261 ? 22.328 -12.617 -14.406 1 89.38 261 MET B N 1
ATOM 5450 C CA . MET B 1 261 ? 22.047 -11.188 -14.391 1 89.38 261 MET B CA 1
ATOM 5451 C C . MET B 1 261 ? 21.125 -10.82 -13.242 1 89.38 261 MET B C 1
ATOM 5453 O O . MET B 1 261 ? 21.297 -9.781 -12.602 1 89.38 261 MET B O 1
ATOM 5457 N N . PHE B 1 262 ? 20.203 -11.688 -12.953 1 90.88 262 PHE B N 1
ATOM 5458 C CA . PHE B 1 262 ? 19.219 -11.445 -11.898 1 90.88 262 PHE B CA 1
ATOM 5459 C C . PHE B 1 262 ? 19.891 -11.344 -10.539 1 90.88 262 PHE B C 1
ATOM 5461 O O . PHE B 1 262 ? 19.531 -10.5 -9.711 1 90.88 262 PHE B O 1
ATOM 5468 N N . LYS B 1 263 ? 20.859 -12.109 -10.352 1 88.75 263 LYS B N 1
ATOM 5469 C CA . LYS B 1 263 ? 21.531 -12.211 -9.07 1 88.75 263 LYS B CA 1
ATOM 5470 C C . LYS B 1 263 ? 22.328 -10.945 -8.758 1 88.75 263 LYS B C 1
ATOM 5472 O O . LYS B 1 263 ? 22.719 -10.711 -7.613 1 88.75 263 LYS B O 1
ATOM 5477 N N . THR B 1 264 ? 22.5 -10.195 -9.688 1 89.69 264 THR B N 1
ATOM 5478 C CA . THR B 1 264 ? 23.203 -8.93 -9.484 1 89.69 264 THR B CA 1
ATOM 5479 C C . THR B 1 264 ? 22.25 -7.754 -9.594 1 89.69 264 THR B C 1
ATOM 5481 O O . THR B 1 264 ? 22.672 -6.598 -9.578 1 89.69 264 THR B O 1
ATOM 5484 N N . GLY B 1 265 ? 21.047 -8.047 -9.695 1 91.19 265 GLY B N 1
ATOM 5485 C CA . GLY B 1 265 ? 20.047 -7 -9.898 1 91.19 265 GLY B CA 1
ATOM 5486 C C . GLY B 1 265 ? 19.453 -6.488 -8.602 1 91.19 265 GLY B C 1
ATOM 5487 O O . GLY B 1 265 ? 19.812 -6.945 -7.52 1 91.19 265 GLY B O 1
ATOM 5488 N N . PRO B 1 266 ? 18.516 -5.57 -8.672 1 92.19 266 PRO B N 1
ATOM 5489 C CA . PRO B 1 266 ? 17.984 -4.859 -7.508 1 92.19 266 PRO B CA 1
ATOM 5490 C C . PRO B 1 266 ? 17.094 -5.734 -6.637 1 92.19 266 PRO B C 1
ATOM 5492 O O . PRO B 1 266 ? 16.859 -5.418 -5.469 1 92.19 266 PRO B O 1
ATOM 5495 N N . VAL B 1 267 ? 16.562 -6.789 -7.191 1 94.12 267 VAL B N 1
ATOM 5496 C CA . VAL B 1 267 ? 15.664 -7.621 -6.398 1 94.12 267 VAL B CA 1
ATOM 5497 C C . VAL B 1 267 ? 16.234 -9.031 -6.273 1 94.12 267 VAL B C 1
ATOM 5499 O O . VAL B 1 267 ? 15.492 -10.008 -6.199 1 94.12 267 VAL B O 1
ATOM 5502 N N . ARG B 1 268 ? 17.484 -9.148 -6.207 1 89 268 ARG B N 1
ATOM 5503 C CA . ARG B 1 268 ? 18.234 -10.406 -6.191 1 89 268 ARG B CA 1
ATOM 5504 C C . ARG B 1 268 ? 17.859 -11.25 -4.977 1 89 268 ARG B C 1
ATOM 5506 O O . ARG B 1 268 ? 17.906 -12.484 -5.031 1 89 268 ARG B O 1
ATOM 5513 N N . ASP B 1 269 ? 17.359 -10.672 -3.955 1 87.12 269 ASP B N 1
ATOM 5514 C CA . ASP B 1 269 ? 17.109 -11.383 -2.707 1 87.12 269 ASP B CA 1
ATOM 5515 C C . ASP B 1 269 ? 15.867 -12.258 -2.818 1 87.12 269 ASP B C 1
ATOM 5517 O O . ASP B 1 269 ? 15.609 -13.102 -1.955 1 87.12 269 ASP B O 1
ATOM 5521 N N . LEU B 1 270 ? 15.148 -12.109 -3.883 1 87.62 270 LEU B N 1
ATOM 5522 C CA . LEU B 1 270 ? 13.977 -12.961 -4.094 1 87.62 270 LEU B CA 1
ATOM 5523 C C . LEU B 1 270 ? 14.383 -14.414 -4.285 1 87.62 270 LEU B C 1
ATOM 5525 O O . LEU B 1 270 ? 13.57 -15.32 -4.086 1 87.62 270 LEU B O 1
ATOM 5529 N N . VAL B 1 271 ? 15.594 -14.609 -4.691 1 78.81 271 VAL B N 1
ATOM 5530 C CA . VAL B 1 271 ? 16.016 -15.977 -4.996 1 78.81 271 VAL B CA 1
ATOM 5531 C C . VAL B 1 271 ? 16.797 -16.547 -3.818 1 78.81 271 VAL B C 1
ATOM 5533 O O . VAL B 1 271 ? 17.156 -17.734 -3.824 1 78.81 271 VAL B O 1
ATOM 5536 N N . LEU B 1 272 ? 16.875 -15.758 -2.848 1 71.06 272 LEU B N 1
ATOM 5537 C CA . LEU B 1 272 ? 17.578 -16.266 -1.673 1 71.06 272 LEU B CA 1
ATOM 5538 C C . LEU B 1 272 ? 16.688 -17.25 -0.904 1 71.06 272 LEU B C 1
ATOM 5540 O O . LEU B 1 272 ? 15.469 -17.109 -0.891 1 71.06 272 LEU B O 1
ATOM 5544 N N . HIS B 1 273 ? 17.266 -18.297 -0.473 1 62.91 273 HIS B N 1
ATOM 5545 C CA . HIS B 1 273 ? 16.531 -19.312 0.27 1 62.91 273 HIS B CA 1
ATOM 5546 C C . HIS B 1 273 ? 15.938 -18.734 1.55 1 62.91 273 HIS B C 1
ATOM 5548 O O . HIS B 1 273 ? 16.594 -17.953 2.246 1 62.91 273 HIS B O 1
ATOM 5554 N N . SER B 1 274 ? 14.68 -18.922 1.574 1 59.78 274 SER B N 1
ATOM 5555 C CA . SER B 1 274 ? 14.039 -18.594 2.842 1 59.78 274 SER B CA 1
ATOM 5556 C C . SER B 1 274 ? 14.422 -19.594 3.932 1 59.78 274 SER B C 1
ATOM 5558 O O . SER B 1 274 ? 14.875 -20.703 3.635 1 59.78 274 SER B O 1
ATOM 5560 N N . TYR B 1 275 ? 14.422 -19.188 5.148 1 52.25 275 TYR B N 1
ATOM 5561 C CA . TYR B 1 275 ? 14.711 -20.062 6.277 1 52.25 275 TYR B CA 1
ATOM 5562 C C . TYR B 1 275 ? 13.797 -21.281 6.258 1 52.25 275 TYR B C 1
ATOM 5564 O O . TYR B 1 275 ? 12.594 -21.172 6.012 1 52.25 275 TYR B O 1
ATOM 5572 N N . LYS B 1 276 ? 14.484 -22.406 6.152 1 56.97 276 LYS B N 1
ATOM 5573 C CA . LYS B 1 276 ? 13.75 -23.656 6.246 1 56.97 276 LYS B CA 1
ATOM 5574 C C . LYS B 1 276 ? 12.953 -23.734 7.543 1 56.97 276 LYS B C 1
ATOM 5576 O O . LYS B 1 276 ? 13.469 -23.422 8.617 1 56.97 276 LYS B O 1
ATOM 5581 N N . MET B 1 277 ? 11.805 -23.438 7.516 1 52.66 277 MET B N 1
ATOM 5582 C CA . MET B 1 277 ? 11.031 -23.781 8.695 1 52.66 277 MET B CA 1
ATOM 5583 C C . MET B 1 277 ? 11.086 -25.297 8.961 1 52.66 277 MET B C 1
ATOM 5585 O O . MET B 1 277 ? 10.961 -26.094 8.039 1 52.66 277 MET B O 1
ATOM 5589 N N . HIS B 1 278 ? 12.133 -25.625 9.812 1 50.03 278 HIS B N 1
ATOM 5590 C CA . HIS B 1 278 ? 12.18 -27.031 10.195 1 50.03 278 HIS B CA 1
ATOM 5591 C C . HIS B 1 278 ? 10.781 -27.625 10.273 1 50.03 278 HIS B C 1
ATOM 5593 O O . HIS B 1 278 ? 10.062 -27.406 11.25 1 50.03 278 HIS B O 1
ATOM 5599 N N . GLY B 1 279 ? 10.062 -27.422 9.453 1 48.44 279 GLY B N 1
ATOM 5600 C CA . GLY B 1 279 ? 8.719 -27.953 9.57 1 48.44 279 GLY B CA 1
ATOM 5601 C C . GLY B 1 279 ? 8.688 -29.453 9.828 1 48.44 279 GLY B C 1
ATOM 5602 O O . GLY B 1 279 ? 9.555 -30.188 9.344 1 48.44 279 GLY B O 1
ATOM 5603 N N . ALA B 1 280 ? 8.359 -29.797 11.008 1 49.12 280 ALA B N 1
ATOM 5604 C CA . ALA B 1 280 ? 7.906 -31.125 11.406 1 49.12 280 ALA B CA 1
ATOM 5605 C C . ALA B 1 280 ? 7.246 -31.859 10.242 1 49.12 280 ALA B C 1
ATOM 5607 O O . ALA B 1 280 ? 6.645 -31.219 9.367 1 49.12 280 ALA B O 1
ATOM 5608 N N . ARG B 1 281 ? 7.594 -33.125 10.07 1 56.38 281 ARG B N 1
ATOM 5609 C CA . ARG B 1 281 ? 7.047 -34.188 9.242 1 56.38 281 ARG B CA 1
ATOM 5610 C C . ARG B 1 281 ? 5.527 -34.094 9.156 1 56.38 281 ARG B C 1
ATOM 5612 O O . ARG B 1 281 ? 4.816 -34.5 10.07 1 56.38 281 ARG B O 1
ATOM 5619 N N . SER B 1 282 ? 4.902 -33.094 8.281 1 68.31 282 SER B N 1
ATOM 5620 C CA . SER B 1 282 ? 3.471 -32.906 8.055 1 68.31 282 SER B CA 1
ATOM 5621 C C . SER B 1 282 ? 2.84 -34.219 7.555 1 68.31 282 SER B C 1
ATOM 5623 O O . SER B 1 282 ? 3.502 -35.031 6.902 1 68.31 282 SER B O 1
ATOM 5625 N N . PRO B 1 283 ? 1.895 -34.75 8.172 1 78.5 283 PRO B N 1
ATOM 5626 C CA . PRO B 1 283 ? 1.171 -35.906 7.637 1 78.5 283 PRO B CA 1
ATOM 5627 C C . PRO B 1 283 ? 1.044 -35.875 6.113 1 78.5 283 PRO B C 1
ATOM 5629 O O . PRO B 1 283 ? 1.087 -36.906 5.465 1 78.5 283 PRO B O 1
ATOM 5632 N N . VAL B 1 284 ? 1.102 -34.75 5.59 1 80.94 284 VAL B N 1
ATOM 5633 C CA . VAL B 1 284 ? 0.966 -34.625 4.145 1 80.94 284 VAL B CA 1
ATOM 5634 C C . VAL B 1 284 ? 2.242 -35.094 3.457 1 80.94 284 VAL B C 1
ATOM 5636 O O . VAL B 1 284 ? 2.189 -35.688 2.379 1 80.94 284 VAL B O 1
ATOM 5639 N N . LEU B 1 285 ? 3.334 -34.844 4.094 1 84.06 285 LEU B N 1
ATOM 5640 C CA . LEU B 1 285 ? 4.602 -35.281 3.52 1 84.06 285 LEU B CA 1
ATOM 5641 C C . LEU B 1 285 ? 4.699 -36.781 3.494 1 84.06 285 LEU B C 1
ATOM 5643 O O . LEU B 1 285 ? 5.219 -37.375 2.537 1 84.06 285 LEU B O 1
ATOM 5647 N N . ARG B 1 286 ? 4.234 -37.375 4.531 1 87.88 286 ARG B N 1
ATOM 5648 C CA . ARG B 1 286 ? 4.223 -38.844 4.598 1 87.88 286 ARG B CA 1
ATOM 5649 C C . ARG B 1 286 ? 3.334 -39.438 3.508 1 87.88 286 ARG B C 1
ATOM 5651 O O . ARG B 1 286 ? 3.705 -40.406 2.857 1 87.88 286 ARG B O 1
ATOM 5658 N N . ASP B 1 287 ? 2.201 -38.906 3.373 1 90.5 287 ASP B N 1
ATOM 5659 C CA . ASP B 1 287 ? 1.275 -39.344 2.342 1 90.5 287 ASP B CA 1
ATOM 5660 C C . ASP B 1 287 ? 1.863 -39.156 0.947 1 90.5 287 ASP B C 1
ATOM 5662 O O . ASP B 1 287 ? 1.693 -40 0.066 1 90.5 287 ASP B O 1
ATOM 5666 N N . ALA B 1 288 ? 2.51 -38.062 0.784 1 90.75 288 ALA B N 1
ATOM 5667 C CA . ALA B 1 288 ? 3.131 -37.781 -0.505 1 90.75 288 ALA B CA 1
ATOM 5668 C C . ALA B 1 288 ? 4.238 -38.781 -0.821 1 90.75 288 ALA B C 1
ATOM 5670 O O . ALA B 1 288 ? 4.406 -39.188 -1.972 1 90.75 288 ALA B O 1
ATOM 5671 N N . ARG B 1 289 ? 4.965 -39.125 0.176 1 91.69 289 ARG B N 1
ATOM 5672 C CA . ARG B 1 289 ? 6.012 -40.125 -0.007 1 91.69 289 ARG B CA 1
ATOM 5673 C C . ARG B 1 289 ? 5.426 -41.469 -0.423 1 91.69 289 ARG B C 1
ATOM 5675 O O . ARG B 1 289 ? 5.914 -42.094 -1.359 1 91.69 289 ARG B O 1
ATOM 5682 N N . ALA B 1 290 ? 4.426 -41.812 0.324 1 94.81 290 ALA B N 1
ATOM 5683 C CA . ALA B 1 290 ? 3.76 -43.094 0.008 1 94.81 290 ALA B CA 1
ATOM 5684 C C . ALA B 1 290 ? 3.191 -43.062 -1.408 1 94.81 290 ALA B C 1
ATOM 5686 O O . ALA B 1 290 ? 3.27 -44.062 -2.127 1 94.81 290 ALA B O 1
ATOM 5687 N N . ALA B 1 291 ? 2.605 -42.031 -1.782 1 95.06 291 ALA B N 1
ATOM 5688 C CA . ALA B 1 291 ? 2.016 -41.875 -3.111 1 95.06 291 ALA B CA 1
ATOM 5689 C C . ALA B 1 291 ? 3.088 -41.938 -4.195 1 95.06 291 ALA B C 1
ATOM 5691 O O . ALA B 1 291 ? 2.885 -42.562 -5.242 1 95.06 291 ALA B O 1
ATOM 5692 N N . THR B 1 292 ? 4.215 -41.281 -3.949 1 95 292 THR B N 1
ATOM 5693 C CA . THR B 1 292 ? 5.301 -41.312 -4.922 1 95 292 THR B CA 1
ATOM 5694 C C . THR B 1 292 ? 5.914 -42.688 -5.027 1 95 292 THR B C 1
ATOM 5696 O O . THR B 1 292 ? 6.312 -43.125 -6.113 1 95 292 THR B O 1
ATOM 5699 N N . GLU B 1 293 ? 5.941 -43.375 -3.92 1 96.25 293 GLU B N 1
ATOM 5700 C CA . GLU B 1 293 ? 6.426 -44.75 -3.932 1 96.25 293 GLU B CA 1
ATOM 5701 C C . GLU B 1 293 ? 5.492 -45.656 -4.727 1 96.25 293 GLU B C 1
ATOM 5703 O O . GLU B 1 293 ? 5.949 -46.531 -5.441 1 96.25 293 GLU B O 1
ATOM 5708 N N . GLN B 1 294 ? 4.281 -45.469 -4.562 1 96.56 294 GLN B N 1
ATOM 5709 C CA . GLN B 1 294 ? 3.301 -46.219 -5.336 1 96.56 294 GLN B CA 1
ATOM 5710 C C . GLN B 1 294 ? 3.482 -45.969 -6.832 1 96.56 294 GLN B C 1
ATOM 5712 O O . GLN B 1 294 ? 3.402 -46.906 -7.633 1 96.56 294 GLN B O 1
ATOM 5717 N N . LEU B 1 295 ? 3.732 -44.719 -7.25 1 97.31 295 LEU B N 1
ATOM 5718 C CA . LEU B 1 295 ? 3.984 -44.375 -8.648 1 97.31 295 LEU B CA 1
ATOM 5719 C C . LEU B 1 295 ? 5.215 -45.125 -9.172 1 97.31 295 LEU B C 1
ATOM 5721 O O . LEU B 1 295 ? 5.211 -45.625 -10.289 1 97.31 295 LEU B O 1
ATOM 5725 N N . ARG B 1 296 ? 6.25 -45.156 -8.352 1 96.88 296 ARG B N 1
ATOM 5726 C CA . ARG B 1 296 ? 7.488 -45.812 -8.734 1 96.88 296 ARG B CA 1
ATOM 5727 C C . ARG B 1 296 ? 7.254 -47.312 -8.969 1 96.88 296 ARG B C 1
ATOM 5729 O O . ARG B 1 296 ? 7.805 -47.875 -9.914 1 96.88 296 ARG B O 1
ATOM 5736 N N . GLU B 1 297 ? 6.488 -47.875 -8.086 1 96.38 297 GLU B N 1
ATOM 5737 C CA . GLU B 1 297 ? 6.184 -49.312 -8.195 1 96.38 297 GLU B CA 1
ATOM 5738 C C . GLU B 1 297 ? 5.371 -49.594 -9.453 1 96.38 297 GLU B C 1
ATOM 5740 O O . GLU B 1 297 ? 5.648 -50.562 -10.164 1 96.38 297 GLU B O 1
ATOM 5745 N N . LEU B 1 298 ? 4.387 -48.844 -9.727 1 95.19 298 LEU B N 1
ATOM 5746 C CA . LEU B 1 298 ? 3.559 -49 -10.914 1 95.19 298 LEU B CA 1
ATOM 5747 C C . LEU B 1 298 ? 4.387 -48.844 -12.18 1 95.19 298 LEU B C 1
ATOM 5749 O O . LEU B 1 298 ? 4.227 -49.594 -13.141 1 95.19 298 LEU B O 1
ATOM 5753 N N . ASN B 1 299 ? 5.254 -47.844 -12.188 1 97.06 299 ASN B N 1
ATOM 5754 C CA . ASN B 1 299 ? 6.137 -47.625 -13.328 1 97.06 299 ASN B CA 1
ATOM 5755 C C . ASN B 1 299 ? 7.047 -48.812 -13.586 1 97.06 299 ASN B C 1
ATOM 5757 O O . ASN B 1 299 ? 7.234 -49.219 -14.734 1 97.06 299 ASN B O 1
ATOM 5761 N N . ALA B 1 300 ? 7.594 -49.406 -12.523 1 95.5 300 ALA B N 1
ATOM 5762 C CA . ALA B 1 300 ? 8.5 -50.531 -12.625 1 95.5 300 ALA B CA 1
ATOM 5763 C C . ALA B 1 300 ? 7.781 -51.781 -13.156 1 95.5 300 ALA B C 1
ATOM 5765 O O . ALA B 1 300 ? 8.344 -52.531 -13.945 1 95.5 300 ALA B O 1
ATOM 5766 N N . CYS B 1 301 ? 6.477 -51.906 -12.898 1 94.5 301 CYS B N 1
ATOM 5767 C CA . CYS B 1 301 ? 5.738 -53.125 -13.18 1 94.5 301 CYS B CA 1
ATOM 5768 C C . CYS B 1 301 ? 4.996 -53 -14.508 1 94.5 301 CYS B C 1
ATOM 5770 O O . CYS B 1 301 ? 4.875 -54 -15.234 1 94.5 301 CYS B O 1
ATOM 5772 N N . LEU B 1 302 ? 4.582 -51.844 -14.812 1 93.06 302 LEU B N 1
ATOM 5773 C CA . LEU B 1 302 ? 3.582 -51.75 -15.875 1 93.06 302 LEU B CA 1
ATOM 5774 C C . LEU B 1 302 ? 4.16 -51.094 -17.125 1 93.06 302 LEU B C 1
ATOM 5776 O O . LEU B 1 302 ? 3.666 -51.312 -18.234 1 93.06 302 LEU B O 1
ATOM 5780 N N . THR B 1 303 ? 5.227 -50.312 -16.953 1 93.31 303 THR B N 1
ATOM 5781 C CA . THR B 1 303 ? 5.77 -49.594 -18.094 1 93.31 303 THR B CA 1
ATOM 5782 C C . THR B 1 303 ? 6.703 -50.5 -18.906 1 93.31 303 THR B C 1
ATOM 5784 O O . THR B 1 303 ? 7.691 -51 -18.375 1 93.31 303 THR B O 1
ATOM 5787 N N . GLY B 1 304 ? 6.395 -50.719 -20.109 1 88.38 304 GLY B N 1
ATOM 5788 C CA . GLY B 1 304 ? 7.113 -51.688 -20.938 1 88.38 304 GLY B CA 1
ATOM 5789 C C . GLY B 1 304 ? 8.414 -51.125 -21.484 1 88.38 304 GLY B C 1
ATOM 5790 O O . GLY B 1 304 ? 9.453 -51.781 -21.406 1 88.38 304 GLY B O 1
ATOM 5791 N N . GLY B 1 305 ? 8.469 -49.938 -22.078 1 92.06 305 GLY B N 1
ATOM 5792 C CA . GLY B 1 305 ? 9.656 -49.375 -22.688 1 92.06 305 GLY B CA 1
ATOM 5793 C C . GLY B 1 305 ? 10.664 -48.844 -21.688 1 92.06 305 GLY B C 1
ATOM 5794 O O . GLY B 1 305 ? 10.297 -48.156 -20.734 1 92.06 305 GLY B O 1
ATOM 5795 N N . GLU B 1 306 ? 11.938 -49.281 -21.844 1 93.44 306 GLU B N 1
ATOM 5796 C CA . GLU B 1 306 ? 12.992 -48.906 -20.906 1 93.44 306 GLU B CA 1
ATOM 5797 C C . GLU B 1 306 ? 13.156 -47.406 -20.859 1 93.44 306 GLU B C 1
ATOM 5799 O O . GLU B 1 306 ? 13.32 -46.812 -19.781 1 93.44 306 GLU B O 1
ATOM 5804 N N . ASN B 1 307 ? 13.164 -46.781 -22.031 1 95 307 ASN B N 1
ATOM 5805 C CA . ASN B 1 307 ? 13.32 -45.312 -22.094 1 95 307 ASN B CA 1
ATOM 5806 C C . ASN B 1 307 ? 12.148 -44.594 -21.438 1 95 307 ASN B C 1
ATOM 5808 O O . ASN B 1 307 ? 12.328 -43.625 -20.719 1 95 307 ASN B O 1
ATOM 5812 N N . GLU B 1 308 ? 10.984 -45.094 -21.734 1 96 308 GLU B N 1
ATOM 5813 C CA . GLU B 1 308 ? 9.781 -44.531 -21.125 1 96 308 GLU B CA 1
ATOM 5814 C C . GLU B 1 308 ? 9.797 -44.719 -19.609 1 96 308 GLU B C 1
ATOM 5816 O O . GLU B 1 308 ? 9.461 -43.781 -18.875 1 96 308 GLU B O 1
ATOM 5821 N N . ARG B 1 309 ? 10.18 -45.875 -19.172 1 97.19 309 ARG B N 1
ATOM 5822 C CA . ARG B 1 309 ? 10.258 -46.188 -17.75 1 97.19 309 ARG B CA 1
ATOM 5823 C C . ARG B 1 309 ? 11.242 -45.25 -17.047 1 97.19 309 ARG B C 1
ATOM 5825 O O . ARG B 1 309 ? 10.977 -44.75 -15.953 1 97.19 309 ARG B O 1
ATOM 5832 N N . ALA B 1 310 ? 12.352 -45.062 -17.672 1 97 310 ALA B N 1
ATOM 5833 C CA . ALA B 1 310 ? 13.375 -44.188 -17.109 1 97 310 ALA B CA 1
ATOM 5834 C C . ALA B 1 310 ? 12.883 -42.719 -17.031 1 97 310 ALA B C 1
ATOM 5836 O O . ALA B 1 310 ? 13.18 -42.031 -16.078 1 97 310 ALA B O 1
ATOM 5837 N N . ALA B 1 311 ? 12.195 -42.25 -18.047 1 97.25 311 ALA B N 1
ATOM 5838 C CA . ALA B 1 311 ? 11.656 -40.875 -18.078 1 97.25 311 ALA B CA 1
ATOM 5839 C C . ALA B 1 311 ? 10.641 -40.688 -16.953 1 97.25 311 ALA B C 1
ATOM 5841 O O . ALA B 1 311 ? 10.656 -39.656 -16.281 1 97.25 311 ALA B O 1
ATOM 5842 N N . TYR B 1 312 ? 9.75 -41.656 -16.781 1 98 312 TYR B N 1
ATOM 5843 C CA . TYR B 1 312 ? 8.773 -41.594 -15.711 1 98 312 TYR B CA 1
ATOM 5844 C C . TYR B 1 312 ? 9.461 -41.594 -14.352 1 98 312 TYR B C 1
ATOM 5846 O O . TYR B 1 312 ? 9.086 -40.844 -13.445 1 98 312 TYR B O 1
ATOM 5854 N N . ALA B 1 313 ? 10.414 -42.469 -14.211 1 97.62 313 ALA B N 1
ATOM 5855 C CA . ALA B 1 313 ? 11.141 -42.562 -12.945 1 97.62 313 ALA B CA 1
ATOM 5856 C C . ALA B 1 313 ? 11.781 -41.25 -12.57 1 97.62 313 ALA B C 1
ATOM 5858 O O . ALA B 1 313 ? 11.711 -40.812 -11.414 1 97.62 313 ALA B O 1
ATOM 5859 N N . ALA B 1 314 ? 12.414 -40.688 -13.508 1 97 314 ALA B N 1
ATOM 5860 C CA . ALA B 1 314 ? 13.047 -39.375 -13.281 1 97 314 ALA B CA 1
ATOM 5861 C C . ALA B 1 314 ? 12.023 -38.312 -12.891 1 97 314 ALA B C 1
ATOM 5863 O O . ALA B 1 314 ? 12.258 -37.5 -12 1 97 314 ALA B O 1
ATOM 5864 N N . ALA B 1 315 ? 10.906 -38.25 -13.609 1 97.81 315 ALA B N 1
ATOM 5865 C CA . ALA B 1 315 ? 9.836 -37.281 -13.32 1 97.81 315 ALA B CA 1
ATOM 5866 C C . ALA B 1 315 ? 9.297 -37.5 -11.906 1 97.81 315 ALA B C 1
ATOM 5868 O O . ALA B 1 315 ? 9.055 -36.531 -11.195 1 97.81 315 ALA B O 1
ATOM 5869 N N . ILE B 1 316 ? 9.086 -38.719 -11.508 1 97.88 316 ILE B N 1
ATOM 5870 C CA . ILE B 1 316 ? 8.555 -39.062 -10.188 1 97.88 316 ILE B CA 1
ATOM 5871 C C . ILE B 1 316 ? 9.555 -38.656 -9.109 1 97.88 316 ILE B C 1
ATOM 5873 O O . ILE B 1 316 ? 9.172 -38.094 -8.078 1 97.88 316 ILE B O 1
ATOM 5877 N N . ASP B 1 317 ? 10.82 -38.906 -9.305 1 95.94 317 ASP B N 1
ATOM 5878 C CA . ASP B 1 317 ? 11.852 -38.562 -8.344 1 95.94 317 ASP B CA 1
ATOM 5879 C C . ASP B 1 317 ? 11.914 -37.062 -8.133 1 95.94 317 ASP B C 1
ATOM 5881 O O . ASP B 1 317 ? 12.008 -36.594 -6.992 1 95.94 317 ASP B O 1
ATOM 5885 N N . ARG B 1 318 ? 11.844 -36.344 -9.203 1 94.62 318 ARG B N 1
ATOM 5886 C CA . ARG B 1 318 ? 11.875 -34.906 -9.102 1 94.62 318 ARG B CA 1
ATOM 5887 C C . ARG B 1 318 ? 10.625 -34.375 -8.414 1 94.62 318 ARG B C 1
ATOM 5889 O O . ARG B 1 318 ? 10.68 -33.344 -7.703 1 94.62 318 ARG B O 1
ATOM 5896 N N . LEU B 1 319 ? 9.484 -34.938 -8.703 1 95.31 319 LEU B N 1
ATOM 5897 C CA . LEU B 1 319 ? 8.242 -34.562 -8.047 1 95.31 319 LEU B CA 1
ATOM 5898 C C . LEU B 1 319 ? 8.352 -34.719 -6.539 1 95.31 319 LEU B C 1
ATOM 5900 O O . LEU B 1 319 ? 7.93 -33.812 -5.789 1 95.31 319 LEU B O 1
ATOM 5904 N N . TRP B 1 320 ? 8.961 -35.812 -6.152 1 92.25 320 TRP B N 1
ATOM 5905 C CA . TRP B 1 320 ? 9.18 -36.031 -4.727 1 92.25 320 TRP B CA 1
ATOM 5906 C C . TRP B 1 320 ? 10.078 -34.938 -4.137 1 92.25 320 TRP B C 1
ATOM 5908 O O . TRP B 1 320 ? 9.82 -34.438 -3.041 1 92.25 320 TRP B O 1
ATOM 5918 N N . GLU B 1 321 ? 11.047 -34.594 -4.781 1 88.38 321 GLU B N 1
ATOM 5919 C CA . GLU B 1 321 ? 11.953 -33.531 -4.32 1 88.38 321 GLU B CA 1
ATOM 5920 C C . GLU B 1 321 ? 11.219 -32.219 -4.156 1 88.38 321 GLU B C 1
ATOM 5922 O O . GLU B 1 321 ? 11.477 -31.469 -3.207 1 88.38 321 GLU B O 1
ATOM 5927 N N . CYS B 1 322 ? 10.375 -31.938 -5.109 1 88.94 322 CYS B N 1
ATOM 5928 C CA . CYS B 1 322 ? 9.594 -30.719 -5.02 1 88.94 322 CYS B CA 1
ATOM 5929 C C . CYS B 1 322 ? 8.68 -30.734 -3.803 1 88.94 322 CYS B C 1
ATOM 5931 O O . CYS B 1 322 ? 8.523 -29.734 -3.113 1 88.94 322 CYS B O 1
ATOM 5933 N N . TYR B 1 323 ? 8.047 -31.891 -3.518 1 88.88 323 TYR B N 1
ATOM 5934 C CA . TYR B 1 323 ? 7.211 -32.031 -2.33 1 88.88 323 TYR B CA 1
ATOM 5935 C C . TYR B 1 323 ? 8.016 -31.766 -1.062 1 88.88 323 TYR B C 1
ATOM 5937 O O . TYR B 1 323 ? 7.555 -31.062 -0.159 1 88.88 323 TYR B O 1
ATOM 5945 N N . GLU B 1 324 ? 9.148 -32.312 -1.036 1 83 324 GLU B N 1
ATOM 5946 C CA . GLU B 1 324 ? 9.992 -32.156 0.142 1 83 324 GLU B CA 1
ATOM 5947 C C . GLU B 1 324 ? 10.375 -30.703 0.369 1 83 324 GLU B C 1
ATOM 5949 O O . GLU B 1 324 ? 10.344 -30.219 1.503 1 83 324 GLU B O 1
ATOM 5954 N N . GLU B 1 325 ? 10.656 -30.141 -0.657 1 78.31 325 GLU B N 1
ATOM 5955 C CA . GLU B 1 325 ? 11.078 -28.75 -0.557 1 78.31 325 GLU B CA 1
ATOM 5956 C C . GLU B 1 325 ? 9.898 -27.828 -0.239 1 78.31 325 GLU B C 1
ATOM 5958 O O . GLU B 1 325 ? 10.016 -26.922 0.577 1 78.31 325 GLU B O 1
ATOM 5963 N N . ALA B 1 326 ? 8.836 -28.016 -0.957 1 78.56 326 ALA B N 1
ATOM 5964 C CA . ALA B 1 326 ? 7.656 -27.156 -0.818 1 78.56 326 ALA B CA 1
ATOM 5965 C C . ALA B 1 326 ? 7.062 -27.266 0.583 1 78.56 326 ALA B C 1
ATOM 5967 O O . ALA B 1 326 ? 6.531 -26.297 1.118 1 78.56 326 ALA B O 1
ATOM 5968 N N . LEU B 1 327 ? 7.148 -28.375 1.146 1 73.69 327 LEU B N 1
ATOM 5969 C CA . LEU B 1 327 ? 6.523 -28.578 2.447 1 73.69 327 LEU B CA 1
ATOM 5970 C C . LEU B 1 327 ? 7.445 -28.125 3.574 1 73.69 327 LEU B C 1
ATOM 5972 O O . LEU B 1 327 ? 6.988 -27.859 4.688 1 73.69 327 LEU B O 1
ATOM 5976 N N . CYS B 1 328 ? 8.695 -28.047 3.264 1 71.56 328 CYS B N 1
ATOM 5977 C CA . CYS B 1 328 ? 9.625 -27.531 4.254 1 71.56 328 CYS B CA 1
ATOM 5978 C C . CYS B 1 328 ? 9.633 -26 4.254 1 71.56 328 CYS B C 1
ATOM 5980 O O . CYS B 1 328 ? 9.891 -25.375 5.281 1 71.56 328 CYS B O 1
ATOM 5982 N N . ILE B 1 329 ? 9.336 -25.5 3.119 1 69.94 329 ILE B N 1
ATOM 5983 C CA . ILE B 1 329 ? 9.227 -24.047 2.998 1 69.94 329 ILE B CA 1
ATOM 5984 C C . ILE B 1 329 ? 7.945 -23.688 2.252 1 69.94 329 ILE B C 1
ATOM 5986 O O . ILE B 1 329 ? 7.996 -23.219 1.107 1 69.94 329 ILE B O 1
ATOM 5990 N N . PRO B 1 330 ? 6.895 -23.766 2.898 1 58.44 330 PRO B N 1
ATOM 5991 C CA . PRO B 1 330 ? 5.617 -23.703 2.191 1 58.44 330 PRO B CA 1
ATOM 5992 C C . PRO B 1 330 ? 5.379 -22.359 1.523 1 58.44 330 PRO B C 1
ATOM 5994 O O . PRO B 1 330 ? 4.613 -22.266 0.559 1 58.44 330 PRO B O 1
ATOM 5997 N N . SER B 1 331 ? 6.074 -21.391 1.988 1 61.72 331 SER B N 1
ATOM 5998 C CA . SER B 1 331 ? 5.785 -20.078 1.449 1 61.72 331 SER B CA 1
ATOM 5999 C C . SER B 1 331 ? 6.492 -19.844 0.117 1 61.72 331 SER B C 1
ATOM 6001 O O . SER B 1 331 ? 6.176 -18.906 -0.61 1 61.72 331 SER B O 1
ATOM 6003 N N . ASP B 1 332 ? 7.18 -20.781 -0.292 1 74.62 332 ASP B N 1
ATOM 6004 C CA . ASP B 1 332 ? 7.926 -20.609 -1.533 1 74.62 332 ASP B CA 1
ATOM 6005 C C . ASP B 1 332 ? 7.211 -21.281 -2.705 1 74.62 332 ASP B C 1
ATOM 6007 O O . ASP B 1 332 ? 7.348 -22.484 -2.916 1 74.62 332 ASP B O 1
ATOM 6011 N N . TRP B 1 333 ? 6.469 -20.547 -3.439 1 82.38 333 TRP B N 1
ATOM 6012 C CA . TRP B 1 333 ? 5.691 -21.078 -4.551 1 82.38 333 TRP B CA 1
ATOM 6013 C C . TRP B 1 333 ? 6.582 -21.344 -5.762 1 82.38 333 TRP B C 1
ATOM 6015 O O . TRP B 1 333 ? 6.215 -22.125 -6.652 1 82.38 333 TRP B O 1
ATOM 6025 N N . VAL B 1 334 ? 7.738 -20.797 -5.84 1 82.5 334 VAL B N 1
ATOM 6026 C CA . VAL B 1 334 ? 8.641 -21 -6.973 1 82.5 334 VAL B CA 1
ATOM 6027 C C . VAL B 1 334 ? 9.047 -22.469 -7.051 1 82.5 334 VAL B C 1
ATOM 6029 O O . VAL B 1 334 ? 9.07 -23.062 -8.133 1 82.5 334 VAL B O 1
ATOM 6032 N N . MET B 1 335 ? 9.312 -23.047 -5.914 1 79.06 335 MET B N 1
ATOM 6033 C CA . MET B 1 335 ? 9.719 -24.453 -5.891 1 79.06 335 MET B CA 1
ATOM 6034 C C . MET B 1 335 ? 8.57 -25.359 -6.32 1 79.06 335 MET B C 1
ATOM 6036 O O . MET B 1 335 ? 8.789 -26.359 -7.004 1 79.06 335 MET B O 1
ATOM 6040 N N . THR B 1 336 ? 7.441 -25 -5.949 1 85.31 336 THR B N 1
ATOM 6041 C CA . THR B 1 336 ? 6.266 -25.797 -6.262 1 85.31 336 THR B CA 1
ATOM 6042 C C . THR B 1 336 ? 5.992 -25.797 -7.762 1 85.31 336 THR B C 1
ATOM 6044 O O . THR B 1 336 ? 5.633 -26.828 -8.336 1 85.31 336 THR B O 1
ATOM 6047 N N . ILE B 1 337 ? 6.273 -24.703 -8.398 1 90.88 337 ILE B N 1
ATOM 6048 C CA . ILE B 1 337 ? 5.898 -24.562 -9.797 1 90.88 337 ILE B CA 1
ATOM 6049 C C . ILE B 1 337 ? 7.055 -25.016 -10.688 1 90.88 337 ILE B C 1
ATOM 6051 O O . ILE B 1 337 ? 6.891 -25.156 -11.906 1 90.88 337 ILE B O 1
ATOM 6055 N N . SER B 1 338 ? 8.195 -25.406 -10.148 1 89.81 338 SER B N 1
ATOM 6056 C CA . SER B 1 338 ? 9.422 -25.609 -10.922 1 89.81 338 SER B CA 1
ATOM 6057 C C . SER B 1 338 ? 9.5 -27.031 -11.469 1 89.81 338 SER B C 1
ATOM 6059 O O . SER B 1 338 ? 10.336 -27.328 -12.328 1 89.81 338 SER B O 1
ATOM 6061 N N . TRP B 1 339 ? 8.664 -27.906 -11.062 1 94.5 339 TRP B N 1
ATOM 6062 C CA . TRP B 1 339 ? 8.758 -29.328 -11.375 1 94.5 339 TRP B CA 1
ATOM 6063 C C . TRP B 1 339 ? 8.844 -29.562 -12.883 1 94.5 339 TRP B C 1
ATOM 6065 O O . TRP B 1 339 ? 9.703 -30.312 -13.359 1 94.5 339 TRP B O 1
ATOM 6075 N N . PRO B 1 340 ? 8.023 -28.875 -13.734 1 94.25 340 PRO B N 1
ATOM 6076 C CA . PRO B 1 340 ? 8.062 -29.125 -15.18 1 94.25 340 PRO B CA 1
ATOM 6077 C C . PRO B 1 340 ? 9.43 -28.812 -15.789 1 94.25 340 PRO B C 1
ATOM 6079 O O . PRO B 1 340 ? 9.742 -29.312 -16.875 1 94.25 340 PRO B O 1
ATOM 6082 N N . PHE B 1 341 ? 10.102 -28.047 -15.125 1 89.81 341 PHE B N 1
ATOM 6083 C CA . PHE B 1 341 ? 11.422 -27.672 -15.609 1 89.81 341 PHE B CA 1
ATOM 6084 C C . PHE B 1 341 ? 12.391 -28.844 -15.5 1 89.81 341 PHE B C 1
ATOM 6086 O O . PHE B 1 341 ? 13.281 -29 -16.344 1 89.81 341 PHE B O 1
ATOM 6093 N N . TYR B 1 342 ? 12.258 -29.656 -14.523 1 91 342 TYR B N 1
ATOM 6094 C CA . TYR B 1 342 ? 13.258 -30.672 -14.188 1 91 342 TYR B CA 1
ATOM 6095 C C . TYR B 1 342 ? 12.945 -32 -14.875 1 91 342 TYR B C 1
ATOM 6097 O O . TYR B 1 342 ? 13.789 -32.875 -14.922 1 91 342 TYR B O 1
ATOM 6105 N N . VAL B 1 343 ? 11.828 -32.156 -15.445 1 95.12 343 VAL B N 1
ATOM 6106 C CA . VAL B 1 343 ? 11.453 -33.438 -16.016 1 95.12 343 VAL B CA 1
ATOM 6107 C C . VAL B 1 343 ? 12.094 -33.625 -17.391 1 95.12 343 VAL B C 1
ATOM 6109 O O . VAL B 1 343 ? 12.328 -32.625 -18.094 1 95.12 343 VAL B O 1
ATOM 6112 N N . PRO B 1 344 ? 12.398 -34.844 -17.75 1 94.88 344 PRO B N 1
ATOM 6113 C CA . PRO B 1 344 ? 13.023 -35.094 -19.062 1 94.88 344 PRO B CA 1
ATOM 6114 C C . PRO B 1 344 ? 12.125 -34.719 -20.234 1 94.88 344 PRO B C 1
ATOM 6116 O O . PRO B 1 344 ? 10.898 -34.75 -20.109 1 94.88 344 PRO B O 1
ATOM 6119 N N . GLU B 1 345 ? 12.805 -34.438 -21.391 1 93.31 345 GLU B N 1
ATOM 6120 C CA . GLU B 1 345 ? 12.086 -34.094 -22.609 1 93.31 345 GLU B CA 1
ATOM 6121 C C . GLU B 1 345 ? 11.148 -35.219 -23.047 1 93.31 345 GLU B C 1
ATOM 6123 O O . GLU B 1 345 ? 10.055 -34.938 -23.547 1 93.31 345 GLU B O 1
ATOM 6128 N N . LEU B 1 346 ? 11.617 -36.375 -22.875 1 95.5 346 LEU B N 1
ATOM 6129 C CA . LEU B 1 346 ? 10.789 -37.5 -23.25 1 95.5 346 LEU B CA 1
ATOM 6130 C C . LEU B 1 346 ? 9.5 -37.531 -22.453 1 95.5 346 LEU B C 1
ATOM 6132 O O . LEU B 1 346 ? 8.445 -37.938 -22.969 1 95.5 346 LEU B O 1
ATOM 6136 N N . TYR B 1 347 ? 9.547 -37.219 -21.203 1 97.19 347 TYR B N 1
ATOM 6137 C CA . TYR B 1 347 ? 8.328 -37.188 -20.406 1 97.19 347 TYR B CA 1
ATOM 6138 C C . TYR B 1 347 ? 7.332 -36.188 -20.984 1 97.19 347 TYR B C 1
ATOM 6140 O O . TYR B 1 347 ? 6.129 -36.438 -21.016 1 97.19 347 TYR B O 1
ATOM 6148 N N . ILE B 1 348 ? 7.855 -35 -21.375 1 95.12 348 ILE B N 1
ATOM 6149 C CA . ILE B 1 348 ? 7 -33.969 -21.938 1 95.12 348 ILE B CA 1
ATOM 6150 C C . ILE B 1 348 ? 6.336 -34.5 -23.219 1 95.12 348 ILE B C 1
ATOM 6152 O O . ILE B 1 348 ? 5.164 -34.219 -23.469 1 95.12 348 ILE B O 1
ATOM 6156 N N . GLU B 1 349 ? 7.062 -35.219 -23.984 1 94.19 349 GLU B N 1
ATOM 6157 C CA . GLU B 1 349 ? 6.504 -35.812 -25.172 1 94.19 349 GLU B CA 1
ATOM 6158 C C . GLU B 1 349 ? 5.387 -36.812 -24.828 1 94.19 349 GLU B C 1
ATOM 6160 O O . GLU B 1 349 ? 4.332 -36.812 -25.453 1 94.19 349 GLU B O 1
ATOM 6165 N N . LEU B 1 350 ? 5.641 -37.656 -23.844 1 96.06 350 LEU B N 1
ATOM 6166 C CA . LEU B 1 350 ? 4.656 -38.625 -23.391 1 96.06 350 LEU B CA 1
ATOM 6167 C C . LEU B 1 350 ? 3.414 -37.938 -22.844 1 96.06 350 LEU B C 1
ATOM 6169 O O . LEU B 1 350 ? 2.295 -38.406 -23.016 1 96.06 350 LEU B O 1
ATOM 6173 N N . LEU B 1 351 ? 3.648 -36.812 -22.188 1 96.12 351 LEU B N 1
ATOM 6174 C CA . LEU B 1 351 ? 2.557 -36.031 -21.641 1 96.12 351 LEU B CA 1
ATOM 6175 C C . LEU B 1 351 ? 1.691 -35.438 -22.75 1 96.12 351 LEU B C 1
ATOM 6177 O O . LEU B 1 351 ? 0.462 -35.469 -22.656 1 96.12 351 LEU B O 1
ATOM 6181 N N . THR B 1 352 ? 2.32 -34.938 -23.766 1 92.25 352 THR B N 1
ATOM 6182 C CA . THR B 1 352 ? 1.603 -34.375 -24.906 1 92.25 352 THR B CA 1
ATOM 6183 C C . THR B 1 352 ? 0.798 -35.438 -25.625 1 92.25 352 THR B C 1
ATOM 6185 O O . THR B 1 352 ? -0.26 -35.156 -26.188 1 92.25 352 THR B O 1
ATOM 6188 N N . GLN B 1 353 ? 1.283 -36.688 -25.547 1 93.69 353 GLN B N 1
ATOM 6189 C CA . GLN B 1 353 ? 0.578 -37.812 -26.125 1 93.69 353 GLN B CA 1
ATOM 6190 C C . GLN B 1 353 ? -0.504 -38.344 -25.188 1 93.69 353 GLN B C 1
ATOM 6192 O O . GLN B 1 353 ? -1.246 -39.25 -25.531 1 93.69 353 GLN B O 1
ATOM 6197 N N . LYS B 1 354 ? -0.619 -37.781 -24 1 94.69 354 LYS B N 1
ATOM 6198 C CA . LYS B 1 354 ? -1.609 -38.094 -22.984 1 94.69 354 LYS B CA 1
ATOM 6199 C C . LYS B 1 354 ? -1.516 -39.562 -22.594 1 94.69 354 LYS B C 1
ATOM 6201 O O . LYS B 1 354 ? -2.533 -40.281 -22.5 1 94.69 354 LYS B O 1
ATOM 6206 N N . ARG B 1 355 ? -0.235 -40 -22.484 1 94.44 355 ARG B N 1
ATOM 6207 C CA . ARG B 1 355 ? -0.03 -41.344 -21.953 1 94.44 355 ARG B CA 1
ATOM 6208 C C . ARG B 1 355 ? -0.528 -41.469 -20.516 1 94.44 355 ARG B C 1
ATOM 6210 O O . ARG B 1 355 ? -0.375 -40.531 -19.734 1 94.44 355 ARG B O 1
ATOM 6217 N N . PRO B 1 356 ? -1.135 -42.531 -20.125 1 94.5 356 PRO B N 1
ATOM 6218 C CA . PRO B 1 356 ? -1.837 -42.656 -18.844 1 94.5 356 PRO B CA 1
ATOM 6219 C C . PRO B 1 356 ? -0.946 -42.344 -17.641 1 94.5 356 PRO B C 1
ATOM 6221 O O . PRO B 1 356 ? -1.315 -41.5 -16.797 1 94.5 356 PRO B O 1
ATOM 6224 N N . LEU B 1 357 ? 0.254 -42.938 -17.562 1 95.88 357 LEU B N 1
ATOM 6225 C CA . LEU B 1 357 ? 1.09 -42.719 -16.391 1 95.88 357 LEU B CA 1
ATOM 6226 C C . LEU B 1 357 ? 1.582 -41.281 -16.344 1 95.88 357 LEU B C 1
ATOM 6228 O O . LEU B 1 357 ? 1.754 -40.688 -15.266 1 95.88 357 LEU B O 1
ATOM 6232 N N . ALA B 1 358 ? 1.861 -40.688 -17.531 1 97.12 358 ALA B N 1
ATOM 6233 C CA . ALA B 1 358 ? 2.24 -39.25 -17.594 1 97.12 358 ALA B CA 1
ATOM 6234 C C . ALA B 1 358 ? 1.149 -38.375 -16.984 1 97.12 358 ALA B C 1
ATOM 6236 O O . ALA B 1 358 ? 1.441 -37.469 -16.219 1 97.12 358 ALA B O 1
ATOM 6237 N N . LEU B 1 359 ? -0.087 -38.688 -17.281 1 97.75 359 LEU B N 1
ATOM 6238 C CA . LEU B 1 359 ? -1.227 -37.938 -16.781 1 97.75 359 LEU B CA 1
ATOM 6239 C C . LEU B 1 359 ? -1.4 -38.156 -15.281 1 97.75 359 LEU B C 1
ATOM 6241 O O . LEU B 1 359 ? -1.757 -37.219 -14.555 1 97.75 359 LEU B O 1
ATOM 6245 N N . VAL B 1 360 ? -1.203 -39.375 -14.852 1 97.75 360 VAL B N 1
ATOM 6246 C CA . VAL B 1 360 ? -1.312 -39.656 -13.422 1 97.75 360 VAL B CA 1
ATOM 6247 C C . VAL B 1 360 ? -0.289 -38.844 -12.648 1 97.75 360 VAL B C 1
ATOM 6249 O O . VAL B 1 360 ? -0.596 -38.312 -11.578 1 97.75 360 VAL B O 1
ATOM 6252 N N . ILE B 1 361 ? 0.937 -38.719 -13.133 1 98.25 361 ILE B N 1
ATOM 6253 C CA . ILE B 1 361 ? 1.984 -37.969 -12.484 1 98.25 361 ILE B CA 1
ATOM 6254 C C . ILE B 1 361 ? 1.574 -36.5 -12.414 1 98.25 361 ILE B C 1
ATOM 6256 O O . ILE B 1 361 ? 1.81 -35.812 -11.414 1 98.25 361 ILE B O 1
ATOM 6260 N N . ILE B 1 362 ? 0.905 -35.969 -13.422 1 98.12 362 ILE B N 1
ATOM 6261 C CA . ILE B 1 362 ? 0.407 -34.594 -13.453 1 98.12 362 ILE B CA 1
ATOM 6262 C C . ILE B 1 362 ? -0.609 -34.406 -12.336 1 98.12 362 ILE B C 1
ATOM 6264 O O . ILE B 1 362 ? -0.658 -33.344 -11.719 1 98.12 362 ILE B O 1
ATOM 6268 N N . ALA B 1 363 ? -1.455 -35.375 -12.109 1 97.75 363 ALA B N 1
ATOM 6269 C CA . ALA B 1 363 ? -2.418 -35.281 -11.016 1 97.75 363 ALA B CA 1
ATOM 6270 C C . ALA B 1 363 ? -1.713 -35.031 -9.688 1 97.75 363 ALA B C 1
ATOM 6272 O O . ALA B 1 363 ? -2.197 -34.281 -8.844 1 97.75 363 ALA B O 1
ATOM 6273 N N . HIS B 1 364 ? -0.618 -35.688 -9.5 1 97.19 364 HIS B N 1
ATOM 6274 C CA . HIS B 1 364 ? 0.165 -35.5 -8.289 1 97.19 364 HIS B CA 1
ATOM 6275 C C . HIS B 1 364 ? 0.804 -34.094 -8.266 1 97.19 364 HIS B C 1
ATOM 6277 O O . HIS B 1 364 ? 0.943 -33.5 -7.199 1 97.19 364 HIS B O 1
ATOM 6283 N N . PHE B 1 365 ? 1.191 -33.656 -9.391 1 96.94 365 PHE B N 1
ATOM 6284 C CA . PHE B 1 365 ? 1.73 -32.281 -9.492 1 96.94 365 PHE B CA 1
ATOM 6285 C C . PHE B 1 365 ? 0.664 -31.266 -9.156 1 96.94 365 PHE B C 1
ATOM 6287 O O . PHE B 1 365 ? 0.943 -30.266 -8.484 1 96.94 365 PHE B O 1
ATOM 6294 N N . VAL B 1 366 ? -0.531 -31.469 -9.617 1 96.94 366 VAL B N 1
ATOM 6295 C CA . VAL B 1 366 ? -1.652 -30.594 -9.281 1 96.94 366 VAL B CA 1
ATOM 6296 C C . VAL B 1 366 ? -1.817 -30.531 -7.766 1 96.94 366 VAL B C 1
ATOM 6298 O O . VAL B 1 366 ? -2.066 -29.453 -7.211 1 96.94 366 VAL B O 1
ATOM 6301 N N . THR B 1 367 ? -1.687 -31.625 -7.129 1 93.81 367 THR B N 1
ATOM 6302 C CA . THR B 1 367 ? -1.773 -31.688 -5.672 1 93.81 367 THR B CA 1
ATOM 6303 C C . THR B 1 367 ? -0.682 -30.828 -5.031 1 93.81 367 THR B C 1
ATOM 6305 O O . THR B 1 367 ? -0.935 -30.125 -4.051 1 93.81 367 THR B O 1
ATOM 6308 N N . LEU B 1 368 ? 0.471 -30.906 -5.562 1 93.12 368 LEU B N 1
ATOM 6309 C CA . LEU B 1 368 ? 1.583 -30.094 -5.066 1 93.12 368 LEU B CA 1
ATOM 6310 C C . LEU B 1 368 ? 1.275 -28.609 -5.195 1 93.12 368 LEU B C 1
ATOM 6312 O O . LEU B 1 368 ? 1.543 -27.828 -4.273 1 93.12 368 LEU B O 1
ATOM 6316 N N . LEU B 1 369 ? 0.715 -28.219 -6.312 1 93.31 369 LEU B N 1
ATOM 6317 C CA . LEU B 1 369 ? 0.396 -26.828 -6.578 1 93.31 369 LEU B CA 1
ATOM 6318 C C . LEU B 1 369 ? -0.69 -26.328 -5.633 1 93.31 369 LEU B C 1
ATOM 6320 O O . LEU B 1 369 ? -0.745 -25.125 -5.32 1 93.31 369 LEU B O 1
ATOM 6324 N N . SER B 1 370 ? -1.497 -27.203 -5.191 1 89 370 SER B N 1
ATOM 6325 C CA . SER B 1 370 ? -2.656 -26.828 -4.387 1 89 370 SER B CA 1
ATOM 6326 C C . SER B 1 370 ? -2.283 -26.672 -2.914 1 89 370 SER B C 1
ATOM 6328 O O . SER B 1 370 ? -3.094 -26.219 -2.105 1 89 370 SER B O 1
ATOM 6330 N N . PHE B 1 371 ? -1.024 -27.078 -2.656 1 81 371 PHE B N 1
ATOM 6331 C CA . PHE B 1 371 ? -0.569 -26.969 -1.274 1 81 371 PHE B CA 1
ATOM 6332 C C . PHE B 1 371 ? 0.373 -25.781 -1.104 1 81 371 PHE B C 1
ATOM 6334 O O . PHE B 1 371 ? 1.238 -25.547 -1.95 1 81 371 PHE B O 1
ATOM 6341 N N . PRO B 1 372 ? 0.208 -24.891 -0.035 1 79.06 372 PRO B N 1
ATOM 6342 C CA . PRO B 1 372 ? -0.819 -25 1.004 1 79.06 372 PRO B CA 1
ATOM 6343 C C . PRO B 1 372 ? -2.189 -24.516 0.531 1 79.06 372 PRO B C 1
ATOM 6345 O O . PRO B 1 372 ? -2.295 -23.891 -0.52 1 79.06 372 PRO B O 1
ATOM 6348 N N . ALA B 1 373 ? -3.232 -24.859 1.271 1 74 373 ALA B N 1
ATOM 6349 C CA . ALA B 1 373 ? -4.621 -24.641 0.87 1 74 373 ALA B CA 1
ATOM 6350 C C . ALA B 1 373 ? -4.941 -23.156 0.79 1 74 373 ALA B C 1
ATOM 6352 O O . ALA B 1 373 ? -5.906 -22.75 0.137 1 74 373 ALA B O 1
ATOM 6353 N N . ASN B 1 374 ? -4.16 -22.297 1.231 1 79.31 374 ASN B N 1
ATOM 6354 C CA . ASN B 1 374 ? -4.551 -20.906 1.322 1 79.31 374 ASN B CA 1
ATOM 6355 C C . ASN B 1 374 ? -3.982 -20.078 0.166 1 79.31 374 ASN B C 1
ATOM 6357 O O . ASN B 1 374 ? -3.996 -18.844 0.206 1 79.31 374 ASN B O 1
ATOM 6361 N N . ARG B 1 375 ? -3.604 -20.781 -0.915 1 90.25 375 ARG B N 1
ATOM 6362 C CA . ARG B 1 375 ? -3.129 -20.078 -2.098 1 90.25 375 ARG B CA 1
ATOM 6363 C C . ARG B 1 375 ? -4.293 -19.672 -2.994 1 90.25 375 ARG B C 1
ATOM 6365 O O . ARG B 1 375 ? -4.91 -20.516 -3.643 1 90.25 375 ARG B O 1
ATOM 6372 N N . TRP B 1 376 ? -4.496 -18.344 -3.1 1 94.94 376 TRP B N 1
ATOM 6373 C CA . TRP B 1 376 ? -5.672 -17.875 -3.822 1 94.94 376 TRP B CA 1
ATOM 6374 C C . TRP B 1 376 ? -5.559 -18.188 -5.312 1 94.94 376 TRP B C 1
ATOM 6376 O O . TRP B 1 376 ? -6.566 -18.375 -5.988 1 94.94 376 TRP B O 1
ATOM 6386 N N . TRP B 1 377 ? -4.34 -18.266 -5.863 1 95 377 TRP B N 1
ATOM 6387 C CA . TRP B 1 377 ? -4.16 -18.484 -7.293 1 95 377 TRP B CA 1
ATOM 6388 C C . TRP B 1 377 ? -4.328 -19.969 -7.637 1 95 377 TRP B C 1
ATOM 6390 O O . TRP B 1 377 ? -4.348 -20.344 -8.812 1 95 377 TRP B O 1
ATOM 6400 N N . ALA B 1 378 ? -4.414 -20.859 -6.641 1 94.44 378 ALA B N 1
ATOM 6401 C CA . ALA B 1 378 ? -4.652 -22.281 -6.844 1 94.44 378 ALA B CA 1
ATOM 6402 C C . ALA B 1 378 ? -6.059 -22.672 -6.398 1 94.44 378 ALA B C 1
ATOM 6404 O O . ALA B 1 378 ? -6.352 -23.859 -6.215 1 94.44 378 ALA B O 1
ATOM 6405 N N . ASN B 1 379 ? -6.895 -21.766 -6.254 1 93.25 379 ASN B N 1
ATOM 6406 C CA . ASN B 1 379 ? -8.234 -22 -5.723 1 93.25 379 ASN B CA 1
ATOM 6407 C C . ASN B 1 379 ? -9.195 -22.453 -6.812 1 93.25 379 ASN B C 1
ATOM 6409 O O . ASN B 1 379 ? -9.211 -21.906 -7.914 1 93.25 379 ASN B O 1
ATOM 6413 N N . GLY B 1 380 ? -9.914 -23.578 -6.527 1 92.44 380 GLY B N 1
ATOM 6414 C CA . GLY B 1 380 ? -11.094 -23.922 -7.297 1 92.44 380 GLY B CA 1
ATOM 6415 C C . GLY B 1 380 ? -10.789 -24.859 -8.461 1 92.44 380 GLY B C 1
ATOM 6416 O O . GLY B 1 380 ? -11.625 -25.688 -8.82 1 92.44 380 GLY B O 1
ATOM 6417 N N . TRP B 1 381 ? -9.609 -24.688 -9.062 1 94.12 381 TRP B N 1
ATOM 6418 C CA . TRP B 1 381 ? -9.422 -25.359 -10.344 1 94.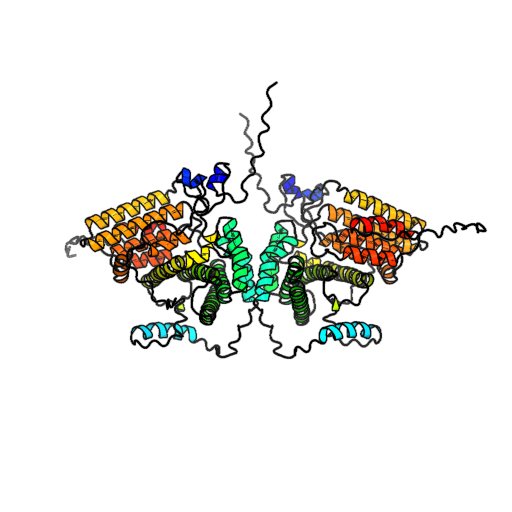12 381 TRP B CA 1
ATOM 6419 C C . TRP B 1 381 ? -8.781 -26.734 -10.148 1 94.12 381 TRP B C 1
ATOM 6421 O O . TRP B 1 381 ? -8.906 -27.609 -11 1 94.12 381 TRP B O 1
ATOM 6431 N N . PRO B 1 382 ? -8.102 -27.078 -9.023 1 96 382 PRO B N 1
ATOM 6432 C CA . PRO B 1 382 ? -7.48 -28.391 -8.898 1 96 382 PRO B CA 1
ATOM 6433 C C . PRO B 1 382 ? -8.484 -29.531 -9.016 1 96 382 PRO B C 1
ATOM 6435 O O . PRO B 1 382 ? -8.203 -30.547 -9.664 1 96 382 PRO B O 1
ATOM 6438 N N . GLY B 1 383 ? -9.641 -29.453 -8.508 1 94.12 383 GLY B N 1
ATOM 6439 C CA . GLY B 1 383 ? -10.656 -30.484 -8.578 1 94.12 383 GLY B CA 1
ATOM 6440 C C . GLY B 1 383 ? -11.07 -30.828 -10 1 94.12 383 GLY B C 1
ATOM 6441 O O . GLY B 1 383 ? -10.891 -31.953 -10.453 1 94.12 383 GLY B O 1
ATOM 6442 N N . PRO B 1 384 ? -11.539 -29.859 -10.695 1 93.5 384 PRO B N 1
ATOM 6443 C CA . PRO B 1 384 ? -11.922 -30.062 -12.094 1 93.5 384 PRO B CA 1
ATOM 6444 C C . PRO B 1 384 ? -10.773 -30.625 -12.938 1 93.5 384 PRO B C 1
ATOM 6446 O O . PRO B 1 384 ? -11 -31.453 -13.82 1 93.5 384 PRO B O 1
ATOM 6449 N N . VAL B 1 385 ? -9.578 -30.188 -12.719 1 95.56 385 VAL B N 1
ATOM 6450 C CA . VAL B 1 385 ? -8.43 -30.641 -13.492 1 95.56 385 VAL B CA 1
ATOM 6451 C C . VAL B 1 385 ? -8.156 -32.125 -13.18 1 95.56 385 VAL B C 1
ATOM 6453 O O . VAL B 1 385 ? -7.953 -32.906 -14.094 1 95.56 385 VAL B O 1
ATOM 6456 N N . VAL B 1 386 ? -8.195 -32.531 -11.914 1 96.25 386 VAL B N 1
ATOM 6457 C CA . VAL B 1 386 ? -7.949 -33.906 -11.523 1 96.25 386 VAL B CA 1
ATOM 6458 C C . VAL B 1 386 ? -9.062 -34.812 -12.055 1 96.25 386 VAL B C 1
ATOM 6460 O O . VAL B 1 386 ? -8.805 -35.938 -12.492 1 96.25 386 VAL B O 1
ATOM 6463 N N . ARG B 1 387 ? -10.273 -34.312 -12.07 1 94.25 387 ARG B N 1
ATOM 6464 C CA . ARG B 1 387 ? -11.391 -35.094 -12.648 1 94.25 387 ARG B CA 1
ATOM 6465 C C . ARG B 1 387 ? -11.172 -35.312 -14.133 1 94.25 387 ARG B C 1
ATOM 6467 O O . ARG B 1 387 ? -11.43 -36.406 -14.633 1 94.25 387 ARG B O 1
ATOM 6474 N N . ALA B 1 388 ? -10.773 -34.281 -14.773 1 93.5 388 ALA B N 1
ATOM 6475 C CA . ALA B 1 388 ? -10.508 -34.406 -16.203 1 93.5 388 ALA B CA 1
ATOM 6476 C C . ALA B 1 388 ? -9.375 -35.375 -16.469 1 93.5 388 ALA B C 1
ATOM 6478 O O . ALA B 1 388 ? -9.422 -36.125 -17.438 1 93.5 388 ALA B O 1
ATOM 6479 N N . LEU B 1 389 ? -8.352 -35.344 -15.648 1 95.44 389 LEU B N 1
ATOM 6480 C CA . LEU B 1 389 ? -7.242 -36.281 -15.766 1 95.44 389 LEU B CA 1
ATOM 6481 C C . LEU B 1 389 ? -7.719 -37.719 -15.562 1 95.44 389 LEU B C 1
ATOM 6483 O O . LEU B 1 389 ? -7.355 -38.625 -16.328 1 95.44 389 LEU B O 1
ATOM 6487 N N . ALA B 1 390 ? -8.562 -37.938 -14.617 1 94.19 390 ALA B N 1
ATOM 6488 C CA . ALA B 1 390 ? -9.078 -39.25 -14.281 1 94.19 390 ALA B CA 1
ATOM 6489 C C . ALA B 1 390 ? -9.898 -39.844 -15.43 1 94.19 390 ALA B C 1
ATOM 6491 O O . ALA B 1 390 ? -9.883 -41.031 -15.672 1 94.19 390 ALA B O 1
ATOM 6492 N N . ARG B 1 391 ? -10.547 -38.969 -16.141 1 92 391 ARG B N 1
ATOM 6493 C CA . ARG B 1 391 ? -11.367 -39.406 -17.266 1 92 391 ARG B CA 1
ATOM 6494 C C . ARG B 1 391 ? -10.492 -39.906 -18.406 1 92 391 ARG B C 1
ATOM 6496 O O . ARG B 1 391 ? -10.938 -40.719 -19.234 1 92 391 ARG B O 1
ATOM 6503 N N . ASN B 1 392 ? -9.258 -39.438 -18.422 1 92.5 392 ASN B N 1
ATOM 6504 C CA . ASN B 1 392 ? -8.367 -39.781 -19.531 1 92.5 392 ASN B CA 1
ATOM 6505 C C . ASN B 1 392 ? -7.398 -40.906 -19.156 1 92.5 392 ASN B C 1
ATOM 6507 O O . ASN B 1 392 ? -6.496 -41.219 -19.922 1 92.5 392 ASN B O 1
ATOM 6511 N N . VAL B 1 393 ? -7.508 -41.375 -17.953 1 94.06 393 VAL B N 1
ATOM 6512 C CA . VAL B 1 393 ? -6.633 -42.438 -17.484 1 94.06 393 VAL B CA 1
ATOM 6513 C C . VAL B 1 393 ? -7.438 -43.719 -17.297 1 94.06 393 VAL B C 1
ATOM 6515 O O . VAL B 1 393 ? -8.43 -43.75 -16.562 1 94.06 393 VAL B O 1
ATOM 6518 N N . GLU B 1 394 ? -7.027 -44.719 -18.047 1 87.31 394 GLU B N 1
ATOM 6519 C CA . GLU B 1 394 ? -7.668 -46.031 -17.922 1 87.31 394 GLU B CA 1
ATOM 6520 C C . GLU B 1 394 ? -6.68 -47.094 -17.438 1 87.31 394 GLU B C 1
ATOM 6522 O O . GLU B 1 394 ? -5.469 -46.844 -17.453 1 87.31 394 GLU B O 1
ATOM 6527 N N . GLY B 1 395 ? -7.266 -48.188 -16.828 1 86.25 395 GLY B N 1
ATOM 6528 C CA . GLY B 1 395 ? -6.438 -49.344 -16.5 1 86.25 395 GLY B CA 1
ATOM 6529 C C . GLY B 1 395 ? -5.871 -49.281 -15.086 1 86.25 395 GLY B C 1
ATOM 6530 O O . GLY B 1 395 ? -6.449 -48.656 -14.203 1 86.25 395 GLY B O 1
ATOM 6531 N N . PRO B 1 396 ? -4.82 -49.969 -14.883 1 89.12 396 PRO B N 1
ATOM 6532 C CA . PRO B 1 396 ? -4.277 -50.188 -13.539 1 89.12 396 PRO B CA 1
ATOM 6533 C C . PRO B 1 396 ? -3.643 -48.938 -12.945 1 89.12 396 PRO B C 1
ATOM 6535 O O . PRO B 1 396 ? -3.449 -48.844 -11.727 1 89.12 396 PRO B O 1
ATOM 6538 N N . TRP B 1 397 ? -3.488 -47.969 -13.805 1 91.31 397 TRP B N 1
ATOM 6539 C CA . TRP B 1 397 ? -2.832 -46.75 -13.352 1 91.31 397 TRP B CA 1
ATOM 6540 C C . TRP B 1 397 ? -3.754 -45.938 -12.445 1 91.31 397 TRP B C 1
ATOM 6542 O O . TRP B 1 397 ? -3.293 -45.094 -11.688 1 91.31 397 TRP B O 1
ATOM 6552 N N . ARG B 1 398 ? -5.027 -46.125 -12.422 1 91.88 398 ARG B N 1
ATOM 6553 C CA . ARG B 1 398 ? -6.047 -45.281 -11.773 1 91.88 398 ARG B CA 1
ATOM 6554 C C . ARG B 1 398 ? -5.895 -45.312 -10.258 1 91.88 398 ARG B C 1
ATOM 6556 O O . ARG B 1 398 ? -6.285 -44.375 -9.57 1 91.88 398 ARG B O 1
ATOM 6563 N N . VAL B 1 399 ? -5.34 -46.406 -9.75 1 92.62 399 VAL B N 1
ATOM 6564 C CA . VAL B 1 399 ? -5.156 -46.531 -8.305 1 92.62 399 VAL B CA 1
ATOM 6565 C C . VAL B 1 399 ? -4.289 -45.406 -7.781 1 92.62 399 VAL B C 1
ATOM 6567 O O . VAL B 1 399 ? -4.496 -44.906 -6.668 1 92.62 399 VAL B O 1
ATOM 6570 N N . ALA B 1 400 ? -3.387 -44.969 -8.617 1 95.69 400 ALA B N 1
ATOM 6571 C CA . ALA B 1 400 ? -2.441 -43.938 -8.211 1 95.69 400 ALA B CA 1
ATOM 6572 C C . ALA B 1 400 ? -3.084 -42.531 -8.266 1 95.69 400 ALA B C 1
ATOM 6574 O O . ALA B 1 400 ? -2.492 -41.562 -7.824 1 95.69 400 ALA B O 1
ATOM 6575 N N . LEU B 1 401 ? -4.348 -42.438 -8.719 1 96.38 401 LEU B N 1
ATOM 6576 C CA . LEU B 1 401 ? -5.07 -41.156 -8.773 1 96.38 401 LEU B CA 1
ATOM 6577 C C . LEU B 1 401 ? -5.852 -40.938 -7.48 1 96.38 401 LEU B C 1
ATOM 6579 O O . LEU B 1 401 ? -6.324 -39.812 -7.227 1 96.38 401 LEU B O 1
ATOM 6583 N N . GLU B 1 402 ? -5.957 -41.906 -6.664 1 94.06 402 GLU B N 1
ATOM 6584 C CA . GLU B 1 402 ? -6.816 -41.844 -5.48 1 94.06 402 GLU B CA 1
ATOM 6585 C C . GLU B 1 402 ? -6.332 -40.781 -4.504 1 94.06 402 GLU B C 1
ATOM 6587 O O . GLU B 1 402 ? -7.129 -40 -4.004 1 94.06 402 GLU B O 1
ATOM 6592 N N . TRP B 1 403 ? -5.062 -40.812 -4.262 1 95.19 403 TRP B N 1
ATOM 6593 C CA . TRP B 1 403 ? -4.527 -39.844 -3.287 1 95.19 403 TRP B CA 1
ATOM 6594 C C . TRP B 1 403 ? -4.688 -38.438 -3.779 1 95.19 403 TRP B C 1
ATOM 6596 O O . TRP B 1 403 ? -5.184 -37.562 -3.049 1 95.19 403 TRP B O 1
ATOM 6606 N N . PRO B 1 404 ? -4.23 -38.094 -5.031 1 95.75 404 PRO B N 1
ATOM 6607 C CA . PRO B 1 404 ? -4.461 -36.719 -5.523 1 95.75 404 PRO B CA 1
ATOM 6608 C C . PRO B 1 404 ? -5.934 -36.312 -5.48 1 95.75 404 PRO B C 1
ATOM 6610 O O . PRO B 1 404 ? -6.262 -35.188 -5.133 1 95.75 404 PRO B O 1
ATOM 6613 N N . ALA B 1 405 ? -6.828 -37.219 -5.84 1 95.5 405 ALA B N 1
ATOM 6614 C CA . ALA B 1 405 ? -8.258 -36.938 -5.824 1 95.5 405 ALA B CA 1
ATOM 6615 C C . ALA B 1 405 ? -8.742 -36.625 -4.414 1 95.5 405 ALA B C 1
ATOM 6617 O O . ALA B 1 405 ? -9.516 -35.688 -4.219 1 95.5 405 ALA B O 1
ATOM 6618 N N . ARG B 1 406 ? -8.312 -37.344 -3.482 1 93.62 406 ARG B N 1
ATOM 6619 C CA . ARG B 1 406 ? -8.672 -37.094 -2.088 1 93.62 406 ARG B CA 1
ATOM 6620 C C . ARG B 1 406 ? -8.133 -35.75 -1.611 1 93.62 406 ARG B C 1
ATOM 6622 O O . ARG B 1 406 ? -8.836 -35.031 -0.914 1 93.62 406 ARG B O 1
ATOM 6629 N N . MET B 1 407 ? -6.926 -35.469 -1.976 1 92.25 407 MET B N 1
ATOM 6630 C CA . MET B 1 407 ? -6.262 -34.25 -1.515 1 92.25 407 MET B CA 1
ATOM 6631 C C . MET B 1 407 ? -6.965 -33 -2.055 1 92.25 407 MET B C 1
ATOM 6633 O O . MET B 1 407 ? -7.012 -31.969 -1.383 1 92.25 407 MET B O 1
ATOM 6637 N N . VAL B 1 408 ? -7.445 -33.062 -3.299 1 92.94 408 VAL B N 1
ATOM 6638 C CA . VAL B 1 408 ? -8.094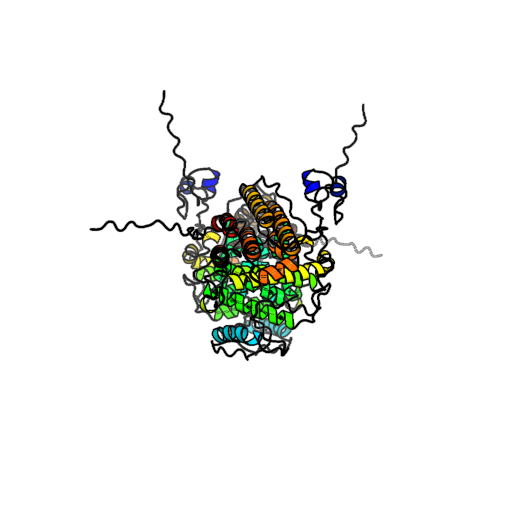 -31.906 -3.889 1 92.94 408 VAL B CA 1
ATOM 6639 C C . VAL B 1 408 ? -9.594 -31.969 -3.643 1 92.94 408 VAL B C 1
ATOM 6641 O O . VAL B 1 408 ? -10.344 -31.094 -4.086 1 92.94 408 VAL B O 1
ATOM 6644 N N . GLY B 1 409 ? -10.102 -33.031 -3.047 1 90.88 409 GLY B N 1
ATOM 6645 C CA . GLY B 1 409 ? -11.469 -33.125 -2.578 1 90.88 409 GLY B CA 1
ATOM 6646 C C . GLY B 1 409 ? -12.445 -33.562 -3.662 1 90.88 409 GLY B C 1
ATOM 6647 O O . GLY B 1 409 ? -13.547 -33 -3.768 1 90.88 409 GLY B O 1
ATOM 6648 N N . VAL B 1 410 ? -11.977 -34.406 -4.551 1 91.56 410 VAL B N 1
ATOM 6649 C CA . VAL B 1 410 ? -12.883 -34.875 -5.59 1 91.56 410 VAL B CA 1
ATOM 6650 C C . VAL B 1 410 ? -12.977 -36.406 -5.539 1 91.56 410 VAL B C 1
ATOM 6652 O O . VAL B 1 410 ? -12.07 -37.062 -5.035 1 91.56 410 VAL B O 1
ATOM 6655 N N . GLU B 1 411 ? -14.133 -36.938 -6.004 1 88.5 411 GLU B N 1
ATOM 6656 C CA . GLU B 1 411 ? -14.352 -38.375 -6.102 1 88.5 411 GLU B CA 1
ATOM 6657 C C . GLU B 1 411 ? -14.148 -38.875 -7.531 1 88.5 411 GLU B C 1
ATOM 6659 O O . GLU B 1 411 ? -14.617 -38.25 -8.484 1 88.5 411 GLU B O 1
ATOM 6664 N N . ILE B 1 412 ? -13.273 -39.812 -7.695 1 85.06 412 ILE B N 1
ATOM 6665 C CA . ILE B 1 412 ? -13.039 -40.375 -9.023 1 85.06 412 ILE B CA 1
ATOM 6666 C C . ILE B 1 412 ? -13.695 -41.75 -9.133 1 85.06 412 ILE B C 1
ATOM 6668 O O . ILE B 1 412 ? -13.711 -42.5 -8.164 1 85.06 412 ILE B O 1
ATOM 6672 N N . CYS B 1 413 ? -14.945 -41.969 -9.953 1 66.5 413 CYS B N 1
ATOM 6673 C CA . CYS B 1 413 ? -15.703 -43.188 -10.109 1 66.5 413 CYS B CA 1
ATOM 6674 C C . CYS B 1 413 ? -14.773 -44.375 -10.305 1 66.5 413 CYS B C 1
ATOM 6676 O O . CYS B 1 413 ? -13.82 -44.312 -11.078 1 66.5 413 CYS B O 1
ATOM 6678 N N . LYS B 1 414 ? -14.773 -45.406 -9.359 1 59.91 414 LYS B N 1
ATOM 6679 C CA . LYS B 1 414 ? -14.062 -46.688 -9.492 1 59.91 414 LYS B CA 1
ATOM 6680 C C . LYS B 1 414 ? -14.547 -47.438 -10.719 1 59.91 414 LYS B C 1
ATOM 6682 O O . LYS B 1 414 ? -15.75 -47.562 -10.953 1 59.91 414 LYS B O 1
ATOM 6687 N N . GLU B 1 415 ? -14.164 -47.344 -11.883 1 50.16 415 GLU B N 1
ATOM 6688 C CA . GLU B 1 415 ? -14.602 -48.344 -12.852 1 50.16 415 GLU B CA 1
ATOM 6689 C C . GLU B 1 415 ? -14.703 -49.719 -12.211 1 50.16 415 GLU B C 1
ATOM 6691 O O . GLU B 1 415 ? -13.766 -50.188 -11.57 1 50.16 415 GLU B O 1
ATOM 6696 N N . GLY B 1 416 ? -15.93 -50.156 -11.773 1 40.12 416 GLY B N 1
ATOM 6697 C CA . GLY B 1 416 ? -16.219 -51.531 -11.5 1 40.12 416 GLY B CA 1
ATOM 6698 C C . GLY B 1 416 ? -15.57 -52.5 -12.492 1 40.12 416 GLY B C 1
ATOM 6699 O O . GLY B 1 416 ? -15.547 -52.219 -13.695 1 40.12 416 GLY B O 1
ATOM 6700 N N . PHE B 1 417 ? -14.602 -53.312 -12.18 1 38.09 417 PHE B N 1
ATOM 6701 C CA . PHE B 1 417 ? -14.461 -54.594 -12.906 1 38.09 417 PHE B CA 1
ATOM 6702 C C . PHE B 1 417 ? -15.828 -55.156 -13.273 1 38.09 417 PHE B C 1
ATOM 6704 O O . PHE B 1 417 ? -16.766 -55.094 -12.484 1 38.09 417 PHE B O 1
ATOM 6711 N N . GLY B 1 418 ? -16.312 -55.219 -14.508 1 34.03 418 GLY B N 1
ATOM 6712 C CA . GLY B 1 418 ? -17.391 -56.031 -15.055 1 34.03 418 GLY B CA 1
ATOM 6713 C C . GLY B 1 418 ? -17.562 -57.375 -14.328 1 34.03 418 GLY B C 1
ATOM 6714 O O . GLY B 1 418 ? -16.844 -58.344 -14.594 1 34.03 418 GLY B O 1
ATOM 6715 N N . THR B 1 419 ? -17.766 -57.5 -13.023 1 31.38 419 THR B N 1
ATOM 6716 C CA . THR B 1 419 ? -18.391 -58.75 -12.547 1 31.38 419 THR B CA 1
ATOM 6717 C C . THR B 1 419 ? -19.703 -59 -13.273 1 31.38 419 THR B C 1
ATOM 6719 O O . THR B 1 419 ? -20.609 -58.156 -13.242 1 31.38 419 THR B O 1
ATOM 6722 N N . GLU B 1 420 ? -19.703 -59.875 -14.391 1 32.25 420 GLU B N 1
ATOM 6723 C CA . GLU B 1 420 ? -20.719 -60.781 -14.922 1 32.25 420 GLU B CA 1
ATOM 6724 C C . GLU B 1 420 ? -21.484 -61.469 -13.797 1 32.25 420 GLU B C 1
ATOM 6726 O O . GLU B 1 420 ? -21 -62.438 -13.234 1 32.25 420 GLU B O 1
ATOM 6731 N N . GLU B 1 421 ? -21.844 -61 -12.734 1 28.83 421 GLU B N 1
ATOM 6732 C CA . GLU B 1 421 ? -22.906 -61.75 -12.062 1 28.83 421 GLU B CA 1
ATOM 6733 C C . GLU B 1 421 ? -24.094 -61.969 -12.992 1 28.83 421 GLU B C 1
ATOM 6735 O O . GLU B 1 421 ? -24.609 -61.031 -13.586 1 28.83 421 GLU B O 1
ATOM 6740 N N . LYS B 1 422 ? -24.312 -63.375 -13.461 1 32.78 422 LYS B N 1
ATOM 6741 C CA . LYS B 1 422 ? -25.391 -64.25 -13.914 1 32.78 422 LYS B CA 1
ATOM 6742 C C . LYS B 1 422 ? -26.688 -64 -13.141 1 32.78 422 LYS B C 1
ATOM 6744 O O . LYS B 1 422 ? -26.734 -64.188 -11.93 1 32.78 422 LYS B O 1
ATOM 6749 N N . GLN B 1 423 ? -27.375 -63 -13.359 1 26.66 423 GLN B N 1
ATOM 6750 C CA . GLN B 1 423 ? -28.812 -63.031 -13.102 1 26.66 423 GLN B CA 1
ATOM 6751 C C . GLN B 1 423 ? -29.438 -64.312 -13.688 1 26.66 423 GLN B C 1
ATOM 6753 O O . GLN B 1 423 ? -29.391 -64.5 -14.898 1 26.66 423 GLN B O 1
ATOM 6758 N N . SER B 1 424 ? -29.438 -65.5 -12.953 1 26.28 424 SER B N 1
ATOM 6759 C CA . SER B 1 424 ? -30.375 -66.625 -12.977 1 26.28 424 SER B CA 1
ATOM 6760 C C . SER B 1 424 ? -31.797 -66.125 -13.219 1 26.28 424 SER B C 1
ATOM 6762 O O . SER B 1 424 ? -32.25 -65.125 -12.609 1 26.28 424 SER B O 1
ATOM 6764 N N . LEU B 1 425 ? -32.312 -66.5 -14.43 1 28.3 425 LEU B N 1
ATOM 6765 C CA . LEU B 1 425 ? -33.688 -66.562 -14.898 1 28.3 425 LEU B CA 1
ATOM 6766 C C . LEU B 1 425 ? -34.594 -67.25 -13.844 1 28.3 425 LEU B C 1
ATOM 6768 O O . LEU B 1 425 ? -34.469 -68.438 -13.602 1 28.3 425 LEU B O 1
ATOM 6772 N N . ILE B 1 426 ? -34.562 -66.812 -12.586 1 25.23 426 ILE B N 1
ATOM 6773 C CA . ILE B 1 426 ? -35.75 -67.375 -11.953 1 25.23 426 ILE B CA 1
ATOM 6774 C C . ILE B 1 426 ? -37 -67 -12.742 1 25.23 426 ILE B C 1
ATOM 6776 O O . ILE B 1 426 ? -37.281 -65.812 -12.961 1 25.23 426 ILE B O 1
ATOM 6780 N N . VAL B 1 427 ? -37.5 -68.062 -13.523 1 26.14 427 VAL B N 1
ATOM 6781 C CA . VAL B 1 427 ? -38.719 -68.562 -14.117 1 26.14 427 VAL B CA 1
ATOM 6782 C C . VAL B 1 427 ? -39.875 -68.312 -13.156 1 26.14 427 VAL B C 1
ATOM 6784 O O . VAL B 1 427 ? -39.906 -68.875 -12.047 1 26.14 427 VAL B O 1
ATOM 6787 N N . ILE B 1 428 ? -40.219 -67 -12.664 1 24.88 428 ILE B N 1
ATOM 6788 C CA . ILE B 1 428 ? -41.656 -66.938 -12.766 1 24.88 428 ILE B CA 1
ATOM 6789 C C . ILE B 1 428 ? -42.062 -66.5 -14.172 1 24.88 428 ILE B C 1
ATOM 6791 O O . ILE B 1 428 ? -41.438 -65.562 -14.719 1 24.88 428 ILE B O 1
#